Protein 1YK1 (pdb70)

Radius of gyration: 29.28 Å; Cα contacts (8 Å, |Δi|>4): 1686; chains: 3; bounding box: 55×86×88 Å

Structure (mmCIF, N/CA/C/O backbone):
data_1YK1
#
_entry.id   1YK1
#
_cell.length_a   56.174
_cell.length_b   136.380
_cell.length_c   138.693
_cell.angle_alpha   90.00
_cell.angle_beta   90.00
_cell.angle_gamma   90.00
#
_symmetry.space_group_name_H-M   'P 21 21 21'
#
loop_
_entity.id
_entity.type
_entity.pdbx_description
1 polymer 'Atrial natriuretic peptide clearance receptor'
2 polymer 'Natriuretic peptides B'
3 branched 2-acetamido-2-deoxy-beta-D-glucopyranose-(1-4)-2-acetamido-2-deoxy-beta-D-glucopyranose
4 non-polymer 2-acetamido-2-deoxy-beta-D-glucopyranose
5 non-polymer 'CHLORIDE ION'
6 water water
#
loop_
_atom_site.group_PDB
_atom_site.id
_atom_site.type_symbol
_atom_site.label_atom_id
_atom_site.label_alt_id
_atom_site.label_comp_id
_atom_site.label_asym_id
_atom_site.label_entity_id
_atom_site.label_seq_id
_atom_site.pdbx_PDB_ins_code
_atom_site.Cartn_x
_atom_site.Cartn_y
_atom_site.Cartn_z
_atom_site.occupancy
_atom_site.B_iso_or_equiv
_atom_site.auth_seq_id
_atom_site.auth_comp_id
_atom_site.auth_asym_id
_atom_site.auth_atom_id
_atom_site.pdbx_PDB_model_num
ATOM 1 N N . ALA A 1 46 ? 48.941 -20.924 27.154 1.00 124.06 2 ALA A N 1
ATOM 2 C CA . ALA A 1 46 ? 47.463 -21.029 27.291 1.00 124.06 2 ALA A CA 1
ATOM 3 C C . ALA A 1 46 ? 46.981 -20.313 28.543 1.00 124.06 2 ALA A C 1
ATOM 4 O O . ALA A 1 46 ? 47.776 -19.831 29.355 1.00 124.06 2 ALA A O 1
ATOM 6 N N . LEU A 1 47 ? 45.664 -20.247 28.684 1.00 124.06 3 LEU A N 1
ATOM 7 C CA . LEU A 1 47 ? 45.042 -19.602 29.826 1.00 124.06 3 LEU A CA 1
ATOM 8 C C . LEU A 1 47 ? 43.709 -20.275 30.100 1.00 124.06 3 LEU A C 1
ATOM 9 O O . LEU A 1 47 ? 43.169 -20.985 29.250 1.00 124.06 3 LEU A O 1
ATOM 14 N N . PRO A 1 48 ? 43.159 -20.071 31.300 1.00 87.15 4 PRO A N 1
ATOM 15 C CA . PRO A 1 48 ? 41.875 -20.702 31.602 1.00 80.76 4 PRO A CA 1
ATOM 16 C C . PRO A 1 48 ? 40.761 -20.296 30.645 1.00 77.80 4 PRO A C 1
ATOM 17 O O . PRO A 1 48 ? 40.796 -19.215 30.054 1.00 73.55 4 PRO A O 1
ATOM 21 N N . PRO A 1 49 ? 39.770 -21.184 30.458 1.00 74.48 5 PRO A N 1
ATOM 22 C CA . PRO A 1 49 ? 38.629 -20.928 29.577 1.00 69.85 5 PRO A CA 1
ATOM 23 C C . PRO A 1 49 ? 37.989 -19.594 29.945 1.00 69.26 5 PRO A C 1
ATOM 24 O O . PRO A 1 49 ? 37.738 -19.333 31.117 1.00 68.39 5 PRO A O 1
ATOM 28 N N . GLN A 1 50 ? 37.732 -18.754 28.949 1.00 75.93 6 GLN A N 1
ATOM 29 C CA . GLN A 1 50 ? 37.132 -17.449 29.195 1.00 74.27 6 GLN A CA 1
ATOM 30 C C . GLN A 1 50 ? 35.614 -17.494 29.238 1.00 74.62 6 GLN A C 1
ATOM 31 O O . GLN A 1 50 ? 34.995 -18.462 28.802 1.00 74.13 6 GLN A O 1
ATOM 37 N N . LYS A 1 51 ? 35.022 -16.432 29.770 1.00 68.72 7 LYS A N 1
ATOM 38 C CA . LYS A 1 51 ? 33.574 -16.328 29.857 1.00 69.10 7 LYS A CA 1
ATOM 39 C C . LYS A 1 51 ? 33.192 -14.890 29.506 1.00 66.96 7 LYS A C 1
ATOM 40 O O . LYS A 1 51 ? 32.999 -14.051 30.386 1.00 66.22 7 LYS A O 1
ATOM 46 N N . ILE A 1 52 ? 33.098 -14.623 28.202 1.00 71.63 8 ILE A N 1
ATOM 47 C CA . ILE A 1 52 ? 32.761 -13.302 27.681 1.00 69.00 8 ILE A CA 1
ATOM 48 C C . ILE A 1 52 ? 31.272 -13.034 27.665 1.00 68.12 8 ILE A C 1
ATOM 49 O O . ILE A 1 52 ? 30.502 -13.816 27.115 1.00 66.75 8 ILE A O 1
ATOM 54 N N . GLU A 1 53 ? 30.874 -11.916 28.257 1.00 54.44 9 GLU A N 1
ATOM 55 C CA . GLU A 1 53 ? 29.474 -11.528 28.289 1.00 56.68 9 GLU A CA 1
ATOM 56 C C . GLU A 1 53 ? 29.308 -10.342 27.379 1.00 53.14 9 GLU A C 1
ATOM 57 O O . GLU A 1 53 ? 29.999 -9.347 27.551 1.00 54.02 9 GLU A O 1
ATOM 63 N N . VAL A 1 54 ? 28.418 -10.452 26.399 1.00 73.77 10 VAL A N 1
ATOM 64 C CA . VAL A 1 54 ? 28.172 -9.353 25.475 1.00 71.96 10 VAL A CA 1
ATOM 65 C C . VAL A 1 54 ? 26.721 -8.920 25.544 1.00 69.30 10 VAL A C 1
ATOM 66 O O . VAL A 1 54 ? 25.818 -9.738 25.708 1.00 69.01 10 VAL A O 1
ATOM 70 N N . LEU A 1 55 ? 26.508 -7.619 25.432 1.00 45.14 11 LEU A N 1
ATOM 71 C CA . LEU A 1 55 ? 25.167 -7.075 25.471 1.00 44.19 11 LEU A CA 1
ATOM 72 C C . LEU A 1 55 ? 24.836 -6.562 24.083 1.00 43.14 11 LEU A C 1
ATOM 73 O O . LEU A 1 55 ? 25.411 -5.565 23.635 1.00 43.15 11 LEU A O 1
ATOM 78 N N . VAL A 1 56 ? 23.925 -7.242 23.396 1.00 48.45 12 VAL A N 1
ATOM 79 C CA . VAL A 1 56 ? 23.517 -6.815 22.072 1.00 46.78 12 VAL A CA 1
ATOM 80 C C . VAL A 1 56 ? 22.290 -5.932 22.205 1.00 48.37 12 VAL A C 1
ATOM 81 O O . VAL A 1 56 ? 21.331 -6.298 22.881 1.00 47.19 12 VAL A O 1
ATOM 85 N N . LEU A 1 57 ? 22.325 -4.769 21.566 1.00 71.41 13 LEU A N 1
ATOM 86 C CA . LEU A 1 57 ? 21.217 -3.827 21.623 1.00 71.94 13 LEU A CA 1
ATOM 87 C C . LEU A 1 57 ? 20.780 -3.374 20.240 1.00 72.63 13 LEU A C 1
ATOM 88 O O . LEU A 1 57 ? 21.407 -2.512 19.628 1.00 73.77 13 LEU A O 1
ATOM 93 N N . LEU A 1 58 ? 19.699 -3.971 19.753 1.00 49.10 14 LEU A N 1
ATOM 94 C CA . LEU A 1 58 ? 19.133 -3.652 18.440 1.00 50.47 14 LEU A CA 1
ATOM 95 C C . LEU A 1 58 ? 17.617 -3.626 18.614 1.00 52.85 14 LEU A C 1
ATOM 96 O O . LEU A 1 58 ? 17.107 -3.967 19.683 1.00 51.34 14 LEU A O 1
ATOM 101 N N . PRO A 1 59 ? 16.872 -3.228 17.574 1.00 47.43 15 PRO A N 1
ATOM 102 C CA . PRO A 1 59 ? 15.417 -3.185 17.703 1.00 50.59 15 PRO A CA 1
ATOM 103 C C . PRO A 1 59 ? 14.813 -4.551 17.436 1.00 53.82 15 PRO A C 1
ATOM 104 O O . PRO A 1 59 ? 15.157 -5.208 16.454 1.00 52.13 15 PRO A O 1
ATOM 108 N N . GLN A 1 60 ? 13.904 -4.983 18.295 1.00 75.51 16 GLN A N 1
ATOM 109 C CA . GLN A 1 60 ? 13.281 -6.272 18.078 1.00 82.04 16 GLN A CA 1
ATOM 110 C C . GLN A 1 60 ? 12.401 -6.149 16.855 1.00 81.58 16 GLN A C 1
ATOM 111 O O . GLN A 1 60 ? 12.222 -7.111 16.107 1.00 83.32 16 GLN A O 1
ATOM 117 N N . ASP A 1 61 ? 11.859 -4.952 16.649 1.00 75.62 17 ASP A N 1
ATOM 118 C CA . ASP A 1 61 ? 10.994 -4.704 15.505 1.00 74.94 17 ASP A CA 1
ATOM 119 C C . ASP A 1 61 ? 11.700 -5.073 14.219 1.00 73.05 17 ASP A C 1
ATOM 120 O O . ASP A 1 61 ? 12.666 -4.426 13.821 1.00 72.37 17 ASP A O 1
ATOM 125 N N . ASP A 1 62 ? 11.194 -6.107 13.559 1.00 58.46 18 ASP A N 1
ATOM 126 C CA . ASP A 1 62 ? 11.791 -6.595 12.327 1.00 57.29 18 ASP A CA 1
ATOM 127 C C . ASP A 1 62 ? 11.588 -5.702 11.107 1.00 55.35 18 ASP A C 1
ATOM 128 O O . ASP A 1 62 ? 11.999 -6.054 9.998 1.00 55.33 18 ASP A O 1
ATOM 133 N N . SER A 1 63 ? 10.964 -4.546 11.305 1.00 56.26 19 SER A N 1
ATOM 134 C CA . SER A 1 63 ? 10.759 -3.618 10.200 1.00 53.92 19 SER A CA 1
ATOM 135 C C . SER A 1 63 ? 12.059 -2.837 9.978 1.00 53.43 19 SER A C 1
ATOM 136 O O . SER A 1 63 ? 12.132 -1.956 9.123 1.00 53.25 19 SER A O 1
ATOM 139 N N . TYR A 1 64 ? 13.084 -3.163 10.766 1.00 51.67 20 TYR A N 1
ATOM 140 C CA . TYR A 1 64 ? 14.392 -2.514 10.646 1.00 49.39 20 TYR A CA 1
ATOM 141 C C . TYR A 1 64 ? 15.410 -3.461 10.004 1.00 47.58 20 TYR A C 1
ATOM 142 O O . TYR A 1 64 ? 15.494 -4.642 10.359 1.00 46.37 20 TYR A O 1
ATOM 151 N N . LEU A 1 65 ? 16.187 -2.931 9.064 1.00 51.55 21 LEU A N 1
ATOM 152 C CA . LEU A 1 65 ? 17.194 -3.721 8.367 1.00 51.69 21 LEU A CA 1
ATOM 153 C C . LEU A 1 65 ? 18.187 -4.396 9.306 1.00 50.06 21 LEU A C 1
ATOM 154 O O . LEU A 1 65 ? 18.787 -5.416 8.956 1.00 49.76 21 LEU A O 1
ATOM 159 N N . PHE A 1 66 ? 18.349 -3.828 10.500 1.00 44.59 22 PHE A N 1
ATOM 160 C CA . PHE A 1 66 ? 19.286 -4.357 11.498 1.00 46.00 22 PHE A CA 1
ATOM 161 C C . PHE A 1 66 ? 18.647 -4.869 12.793 1.00 44.85 22 PHE A C 1
ATOM 162 O O . PHE A 1 66 ? 19.278 -4.850 13.852 1.00 43.71 22 PHE A O 1
ATOM 170 N N . SER A 1 67 ? 17.400 -5.324 12.715 1.00 45.45 23 SER A N 1
ATOM 171 C CA . SER A 1 67 ? 16.713 -5.836 13.901 1.00 47.09 23 SER A CA 1
ATOM 172 C C . SER A 1 67 ? 17.484 -7.034 14.469 1.00 47.29 23 SER A C 1
ATOM 173 O O . SER A 1 67 ? 18.394 -7.579 13.827 1.00 46.70 23 SER A O 1
ATOM 176 N N . LEU A 1 68 ? 17.114 -7.445 15.675 1.00 50.37 24 LEU A N 1
ATOM 177 C CA . LEU A 1 68 ? 17.778 -8.559 16.329 1.00 51.55 24 LEU A CA 1
ATOM 178 C C . LEU A 1 68 ? 17.672 -9.826 15.476 1.00 54.09 24 LEU A C 1
ATOM 179 O O . LEU A 1 68 ? 18.694 -10.404 15.083 1.00 53.60 24 LEU A O 1
ATOM 184 N N . THR A 1 69 ? 16.439 -10.234 15.170 1.00 54.26 25 THR A N 1
ATOM 185 C CA . THR A 1 69 ? 16.186 -11.433 14.365 1.00 55.86 25 THR A CA 1
ATOM 186 C C . THR A 1 69 ? 17.113 -11.526 13.157 1.00 56.39 25 THR A C 1
ATOM 187 O O . THR A 1 69 ? 17.557 -12.619 12.794 1.00 56.09 25 THR A O 1
ATOM 191 N N . ARG A 1 70 ? 17.406 -10.381 12.542 1.00 70.99 26 ARG A N 1
ATOM 192 C CA . ARG A 1 70 ? 18.274 -10.329 11.367 1.00 70.92 26 ARG A CA 1
ATOM 193 C C . ARG A 1 70 ? 19.768 -10.352 11.657 1.00 69.05 26 ARG A C 1
ATOM 194 O O . ARG A 1 70 ? 20.553 -10.903 10.886 1.00 67.88 26 ARG A O 1
ATOM 202 N N . VAL A 1 71 ? 20.164 -9.735 12.759 1.00 67.71 27 VAL A N 1
ATOM 203 C CA . VAL A 1 71 ? 21.576 -9.674 13.103 1.00 65.03 27 VAL A CA 1
ATOM 204 C C . VAL A 1 71 ? 22.072 -10.888 13.882 1.00 65.54 27 VAL A C 1
ATOM 205 O O . VAL A 1 71 ? 23.222 -11.311 13.727 1.00 64.45 27 VAL A O 1
ATOM 209 N N . ARG A 1 72 ? 21.206 -11.448 14.719 1.00 64.34 28 ARG A N 1
ATOM 210 C CA . ARG A 1 72 ? 21.583 -12.603 15.523 1.00 63.98 28 ARG A CA 1
ATOM 211 C C . ARG A 1 72 ? 22.296 -13.690 14.710 1.00 64.37 28 ARG A C 1
ATOM 212 O O . ARG A 1 72 ? 23.394 -14.123 15.070 1.00 65.62 28 ARG A O 1
ATOM 220 N N . PRO A 1 73 ? 21.687 -14.139 13.601 1.00 63.19 29 PRO A N 1
ATOM 221 C CA . PRO A 1 73 ? 22.308 -15.174 12.771 1.00 62.64 29 PRO A CA 1
ATOM 222 C C . PRO A 1 73 ? 23.761 -14.851 12.440 1.00 62.97 29 PRO A C 1
ATOM 223 O O . PRO A 1 73 ? 24.627 -15.723 12.494 1.00 63.51 29 PRO A O 1
ATOM 227 N N . ALA A 1 74 ? 24.022 -13.591 12.107 1.00 56.71 30 ALA A N 1
ATOM 228 C CA . ALA A 1 74 ? 25.373 -13.159 11.766 1.00 56.89 30 ALA A CA 1
ATOM 229 C C . ALA A 1 74 ? 26.295 -13.345 12.959 1.00 56.77 30 ALA A C 1
ATOM 230 O O . ALA A 1 74 ? 27.373 -13.918 12.841 1.00 56.92 30 ALA A O 1
ATOM 232 N N . ILE A 1 75 ? 25.855 -12.854 14.112 1.00 51.59 31 ILE A N 1
ATOM 233 C CA . ILE A 1 75 ? 26.639 -12.966 15.329 1.00 52.23 31 ILE A CA 1
ATOM 234 C C . ILE A 1 75 ? 26.966 -14.422 15.615 1.00 52.13 31 ILE A C 1
ATOM 235 O O . ILE A 1 75 ? 28.134 -14.787 15.717 1.00 51.75 31 ILE A O 1
ATOM 240 N N . GLU A 1 76 ? 25.933 -15.251 15.744 1.00 64.80 32 GLU A N 1
ATOM 241 C CA . GLU A 1 76 ? 26.130 -16.669 16.023 1.00 65.95 32 GLU A CA 1
ATOM 242 C C . GLU A 1 76 ? 27.101 -17.329 15.040 1.00 66.60 32 GLU A C 1
ATOM 243 O O . GLU A 1 76 ? 28.029 -18.028 15.462 1.00 67.02 32 GLU A O 1
ATOM 249 N N . TYR A 1 77 ? 26.898 -17.106 13.743 1.00 64.90 33 TYR A N 1
ATOM 250 C CA . TYR A 1 77 ? 27.782 -17.672 12.725 1.00 65.79 33 TYR A CA 1
ATOM 251 C C . TYR A 1 77 ? 29.220 -17.282 13.081 1.00 65.71 33 TYR A C 1
ATOM 252 O O . TYR A 1 77 ? 30.053 -18.137 13.376 1.00 66.05 33 TYR A O 1
ATOM 261 N N . ALA A 1 78 ? 29.494 -15.979 13.062 1.00 59.85 34 ALA A N 1
ATOM 262 C CA . ALA A 1 78 ? 30.818 -15.456 13.377 1.00 59.16 34 ALA A CA 1
ATOM 263 C C . ALA A 1 78 ? 31.341 -15.993 14.693 1.00 59.10 34 ALA A C 1
ATOM 264 O O . ALA A 1 78 ? 32.547 -16.065 14.907 1.00 59.66 34 ALA A O 1
ATOM 266 N N . LEU A 1 79 ? 30.428 -16.366 15.579 1.00 65.45 35 LEU A N 1
ATOM 267 C CA . LEU A 1 79 ? 30.813 -16.880 16.885 1.00 65.05 35 LEU A CA 1
ATOM 268 C C . LEU A 1 79 ? 31.245 -18.348 16.788 1.00 66.87 35 LEU A C 1
ATOM 269 O O . LEU A 1 79 ? 32.129 -18.799 17.522 1.00 66.70 35 LEU A O 1
ATOM 274 N N . ARG A 1 80 ? 30.633 -19.085 15.863 1.00 50.22 36 ARG A N 1
ATOM 275 C CA . ARG A 1 80 ? 30.958 -20.498 15.661 1.00 55.12 36 ARG A CA 1
ATOM 276 C C . ARG A 1 80 ? 32.275 -20.654 14.905 1.00 57.18 36 ARG A C 1
ATOM 277 O O . ARG A 1 80 ? 32.915 -21.699 14.962 1.00 58.67 36 ARG A O 1
ATOM 285 N N . SER A 1 81 ? 32.675 -19.604 14.204 1.00 70.73 37 SER A N 1
ATOM 286 C CA . SER A 1 81 ? 33.906 -19.626 13.432 1.00 74.17 37 SER A CA 1
ATOM 287 C C . SER A 1 81 ? 35.119 -19.153 14.223 1.00 76.91 37 SER A C 1
ATOM 288 O O . SER A 1 81 ? 36.245 -19.572 13.958 1.00 76.54 37 SER A O 1
ATOM 291 N N . VAL A 1 82 ? 34.894 -18.276 15.191 1.00 71.27 38 VAL A N 1
ATOM 292 C CA . VAL A 1 82 ? 36.002 -17.770 15.990 1.00 74.72 38 VAL A CA 1
ATOM 293 C C . VAL A 1 82 ? 36.590 -18.872 16.866 1.00 80.01 38 VAL A C 1
ATOM 294 O O . VAL A 1 82 ? 37.786 -18.851 17.182 1.00 80.47 38 VAL A O 1
ATOM 298 N N . GLU A 1 83 ? 35.755 -19.839 17.241 1.00 118.61 39 GLU A N 1
ATOM 299 C CA . GLU A 1 83 ? 36.194 -20.951 18.085 1.00 123.19 39 GLU A CA 1
ATOM 300 C C . GLU A 1 83 ? 36.815 -22.104 17.308 1.00 124.06 39 GLU A C 1
ATOM 301 O O . GLU A 1 83 ? 36.166 -22.729 16.471 1.00 124.06 39 GLU A O 1
ATOM 307 N N . GLY A 1 84 ? 38.080 -22.383 17.604 1.00 121.55 40 GLY A N 1
ATOM 308 C CA . GLY A 1 84 ? 38.782 -23.455 16.928 1.00 123.29 40 GLY A CA 1
ATOM 309 C C . GLY A 1 84 ? 39.381 -22.984 15.619 1.00 123.80 40 GLY A C 1
ATOM 310 O O . GLY A 1 84 ? 38.686 -22.407 14.780 1.00 123.56 40 GLY A O 1
ATOM 311 N N . LEU A 1 91 ? 42.256 -18.345 18.349 1.00 101.49 47 LEU A N 1
ATOM 312 C CA . LEU A 1 91 ? 42.401 -16.967 18.799 1.00 99.84 47 LEU A CA 1
ATOM 313 C C . LEU A 1 91 ? 42.216 -16.829 20.308 1.00 100.74 47 LEU A C 1
ATOM 314 O O . LEU A 1 91 ? 42.796 -15.949 20.938 1.00 101.70 47 LEU A O 1
ATOM 319 N N . LEU A 1 92 ? 41.394 -17.697 20.882 1.00 80.17 48 LEU A N 1
ATOM 320 C CA . LEU A 1 92 ? 41.126 -17.660 22.313 1.00 80.07 48 LEU A CA 1
ATOM 321 C C . LEU A 1 92 ? 41.434 -18.978 23.001 1.00 84.44 48 LEU A C 1
ATOM 322 O O . LEU A 1 92 ? 41.408 -20.041 22.378 1.00 82.89 48 LEU A O 1
ATOM 327 N N . PRO A 1 93 ? 41.715 -18.925 24.314 1.00 79.97 49 PRO A N 1
ATOM 328 C CA . PRO A 1 93 ? 42.025 -20.131 25.086 1.00 75.47 49 PRO A CA 1
ATOM 329 C C . PRO A 1 93 ? 40.938 -21.188 24.901 1.00 72.17 49 PRO A C 1
ATOM 330 O O . PRO A 1 93 ? 39.745 -20.874 24.949 1.00 74.99 49 PRO A O 1
ATOM 334 N N . PRO A 1 94 ? 41.338 -22.450 24.678 1.00 86.33 50 PRO A N 1
ATOM 335 C CA . PRO A 1 94 ? 40.386 -23.548 24.488 1.00 77.70 50 PRO A CA 1
ATOM 336 C C . PRO A 1 94 ? 39.375 -23.665 25.625 1.00 73.15 50 PRO A C 1
ATOM 337 O O . PRO A 1 94 ? 39.744 -23.722 26.796 1.00 74.85 50 PRO A O 1
ATOM 341 N N . GLY A 1 95 ? 38.096 -23.697 25.269 1.00 84.08 51 GLY A N 1
ATOM 342 C CA . GLY A 1 95 ? 37.053 -23.802 26.271 1.00 78.25 51 GLY A CA 1
ATOM 343 C C . GLY A 1 95 ? 36.270 -22.515 26.462 1.00 75.30 51 GLY A C 1
ATOM 344 O O . GLY A 1 95 ? 35.144 -22.537 26.963 1.00 74.96 51 GLY A O 1
ATOM 345 N N . THR A 1 96 ? 36.867 -21.393 26.062 1.00 61.46 52 THR A N 1
ATOM 346 C CA . THR A 1 96 ? 36.240 -20.074 26.181 1.00 60.37 52 THR A CA 1
ATOM 347 C C . THR A 1 96 ? 34.776 -20.086 25.764 1.00 61.79 52 THR A C 1
ATOM 348 O O . THR A 1 96 ? 34.409 -20.791 24.828 1.00 61.00 52 THR A O 1
ATOM 352 N N . ARG A 1 97 ? 33.941 -19.302 26.443 1.00 85.51 53 ARG A N 1
ATOM 353 C CA . ARG A 1 97 ? 32.521 -19.272 26.112 1.00 87.92 53 ARG A CA 1
ATOM 354 C C . ARG A 1 97 ? 31.946 -17.870 25.935 1.00 84.71 53 ARG A C 1
ATOM 355 O O . ARG A 1 97 ? 32.491 -16.886 26.450 1.00 85.94 53 ARG A O 1
ATOM 363 N N . PHE A 1 98 ? 30.834 -17.795 25.207 1.00 72.51 54 PHE A N 1
ATOM 364 C CA . PHE A 1 98 ? 30.171 -16.526 24.935 1.00 71.25 54 PHE A CA 1
ATOM 365 C C . PHE A 1 98 ? 28.712 -16.526 25.380 1.00 70.00 54 PHE A C 1
ATOM 366 O O . PHE A 1 98 ? 27.908 -17.306 24.871 1.00 69.59 54 PHE A O 1
ATOM 374 N N . GLN A 1 99 ? 28.380 -15.645 26.321 1.00 55.93 55 GLN A N 1
ATOM 375 C CA . GLN A 1 99 ? 27.014 -15.509 26.825 1.00 61.22 55 GLN A CA 1
ATOM 376 C C . GLN A 1 99 ? 26.393 -14.261 26.219 1.00 57.17 55 GLN A C 1
ATOM 377 O O . GLN A 1 99 ? 26.583 -13.156 26.722 1.00 58.19 55 GLN A O 1
ATOM 383 N N . VAL A 1 100 ? 25.639 -14.448 25.144 1.00 56.75 56 VAL A N 1
ATOM 384 C CA . VAL A 1 100 ? 25.029 -13.337 24.432 1.00 57.24 56 VAL A CA 1
ATOM 385 C C . VAL A 1 100 ? 23.606 -12.974 24.852 1.00 54.18 56 VAL A C 1
ATOM 386 O O . VAL A 1 100 ? 22.667 -13.736 24.635 1.00 53.62 56 VAL A O 1
ATOM 390 N N . ALA A 1 101 ? 23.456 -11.789 25.435 1.00 57.88 57 ALA A N 1
ATOM 391 C CA . ALA A 1 101 ? 22.159 -11.291 25.880 1.00 57.95 57 ALA A CA 1
ATOM 392 C C . ALA A 1 101 ? 21.575 -10.383 24.804 1.00 57.71 57 ALA A C 1
ATOM 393 O O . ALA A 1 101 ? 22.129 -9.311 24.543 1.00 57.23 57 ALA A O 1
ATOM 395 N N . TYR A 1 102 ? 20.470 -10.794 24.179 1.00 59.92 58 TYR A N 1
ATOM 396 C CA . TYR A 1 102 ? 19.841 -9.973 23.130 1.00 60.91 58 TYR A CA 1
ATOM 397 C C . TYR A 1 102 ? 18.700 -9.105 23.664 1.00 61.39 58 TYR A C 1
ATOM 398 O O . TYR A 1 102 ? 17.577 -9.572 23.816 1.00 63.71 58 TYR A O 1
ATOM 407 N N . GLU A 1 103 ? 18.982 -7.839 23.939 1.00 51.73 59 GLU A N 1
ATOM 408 C CA . GLU A 1 103 ? 17.967 -6.945 24.465 1.00 52.75 59 GLU A CA 1
ATOM 409 C C . GLU A 1 103 ? 17.407 -6.068 23.344 1.00 49.92 59 GLU A C 1
ATOM 410 O O . GLU A 1 103 ? 18.030 -5.914 22.298 1.00 51.23 59 GLU A O 1
ATOM 416 N N . ASP A 1 104 ? 16.223 -5.501 23.563 1.00 62.22 60 ASP A N 1
ATOM 417 C CA . ASP A 1 104 ? 15.567 -4.644 22.571 1.00 60.33 60 ASP A CA 1
ATOM 418 C C . ASP A 1 104 ? 15.934 -3.191 22.781 1.00 58.86 60 ASP A C 1
ATOM 419 O O . ASP A 1 104 ? 15.851 -2.681 23.896 1.00 58.27 60 ASP A O 1
ATOM 424 N N . SER A 1 105 ? 16.312 -2.525 21.695 1.00 53.13 61 SER A N 1
ATOM 425 C CA . SER A 1 105 ? 16.711 -1.126 21.732 1.00 54.19 61 SER A CA 1
ATOM 426 C C . SER A 1 105 ? 15.534 -0.226 21.434 1.00 54.90 61 SER A C 1
ATOM 427 O O . SER A 1 105 ? 15.483 0.918 21.885 1.00 55.43 61 SER A O 1
ATOM 430 N N . ASP A 1 106 ? 14.591 -0.736 20.656 1.00 67.57 62 ASP A N 1
ATOM 431 C CA . ASP A 1 106 ? 13.434 0.059 20.296 1.00 68.32 62 ASP A CA 1
ATOM 432 C C . ASP A 1 106 ? 13.940 1.268 19.511 1.00 69.56 62 ASP A C 1
ATOM 433 O O . ASP A 1 106 ? 13.222 2.248 19.319 1.00 68.90 62 ASP A O 1
ATOM 438 N N . CYS A 1 107 ? 15.188 1.179 19.049 1.00 56.58 63 CYS A N 1
ATOM 439 C CA . CYS A 1 107 ? 15.804 2.248 18.261 1.00 56.03 63 CYS A CA 1
ATOM 440 C C . CYS A 1 107 ? 15.634 3.560 19.006 1.00 53.98 63 CYS A C 1
ATOM 441 O O . CYS A 1 107 ? 15.553 4.619 18.395 1.00 54.21 63 CYS A O 1
ATOM 444 N N . GLY A 1 108 ? 15.583 3.480 20.332 1.00 61.42 64 GLY A N 1
ATOM 445 C CA . GLY A 1 108 ? 15.403 4.675 21.131 1.00 60.71 64 GLY A CA 1
ATOM 446 C C . GLY A 1 108 ? 15.978 4.595 22.527 1.00 59.87 64 GLY A C 1
ATOM 447 O O . GLY A 1 108 ? 17.032 4.000 22.740 1.00 59.33 64 GLY A O 1
ATOM 448 N N . ASN A 1 109 ? 15.273 5.192 23.483 1.00 53.41 65 ASN A N 1
ATOM 449 C CA . ASN A 1 109 ? 15.722 5.225 24.870 1.00 54.65 65 ASN A CA 1
ATOM 450 C C . ASN A 1 109 ? 15.913 3.862 25.526 1.00 55.23 65 ASN A C 1
ATOM 451 O O . ASN A 1 109 ? 16.881 3.649 26.257 1.00 54.62 65 ASN A O 1
ATOM 456 N N . ARG A 1 110 ? 14.991 2.944 25.266 1.00 52.56 66 ARG A N 1
ATOM 457 C CA . ARG A 1 110 ? 15.039 1.614 25.861 1.00 54.83 66 ARG A CA 1
ATOM 458 C C . ARG A 1 110 ? 16.438 1.061 26.099 1.00 51.90 66 ARG A C 1
ATOM 459 O O . ARG A 1 110 ? 16.711 0.473 27.144 1.00 50.65 66 ARG A O 1
ATOM 467 N N . ALA A 1 111 ? 17.329 1.250 25.135 1.00 47.62 67 ALA A N 1
ATOM 468 C CA . ALA A 1 111 ? 18.689 0.746 25.264 1.00 45.70 67 ALA A CA 1
ATOM 469 C C . ALA A 1 111 ? 19.376 1.301 26.498 1.00 44.47 67 ALA A C 1
ATOM 470 O O . ALA A 1 111 ? 19.929 0.544 27.286 1.00 43.25 67 ALA A O 1
ATOM 472 N N . LEU A 1 112 ? 19.343 2.621 26.675 1.00 47.33 68 LEU A N 1
ATOM 473 C CA . LEU A 1 112 ? 19.972 3.233 27.843 1.00 46.61 68 LEU A CA 1
ATOM 474 C C . LEU A 1 112 ? 19.308 2.695 29.097 1.00 47.16 68 LEU A C 1
ATOM 475 O O . LEU A 1 112 ? 19.910 2.655 30.165 1.00 45.92 68 LEU A O 1
ATOM 480 N N . PHE A 1 113 ? 18.056 2.283 28.965 1.00 45.67 69 PHE A N 1
ATOM 481 C CA . PHE A 1 113 ? 17.325 1.751 30.102 1.00 45.34 69 PHE A CA 1
ATOM 482 C C . PHE A 1 113 ? 17.793 0.347 30.440 1.00 45.92 69 PHE A C 1
ATOM 483 O O . PHE A 1 113 ? 18.276 0.089 31.546 1.00 46.75 69 PHE A O 1
ATOM 491 N N . SER A 1 114 ? 17.650 -0.560 29.480 1.00 46.75 70 SER A N 1
ATOM 492 C CA . SER A 1 114 ? 18.037 -1.947 29.695 1.00 47.20 70 SER A CA 1
ATOM 493 C C . SER A 1 114 ? 19.486 -2.085 30.155 1.00 47.06 70 SER A C 1
ATOM 494 O O . SER A 1 114 ? 19.789 -2.854 31.072 1.00 48.41 70 SER A O 1
ATOM 497 N N . LEU A 1 115 ? 20.382 -1.336 29.524 1.00 49.55 71 LEU A N 1
ATOM 498 C CA . LEU A 1 115 ? 21.785 -1.384 29.895 1.00 49.01 71 LEU A CA 1
ATOM 499 C C . LEU A 1 115 ? 21.952 -1.004 31.362 1.00 48.57 71 LEU A C 1
ATOM 500 O O . LEU A 1 115 ? 22.597 -1.717 32.126 1.00 49.49 71 LEU A O 1
ATOM 505 N N . VAL A 1 116 ? 21.346 0.109 31.761 1.00 44.56 72 VAL A N 1
ATOM 506 C CA . VAL A 1 116 ? 21.462 0.584 33.136 1.00 43.91 72 VAL A CA 1
ATOM 507 C C . VAL A 1 116 ? 20.734 -0.283 34.165 1.00 44.23 72 VAL A C 1
ATOM 508 O O . VAL A 1 116 ? 21.191 -0.424 35.296 1.00 42.97 72 VAL A O 1
ATOM 512 N N . ASP A 1 117 ? 19.608 -0.869 33.798 1.00 49.07 73 ASP A N 1
ATOM 513 C CA . ASP A 1 117 ? 18.925 -1.697 34.773 1.00 50.71 73 ASP A CA 1
ATOM 514 C C . ASP A 1 117 ? 19.742 -2.947 35.057 1.00 52.04 73 ASP A C 1
ATOM 515 O O . ASP A 1 117 ? 19.915 -3.331 36.211 1.00 51.92 73 ASP A O 1
ATOM 520 N N . ARG A 1 118 ? 20.254 -3.574 34.002 1.00 53.23 74 ARG A N 1
ATOM 521 C CA . ARG A 1 118 ? 21.067 -4.775 34.146 1.00 53.45 74 ARG A CA 1
ATOM 522 C C . ARG A 1 118 ? 22.235 -4.457 35.070 1.00 54.84 74 ARG A C 1
ATOM 523 O O . ARG A 1 118 ? 22.405 -5.099 36.098 1.00 54.81 74 ARG A O 1
ATOM 531 N N . VAL A 1 119 ? 23.017 -3.439 34.720 1.00 42.29 75 VAL A N 1
ATOM 532 C CA . VAL A 1 119 ? 24.163 -3.036 35.528 1.00 40.85 75 VAL A CA 1
ATOM 533 C C . VAL A 1 119 ? 23.794 -2.804 36.992 1.00 46.95 75 VAL A C 1
ATOM 534 O O . VAL A 1 119 ? 24.620 -2.988 37.885 1.00 46.67 75 VAL A O 1
ATOM 538 N N . ALA A 1 120 ? 22.562 -2.385 37.247 1.00 69.93 76 ALA A N 1
ATOM 539 C CA . ALA A 1 120 ? 22.142 -2.147 38.619 1.00 70.46 76 ALA A CA 1
ATOM 540 C C . ALA A 1 120 ? 21.745 -3.461 39.287 1.00 71.53 76 ALA A C 1
ATOM 541 O O . ALA A 1 120 ? 22.255 -3.798 40.358 1.00 71.71 76 ALA A O 1
ATOM 543 N N . ALA A 1 121 ? 20.842 -4.206 38.652 1.00 83.48 77 ALA A N 1
ATOM 544 C CA . ALA A 1 121 ? 20.393 -5.488 39.192 1.00 84.96 77 ALA A CA 1
ATOM 545 C C . ALA A 1 121 ? 21.598 -6.381 39.465 1.00 86.23 77 ALA A C 1
ATOM 546 O O . ALA A 1 121 ? 21.711 -6.992 40.527 1.00 84.50 77 ALA A O 1
ATOM 548 N N . ALA A 1 122 ? 22.501 -6.440 38.493 1.00 76.39 78 ALA A N 1
ATOM 549 C CA . ALA A 1 122 ? 23.709 -7.246 38.603 1.00 78.22 78 ALA A CA 1
ATOM 550 C C . ALA A 1 122 ? 24.581 -6.737 39.738 1.00 79.16 78 ALA A C 1
ATOM 551 O O . ALA A 1 122 ? 25.695 -7.223 39.934 1.00 80.58 78 ALA A O 1
ATOM 553 N N . ARG A 1 123 ? 24.071 -5.752 40.474 1.00 70.75 79 ARG A N 1
ATOM 554 C CA . ARG A 1 123 ? 24.785 -5.177 41.610 1.00 73.74 79 ARG A CA 1
ATOM 555 C C . ARG A 1 123 ? 26.057 -4.387 41.253 1.00 72.02 79 ARG A C 1
ATOM 556 O O . ARG A 1 123 ? 26.907 -4.139 42.108 1.00 72.80 79 ARG A O 1
ATOM 564 N N . GLY A 1 124 ? 26.180 -3.976 39.995 1.00 82.66 80 GLY A N 1
ATOM 565 C CA . GLY A 1 124 ? 27.348 -3.215 39.590 1.00 80.43 80 GLY A CA 1
ATOM 566 C C . GLY A 1 124 ? 28.200 -3.864 38.516 1.00 78.48 80 GLY A C 1
ATOM 567 O O . GLY A 1 124 ? 29.114 -3.231 37.991 1.00 77.68 80 GLY A O 1
ATOM 568 N N . ALA A 1 125 ? 27.905 -5.121 38.184 1.00 74.85 81 ALA A N 1
ATOM 569 C CA . ALA A 1 125 ? 28.653 -5.856 37.160 1.00 72.09 81 ALA A CA 1
ATOM 570 C C . ALA A 1 125 ? 28.177 -5.496 35.760 1.00 70.68 81 ALA A C 1
ATOM 571 O O . ALA A 1 125 ? 26.984 -5.503 35.467 1.00 71.26 81 ALA A O 1
ATOM 573 N N . LYS A 1 126 ? 29.135 -5.192 34.895 1.00 65.50 82 LYS A N 1
ATOM 574 C CA . LYS A 1 126 ? 28.843 -4.794 33.531 1.00 60.70 82 LYS A CA 1
ATOM 575 C C . LYS A 1 126 ? 29.330 -5.809 32.509 1.00 58.38 82 LYS A C 1
ATOM 576 O O . LYS A 1 126 ? 30.220 -6.619 32.790 1.00 56.73 82 LYS A O 1
ATOM 582 N N . PRO A 1 127 ? 28.761 -5.766 31.293 1.00 47.84 83 PRO A N 1
ATOM 583 C CA . PRO A 1 127 ? 29.184 -6.714 30.263 1.00 41.90 83 PRO A CA 1
ATOM 584 C C . PRO A 1 127 ? 30.630 -6.441 29.835 1.00 42.86 83 PRO A C 1
ATOM 585 O O . PRO A 1 127 ? 31.216 -5.422 30.200 1.00 43.25 83 PRO A O 1
ATOM 589 N N . ASP A 1 128 ? 31.200 -7.359 29.067 1.00 53.86 84 ASP A N 1
ATOM 590 C CA . ASP A 1 128 ? 32.566 -7.203 28.602 1.00 54.11 84 ASP A CA 1
ATOM 591 C C . ASP A 1 128 ? 32.547 -6.583 27.217 1.00 54.15 84 ASP A C 1
ATOM 592 O O . ASP A 1 128 ? 33.518 -5.962 26.795 1.00 55.55 84 ASP A O 1
ATOM 597 N N . LEU A 1 129 ? 31.435 -6.756 26.512 1.00 45.47 85 LEU A N 1
ATOM 598 C CA . LEU A 1 129 ? 31.297 -6.230 25.162 1.00 45.77 85 LEU A CA 1
ATOM 599 C C . LEU A 1 129 ? 29.852 -5.812 24.884 1.00 45.75 85 LEU A C 1
ATOM 600 O O . LEU A 1 129 ? 28.911 -6.531 25.210 1.00 44.67 85 LEU A O 1
ATOM 605 N N . ILE A 1 130 ? 29.698 -4.638 24.276 1.00 43.36 86 ILE A N 1
ATOM 606 C CA . ILE A 1 130 ? 28.395 -4.097 23.909 1.00 43.04 86 ILE A CA 1
ATOM 607 C C . ILE A 1 130 ? 28.305 -3.872 22.397 1.00 42.21 86 ILE A C 1
ATOM 608 O O . ILE A 1 130 ? 29.082 -3.103 21.832 1.00 40.92 86 ILE A O 1
ATOM 613 N N . LEU A 1 131 ? 27.351 -4.530 21.746 1.00 56.23 87 LEU A N 1
ATOM 614 C CA . LEU A 1 131 ? 27.145 -4.374 20.306 1.00 56.16 87 LEU A CA 1
ATOM 615 C C . LEU A 1 131 ? 25.898 -3.533 20.088 1.00 55.06 87 LEU A C 1
ATOM 616 O O . LEU A 1 131 ? 24.844 -3.828 20.648 1.00 54.99 87 LEU A O 1
ATOM 621 N N . GLY A 1 132 ? 26.017 -2.480 19.291 1.00 47.07 88 GLY A N 1
ATOM 622 C CA . GLY A 1 132 ? 24.874 -1.614 19.054 1.00 44.20 88 GLY A CA 1
ATOM 623 C C . GLY A 1 132 ? 24.736 -0.563 20.146 1.00 45.12 88 GLY A C 1
ATOM 624 O O . GLY A 1 132 ? 25.591 -0.486 21.029 1.00 42.64 88 GLY A O 1
ATOM 625 N N . PRO A 1 133 ? 23.677 0.259 20.138 1.00 40.06 89 PRO A N 1
ATOM 626 C CA . PRO A 1 133 ? 22.558 0.318 19.191 1.00 40.06 89 PRO A CA 1
ATOM 627 C C . PRO A 1 133 ? 23.074 0.757 17.841 1.00 40.06 89 PRO A C 1
ATOM 628 O O . PRO A 1 133 ? 24.275 0.933 17.664 1.00 40.06 89 PRO A O 1
ATOM 632 N N . VAL A 1 134 ? 22.159 0.942 16.895 1.00 40.06 90 VAL A N 1
ATOM 633 C CA . VAL A 1 134 ? 22.499 1.387 15.540 1.00 40.06 90 VAL A CA 1
ATOM 634 C C . VAL A 1 134 ? 21.928 2.783 15.260 1.00 40.06 90 VAL A C 1
ATOM 635 O O . VAL A 1 134 ? 22.537 3.589 14.550 1.00 40.06 90 VAL A O 1
ATOM 639 N N . CYS A 1 135 ? 20.752 3.054 15.821 1.00 41.12 91 CYS A N 1
ATOM 640 C CA . CYS A 1 135 ? 20.082 4.334 15.675 1.00 41.16 91 CYS A CA 1
ATOM 641 C C . CYS A 1 135 ? 20.877 5.419 16.400 1.00 40.35 91 CYS A C 1
ATOM 642 O O . CYS A 1 135 ? 21.229 5.258 17.555 1.00 40.76 91 CYS A O 1
ATOM 645 N N . GLU A 1 136 ? 21.146 6.529 15.711 1.00 40.90 92 GLU A N 1
ATOM 646 C CA . GLU A 1 136 ? 21.923 7.662 16.247 1.00 40.06 92 GLU A CA 1
ATOM 647 C C . GLU A 1 136 ? 21.536 8.123 17.642 1.00 40.06 92 GLU A C 1
ATOM 648 O O . GLU A 1 136 ? 22.373 8.231 18.533 1.00 40.06 92 GLU A O 1
ATOM 654 N N . TYR A 1 137 ? 20.265 8.429 17.823 1.00 54.25 93 TYR A N 1
ATOM 655 C CA . TYR A 1 137 ? 19.807 8.899 19.107 1.00 55.16 93 TYR A CA 1
ATOM 656 C C . TYR A 1 137 ? 19.940 7.870 20.212 1.00 54.96 93 TYR A C 1
ATOM 657 O O . TYR A 1 137 ? 20.155 8.225 21.370 1.00 55.35 93 TYR A O 1
ATOM 666 N N . ALA A 1 138 ? 19.832 6.593 19.867 1.00 41.90 94 ALA A N 1
ATOM 667 C CA . ALA A 1 138 ? 19.933 5.543 20.865 1.00 41.55 94 ALA A CA 1
ATOM 668 C C . ALA A 1 138 ? 21.374 5.172 21.184 1.00 41.01 94 ALA A C 1
ATOM 669 O O . ALA A 1 138 ? 21.687 4.825 22.318 1.00 41.31 94 ALA A O 1
ATOM 671 N N . ALA A 1 139 ? 22.253 5.266 20.196 1.00 51.47 95 ALA A N 1
ATOM 672 C CA . ALA A 1 139 ? 23.659 4.928 20.387 1.00 50.73 95 ALA A CA 1
ATOM 673 C C . ALA A 1 139 ? 24.458 5.952 21.197 1.00 50.94 95 ALA A C 1
ATOM 674 O O . ALA A 1 139 ? 25.574 5.660 21.627 1.00 51.93 95 ALA A O 1
ATOM 676 N N . ALA A 1 140 ? 23.904 7.145 21.408 1.00 44.15 96 ALA A N 1
ATOM 677 C CA . ALA A 1 140 ? 24.617 8.183 22.143 1.00 43.57 96 ALA A CA 1
ATOM 678 C C . ALA A 1 140 ? 24.899 7.863 23.608 1.00 46.56 96 ALA A C 1
ATOM 679 O O . ALA A 1 140 ? 26.033 7.563 23.970 1.00 43.14 96 ALA A O 1
ATOM 681 N N . PRO A 1 141 ? 23.873 7.913 24.474 1.00 44.79 97 PRO A N 1
ATOM 682 C CA . PRO A 1 141 ? 24.165 7.612 25.879 1.00 43.16 97 PRO A CA 1
ATOM 683 C C . PRO A 1 141 ? 24.887 6.291 26.096 1.00 44.16 97 PRO A C 1
ATOM 684 O O . PRO A 1 141 ? 25.870 6.242 26.827 1.00 42.91 97 PRO A O 1
ATOM 688 N N . VAL A 1 142 ? 24.418 5.219 25.466 1.00 40.06 98 VAL A N 1
ATOM 689 C CA . VAL A 1 142 ? 25.081 3.936 25.656 1.00 40.06 98 VAL A CA 1
ATOM 690 C C . VAL A 1 142 ? 26.572 4.078 25.379 1.00 40.45 98 VAL A C 1
ATOM 691 O O . VAL A 1 142 ? 27.402 3.587 26.142 1.00 40.60 98 VAL A O 1
ATOM 695 N N . ALA A 1 143 ? 26.919 4.762 24.293 1.00 49.23 99 ALA A N 1
ATOM 696 C CA . ALA A 1 143 ? 28.325 4.959 23.952 1.00 49.65 99 ALA A CA 1
ATOM 697 C C . ALA A 1 143 ? 29.007 5.690 25.111 1.00 50.26 99 ALA A C 1
ATOM 698 O O . ALA A 1 143 ? 29.982 5.204 25.685 1.00 50.72 99 ALA A O 1
ATOM 700 N N . ARG A 1 144 ? 28.469 6.854 25.460 1.00 47.06 100 ARG A N 1
ATOM 701 C CA . ARG A 1 144 ? 29.010 7.651 26.556 1.00 47.31 100 ARG A CA 1
ATOM 702 C C . ARG A 1 144 ? 29.210 6.797 27.809 1.00 48.77 100 ARG A C 1
ATOM 703 O O . ARG A 1 144 ? 30.302 6.744 28.356 1.00 49.24 100 ARG A O 1
ATOM 711 N N . LEU A 1 145 ? 28.158 6.124 28.265 1.00 40.06 101 LEU A N 1
ATOM 712 C CA . LEU A 1 145 ? 28.268 5.287 29.455 1.00 40.06 101 LEU A CA 1
ATOM 713 C C . LEU A 1 145 ? 29.342 4.212 29.288 1.00 40.06 101 LEU A C 1
ATOM 714 O O . LEU A 1 145 ? 30.032 3.850 30.249 1.00 40.06 101 LEU A O 1
ATOM 719 N N . ALA A 1 146 ? 29.485 3.700 28.072 1.00 41.10 102 ALA A N 1
ATOM 720 C CA . ALA A 1 146 ? 30.486 2.676 27.819 1.00 43.16 102 ALA A CA 1
ATOM 721 C C . ALA A 1 146 ? 31.871 3.266 28.090 1.00 43.78 102 ALA A C 1
ATOM 722 O O . ALA A 1 146 ? 32.739 2.616 28.673 1.00 44.35 102 ALA A O 1
ATOM 724 N N . SER A 1 147 ? 32.057 4.514 27.673 1.00 41.32 103 SER A N 1
ATOM 725 C CA . SER A 1 147 ? 33.320 5.207 27.859 1.00 43.65 103 SER A CA 1
ATOM 726 C C . SER A 1 147 ? 33.537 5.414 29.343 1.00 43.14 103 SER A C 1
ATOM 727 O O . SER A 1 147 ? 34.641 5.249 29.849 1.00 44.37 103 SER A O 1
ATOM 730 N N . HIS A 1 148 ? 32.474 5.767 30.048 1.00 66.61 104 HIS A N 1
ATOM 731 C CA . HIS A 1 148 ? 32.555 6.000 31.483 1.00 64.69 104 HIS A CA 1
ATOM 732 C C . HIS A 1 148 ? 32.952 4.715 32.214 1.00 64.35 104 HIS A C 1
ATOM 733 O O . HIS A 1 148 ? 33.738 4.752 33.159 1.00 64.88 104 HIS A O 1
ATOM 740 N N . TRP A 1 149 ? 32.421 3.582 31.764 1.00 53.99 105 TRP A N 1
ATOM 741 C CA . TRP A 1 149 ? 32.705 2.302 32.405 1.00 54.56 105 TRP A CA 1
ATOM 742 C C . TRP A 1 149 ? 33.854 1.495 31.814 1.00 57.02 105 TRP A C 1
ATOM 743 O O . TRP A 1 149 ? 34.073 0.347 32.205 1.00 57.80 105 TRP A O 1
ATOM 754 N N . ASP A 1 150 ? 34.583 2.085 30.875 1.00 42.46 106 ASP A N 1
ATOM 755 C CA . ASP A 1 150 ? 35.701 1.405 30.246 1.00 44.13 106 ASP A CA 1
ATOM 756 C C . ASP A 1 150 ? 35.227 0.137 29.529 1.00 43.32 106 ASP A C 1
ATOM 757 O O . ASP A 1 150 ? 35.950 -0.857 29.478 1.00 44.40 106 ASP A O 1
ATOM 762 N N . LEU A 1 151 ? 34.009 0.170 28.986 1.00 50.04 107 LEU A N 1
ATOM 763 C CA . LEU A 1 151 ? 33.466 -0.976 28.255 1.00 48.11 107 LEU A CA 1
ATOM 764 C C . LEU A 1 151 ? 33.587 -0.699 26.779 1.00 47.02 107 LEU A C 1
ATOM 765 O O . LEU A 1 151 ? 33.220 0.384 26.322 1.00 44.87 107 LEU A O 1
ATOM 770 N N . PRO A 1 152 ? 34.105 -1.660 26.006 1.00 47.81 108 PRO A N 1
ATOM 771 C CA . PRO A 1 152 ? 34.219 -1.412 24.566 1.00 46.97 108 PRO A CA 1
ATOM 772 C C . PRO A 1 152 ? 32.842 -1.532 23.906 1.00 47.92 108 PRO A C 1
ATOM 773 O O . PRO A 1 152 ? 31.995 -2.330 24.326 1.00 44.54 108 PRO A O 1
ATOM 777 N N . MET A 1 153 ? 32.620 -0.708 22.890 1.00 42.81 109 MET A N 1
ATOM 778 C CA . MET A 1 153 ? 31.369 -0.718 22.152 1.00 42.17 109 MET A CA 1
ATOM 779 C C . MET A 1 153 ? 31.651 -0.708 20.655 1.00 42.33 109 MET A C 1
ATOM 780 O O . MET A 1 153 ? 32.281 0.213 20.136 1.00 43.59 109 MET A O 1
ATOM 785 N N . LEU A 1 154 ? 31.194 -1.750 19.972 1.00 40.06 110 LEU A N 1
ATOM 786 C CA . LEU A 1 154 ? 31.355 -1.873 18.527 1.00 40.06 110 LEU A CA 1
ATOM 787 C C . LEU A 1 154 ? 29.960 -1.771 17.920 1.00 40.06 110 LEU A C 1
ATOM 788 O O . LEU A 1 154 ? 28.997 -2.267 18.510 1.00 40.06 110 LEU A O 1
ATOM 793 N N . SER A 1 155 ? 29.837 -1.125 16.762 1.00 59.43 111 SER A N 1
ATOM 794 C CA . SER A 1 155 ? 28.532 -0.991 16.122 1.00 58.11 111 SER A CA 1
ATOM 795 C C . SER A 1 155 ? 28.573 -0.698 14.633 1.00 58.66 111 SER A C 1
ATOM 796 O O . SER A 1 155 ? 29.367 0.113 14.165 1.00 58.05 111 SER A O 1
ATOM 799 N N . ALA A 1 156 ? 27.702 -1.373 13.891 1.00 47.43 112 ALA A N 1
ATOM 800 C CA . ALA A 1 156 ? 27.606 -1.186 12.449 1.00 47.62 112 ALA A CA 1
ATOM 801 C C . ALA A 1 156 ? 26.617 -0.054 12.186 1.00 48.99 112 ALA A C 1
ATOM 802 O O . ALA A 1 156 ? 26.122 0.114 11.069 1.00 48.65 112 ALA A O 1
ATOM 804 N N . GLY A 1 157 ? 26.320 0.699 13.244 1.00 54.54 113 GLY A N 1
ATOM 805 C CA . GLY A 1 157 ? 25.418 1.831 13.151 1.00 54.12 113 GLY A CA 1
ATOM 806 C C . GLY A 1 157 ? 26.107 3.073 13.680 1.00 54.65 113 GLY A C 1
ATOM 807 O O . GLY A 1 157 ? 27.330 3.193 13.589 1.00 55.08 113 GLY A O 1
ATOM 808 N N . ALA A 1 158 ? 25.333 4.003 14.230 1.00 53.93 114 ALA A N 1
ATOM 809 C CA . ALA A 1 158 ? 25.908 5.227 14.770 1.00 53.94 114 ALA A CA 1
ATOM 810 C C . ALA A 1 158 ? 26.770 5.883 13.704 1.00 54.94 114 ALA A C 1
ATOM 811 O O . ALA A 1 158 ? 27.953 6.138 13.915 1.00 56.02 114 ALA A O 1
ATOM 813 N N . LEU A 1 159 ? 26.160 6.167 12.561 1.00 50.95 115 LEU A N 1
ATOM 814 C CA . LEU A 1 159 ? 26.863 6.759 11.429 1.00 48.92 115 LEU A CA 1
ATOM 815 C C . LEU A 1 159 ? 26.963 8.288 11.417 1.00 48.53 115 LEU A C 1
ATOM 816 O O . LEU A 1 159 ? 27.744 8.850 10.639 1.00 47.84 115 LEU A O 1
ATOM 821 N N . ALA A 1 160 ? 26.186 8.959 12.269 1.00 41.85 116 ALA A N 1
ATOM 822 C CA . ALA A 1 160 ? 26.190 10.427 12.324 1.00 40.93 116 ALA A CA 1
ATOM 823 C C . ALA A 1 160 ? 27.592 10.984 12.543 1.00 42.60 116 ALA A C 1
ATOM 824 O O . ALA A 1 160 ? 28.434 10.331 13.140 1.00 43.18 116 ALA A O 1
ATOM 826 N N . ALA A 1 161 ? 27.831 12.202 12.077 1.00 43.83 117 ALA A N 1
ATOM 827 C CA . ALA A 1 161 ? 29.146 12.828 12.189 1.00 44.75 117 ALA A CA 1
ATOM 828 C C . ALA A 1 161 ? 29.579 13.226 13.600 1.00 45.86 117 ALA A C 1
ATOM 829 O O . ALA A 1 161 ? 30.745 13.550 13.840 1.00 46.84 117 ALA A O 1
ATOM 831 N N . GLY A 1 162 ? 28.648 13.199 14.539 1.00 44.21 118 GLY A N 1
ATOM 832 C CA . GLY A 1 162 ? 28.986 13.573 15.898 1.00 44.44 118 GLY A CA 1
ATOM 833 C C . GLY A 1 162 ? 29.847 12.574 16.646 1.00 45.47 118 GLY A C 1
ATOM 834 O O . GLY A 1 162 ? 30.575 12.949 17.553 1.00 45.29 118 GLY A O 1
ATOM 835 N N . PHE A 1 163 ? 29.775 11.300 16.283 1.00 41.39 119 PHE A N 1
ATOM 836 C CA . PHE A 1 163 ? 30.567 10.304 16.979 1.00 42.77 119 PHE A CA 1
ATOM 837 C C . PHE A 1 163 ? 31.998 10.332 16.464 1.00 45.99 119 PHE A C 1
ATOM 838 O O . PHE A 1 163 ? 32.817 9.504 16.849 1.00 46.07 119 PHE A O 1
ATOM 846 N N . GLN A 1 164 ? 32.292 11.308 15.613 1.00 74.89 120 GLN A N 1
ATOM 847 C CA . GLN A 1 164 ? 33.615 11.460 15.021 1.00 82.08 120 GLN A CA 1
ATOM 848 C C . GLN A 1 164 ? 34.653 11.821 16.068 1.00 81.53 120 GLN A C 1
ATOM 849 O O . GLN A 1 164 ? 35.766 11.295 16.069 1.00 83.25 120 GLN A O 1
ATOM 855 N N . HIS A 1 165 ? 34.264 12.720 16.964 1.00 52.41 121 HIS A N 1
ATOM 856 C CA . HIS A 1 165 ? 35.138 13.215 18.021 1.00 54.08 121 HIS A CA 1
ATOM 857 C C . HIS A 1 165 ? 35.235 12.225 19.168 1.00 50.71 121 HIS A C 1
ATOM 858 O O . HIS A 1 165 ? 34.467 12.292 20.126 1.00 49.10 121 HIS A O 1
ATOM 865 N N . LYS A 1 166 ? 36.194 11.311 19.068 1.00 79.70 122 LYS A N 1
ATOM 866 C CA . LYS A 1 166 ? 36.370 10.288 20.085 1.00 77.68 122 LYS A CA 1
ATOM 867 C C . LYS A 1 166 ? 37.466 10.583 21.104 1.00 79.68 122 LYS A C 1
ATOM 868 O O . LYS A 1 166 ? 37.929 9.673 21.799 1.00 80.50 122 LYS A O 1
ATOM 874 N N . ASP A 1 167 ? 37.874 11.846 21.197 1.00 88.50 123 ASP A N 1
ATOM 875 C CA . ASP A 1 167 ? 38.911 12.250 22.148 1.00 92.66 123 ASP A CA 1
ATOM 876 C C . ASP A 1 167 ? 38.434 12.117 23.585 1.00 91.44 123 ASP A C 1
ATOM 877 O O . ASP A 1 167 ? 39.244 12.035 24.505 1.00 93.49 123 ASP A O 1
ATOM 882 N N . SER A 1 168 ? 37.118 12.096 23.768 1.00 69.62 124 SER A N 1
ATOM 883 C CA . SER A 1 168 ? 36.528 11.988 25.096 1.00 66.26 124 SER A CA 1
ATOM 884 C C . SER A 1 168 ? 35.213 11.195 25.142 1.00 63.48 124 SER A C 1
ATOM 885 O O . SER A 1 168 ? 35.197 9.971 25.274 1.00 62.64 124 SER A O 1
ATOM 888 N N . GLU A 1 169 ? 34.112 11.922 25.035 1.00 76.69 125 GLU A N 1
ATOM 889 C CA . GLU A 1 169 ? 32.768 11.367 25.071 1.00 72.95 125 GLU A CA 1
ATOM 890 C C . GLU A 1 169 ? 32.658 9.976 24.461 1.00 71.98 125 GLU A C 1
ATOM 891 O O . GLU A 1 169 ? 32.296 9.023 25.149 1.00 70.66 125 GLU A O 1
ATOM 897 N N . TYR A 1 170 ? 32.988 9.866 23.176 1.00 57.49 126 TYR A N 1
ATOM 898 C CA . TYR A 1 170 ? 32.892 8.603 22.439 1.00 55.82 126 TYR A CA 1
ATOM 899 C C . TYR A 1 170 ? 34.210 7.854 22.232 1.00 57.12 126 TYR A C 1
ATOM 900 O O . TYR A 1 170 ? 34.456 7.307 21.159 1.00 56.62 126 TYR A O 1
ATOM 909 N N . SER A 1 171 ? 35.038 7.807 23.269 1.00 49.91 127 SER A N 1
ATOM 910 C CA . SER A 1 171 ? 36.348 7.164 23.192 1.00 48.02 127 SER A CA 1
ATOM 911 C C . SER A 1 171 ? 36.380 5.646 23.062 1.00 47.99 127 SER A C 1
ATOM 912 O O . SER A 1 171 ? 37.381 5.087 22.612 1.00 47.78 127 SER A O 1
ATOM 915 N N . HIS A 1 172 ? 35.307 4.966 23.463 1.00 48.70 128 HIS A N 1
ATOM 916 C CA . HIS A 1 172 ? 35.276 3.501 23.386 1.00 45.30 128 HIS A CA 1
ATOM 917 C C . HIS A 1 172 ? 34.374 2.957 22.295 1.00 44.60 128 HIS A C 1
ATOM 918 O O . HIS A 1 172 ? 33.915 1.813 22.368 1.00 43.53 128 HIS A O 1
ATOM 925 N N . LEU A 1 173 ? 34.141 3.777 21.276 1.00 44.93 129 LEU A N 1
ATOM 926 C CA . LEU A 1 173 ? 33.287 3.398 20.172 1.00 42.69 129 LEU A CA 1
ATOM 927 C C . LEU A 1 173 ? 34.048 3.084 18.895 1.00 43.52 129 LEU A C 1
ATOM 928 O O . LEU A 1 173 ? 34.840 3.892 18.410 1.00 42.78 129 LEU A O 1
ATOM 933 N N . THR A 1 174 ? 33.797 1.900 18.348 1.00 46.83 130 THR A N 1
ATOM 934 C CA . THR A 1 174 ? 34.424 1.488 17.099 1.00 46.34 130 THR A CA 1
ATOM 935 C C . THR A 1 174 ? 33.289 1.206 16.134 1.00 49.28 130 THR A C 1
ATOM 936 O O . THR A 1 174 ? 32.400 0.413 16.427 1.00 48.57 130 THR A O 1
ATOM 940 N N . ARG A 1 175 ? 33.337 1.881 14.989 1.00 41.32 131 ARG A N 1
ATOM 941 C CA . ARG A 1 175 ? 32.332 1.760 13.943 1.00 41.87 131 ARG A CA 1
ATOM 942 C C . ARG A 1 175 ? 32.780 0.897 12.761 1.00 43.88 131 ARG A C 1
ATOM 943 O O . ARG A 1 175 ? 33.729 1.236 12.054 1.00 44.09 131 ARG A O 1
ATOM 951 N N . VAL A 1 176 ? 32.079 -0.212 12.533 1.00 51.36 132 VAL A N 1
ATOM 952 C CA . VAL A 1 176 ? 32.425 -1.119 11.439 1.00 52.70 132 VAL A CA 1
ATOM 953 C C . VAL A 1 176 ? 31.774 -0.818 10.089 1.00 54.39 132 VAL A C 1
ATOM 954 O O . VAL A 1 176 ? 32.250 -1.277 9.054 1.00 54.39 132 VAL A O 1
ATOM 958 N N . ALA A 1 177 ? 30.685 -0.062 10.083 1.00 41.55 133 ALA A N 1
ATOM 959 C CA . ALA A 1 177 ? 30.048 0.290 8.819 1.00 41.30 133 ALA A CA 1
ATOM 960 C C . ALA A 1 177 ? 30.593 1.662 8.434 1.00 41.88 133 ALA A C 1
ATOM 961 O O . ALA A 1 177 ? 30.983 2.453 9.299 1.00 41.16 133 ALA A O 1
ATOM 963 N N . PRO A 1 178 ? 30.621 1.972 7.133 1.00 49.31 134 PRO A N 1
ATOM 964 C CA . PRO A 1 178 ? 31.132 3.269 6.668 1.00 48.17 134 PRO A CA 1
ATOM 965 C C . PRO A 1 178 ? 30.292 4.437 7.171 1.00 48.02 134 PRO A C 1
ATOM 966 O O . PRO A 1 178 ? 29.111 4.517 6.859 1.00 48.51 134 PRO A O 1
ATOM 970 N N . ALA A 1 179 ? 30.896 5.347 7.929 1.00 40.06 135 ALA A N 1
ATOM 971 C CA . ALA A 1 179 ? 30.169 6.511 8.450 1.00 40.06 135 ALA A CA 1
ATOM 972 C C . ALA A 1 179 ? 29.648 7.391 7.304 1.00 40.06 135 ALA A C 1
ATOM 973 O O . ALA A 1 179 ? 29.983 7.171 6.139 1.00 40.06 135 ALA A O 1
ATOM 975 N N . TYR A 1 180 ? 28.827 8.388 7.607 1.00 47.91 136 TYR A N 1
ATOM 976 C CA . TYR A 1 180 ? 28.333 9.226 6.526 1.00 47.35 136 TYR A CA 1
ATOM 977 C C . TYR A 1 180 ? 29.475 10.048 5.970 1.00 47.65 136 TYR A C 1
ATOM 978 O O . TYR A 1 180 ? 29.712 10.063 4.762 1.00 48.21 136 TYR A O 1
ATOM 987 N N . ALA A 1 181 ? 30.201 10.710 6.861 1.00 55.14 137 ALA A N 1
ATOM 988 C CA . ALA A 1 181 ? 31.336 11.528 6.458 1.00 54.64 137 ALA A CA 1
ATOM 989 C C . ALA A 1 181 ? 32.144 10.824 5.372 1.00 56.04 137 ALA A C 1
ATOM 990 O O . ALA A 1 181 ? 32.664 11.461 4.461 1.00 57.26 137 ALA A O 1
ATOM 992 N N . LYS A 1 182 ? 32.253 9.505 5.466 1.00 50.84 138 LYS A N 1
ATOM 993 C CA . LYS A 1 182 ? 32.998 8.766 4.461 1.00 52.10 138 LYS A CA 1
ATOM 994 C C . LYS A 1 182 ? 32.349 8.984 3.100 1.00 53.43 138 LYS A C 1
ATOM 995 O O . LYS A 1 182 ? 33.017 9.379 2.141 1.00 55.45 138 LYS A O 1
ATOM 1001 N N . MET A 1 183 ? 31.041 8.736 3.033 1.00 49.36 139 MET A N 1
ATOM 1002 C CA . MET A 1 183 ? 30.265 8.895 1.804 1.00 47.73 139 MET A CA 1
ATOM 1003 C C . MET A 1 183 ? 30.375 10.306 1.267 1.00 47.55 139 MET A C 1
ATOM 1004 O O . MET A 1 183 ? 30.241 10.541 0.074 1.00 47.43 139 MET A O 1
ATOM 1009 N N . GLY A 1 184 ? 30.623 11.246 2.159 1.00 47.24 140 GLY A N 1
ATOM 1010 C CA . GLY A 1 184 ? 30.769 12.623 1.737 1.00 48.98 140 GLY A CA 1
ATOM 1011 C C . GLY A 1 184 ? 32.178 12.837 1.222 1.00 49.18 140 GLY A C 1
ATOM 1012 O O . GLY A 1 184 ? 32.442 13.750 0.435 1.00 48.34 140 GLY A O 1
ATOM 1013 N N . GLU A 1 185 ? 33.099 11.991 1.668 1.00 48.05 141 GLU A N 1
ATOM 1014 C CA . GLU A 1 185 ? 34.471 12.115 1.215 1.00 48.07 141 GLU A CA 1
ATOM 1015 C C . GLU A 1 185 ? 34.466 11.724 -0.242 1.00 49.01 141 GLU A C 1
ATOM 1016 O O . GLU A 1 185 ? 35.225 12.250 -1.051 1.00 49.37 141 GLU A O 1
ATOM 1022 N N . MET A 1 186 ? 33.559 10.815 -0.567 1.00 45.17 142 MET A N 1
ATOM 1023 C CA . MET A 1 186 ? 33.417 10.319 -1.920 1.00 46.12 142 MET A CA 1
ATOM 1024 C C . MET A 1 186 ? 32.773 11.383 -2.806 1.00 46.47 142 MET A C 1
ATOM 1025 O O . MET A 1 186 ? 33.315 11.725 -3.863 1.00 47.52 142 MET A O 1
ATOM 1030 N N . MET A 1 187 ? 31.628 11.916 -2.376 1.00 50.07 143 MET A N 1
ATOM 1031 C CA . MET A 1 187 ? 30.951 12.947 -3.153 1.00 49.64 143 MET A CA 1
ATOM 1032 C C . MET A 1 187 ? 31.909 14.090 -3.385 1.00 48.82 143 MET A C 1
ATOM 1033 O O . MET A 1 187 ? 31.953 14.653 -4.473 1.00 48.98 143 MET A O 1
ATOM 1038 N N . LEU A 1 188 ? 32.680 14.439 -2.362 1.00 53.78 144 LEU A N 1
ATOM 1039 C CA . LEU A 1 188 ? 33.647 15.518 -2.514 1.00 54.32 144 LEU A CA 1
ATOM 1040 C C . LEU A 1 188 ? 34.594 15.153 -3.661 1.00 55.57 144 LEU A C 1
ATOM 1041 O O . LEU A 1 188 ? 34.898 15.981 -4.529 1.00 56.83 144 LEU A O 1
ATOM 1046 N N . ALA A 1 189 ? 35.052 13.907 -3.664 1.00 55.56 145 ALA A N 1
ATOM 1047 C CA . ALA A 1 189 ? 35.941 13.445 -4.713 1.00 55.16 145 ALA A CA 1
ATOM 1048 C C . ALA A 1 189 ? 35.176 13.488 -6.028 1.00 55.12 145 ALA A C 1
ATOM 1049 O O . ALA A 1 189 ? 35.601 14.142 -6.983 1.00 55.89 145 ALA A O 1
ATOM 1051 N N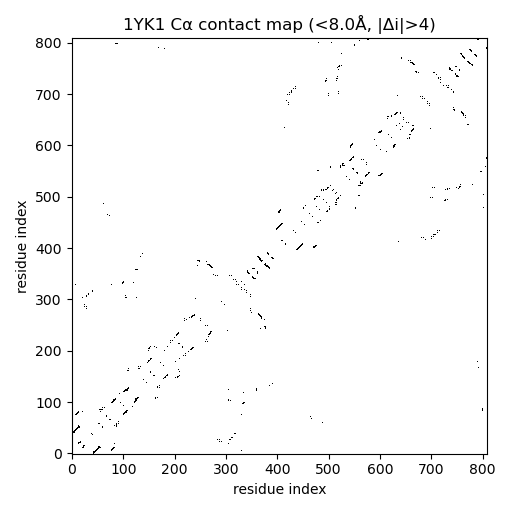 . LEU A 1 190 ? 34.039 12.798 -6.072 1.00 48.56 146 LEU A N 1
ATOM 1052 C CA . LEU A 1 190 ? 33.211 12.769 -7.278 1.00 47.55 146 LEU A CA 1
ATOM 1053 C C . LEU A 1 190 ? 33.042 14.188 -7.829 1.00 47.58 146 LEU A C 1
ATOM 1054 O O . LEU A 1 190 ? 33.132 14.411 -9.035 1.00 46.95 146 LEU A O 1
ATOM 1059 N N . PHE A 1 191 ? 32.811 15.144 -6.932 1.00 50.23 147 PHE A N 1
ATOM 1060 C CA . PHE A 1 191 ? 32.628 16.544 -7.303 1.00 51.12 147 PHE A CA 1
ATOM 1061 C C . PHE A 1 191 ? 33.895 17.170 -7.879 1.00 53.35 147 PHE A C 1
ATOM 1062 O O . PHE A 1 191 ? 33.848 17.924 -8.855 1.00 53.18 147 PHE A O 1
ATOM 1070 N N . ARG A 1 192 ? 35.036 16.864 -7.275 1.00 70.38 148 ARG A N 1
ATOM 1071 C CA . ARG A 1 192 ? 36.287 17.417 -7.767 1.00 75.21 148 ARG A CA 1
ATOM 1072 C C . ARG A 1 192 ? 36.607 16.839 -9.141 1.00 75.27 148 ARG A C 1
ATOM 1073 O O . ARG A 1 192 ? 37.485 17.324 -9.849 1.00 75.68 148 ARG A O 1
ATOM 1081 N N . HIS A 1 193 ? 35.849 15.818 -9.525 1.00 78.57 149 HIS A N 1
ATOM 1082 C CA . HIS A 1 193 ? 36.018 15.155 -10.813 1.00 80.48 149 HIS A CA 1
ATOM 1083 C C . HIS A 1 193 ? 35.299 15.908 -11.937 1.00 78.66 149 HIS A C 1
ATOM 1084 O O . HIS A 1 193 ? 35.911 16.258 -12.942 1.00 78.80 149 HIS A O 1
ATOM 1091 N N . HIS A 1 194 ? 34.003 16.153 -11.767 1.00 66.83 150 HIS A N 1
ATOM 1092 C CA . HIS A 1 194 ? 33.226 16.891 -12.760 1.00 65.90 150 HIS A CA 1
ATOM 1093 C C . HIS A 1 194 ? 33.597 18.363 -12.682 1.00 65.56 150 HIS A C 1
ATOM 1094 O O . HIS A 1 194 ? 33.114 19.183 -13.459 1.00 66.53 150 HIS A O 1
ATOM 1101 N N . HIS A 1 195 ? 34.444 18.691 -11.714 1.00 74.01 151 HIS A N 1
ATOM 1102 C CA . HIS A 1 195 ? 34.895 20.059 -11.509 1.00 71.11 151 HIS A CA 1
ATOM 1103 C C . HIS A 1 195 ? 33.832 20.981 -10.934 1.00 71.42 151 HIS A C 1
ATOM 1104 O O . HIS A 1 195 ? 34.035 22.188 -10.865 1.00 70.99 151 HIS A O 1
ATOM 1111 N N . TRP A 1 196 ? 32.700 20.420 -10.518 1.00 54.89 152 TRP A N 1
ATOM 1112 C CA . TRP A 1 196 ? 31.648 21.240 -9.927 1.00 54.38 152 TRP A CA 1
ATOM 1113 C C . TRP A 1 196 ? 32.187 21.827 -8.621 1.00 53.24 152 TRP A C 1
ATOM 1114 O O . TRP A 1 196 ? 33.189 21.348 -8.079 1.00 53.96 152 TRP A O 1
ATOM 1125 N N . SER A 1 197 ? 31.528 22.864 -8.116 1.00 62.24 153 SER A N 1
ATOM 1126 C CA . SER A 1 197 ? 31.963 23.486 -6.876 1.00 62.90 153 SER A CA 1
ATOM 1127 C C . SER A 1 197 ? 30.785 23.917 -6.005 1.00 61.58 153 SER A C 1
ATOM 1128 O O . SER A 1 197 ? 30.958 24.201 -4.820 1.00 62.75 153 SER A O 1
ATOM 1131 N N . ARG A 1 198 ? 29.590 23.965 -6.584 1.00 67.02 154 ARG A N 1
ATOM 1132 C CA . ARG A 1 198 ? 28.401 24.350 -5.831 1.00 68.25 154 ARG A CA 1
ATOM 1133 C C . ARG A 1 198 ? 27.461 23.169 -5.798 1.00 67.20 154 ARG A C 1
ATOM 1134 O O . ARG A 1 198 ? 27.491 22.350 -6.703 1.00 68.13 154 ARG A O 1
ATOM 1142 N N . ALA A 1 199 ? 26.621 23.090 -4.771 1.00 47.44 155 ALA A N 1
ATOM 1143 C CA . ALA A 1 199 ? 25.677 21.982 -4.638 1.00 46.26 155 ALA A CA 1
ATOM 1144 C C . ALA A 1 199 ? 24.509 22.331 -3.727 1.00 45.58 155 ALA A C 1
ATOM 1145 O O . ALA A 1 199 ? 24.633 23.143 -2.805 1.00 44.36 155 ALA A O 1
ATOM 1147 N N . ALA A 1 200 ? 23.374 21.698 -3.984 1.00 49.80 156 ALA A N 1
ATOM 1148 C CA . ALA A 1 200 ? 22.189 21.912 -3.168 1.00 49.21 156 ALA A CA 1
ATOM 1149 C C . ALA A 1 200 ? 21.842 20.593 -2.531 1.00 49.18 156 ALA A C 1
ATOM 1150 O O . ALA A 1 200 ? 21.707 19.587 -3.219 1.00 50.24 156 ALA A O 1
ATOM 1152 N N . LEU A 1 201 ? 21.709 20.598 -1.212 1.00 63.69 157 LEU A N 1
ATOM 1153 C CA . LEU A 1 201 ? 21.370 19.395 -0.463 1.00 62.58 157 LEU A CA 1
ATOM 1154 C C . LEU A 1 201 ? 19.877 19.408 -0.121 1.00 64.36 157 LEU A C 1
ATOM 1155 O O . LEU A 1 201 ? 19.430 20.195 0.709 1.00 64.51 157 LEU A O 1
ATOM 1160 N N . VAL A 1 202 ? 19.110 18.537 -0.767 1.00 56.89 158 VAL A N 1
ATOM 1161 C CA . VAL A 1 202 ? 17.670 18.452 -0.538 1.00 54.25 158 VAL A CA 1
ATOM 1162 C C . VAL A 1 202 ? 17.349 17.161 0.197 1.00 56.15 158 VAL A C 1
ATOM 1163 O O . VAL A 1 202 ? 17.486 16.069 -0.361 1.00 55.74 158 VAL A O 1
ATOM 1167 N N . TYR A 1 203 ? 16.902 17.289 1.441 1.00 45.42 159 TYR A N 1
ATOM 1168 C CA . TYR A 1 203 ? 16.612 16.112 2.244 1.00 44.93 159 TYR A CA 1
ATOM 1169 C C . TYR A 1 203 ? 15.308 16.165 3.039 1.00 46.03 159 TYR A C 1
ATOM 1170 O O . TYR A 1 203 ? 14.659 17.203 3.120 1.00 44.62 159 TYR A O 1
ATOM 1179 N N . SER A 1 204 ? 14.940 15.023 3.620 1.00 70.19 160 SER A N 1
ATOM 1180 C CA . SER A 1 204 ? 13.727 14.875 4.423 1.00 72.49 160 SER A CA 1
ATOM 1181 C C . SER A 1 204 ? 14.079 14.827 5.916 1.00 73.81 160 SER A C 1
ATOM 1182 O O . SER A 1 204 ? 15.156 14.368 6.287 1.00 73.23 160 SER A O 1
ATOM 1185 N N . ASP A 1 205 ? 13.158 15.273 6.767 1.00 65.93 161 ASP A N 1
ATOM 1186 C CA . ASP A 1 205 ? 13.411 15.330 8.205 1.00 68.82 161 ASP A CA 1
ATOM 1187 C C . ASP A 1 205 ? 12.165 15.043 9.065 1.00 70.80 161 ASP A C 1
ATOM 1188 O O . ASP A 1 205 ? 11.316 15.914 9.253 1.00 71.41 161 ASP A O 1
ATOM 1193 N N . ASP A 1 206 ? 12.075 13.823 9.591 1.00 67.10 162 ASP A N 1
ATOM 1194 C CA . ASP A 1 206 ? 10.953 13.402 10.433 1.00 68.68 162 ASP A CA 1
ATOM 1195 C C . ASP A 1 206 ? 11.061 13.835 11.889 1.00 68.72 162 ASP A C 1
ATOM 1196 O O . ASP A 1 206 ? 10.162 13.565 12.685 1.00 69.27 162 ASP A O 1
ATOM 1201 N N . LYS A 1 207 ? 12.166 14.489 12.233 1.00 84.69 163 LYS A N 1
ATOM 1202 C CA . LYS A 1 207 ? 12.418 14.951 13.594 1.00 83.54 163 LYS A CA 1
ATOM 1203 C C . LYS A 1 207 ? 12.250 13.820 14.615 1.00 83.15 163 LYS A C 1
ATOM 1204 O O . LYS A 1 207 ? 11.894 14.055 15.769 1.00 83.05 163 LYS A O 1
ATOM 1210 N N . LEU A 1 208 ? 12.506 12.592 14.173 1.00 66.12 164 LEU A N 1
ATOM 1211 C CA . LEU A 1 208 ? 12.414 11.409 15.023 1.00 65.85 164 LEU A CA 1
ATOM 1212 C C . LEU A 1 208 ? 13.708 10.606 14.891 1.00 64.08 164 LEU A C 1
ATOM 1213 O O . LEU A 1 208 ? 14.511 10.550 15.816 1.00 64.31 164 LEU A O 1
ATOM 1218 N N . GLU A 1 209 ? 13.899 9.984 13.730 1.00 79.82 165 GLU A N 1
ATOM 1219 C CA . GLU A 1 209 ? 15.097 9.193 13.450 1.00 78.65 165 GLU A CA 1
ATOM 1220 C C . GLU A 1 209 ? 16.074 10.003 12.608 1.00 77.77 165 GLU A C 1
ATOM 1221 O O . GLU A 1 209 ? 17.290 9.864 12.745 1.00 77.44 165 GLU A O 1
ATOM 1227 N N . ARG A 1 210 ? 15.531 10.836 11.726 1.00 73.91 166 ARG A N 1
ATOM 1228 C CA . ARG A 1 210 ? 16.329 11.720 10.880 1.00 72.43 166 ARG A CA 1
ATOM 1229 C C . ARG A 1 210 ? 17.470 11.068 10.116 1.00 72.03 166 ARG A C 1
ATOM 1230 O O . ARG A 1 210 ? 18.539 11.662 9.977 1.00 70.91 166 ARG A O 1
ATOM 1238 N N . ASN A 1 211 ? 17.254 9.864 9.603 1.00 59.65 167 ASN A N 1
ATOM 1239 C CA . ASN A 1 211 ? 18.316 9.183 8.871 1.00 59.99 167 ASN A CA 1
ATOM 1240 C C . ASN A 1 211 ? 18.898 10.052 7.760 1.00 58.97 167 ASN A C 1
ATOM 1241 O O . ASN A 1 211 ? 20.115 10.211 7.658 1.00 58.81 167 ASN A O 1
ATOM 1246 N N . CYS A 1 212 ? 18.037 10.630 6.933 1.00 55.60 168 CYS A N 1
ATOM 1247 C CA . CYS A 1 212 ? 18.522 11.475 5.861 1.00 54.24 168 CYS A CA 1
ATOM 1248 C C . CYS A 1 212 ? 19.166 12.754 6.392 1.00 51.55 168 CYS A C 1
ATOM 1249 O O . CYS A 1 212 ? 20.157 13.223 5.833 1.00 52.13 168 CYS A O 1
ATOM 1252 N N . TYR A 1 213 ? 18.618 13.332 7.458 1.00 45.56 169 TYR A N 1
ATOM 1253 C CA . TYR A 1 213 ? 19.219 14.546 7.994 1.00 43.45 169 TYR A CA 1
ATOM 1254 C C . TYR A 1 213 ? 20.680 14.243 8.289 1.00 43.67 169 TYR A C 1
ATOM 1255 O O . TYR A 1 213 ? 21.574 14.946 7.838 1.00 41.62 169 TYR A O 1
ATOM 1264 N N . PHE A 1 214 ? 20.925 13.173 9.033 1.00 40.06 170 PHE A N 1
ATOM 1265 C CA . PHE A 1 214 ? 22.294 12.807 9.356 1.00 40.06 170 PHE A CA 1
ATOM 1266 C C . PHE A 1 214 ? 23.063 12.430 8.106 1.00 40.06 170 PHE A C 1
ATOM 1267 O O . PHE A 1 214 ? 24.223 12.778 7.982 1.00 40.06 170 PHE A O 1
ATOM 1275 N N . THR A 1 215 ? 22.417 11.737 7.176 1.00 45.00 171 THR A N 1
ATOM 1276 C CA . THR A 1 215 ? 23.085 11.328 5.943 1.00 45.80 171 THR A CA 1
ATOM 1277 C C . THR A 1 215 ? 23.697 12.522 5.217 1.00 47.51 171 THR A C 1
ATOM 1278 O O . THR A 1 215 ? 24.897 12.570 4.963 1.00 47.31 171 THR A O 1
ATOM 1282 N N . LEU A 1 216 ? 22.868 13.491 4.868 1.00 51.77 172 LEU A N 1
ATOM 1283 C CA . LEU A 1 216 ? 23.371 14.659 4.169 1.00 51.92 172 LEU A CA 1
ATOM 1284 C C . LEU A 1 216 ? 24.301 15.500 5.053 1.00 53.66 172 LEU A C 1
ATOM 1285 O O . LEU A 1 216 ? 25.085 16.300 4.546 1.00 54.52 172 LEU A O 1
ATOM 1290 N N . GLU A 1 217 ? 24.226 15.309 6.372 1.00 40.67 173 GLU A N 1
ATOM 1291 C CA . GLU A 1 217 ? 25.098 16.043 7.297 1.00 41.38 173 GLU A CA 1
ATOM 1292 C C . GLU A 1 217 ? 26.550 15.684 6.955 1.00 41.68 173 GLU A C 1
ATOM 1293 O O . GLU A 1 217 ? 27.451 16.509 7.038 1.00 42.05 173 GLU A O 1
ATOM 1299 N N . GLY A 1 218 ? 26.759 14.438 6.553 1.00 50.12 174 GLY A N 1
ATOM 1300 C CA . GLY A 1 218 ? 28.085 13.994 6.184 1.00 50.42 174 GLY A CA 1
ATOM 1301 C C . GLY A 1 218 ? 28.551 14.756 4.960 1.00 50.04 174 GLY A C 1
ATOM 1302 O O . GLY A 1 218 ? 29.683 15.250 4.925 1.00 49.73 174 GLY A O 1
ATOM 1303 N N . VAL A 1 219 ? 27.687 14.861 3.951 1.00 40.06 175 VAL A N 1
ATOM 1304 C CA . VAL A 1 219 ? 28.061 15.573 2.731 1.00 40.06 175 VAL A CA 1
ATOM 1305 C C . VAL A 1 219 ? 28.456 16.999 3.104 1.00 40.06 175 VAL A C 1
ATOM 1306 O O . VAL A 1 219 ? 29.435 17.558 2.601 1.00 40.06 175 VAL A O 1
ATOM 1310 N N . HIS A 1 220 ? 27.686 17.569 4.020 1.00 45.81 176 HIS A N 1
ATOM 1311 C CA . HIS A 1 220 ? 27.905 18.932 4.478 1.00 48.29 176 HIS A CA 1
ATOM 1312 C C . HIS A 1 220 ? 29.217 19.072 5.247 1.00 50.71 176 HIS A C 1
ATOM 1313 O O . HIS A 1 220 ? 30.082 19.852 4.858 1.00 51.07 176 HIS A O 1
ATOM 1320 N N . GLU A 1 221 ? 29.371 18.322 6.335 1.00 67.96 177 GLU A N 1
ATOM 1321 C CA . GLU A 1 221 ? 30.596 18.403 7.109 1.00 70.97 177 GLU A CA 1
ATOM 1322 C C . GLU A 1 221 ? 31.791 18.406 6.170 1.00 69.72 177 GLU A C 1
ATOM 1323 O O . GLU A 1 221 ? 32.674 19.244 6.292 1.00 70.08 177 GLU A O 1
ATOM 1329 N N . VAL A 1 222 ? 31.818 17.483 5.220 1.00 49.58 178 VAL A N 1
ATOM 1330 C CA . VAL A 1 222 ? 32.938 17.416 4.293 1.00 45.60 178 VAL A CA 1
ATOM 1331 C C . VAL A 1 222 ? 32.978 18.568 3.271 1.00 47.61 178 VAL A C 1
ATOM 1332 O O . VAL A 1 222 ? 34.029 19.189 3.099 1.00 46.59 178 VAL A O 1
ATOM 1336 N N . PHE A 1 223 ? 31.865 18.872 2.595 1.00 47.38 179 PHE A N 1
ATOM 1337 C CA . PHE A 1 223 ? 31.855 19.987 1.630 1.00 46.11 179 PHE A CA 1
ATOM 1338 C C . PHE A 1 223 ? 32.168 21.323 2.309 1.00 48.64 179 PHE A C 1
ATOM 1339 O O . PHE A 1 223 ? 32.685 22.248 1.683 1.00 48.93 179 PHE A O 1
ATOM 1347 N N . GLN A 1 224 ? 31.831 21.425 3.589 1.00 55.16 180 GLN A N 1
ATOM 1348 C CA . GLN A 1 224 ? 32.075 22.638 4.354 1.00 58.85 180 GLN A CA 1
ATOM 1349 C C . GLN A 1 224 ? 33.564 22.902 4.497 1.00 60.52 180 GLN A C 1
ATOM 1350 O O . GLN A 1 224 ? 34.045 23.972 4.144 1.00 60.25 180 GLN A O 1
ATOM 1356 N N . GLU A 1 225 ? 34.287 21.914 5.011 1.00 69.59 181 GLU A N 1
ATOM 1357 C CA . GLU A 1 225 ? 35.725 22.023 5.209 1.00 76.19 181 GLU A CA 1
ATOM 1358 C C . GLU A 1 225 ? 36.404 22.489 3.939 1.00 74.43 181 GLU A C 1
ATOM 1359 O O . GLU A 1 225 ? 37.152 23.469 3.946 1.00 76.18 181 GLU A O 1
ATOM 1365 N N . GLU A 1 226 ? 36.129 21.785 2.845 1.00 65.82 182 GLU A N 1
ATOM 1366 C CA . GLU A 1 226 ? 36.730 22.098 1.555 1.00 65.24 182 GLU A CA 1
ATOM 1367 C C . GLU A 1 226 ? 36.277 23.404 0.909 1.00 62.44 182 GLU A C 1
ATOM 1368 O O . GLU A 1 226 ? 36.859 23.837 -0.079 1.00 62.91 182 GLU A O 1
ATOM 1374 N N . GLY A 1 227 ? 35.240 24.031 1.453 1.00 63.48 183 GLY A N 1
ATOM 1375 C CA . GLY A 1 227 ? 34.792 25.296 0.899 1.00 60.73 183 GLY A CA 1
ATOM 1376 C C . GLY A 1 227 ? 33.678 25.256 -0.128 1.00 59.15 183 GLY A C 1
ATOM 1377 O O . GLY A 1 227 ? 33.093 26.290 -0.443 1.00 59.80 183 GLY A O 1
ATOM 1378 N N . LEU A 1 228 ? 33.380 24.084 -0.673 1.00 63.75 184 LEU A N 1
ATOM 1379 C CA . LEU A 1 228 ? 32.305 23.998 -1.649 1.00 62.74 184 LEU A CA 1
ATOM 1380 C C . LEU A 1 228 ? 31.071 24.683 -1.068 1.00 64.02 184 LEU A C 1
ATOM 1381 O O . LEU A 1 228 ? 30.716 24.490 0.095 1.00 64.22 184 LEU A O 1
ATOM 1386 N N . HIS A 1 229 ? 30.427 25.494 -1.885 1.00 54.45 185 HIS A N 1
ATOM 1387 C CA . HIS A 1 229 ? 29.232 26.196 -1.472 1.00 56.22 185 HIS A CA 1
ATOM 1388 C C . HIS A 1 229 ? 28.077 25.183 -1.385 1.00 54.94 185 HIS A C 1
ATOM 1389 O O . HIS A 1 229 ? 28.042 24.214 -2.137 1.00 56.07 185 HIS A O 1
ATOM 1396 N N . THR A 1 230 ? 27.143 25.390 -0.463 1.00 58.47 186 THR A N 1
ATOM 1397 C CA . THR A 1 230 ? 26.020 24.472 -0.330 1.00 56.95 186 THR A CA 1
ATOM 1398 C C . THR A 1 230 ? 24.687 25.131 -0.001 1.00 56.33 186 THR A C 1
ATOM 1399 O O . THR A 1 230 ? 24.599 25.959 0.901 1.00 55.85 186 THR A O 1
ATOM 1403 N N . SER A 1 231 ? 23.658 24.770 -0.758 1.00 40.06 187 SER A N 1
ATOM 1404 C CA . SER A 1 231 ? 22.310 25.280 -0.528 1.00 40.06 187 SER A CA 1
ATOM 1405 C C . SER A 1 231 ? 21.544 24.155 0.183 1.00 40.06 187 SER A C 1
ATOM 1406 O O . SER A 1 231 ? 21.539 23.010 -0.276 1.00 40.06 187 SER A O 1
ATOM 1409 N N . ILE A 1 232 ? 20.919 24.477 1.313 1.00 56.97 188 ILE A N 1
ATOM 1410 C CA . ILE A 1 232 ? 20.191 23.487 2.101 1.00 58.87 188 ILE A CA 1
ATOM 1411 C C . ILE A 1 232 ? 18.679 23.633 2.087 1.00 56.87 188 ILE A C 1
ATOM 1412 O O . ILE A 1 232 ? 18.152 24.668 2.469 1.00 56.70 188 ILE A O 1
ATOM 1417 N N . TYR A 1 233 ? 17.980 22.588 1.667 1.00 61.30 189 TYR A N 1
ATOM 1418 C CA . TYR A 1 233 ? 16.526 22.624 1.656 1.00 60.73 189 TYR A CA 1
ATOM 1419 C C . TYR A 1 233 ? 15.945 21.362 2.308 1.00 57.80 189 TYR A C 1
ATOM 1420 O O . TYR A 1 233 ? 16.137 20.252 1.805 1.00 57.35 189 TYR A O 1
ATOM 1429 N N . SER A 1 234 ? 15.231 21.526 3.420 1.00 62.23 190 SER A N 1
ATOM 1430 C CA . SER A 1 234 ? 14.650 20.378 4.114 1.00 61.60 190 SER A CA 1
ATOM 1431 C C . SER A 1 234 ? 13.135 20.405 4.132 1.00 61.69 190 SER A C 1
ATOM 1432 O O . SER A 1 234 ? 12.533 21.463 4.096 1.00 59.63 190 SER A O 1
ATOM 1435 N N . PHE A 1 235 ? 12.527 19.228 4.207 1.00 46.29 191 PHE A N 1
ATOM 1436 C CA . PHE A 1 235 ? 11.078 19.096 4.222 1.00 50.12 191 PHE A CA 1
ATOM 1437 C C . PHE A 1 235 ? 10.678 17.776 4.881 1.00 52.80 191 PHE A C 1
ATOM 1438 O O . PHE A 1 235 ? 11.472 16.833 4.942 1.00 54.20 191 PHE A O 1
ATOM 1446 N N . ASP A 1 236 ? 9.437 17.700 5.350 1.00 67.14 192 ASP A N 1
ATOM 1447 C CA . ASP A 1 236 ? 8.953 16.481 5.990 1.00 71.40 192 ASP A CA 1
ATOM 1448 C C . ASP A 1 236 ? 8.082 15.697 5.028 1.00 72.18 192 ASP A C 1
ATOM 1449 O O . ASP A 1 236 ? 6.973 16.114 4.722 1.00 73.33 192 ASP A O 1
ATOM 1454 N N . GLU A 1 237 ? 8.584 14.563 4.555 1.00 87.71 193 GLU A N 1
ATOM 1455 C CA . GLU A 1 237 ? 7.831 13.741 3.618 1.00 88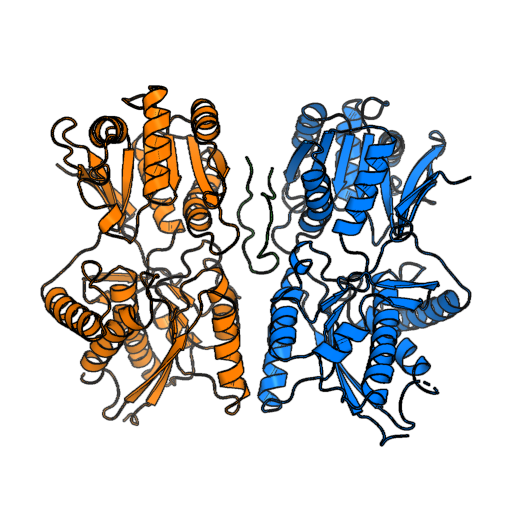.55 193 GLU A CA 1
ATOM 1456 C C . GLU A 1 237 ? 6.594 13.119 4.250 1.00 89.58 193 GLU A C 1
ATOM 1457 O O . GLU A 1 237 ? 5.507 13.173 3.667 1.00 90.28 193 GLU A O 1
ATOM 1463 N N . THR A 1 238 ? 6.748 12.533 5.437 1.00 94.99 194 THR A N 1
ATOM 1464 C CA . THR A 1 238 ? 5.611 11.913 6.116 1.00 99.00 194 THR A CA 1
ATOM 1465 C C . THR A 1 238 ? 4.413 12.856 6.070 1.00 100.98 194 THR A C 1
ATOM 1466 O O . THR A 1 238 ? 3.327 12.473 5.641 1.00 100.72 194 THR A O 1
ATOM 1470 N N . LYS A 1 239 ? 4.627 14.097 6.491 1.00 83.12 195 LYS A N 1
ATOM 1471 C CA . LYS A 1 239 ? 3.572 15.102 6.489 1.00 88.69 195 LYS A CA 1
ATOM 1472 C C . LYS A 1 239 ? 3.173 15.436 5.047 1.00 90.11 195 LYS A C 1
ATOM 1473 O O . LYS A 1 239 ? 3.644 14.798 4.101 1.00 91.95 195 LYS A O 1
ATOM 1479 N N . ASP A 1 240 ? 2.298 16.424 4.880 1.00 116.36 196 ASP A N 1
ATOM 1480 C CA . ASP A 1 240 ? 1.843 16.809 3.548 1.00 118.09 196 ASP A CA 1
ATOM 1481 C C . ASP A 1 240 ? 3.028 17.168 2.662 1.00 117.28 196 ASP A C 1
ATOM 1482 O O . ASP A 1 240 ? 3.926 17.902 3.072 1.00 118.38 196 ASP A O 1
ATOM 1487 N N . LEU A 1 241 ? 3.018 16.637 1.444 1.00 74.18 197 LEU A N 1
ATOM 1488 C CA . LEU A 1 241 ? 4.083 16.870 0.477 1.00 74.31 197 LEU A CA 1
ATOM 1489 C C . LEU A 1 241 ? 3.752 17.964 -0.531 1.00 73.17 197 LEU A C 1
ATOM 1490 O O . LEU A 1 241 ? 2.793 17.853 -1.291 1.00 71.76 197 LEU A O 1
ATOM 1495 N N . ASP A 1 242 ? 4.550 19.026 -0.526 1.00 74.04 198 ASP A N 1
ATOM 1496 C CA . ASP A 1 242 ? 4.365 20.113 -1.472 1.00 72.41 198 ASP A CA 1
ATOM 1497 C C . ASP A 1 242 ? 5.584 20.131 -2.397 1.00 70.16 198 ASP A C 1
ATOM 1498 O O . ASP A 1 242 ? 6.286 21.138 -2.534 1.00 71.26 198 ASP A O 1
ATOM 1503 N N . LEU A 1 243 ? 5.816 18.984 -3.024 1.00 104.71 199 LEU A N 1
ATOM 1504 C CA . LEU A 1 243 ? 6.930 18.775 -3.934 1.00 103.50 199 LEU A CA 1
ATOM 1505 C C . LEU A 1 243 ? 7.210 19.974 -4.831 1.00 102.99 199 LEU A C 1
ATOM 1506 O O . LEU A 1 243 ? 8.366 20.310 -5.082 1.00 101.24 199 LEU A O 1
ATOM 1511 N N . GLU A 1 244 ? 6.145 20.612 -5.306 1.00 87.62 200 GLU A N 1
ATOM 1512 C CA . GLU A 1 244 ? 6.250 21.769 -6.192 1.00 88.89 200 GLU A CA 1
ATOM 1513 C C . GLU A 1 244 ? 7.274 22.802 -5.718 1.00 85.75 200 GLU A C 1
ATOM 1514 O O . GLU A 1 244 ? 8.030 23.371 -6.515 1.00 86.74 200 GLU A O 1
ATOM 1520 N N . ASP A 1 245 ? 7.277 23.041 -4.411 1.00 104.65 201 ASP A N 1
ATOM 1521 C CA . ASP A 1 245 ? 8.181 24.001 -3.795 1.00 102.38 201 ASP A CA 1
ATOM 1522 C C . ASP A 1 245 ? 9.614 23.512 -3.974 1.00 98.19 201 ASP A C 1
ATOM 1523 O O . ASP A 1 245 ? 10.478 24.245 -4.463 1.00 97.22 201 ASP A O 1
ATOM 1528 N N . ILE A 1 246 ? 9.845 22.262 -3.576 1.00 75.73 202 ILE A N 1
ATOM 1529 C CA . ILE A 1 246 ? 11.156 21.631 -3.677 1.00 73.57 202 ILE A CA 1
ATOM 1530 C C . ILE A 1 246 ? 11.773 22.040 -5.008 1.00 72.40 202 ILE A C 1
ATOM 1531 O O . ILE A 1 246 ? 12.759 22.779 -5.062 1.00 72.01 202 ILE A O 1
ATOM 1536 N N . VAL A 1 247 ? 11.145 21.546 -6.076 1.00 64.92 203 VAL A N 1
ATOM 1537 C CA . VAL A 1 247 ? 11.544 21.786 -7.459 1.00 63.31 203 VAL A CA 1
ATOM 1538 C C . VAL A 1 247 ? 11.817 23.248 -7.762 1.00 67.63 203 VAL A C 1
ATOM 1539 O O . VAL A 1 247 ? 12.796 23.582 -8.442 1.00 65.42 203 VAL A O 1
ATOM 1543 N N . ARG A 1 248 ? 10.932 24.115 -7.272 1.00 96.34 204 ARG A N 1
ATOM 1544 C CA . ARG A 1 248 ? 11.071 25.547 -7.479 1.00 102.07 204 ARG A CA 1
ATOM 1545 C C . ARG A 1 248 ? 12.402 26.039 -6.946 1.00 102.90 204 ARG A C 1
ATOM 1546 O O . ARG A 1 248 ? 13.163 26.689 -7.661 1.00 103.68 204 ARG A O 1
ATOM 1554 N N . ASN A 1 249 ? 12.683 25.726 -5.688 1.00 98.96 205 ASN A N 1
ATOM 1555 C CA . ASN A 1 249 ? 13.936 26.137 -5.077 1.00 99.32 205 ASN A CA 1
ATOM 1556 C C . ASN A 1 249 ? 15.123 25.522 -5.823 1.00 97.74 205 ASN A C 1
ATOM 1557 O O . ASN A 1 249 ? 16.145 26.181 -6.023 1.00 97.03 205 ASN A O 1
ATOM 1562 N N . ILE A 1 250 ? 14.984 24.260 -6.229 1.00 68.46 206 ILE A N 1
ATOM 1563 C CA . ILE A 1 250 ? 16.046 23.570 -6.960 1.00 65.24 206 ILE A CA 1
ATOM 1564 C C . ILE A 1 250 ? 16.446 24.397 -8.170 1.00 67.99 206 ILE A C 1
ATOM 1565 O O . ILE A 1 250 ? 17.603 24.810 -8.310 1.00 66.74 206 ILE A O 1
ATOM 1570 N N . GLN A 1 251 ? 15.469 24.622 -9.044 1.00 90.73 207 GLN A N 1
ATOM 1571 C CA . GLN A 1 251 ? 15.673 25.393 -10.261 1.00 93.00 207 GLN A CA 1
ATOM 1572 C C . GLN A 1 251 ? 16.050 26.831 -9.909 1.00 93.30 207 GLN A C 1
ATOM 1573 O O . GLN A 1 251 ? 16.291 27.660 -10.790 1.00 93.70 207 GLN A O 1
ATOM 1579 N N . ALA A 1 252 ? 16.096 27.122 -8.613 1.00 93.17 208 ALA A N 1
ATOM 1580 C CA . ALA A 1 252 ? 16.453 28.453 -8.145 1.00 90.75 208 ALA A CA 1
ATOM 1581 C C . ALA A 1 252 ? 17.913 28.483 -7.709 1.00 88.98 208 ALA A C 1
ATOM 1582 O O . ALA A 1 252 ? 18.670 29.368 -8.106 1.00 89.99 208 ALA A O 1
ATOM 1584 N N . SER A 1 253 ? 18.304 27.502 -6.903 1.00 99.23 209 SER A N 1
ATOM 1585 C CA . SER A 1 253 ? 19.671 27.422 -6.398 1.00 95.96 209 SER A CA 1
ATOM 1586 C C . SER A 1 253 ? 20.690 26.979 -7.446 1.00 93.38 209 SER A C 1
ATOM 1587 O O . SER A 1 253 ? 20.997 27.724 -8.377 1.00 92.61 209 SER A O 1
ATOM 1590 N N . GLU A 1 254 ? 21.202 25.760 -7.286 1.00 76.70 210 GLU A N 1
ATOM 1591 C CA . GLU A 1 254 ? 22.210 25.209 -8.187 1.00 76.38 210 GLU A CA 1
ATOM 1592 C C . GLU A 1 254 ? 21.684 24.277 -9.277 1.00 74.71 210 GLU A C 1
ATOM 1593 O O . GLU A 1 254 ? 20.481 23.991 -9.356 1.00 74.78 210 GLU A O 1
ATOM 1599 N N . ARG A 1 255 ? 22.612 23.813 -10.116 1.00 58.92 211 ARG A N 1
ATOM 1600 C CA . ARG A 1 255 ? 22.301 22.908 -11.221 1.00 59.29 211 ARG A CA 1
ATOM 1601 C C . ARG A 1 255 ? 22.621 21.448 -10.865 1.00 54.42 211 ARG A C 1
ATOM 1602 O O . ARG A 1 255 ? 22.238 20.524 -11.582 1.00 53.99 211 ARG A O 1
ATOM 1610 N N . VAL A 1 256 ? 23.337 21.246 -9.762 1.00 68.23 212 VAL A N 1
ATOM 1611 C CA . VAL A 1 256 ? 23.657 19.899 -9.302 1.00 63.04 212 VAL A CA 1
ATOM 1612 C C . VAL A 1 256 ? 22.961 19.728 -7.964 1.00 61.52 212 VAL A C 1
ATOM 1613 O O . VAL A 1 256 ? 23.102 20.562 -7.078 1.00 60.00 212 VAL A O 1
ATOM 1617 N N . VAL A 1 257 ? 22.227 18.636 -7.815 1.00 49.33 213 VAL A N 1
ATOM 1618 C CA . VAL A 1 257 ? 21.471 18.392 -6.596 1.00 45.64 213 VAL A CA 1
ATOM 1619 C C . VAL A 1 257 ? 21.797 17.068 -5.923 1.00 46.47 213 VAL A C 1
ATOM 1620 O O . VAL A 1 257 ? 21.842 16.038 -6.587 1.00 44.02 213 VAL A O 1
ATOM 1624 N N . ILE A 1 258 ? 22.020 17.085 -4.611 1.00 45.70 214 ILE A N 1
ATOM 1625 C CA . ILE A 1 258 ? 22.271 15.835 -3.903 1.00 44.91 214 ILE A CA 1
ATOM 1626 C C . ILE A 1 258 ? 21.113 15.601 -2.939 1.00 45.77 214 ILE A C 1
ATOM 1627 O O . ILE A 1 258 ? 20.991 16.276 -1.912 1.00 44.25 214 ILE A O 1
ATOM 1632 N N . MET A 1 259 ? 20.272 14.626 -3.280 1.00 45.31 215 MET A N 1
ATOM 1633 C CA . MET A 1 259 ? 19.073 14.296 -2.506 1.00 45.96 215 MET A CA 1
ATOM 1634 C C . MET A 1 259 ? 19.148 13.061 -1.607 1.00 46.97 215 MET A C 1
ATOM 1635 O O . MET A 1 259 ? 20.051 12.235 -1.740 1.00 46.24 215 MET A O 1
ATOM 1640 N N . CYS A 1 260 ? 18.168 12.954 -0.706 1.00 52.28 216 CYS A N 1
ATOM 1641 C CA . CYS A 1 260 ? 18.028 11.835 0.224 1.00 54.70 216 CYS A CA 1
ATOM 1642 C C . CYS A 1 260 ? 16.604 11.826 0.784 1.00 55.24 216 CYS A C 1
ATOM 1643 O O . CYS A 1 260 ? 16.155 12.796 1.380 1.00 54.50 216 CYS A O 1
ATOM 1646 N N . ALA A 1 261 ? 15.902 10.721 0.578 1.00 63.15 217 ALA A N 1
ATOM 1647 C CA . ALA A 1 261 ? 14.538 10.538 1.069 1.00 63.67 217 ALA A CA 1
ATOM 1648 C C . ALA A 1 261 ? 14.061 9.170 0.597 1.00 64.60 217 ALA A C 1
ATOM 1649 O O . ALA A 1 261 ? 14.733 8.518 -0.204 1.00 63.97 217 ALA A O 1
ATOM 1651 N N . SER A 1 262 ? 12.910 8.731 1.092 1.00 43.59 218 SER A N 1
ATOM 1652 C CA . SER A 1 262 ? 12.380 7.430 0.702 1.00 45.22 218 SER A CA 1
ATOM 1653 C C . SER A 1 262 ? 12.415 7.304 -0.814 1.00 47.28 218 SER A C 1
ATOM 1654 O O . SER A 1 262 ? 12.200 8.288 -1.528 1.00 47.54 218 SER A O 1
ATOM 1657 N N . SER A 1 263 ? 12.698 6.099 -1.305 1.00 58.66 219 SER A N 1
ATOM 1658 C CA . SER A 1 263 ? 12.765 5.846 -2.749 1.00 60.77 219 SER A CA 1
ATOM 1659 C C . SER A 1 263 ? 11.554 6.452 -3.457 1.00 61.95 219 SER A C 1
ATOM 1660 O O . SER A 1 263 ? 11.677 7.059 -4.531 1.00 62.83 219 SER A O 1
ATOM 1663 N N . ASP A 1 264 ? 10.385 6.284 -2.842 1.00 61.44 220 ASP A N 1
ATOM 1664 C CA . ASP A 1 264 ? 9.151 6.817 -3.388 1.00 62.61 220 ASP A CA 1
ATOM 1665 C C . ASP A 1 264 ? 9.184 8.334 -3.403 1.00 60.81 220 ASP A C 1
ATOM 1666 O O . ASP A 1 264 ? 8.769 8.943 -4.379 1.00 62.07 220 ASP A O 1
ATOM 1671 N N . THR A 1 265 ? 9.679 8.959 -2.341 1.00 54.79 221 THR A N 1
ATOM 1672 C CA . THR A 1 265 ? 9.750 10.415 -2.343 1.00 53.39 221 THR A CA 1
ATOM 1673 C C . THR A 1 265 ? 10.682 10.893 -3.454 1.00 51.33 221 THR A C 1
ATOM 1674 O O . THR A 1 265 ? 10.390 11.876 -4.129 1.00 50.70 221 THR A O 1
ATOM 1678 N N . ILE A 1 266 ? 11.799 10.206 -3.663 1.00 58.71 222 ILE A N 1
ATOM 1679 C CA . ILE A 1 266 ? 12.704 10.640 -4.717 1.00 58.97 222 ILE A CA 1
ATOM 1680 C C . ILE A 1 266 ? 12.007 10.573 -6.072 1.00 59.93 222 ILE A C 1
ATOM 1681 O O . ILE A 1 266 ? 12.210 11.441 -6.924 1.00 59.86 222 ILE A O 1
ATOM 1686 N N . ARG A 1 267 ? 11.170 9.558 -6.261 1.00 76.23 223 ARG A N 1
ATOM 1687 C CA . ARG A 1 267 ? 10.436 9.399 -7.513 1.00 78.63 223 ARG A CA 1
ATOM 1688 C C . ARG A 1 267 ? 9.587 10.658 -7.749 1.00 78.23 223 ARG A C 1
ATOM 1689 O O . ARG A 1 267 ? 9.710 11.328 -8.774 1.00 78.10 223 ARG A O 1
ATOM 1697 N N . SER A 1 268 ? 8.736 10.974 -6.780 1.00 60.26 224 SER A N 1
ATOM 1698 C CA . SER A 1 268 ? 7.861 12.138 -6.854 1.00 59.26 224 SER A CA 1
ATOM 1699 C C . SER A 1 268 ? 8.623 13.397 -7.232 1.00 59.94 224 SER A C 1
ATOM 1700 O O . SER A 1 268 ? 8.200 14.135 -8.113 1.00 59.99 224 SER A O 1
ATOM 1703 N N . ILE A 1 269 ? 9.747 13.645 -6.573 1.00 73.01 225 ILE A N 1
ATOM 1704 C CA . ILE A 1 269 ? 10.547 14.824 -6.873 1.00 70.98 225 ILE A CA 1
ATOM 1705 C C . ILE A 1 269 ? 11.091 14.767 -8.296 1.00 72.35 225 ILE A C 1
ATOM 1706 O O . ILE A 1 269 ? 11.196 15.793 -8.974 1.00 70.47 225 ILE A O 1
ATOM 1711 N N . MET A 1 270 ? 11.441 13.564 -8.742 1.00 70.16 226 MET A N 1
ATOM 1712 C CA . MET A 1 270 ? 11.973 13.376 -10.088 1.00 70.38 226 MET A CA 1
ATOM 1713 C C . MET A 1 270 ? 10.922 13.644 -11.154 1.00 71.98 226 MET A C 1
ATOM 1714 O O . MET A 1 270 ? 11.232 14.149 -12.229 1.00 72.45 226 MET A O 1
ATOM 1719 N N . LEU A 1 271 ? 9.674 13.299 -10.855 1.00 53.04 227 LEU A N 1
ATOM 1720 C CA . LEU A 1 271 ? 8.588 13.540 -11.789 1.00 53.32 227 LEU A CA 1
ATOM 1721 C C . LEU A 1 271 ? 8.308 15.037 -11.811 1.00 54.69 227 LEU A C 1
ATOM 1722 O O . LEU A 1 271 ? 8.455 15.693 -12.844 1.00 54.59 227 LEU A O 1
ATOM 1727 N N . VAL A 1 272 ? 7.913 15.578 -10.662 1.00 59.52 228 VAL A N 1
ATOM 1728 C CA . VAL A 1 272 ? 7.612 16.997 -10.562 1.00 59.88 228 VAL A CA 1
ATOM 1729 C C . VAL A 1 272 ? 8.623 17.854 -11.324 1.00 60.65 228 VAL A C 1
ATOM 1730 O O . VAL A 1 272 ? 8.250 18.825 -11.982 1.00 61.40 228 VAL A O 1
ATOM 1734 N N . ALA A 1 273 ? 9.899 17.492 -11.245 1.00 57.02 229 ALA A N 1
ATOM 1735 C CA . ALA A 1 273 ? 10.943 18.251 -11.932 1.00 55.69 229 ALA A CA 1
ATOM 1736 C C . ALA A 1 273 ? 11.004 17.945 -13.422 1.00 54.41 229 ALA A C 1
ATOM 1737 O O . ALA A 1 273 ? 11.417 18.784 -14.218 1.00 53.91 229 ALA A O 1
ATOM 1739 N N . HIS A 1 274 ? 10.610 16.726 -13.773 1.00 71.35 230 HIS A N 1
ATOM 1740 C CA . HIS A 1 274 ? 10.586 16.239 -15.155 1.00 71.70 230 HIS A CA 1
ATOM 1741 C C . HIS A 1 274 ? 9.532 17.043 -15.911 1.00 72.97 230 HIS A C 1
ATOM 1742 O O . HIS A 1 274 ? 9.795 17.614 -16.976 1.00 73.12 230 HIS A O 1
ATOM 1749 N N . ARG A 1 275 ? 8.335 17.084 -15.333 1.00 67.72 231 ARG A N 1
ATOM 1750 C CA . ARG A 1 275 ? 7.229 17.834 -15.903 1.00 69.37 231 ARG A CA 1
ATOM 1751 C C . ARG A 1 275 ? 7.643 19.296 -16.100 1.00 69.01 231 ARG A C 1
ATOM 1752 O O . ARG A 1 275 ? 7.027 20.032 -16.864 1.00 69.27 231 ARG A O 1
ATOM 1760 N N . HIS A 1 276 ? 8.694 19.711 -15.401 1.00 61.79 232 HIS A N 1
ATOM 1761 C CA . HIS A 1 276 ? 9.215 21.070 -15.519 1.00 60.53 232 HIS A CA 1
ATOM 1762 C C . HIS A 1 276 ? 10.359 21.090 -16.531 1.00 59.86 232 HIS A C 1
ATOM 1763 O O . HIS A 1 276 ? 11.058 22.090 -16.683 1.00 60.06 232 HIS A O 1
ATOM 1770 N N . GLY A 1 277 ? 10.540 19.973 -17.226 1.00 72.93 233 GLY A N 1
ATOM 1771 C CA . GLY A 1 277 ? 11.604 19.887 -18.209 1.00 72.83 233 GLY A CA 1
ATOM 1772 C C . GLY A 1 277 ? 12.991 20.165 -17.654 1.00 73.36 233 GLY A C 1
ATOM 1773 O O . GLY A 1 277 ? 13.821 20.779 -18.317 1.00 72.41 233 GLY A O 1
ATOM 1774 N N . MET A 1 278 ? 13.244 19.710 -16.434 1.00 77.16 234 MET A N 1
ATOM 1775 C CA . MET A 1 278 ? 14.539 19.904 -15.797 1.00 77.34 234 MET A CA 1
ATOM 1776 C C . MET A 1 278 ? 15.379 18.643 -15.976 1.00 78.14 234 MET A C 1
ATOM 1777 O O . MET A 1 278 ? 16.571 18.620 -15.655 1.00 77.29 234 MET A O 1
ATOM 1782 N N . THR A 1 279 ? 14.737 17.601 -16.495 1.00 60.23 235 THR A N 1
ATOM 1783 C CA . THR A 1 279 ? 15.365 16.305 -16.713 1.00 58.99 235 THR A CA 1
ATOM 1784 C C . THR A 1 279 ? 16.008 16.146 -18.092 1.00 63.29 235 THR A C 1
ATOM 1785 O O . THR A 1 279 ? 16.229 15.023 -18.541 1.00 62.66 235 THR A O 1
ATOM 1789 N N . SER A 1 280 ? 16.330 17.250 -18.755 1.00 70.96 236 SER A N 1
ATOM 1790 C CA . SER A 1 280 ? 16.902 17.168 -20.096 1.00 73.94 236 SER A CA 1
ATOM 1791 C C . SER A 1 280 ? 18.425 17.205 -20.199 1.00 76.56 236 SER A C 1
ATOM 1792 O O . SER A 1 280 ? 18.982 16.812 -21.222 1.00 76.95 236 SER A O 1
ATOM 1795 N N . GLY A 1 281 ? 19.099 17.676 -19.160 1.00 80.48 237 GLY A N 1
ATOM 1796 C CA . GLY A 1 281 ? 20.545 17.746 -19.222 1.00 80.72 237 GLY A CA 1
ATOM 1797 C C . GLY A 1 281 ? 21.046 19.069 -18.687 1.00 79.64 237 GLY A C 1
ATOM 1798 O O . GLY A 1 281 ? 22.218 19.412 -18.850 1.00 78.98 237 GLY A O 1
ATOM 1799 N N . ASP A 1 282 ? 20.144 19.822 -18.063 1.00 90.32 238 ASP A N 1
ATOM 1800 C CA . ASP A 1 282 ? 20.481 21.113 -17.467 1.00 88.57 238 ASP A CA 1
ATOM 1801 C C . ASP A 1 282 ? 20.813 20.885 -16.002 1.00 86.06 238 ASP A C 1
ATOM 1802 O O . ASP A 1 282 ? 21.531 21.668 -15.373 1.00 85.16 238 ASP A O 1
ATOM 1807 N N . TYR A 1 283 ? 20.276 19.797 -15.463 1.00 80.70 239 TYR A N 1
ATOM 1808 C CA . TYR A 1 283 ? 20.500 19.462 -14.072 1.00 77.71 239 TYR A CA 1
ATOM 1809 C C . TYR A 1 283 ? 21.108 18.087 -13.895 1.00 74.67 239 TYR A C 1
ATOM 1810 O O . TYR A 1 283 ? 21.004 17.214 -14.757 1.00 73.91 239 TYR A O 1
ATOM 1819 N N . ALA A 1 284 ? 21.759 17.921 -12.754 1.00 57.44 240 ALA A N 1
ATOM 1820 C CA . ALA A 1 284 ? 22.386 16.672 -12.377 1.00 54.11 240 ALA A CA 1
ATOM 1821 C C . ALA A 1 284 ? 21.770 16.300 -11.039 1.00 51.91 240 ALA A C 1
ATOM 1822 O O . ALA A 1 284 ? 21.928 17.024 -10.054 1.00 52.24 240 ALA A O 1
ATOM 1824 N N . PHE A 1 285 ? 21.050 15.184 -11.010 1.00 55.86 241 PHE A N 1
ATOM 1825 C CA . PHE A 1 285 ? 20.415 14.724 -9.784 1.00 54.58 241 PHE A CA 1
ATOM 1826 C C . PHE A 1 285 ? 21.102 13.507 -9.185 1.00 53.48 241 PHE A C 1
ATOM 1827 O O . PHE A 1 285 ? 21.518 12.598 -9.900 1.00 53.70 241 PHE A O 1
ATOM 1835 N N . PHE A 1 286 ? 21.227 13.515 -7.861 1.00 67.46 242 PHE A N 1
ATOM 1836 C CA . PHE A 1 286 ? 21.836 12.419 -7.119 1.00 67.67 242 PHE A CA 1
ATOM 1837 C C . PHE A 1 286 ? 20.991 12.132 -5.895 1.00 68.72 242 PHE A C 1
ATOM 1838 O O . PHE A 1 286 ? 20.295 13.013 -5.389 1.00 69.85 242 PHE A O 1
ATOM 1846 N N . ASN A 1 287 ? 21.049 10.892 -5.431 1.00 56.79 243 ASN A N 1
ATOM 1847 C CA . ASN A 1 287 ? 20.342 10.504 -4.230 1.00 56.66 243 ASN A CA 1
ATOM 1848 C C . ASN A 1 287 ? 21.153 9.399 -3.566 1.00 57.69 243 ASN A C 1
ATOM 1849 O O . ASN A 1 287 ? 21.632 8.476 -4.224 1.00 55.06 243 ASN A O 1
ATOM 1854 N N . ILE A 1 288 ? 21.343 9.525 -2.259 1.00 53.08 244 ILE A N 1
ATOM 1855 C CA . ILE A 1 288 ? 22.115 8.551 -1.513 1.00 53.22 244 ILE A CA 1
ATOM 1856 C C . ILE A 1 288 ? 21.193 7.420 -1.080 1.00 55.45 244 ILE A C 1
ATOM 1857 O O . ILE A 1 288 ? 20.138 7.659 -0.497 1.00 54.29 244 ILE A O 1
ATOM 1862 N N . GLU A 1 289 ? 21.589 6.192 -1.396 1.00 57.87 245 GLU A N 1
ATOM 1863 C CA . GLU A 1 289 ? 20.815 5.006 -1.045 1.00 58.55 245 GLU A CA 1
ATOM 1864 C C . GLU A 1 289 ? 21.838 3.914 -0.752 1.00 56.98 245 GLU A C 1
ATOM 1865 O O . GLU A 1 289 ? 22.111 3.055 -1.586 1.00 57.34 245 GLU A O 1
ATOM 1871 N N . LEU A 1 290 ? 22.401 3.969 0.451 1.00 58.07 246 LEU A N 1
ATOM 1872 C CA . LEU A 1 290 ? 23.447 3.047 0.886 1.00 56.54 246 LEU A CA 1
ATOM 1873 C C . LEU A 1 290 ? 23.052 1.654 1.347 1.00 57.88 246 LEU A C 1
ATOM 1874 O O . LEU A 1 290 ? 23.880 0.746 1.307 1.00 57.97 246 LEU A O 1
ATOM 1879 N N . PHE A 1 291 ? 21.809 1.458 1.770 1.00 69.44 247 PHE A N 1
ATOM 1880 C CA . PHE A 1 291 ? 21.453 0.148 2.285 1.00 72.67 247 PHE A CA 1
ATOM 1881 C C . PHE A 1 291 ? 20.491 -0.760 1.541 1.00 77.60 247 PHE A C 1
ATOM 1882 O O . PHE A 1 291 ? 20.572 -1.978 1.691 1.00 77.93 247 PHE A O 1
ATOM 1890 N N . ASN A 1 292 ? 19.587 -0.206 0.745 1.00 87.87 248 ASN A N 1
ATOM 1891 C CA . ASN A 1 292 ? 18.671 -1.056 -0.005 1.00 94.57 248 ASN A CA 1
ATOM 1892 C C . ASN A 1 292 ? 18.801 -0.745 -1.490 1.00 96.58 248 ASN A C 1
ATOM 1893 O O . ASN A 1 292 ? 17.805 -0.666 -2.209 1.00 97.77 248 ASN A O 1
ATOM 1898 N N . SER A 1 293 ? 20.040 -0.560 -1.937 1.00 108.94 249 SER A N 1
ATOM 1899 C CA . SER A 1 293 ? 20.332 -0.255 -3.333 1.00 111.51 249 SER A CA 1
ATOM 1900 C C . SER A 1 293 ? 20.493 -1.528 -4.147 1.00 113.40 249 SER A C 1
ATOM 1901 O O . SER A 1 293 ? 21.573 -2.124 -4.184 1.00 113.72 249 SER A O 1
ATOM 1904 N N . SER A 1 294 ? 19.416 -1.930 -4.809 1.00 78.13 250 SER A N 1
ATOM 1905 C CA . SER A 1 294 ? 19.419 -3.140 -5.616 1.00 79.14 250 SER A CA 1
ATOM 1906 C C . SER A 1 294 ? 18.280 -3.113 -6.623 1.00 79.10 250 SER A C 1
ATOM 1907 O O . SER A 1 294 ? 18.075 -4.068 -7.367 1.00 79.93 250 SER A O 1
ATOM 1910 N N . SER A 1 295 ? 17.542 -2.009 -6.649 1.00 85.28 251 SER A N 1
ATOM 1911 C CA . SER A 1 295 ? 16.421 -1.871 -7.571 1.00 84.80 251 SER A CA 1
ATOM 1912 C C . SER A 1 295 ? 16.891 -1.783 -9.020 1.00 85.18 251 SER A C 1
ATOM 1913 O O . SER A 1 295 ? 16.173 -2.180 -9.939 1.00 83.94 251 SER A O 1
ATOM 1916 N N . TYR A 1 296 ? 18.097 -1.262 -9.223 1.00 93.85 252 TYR A N 1
ATOM 1917 C CA . TYR A 1 296 ? 18.641 -1.163 -10.567 1.00 95.01 252 TYR A CA 1
ATOM 1918 C C . TYR A 1 296 ? 18.822 -2.596 -11.049 1.00 97.95 252 TYR A C 1
ATOM 1919 O O . TYR A 1 296 ? 18.818 -3.525 -10.241 1.00 98.16 252 TYR A O 1
ATOM 1928 N N . GLY A 1 297 ? 18.973 -2.789 -12.353 1.00 106.01 253 GLY A N 1
ATOM 1929 C CA . GLY A 1 297 ? 19.115 -4.142 -12.862 1.00 106.57 253 GLY A CA 1
ATOM 1930 C C . GLY A 1 297 ? 17.711 -4.648 -13.116 1.00 106.65 253 GLY A C 1
ATOM 1931 O O . GLY A 1 297 ? 17.493 -5.700 -13.719 1.00 109.87 253 GLY A O 1
ATOM 1932 N N . ASP A 1 298 ? 16.754 -3.870 -12.629 1.00 112.30 254 ASP A N 1
ATOM 1933 C CA . ASP A 1 298 ? 15.340 -4.153 -12.797 1.00 109.63 254 ASP A CA 1
ATOM 1934 C C . ASP A 1 298 ? 14.690 -2.834 -13.167 1.00 109.66 254 ASP A C 1
ATOM 1935 O O . ASP A 1 298 ? 13.719 -2.789 -13.926 1.00 109.12 254 ASP A O 1
ATOM 1940 N N . GLY A 1 299 ? 15.249 -1.759 -12.619 1.00 90.75 255 GLY A N 1
ATOM 1941 C CA . GLY A 1 299 ? 14.725 -0.431 -12.869 1.00 88.37 255 GLY A CA 1
ATOM 1942 C C . GLY A 1 299 ? 14.216 0.180 -11.579 1.00 85.41 255 GLY A C 1
ATOM 1943 O O . GLY A 1 299 ? 13.205 -0.270 -11.032 1.00 84.11 255 GLY A O 1
ATOM 1944 N N . SER A 1 300 ? 14.920 1.201 -11.093 1.00 71.40 256 SER A N 1
ATOM 1945 C CA . SER A 1 300 ? 14.562 1.894 -9.855 1.00 68.10 256 SER A CA 1
ATOM 1946 C C . SER A 1 300 ? 13.382 2.853 -10.036 1.00 65.23 256 SER A C 1
ATOM 1947 O O . SER A 1 300 ? 12.801 3.339 -9.059 1.00 65.66 256 SER A O 1
ATOM 1950 N N . TRP A 1 301 ? 13.044 3.128 -11.292 1.00 66.17 257 TRP A N 1
ATOM 1951 C CA . TRP A 1 301 ? 11.933 4.012 -11.619 1.00 65.84 257 TRP A CA 1
ATOM 1952 C C . TRP A 1 301 ? 10.673 3.170 -11.749 1.00 65.71 257 TRP A C 1
ATOM 1953 O O . TRP A 1 301 ? 9.584 3.576 -11.340 1.00 64.45 257 TRP A O 1
ATOM 1964 N N . LYS A 1 302 ? 10.843 1.984 -12.323 1.00 55.81 258 LYS A N 1
ATOM 1965 C CA . LYS A 1 302 ? 9.748 1.043 -12.527 1.00 59.81 258 LYS A CA 1
ATOM 1966 C C . LYS A 1 302 ? 9.026 0.778 -11.212 1.00 61.13 258 LYS A C 1
ATOM 1967 O O . LYS A 1 302 ? 9.657 0.659 -10.164 1.00 62.25 258 LYS A O 1
ATOM 1973 N N . ARG A 1 303 ? 7.703 0.687 -11.276 1.00 105.50 259 ARG A N 1
ATOM 1974 C CA . ARG A 1 303 ? 6.897 0.442 -10.087 1.00 107.89 259 ARG A CA 1
ATOM 1975 C C . ARG A 1 303 ? 5.613 -0.316 -10.392 1.00 110.64 259 ARG A C 1
ATOM 1976 O O . ARG A 1 303 ? 4.805 -0.559 -9.497 1.00 112.09 259 ARG A O 1
ATOM 1984 N N . GLY A 1 304 ? 5.426 -0.702 -11.649 1.00 124.06 260 GLY A N 1
ATOM 1985 C CA . GLY A 1 304 ? 4.201 -1.391 -12.014 1.00 124.06 260 GLY A CA 1
ATOM 1986 C C . GLY A 1 304 ? 3.100 -0.352 -11.934 1.00 124.06 260 GLY A C 1
ATOM 1987 O O . GLY A 1 304 ? 1.910 -0.647 -12.035 1.00 124.06 260 GLY A O 1
ATOM 1988 N N . ASP A 1 305 ? 3.529 0.889 -11.743 1.00 120.93 261 ASP A N 1
ATOM 1989 C CA . ASP A 1 305 ? 2.634 2.027 -11.638 1.00 122.15 261 ASP A CA 1
ATOM 1990 C C . ASP A 1 305 ? 2.352 2.516 -13.050 1.00 120.68 261 ASP A C 1
ATOM 1991 O O . ASP A 1 305 ? 2.987 2.080 -14.012 1.00 122.26 261 ASP A O 1
ATOM 1996 N N . LYS A 1 306 ? 1.385 3.412 -13.171 1.00 106.24 262 LYS A N 1
ATOM 1997 C CA . LYS A 1 306 ? 1.037 3.973 -14.459 1.00 104.76 262 LYS A CA 1
ATOM 1998 C C . LYS A 1 306 ? 2.094 4.993 -14.879 1.00 104.17 262 LYS A C 1
ATOM 1999 O O . LYS A 1 306 ? 2.409 5.123 -16.062 1.00 102.54 262 LYS A O 1
ATOM 2005 N N . HIS A 1 307 ? 2.642 5.711 -13.902 1.00 111.38 263 HIS A N 1
ATOM 2006 C CA . HIS A 1 307 ? 3.668 6.716 -14.165 1.00 111.68 263 HIS A CA 1
ATOM 2007 C C . HIS A 1 307 ? 4.985 6.063 -14.553 1.00 111.19 263 HIS A C 1
ATOM 2008 O O . HIS A 1 307 ? 5.982 6.747 -14.777 1.00 112.07 263 HIS A O 1
ATOM 2015 N N . ASP A 1 308 ? 4.978 4.738 -14.640 1.00 109.38 264 ASP A N 1
ATOM 2016 C CA . ASP A 1 308 ? 6.171 3.978 -14.994 1.00 108.99 264 ASP A CA 1
ATOM 2017 C C . ASP A 1 308 ? 6.929 4.512 -16.209 1.00 108.76 264 ASP A C 1
ATOM 2018 O O . ASP A 1 308 ? 8.125 4.258 -16.351 1.00 108.20 264 ASP A O 1
ATOM 2023 N N . PHE A 1 309 ? 6.256 5.256 -17.082 1.00 118.04 265 PHE A N 1
ATOM 2024 C CA . PHE A 1 309 ? 6.945 5.786 -18.251 1.00 119.68 265 PHE A CA 1
ATOM 2025 C C . PHE A 1 309 ? 7.623 7.110 -17.942 1.00 117.16 265 PHE A C 1
ATOM 2026 O O . PHE A 1 309 ? 8.808 7.284 -18.233 1.00 118.07 265 PHE A O 1
ATOM 2034 N N . GLU A 1 310 ? 6.877 8.045 -17.362 1.00 95.54 266 GLU A N 1
ATOM 2035 C CA . GLU A 1 310 ? 7.449 9.341 -17.015 1.00 93.70 266 GLU A CA 1
ATOM 2036 C C . GLU A 1 310 ? 8.656 9.087 -16.131 1.00 89.02 266 GLU A C 1
ATOM 2037 O O . GLU A 1 310 ? 9.731 9.651 -16.340 1.00 87.22 266 GLU A O 1
ATOM 2043 N N . ALA A 1 311 ? 8.463 8.219 -15.142 1.00 70.89 267 ALA A N 1
ATOM 2044 C CA . ALA A 1 311 ? 9.521 7.865 -14.211 1.00 69.27 267 ALA A CA 1
ATOM 2045 C C . ALA A 1 311 ? 10.785 7.471 -14.963 1.00 68.43 267 ALA A C 1
ATOM 2046 O O . ALA A 1 311 ? 11.856 8.047 -14.739 1.00 67.40 267 ALA A O 1
ATOM 2048 N N . LYS A 1 312 ? 10.650 6.494 -15.858 1.00 91.49 268 LYS A N 1
ATOM 2049 C CA . LYS A 1 312 ? 11.774 6.004 -16.649 1.00 93.43 268 LYS A CA 1
ATOM 2050 C C . LYS A 1 312 ? 12.493 7.158 -17.334 1.00 92.39 268 LYS A C 1
ATOM 2051 O O . LYS A 1 312 ? 13.724 7.202 -17.377 1.00 93.65 268 LYS A O 1
ATOM 2057 N N . GLN A 1 313 ? 11.710 8.093 -17.861 1.00 87.91 269 GLN A N 1
ATOM 2058 C CA . GLN A 1 313 ? 12.244 9.266 -18.543 1.00 87.52 269 GLN A CA 1
ATOM 2059 C C . GLN A 1 313 ? 13.131 10.101 -17.615 1.00 83.80 269 GLN A C 1
ATOM 2060 O O . GLN A 1 313 ? 14.337 10.241 -17.845 1.00 83.68 269 GLN A O 1
ATOM 2066 N N . ALA A 1 314 ? 12.504 10.649 -16.570 1.00 78.88 270 ALA A N 1
ATOM 2067 C CA . ALA A 1 314 ? 13.149 11.511 -15.573 1.00 74.88 270 ALA A CA 1
ATOM 2068 C C . ALA A 1 314 ? 14.396 10.927 -14.924 1.00 71.89 270 ALA A C 1
ATOM 2069 O O . ALA A 1 314 ? 15.417 11.612 -14.806 1.00 70.58 270 ALA A O 1
ATOM 2071 N N . TYR A 1 315 ? 14.314 9.670 -14.498 1.00 70.74 271 TYR A N 1
ATOM 2072 C CA . TYR A 1 315 ? 15.447 9.016 -13.856 1.00 69.09 271 TYR A CA 1
ATOM 2073 C C . TYR A 1 315 ? 16.704 9.012 -14.718 1.00 68.01 271 TYR A C 1
ATOM 2074 O O . TYR A 1 315 ? 17.805 8.769 -14.223 1.00 68.32 271 TYR A O 1
ATOM 2083 N N . SER A 1 316 ? 16.543 9.289 -16.006 1.00 62.65 272 SER A N 1
ATOM 2084 C CA . SER A 1 316 ? 17.683 9.309 -16.915 1.00 62.79 272 SER A CA 1
ATOM 2085 C C . SER A 1 316 ? 18.747 10.298 -16.440 1.00 63.70 272 SER A C 1
ATOM 2086 O O . SER A 1 316 ? 19.933 10.127 -16.712 1.00 63.48 272 SER A O 1
ATOM 2089 N N . SER A 1 317 ? 18.321 11.334 -15.729 1.00 78.26 273 SER A N 1
ATOM 2090 C CA . SER A 1 317 ? 19.250 12.342 -15.228 1.00 78.35 273 SER A CA 1
ATOM 2091 C C . SER A 1 317 ? 19.526 12.139 -13.748 1.00 78.59 273 SER A C 1
ATOM 2092 O O . SER A 1 317 ? 20.097 13.007 -13.092 1.00 78.96 273 SER A O 1
ATOM 2095 N N . LEU A 1 318 ? 19.131 10.982 -13.229 1.00 65.01 274 LEU A N 1
ATOM 2096 C CA . LEU A 1 318 ? 19.337 10.675 -11.821 1.00 61.84 274 LEU A CA 1
ATOM 2097 C C . LEU A 1 318 ? 20.376 9.581 -11.540 1.00 60.81 274 LEU A C 1
ATOM 2098 O O . LEU A 1 318 ? 20.205 8.434 -11.934 1.00 59.63 274 LEU A O 1
ATOM 2103 N N . GLN A 1 319 ? 21.447 9.962 -10.847 1.00 56.01 275 GLN A N 1
ATOM 2104 C CA . GLN A 1 319 ? 22.513 9.049 -10.458 1.00 54.55 275 GLN A CA 1
ATOM 2105 C C . GLN A 1 319 ? 22.319 8.682 -8.978 1.00 53.65 275 GLN A C 1
ATOM 2106 O O . GLN A 1 319 ? 21.977 9.541 -8.168 1.00 54.25 275 GLN A O 1
ATOM 2112 N N . THR A 1 320 ? 22.526 7.406 -8.640 1.00 40.97 276 THR A N 1
ATOM 2113 C CA . THR A 1 320 ? 22.375 6.898 -7.268 1.00 40.36 276 THR A CA 1
ATOM 2114 C C . THR A 1 320 ? 23.683 6.425 -6.635 1.00 40.71 276 THR A C 1
ATOM 2115 O O . THR A 1 320 ? 24.411 5.634 -7.220 1.00 40.06 276 THR A O 1
ATOM 2119 N N . VAL A 1 321 ? 23.983 6.885 -5.430 1.00 46.59 277 VAL A N 1
ATOM 2120 C CA . VAL A 1 321 ? 25.207 6.448 -4.778 1.00 44.68 277 VAL A CA 1
ATOM 2121 C C . VAL A 1 321 ? 24.845 5.393 -3.736 1.00 47.54 277 VAL A C 1
ATOM 2122 O O . VAL A 1 321 ? 23.953 5.605 -2.913 1.00 45.30 277 VAL A O 1
ATOM 2126 N N . THR A 1 322 ? 25.523 4.249 -3.801 1.00 61.74 278 THR A N 1
ATOM 2127 C CA . THR A 1 322 ? 25.292 3.139 -2.883 1.00 59.73 278 THR A CA 1
ATOM 2128 C C . THR A 1 322 ? 26.621 2.605 -2.378 1.00 62.16 278 THR A C 1
ATOM 2129 O O . THR A 1 322 ? 27.668 3.211 -2.598 1.00 63.06 278 THR A O 1
ATOM 2133 N N . LEU A 1 323 ? 26.578 1.456 -1.708 1.00 49.82 279 LEU A N 1
ATOM 2134 C CA . LEU A 1 323 ? 27.782 0.834 -1.156 1.00 49.87 279 LEU A CA 1
ATOM 2135 C C . LEU A 1 323 ? 28.350 -0.234 -2.082 1.00 50.11 279 LEU A C 1
ATOM 2136 O O . LEU A 1 323 ? 27.602 -1.021 -2.655 1.00 50.59 279 LEU A O 1
ATOM 2141 N N . LEU A 1 324 ? 29.674 -0.257 -2.221 1.00 47.59 280 LEU A N 1
ATOM 2142 C CA . LEU A 1 324 ? 30.342 -1.257 -3.055 1.00 50.01 280 LEU A CA 1
ATOM 2143 C C . LEU A 1 324 ? 30.428 -2.564 -2.293 1.00 51.65 280 LEU A C 1
ATOM 2144 O O . LEU A 1 324 ? 31.301 -2.746 -1.449 1.00 52.39 280 LEU A O 1
ATOM 2149 N N . ARG A 1 325 ? 29.536 -3.488 -2.611 1.00 72.75 281 ARG A N 1
ATOM 2150 C CA . ARG A 1 325 ? 29.528 -4.751 -1.909 1.00 79.35 281 ARG A CA 1
ATOM 2151 C C . ARG A 1 325 ? 30.149 -5.903 -2.665 1.00 80.60 281 ARG A C 1
ATOM 2152 O O . ARG A 1 325 ? 29.531 -6.501 -3.541 1.00 80.51 281 ARG A O 1
ATOM 2160 N N . THR A 1 326 ? 31.389 -6.202 -2.298 1.00 76.06 282 THR A N 1
ATOM 2161 C CA . THR A 1 326 ? 32.173 -7.268 -2.900 1.00 82.34 282 THR A CA 1
ATOM 2162 C C . THR A 1 326 ? 31.770 -8.625 -2.349 1.00 81.85 282 THR A C 1
ATOM 2163 O O . THR A 1 326 ? 31.350 -8.736 -1.201 1.00 83.93 282 THR A O 1
ATOM 2167 N N . VAL A 1 327 ? 31.916 -9.657 -3.171 1.00 97.56 283 VAL A N 1
ATOM 2168 C CA . VAL A 1 327 ? 31.567 -11.009 -2.765 1.00 99.18 283 VAL A CA 1
ATOM 2169 C C . VAL A 1 327 ? 32.756 -11.959 -2.672 1.00 102.18 283 VAL A C 1
ATOM 2170 O O . VAL A 1 327 ? 33.899 -11.594 -2.955 1.00 101.13 283 VAL A O 1
ATOM 2174 N N . LYS A 1 328 ? 32.459 -13.191 -2.280 1.00 93.25 284 LYS A N 1
ATOM 2175 C CA . LYS A 1 328 ? 33.462 -14.229 -2.095 1.00 95.43 284 LYS A CA 1
ATOM 2176 C C . LYS A 1 328 ? 32.705 -15.521 -1.775 1.00 95.97 284 LYS A C 1
ATOM 2177 O O . LYS A 1 328 ? 31.614 -15.483 -1.200 1.00 96.64 284 LYS A O 1
ATOM 2183 N N . PRO A 1 329 ? 33.262 -16.679 -2.149 1.00 114.82 285 PRO A N 1
ATOM 2184 C CA . PRO A 1 329 ? 32.543 -17.916 -1.846 1.00 112.35 285 PRO A CA 1
ATOM 2185 C C . PRO A 1 329 ? 32.028 -17.910 -0.407 1.00 110.50 285 PRO A C 1
ATOM 2186 O O . PRO A 1 329 ? 30.839 -18.114 -0.174 1.00 108.40 285 PRO A O 1
ATOM 2190 N N . GLU A 1 330 ? 32.919 -17.662 0.552 1.00 78.67 286 GLU A N 1
ATOM 2191 C CA . GLU A 1 330 ? 32.520 -17.620 1.958 1.00 78.37 286 GLU A CA 1
ATOM 2192 C C . GLU A 1 330 ? 31.211 -16.864 2.105 1.00 75.91 286 GLU A C 1
ATOM 2193 O O . GLU A 1 330 ? 30.196 -17.410 2.536 1.00 75.93 286 GLU A O 1
ATOM 2199 N N . PHE A 1 331 ? 31.261 -15.588 1.737 1.00 69.31 287 PHE A N 1
ATOM 2200 C CA . PHE A 1 331 ? 30.115 -14.696 1.826 1.00 67.83 287 PHE A CA 1
ATOM 2201 C C . PHE A 1 331 ? 28.834 -15.348 1.333 1.00 67.05 287 PHE A C 1
ATOM 2202 O O . PHE A 1 331 ? 27.759 -15.101 1.881 1.00 66.90 287 PHE A O 1
ATOM 2210 N N . GLU A 1 332 ? 28.954 -16.186 0.307 1.00 89.02 288 GLU A N 1
ATOM 2211 C CA . GLU A 1 332 ? 27.804 -16.885 -0.255 1.00 90.88 288 GLU A CA 1
ATOM 2212 C C . GLU A 1 332 ? 27.183 -17.808 0.795 1.00 89.83 288 GLU A C 1
ATOM 2213 O O . GLU A 1 332 ? 26.000 -17.694 1.122 1.00 90.12 288 GLU A O 1
ATOM 2219 N N . LYS A 1 333 ? 27.995 -18.719 1.319 1.00 91.60 289 LYS A N 1
ATOM 2220 C CA . LYS A 1 333 ? 27.549 -19.664 2.336 1.00 90.51 289 LYS A CA 1
ATOM 2221 C C . LYS A 1 333 ? 26.922 -18.891 3.504 1.00 87.79 289 LYS A C 1
ATOM 2222 O O . LYS A 1 333 ? 25.854 -19.260 4.003 1.00 86.81 289 LYS A O 1
ATOM 2228 N N . PHE A 1 334 ? 27.586 -17.813 3.923 1.00 78.89 290 PHE A N 1
ATOM 2229 C CA . PHE A 1 334 ? 27.103 -16.977 5.025 1.00 78.23 290 PHE A CA 1
ATOM 2230 C C . PHE A 1 334 ? 25.704 -16.486 4.697 1.00 78.19 290 PHE A C 1
ATOM 2231 O O . PHE A 1 334 ? 24.758 -16.676 5.469 1.00 77.14 290 PHE A O 1
ATOM 2239 N N . SER A 1 335 ? 25.590 -15.854 3.534 1.00 55.29 291 SER A N 1
ATOM 2240 C CA . SER A 1 335 ? 24.326 -15.313 3.077 1.00 58.28 291 SER A CA 1
ATOM 2241 C C . SER A 1 335 ? 23.246 -16.383 3.069 1.00 60.16 291 SER A C 1
ATOM 2242 O O . SER A 1 335 ? 22.135 -16.157 3.560 1.00 60.70 291 SER A O 1
ATOM 2245 N N . MET A 1 336 ? 23.566 -17.550 2.520 1.00 89.10 292 MET A N 1
ATOM 2246 C CA . MET A 1 336 ? 22.596 -18.639 2.460 1.00 93.40 292 MET A CA 1
ATOM 2247 C C . MET A 1 336 ? 22.059 -19.014 3.839 1.00 93.09 292 MET A C 1
ATOM 2248 O O . MET A 1 336 ? 20.845 -19.059 4.060 1.00 93.42 292 MET A O 1
ATOM 2253 N N . GLU A 1 337 ? 22.967 -19.283 4.766 1.00 80.15 293 GLU A N 1
ATOM 2254 C CA . GLU A 1 337 ? 22.567 -19.672 6.105 1.00 80.08 293 GLU A CA 1
ATOM 2255 C C . GLU A 1 337 ? 21.815 -18.585 6.864 1.00 77.81 293 GLU A C 1
ATOM 2256 O O . GLU A 1 337 ? 20.826 -18.869 7.550 1.00 77.56 293 GLU A O 1
ATOM 2262 N N . VAL A 1 338 ? 22.271 -17.342 6.743 1.00 87.06 294 VAL A N 1
ATOM 2263 C CA . VAL A 1 338 ? 21.608 -16.244 7.430 1.00 85.37 294 VAL A CA 1
ATOM 2264 C C . VAL A 1 338 ? 20.197 -16.088 6.886 1.00 86.05 294 VAL A C 1
ATOM 2265 O O . VAL A 1 338 ? 19.260 -15.780 7.629 1.00 84.86 294 VAL A O 1
ATOM 2269 N N . LYS A 1 339 ? 20.060 -16.311 5.580 1.00 73.54 295 LYS A N 1
ATOM 2270 C CA . LYS A 1 339 ? 18.771 -16.197 4.904 1.00 76.95 295 LYS A CA 1
ATOM 2271 C C . LYS A 1 339 ? 17.818 -17.279 5.381 1.00 75.79 295 LYS A C 1
ATOM 2272 O O . LYS A 1 339 ? 16.709 -16.993 5.834 1.00 76.80 295 LYS A O 1
ATOM 2278 N N . SER A 1 340 ? 18.257 -18.525 5.280 1.00 84.91 296 SER A N 1
ATOM 2279 C CA . SER A 1 340 ? 17.436 -19.646 5.705 1.00 85.04 296 SER A CA 1
ATOM 2280 C C . SER A 1 340 ? 16.909 -19.507 7.146 1.00 82.76 296 SER A C 1
ATOM 2281 O O . SER A 1 340 ? 15.853 -20.045 7.480 1.00 82.37 296 SER A O 1
ATOM 2284 N N . SER A 1 341 ? 17.629 -18.784 8.000 1.00 75.62 297 SER A N 1
ATOM 2285 C CA . SER A 1 341 ? 17.178 -18.607 9.379 1.00 76.33 297 SER A CA 1
ATOM 2286 C C . SER A 1 341 ? 16.096 -17.544 9.473 1.00 76.76 297 SER A C 1
ATOM 2287 O O . SER A 1 341 ? 14.987 -17.818 9.933 1.00 76.45 297 SER A O 1
ATOM 2290 N N . VAL A 1 342 ? 16.419 -16.334 9.037 1.00 92.74 298 VAL A N 1
ATOM 2291 C CA . VAL A 1 342 ? 15.456 -15.242 9.070 1.00 95.48 298 VAL A CA 1
ATOM 2292 C C . VAL A 1 342 ? 14.131 -15.730 8.494 1.00 96.61 298 VAL A C 1
ATOM 2293 O O . VAL A 1 342 ? 13.056 -15.405 8.996 1.00 97.06 298 VAL A O 1
ATOM 2297 N N . GLU A 1 343 ? 14.227 -16.522 7.434 1.00 104.82 299 GLU A N 1
ATOM 2298 C CA . GLU A 1 343 ? 13.053 -17.052 6.767 1.00 107.53 299 GLU A CA 1
ATOM 2299 C C . GLU A 1 343 ? 12.218 -17.959 7.652 1.00 108.59 299 GLU A C 1
ATOM 2300 O O . GLU A 1 343 ? 11.026 -17.715 7.832 1.00 108.70 299 GLU A O 1
ATOM 2306 N N . LYS A 1 344 ? 12.828 -19.002 8.208 1.00 85.95 300 LYS A N 1
ATOM 2307 C CA . LYS A 1 344 ? 12.079 -19.901 9.076 1.00 87.29 300 LYS A CA 1
ATOM 2308 C C . LYS A 1 344 ? 11.751 -19.170 10.363 1.00 86.33 300 LYS A C 1
ATOM 2309 O O . LYS A 1 344 ? 11.606 -19.784 11.419 1.00 86.93 300 LYS A O 1
ATOM 2315 N N . GLN A 1 345 ? 11.634 -17.849 10.249 1.00 77.76 301 GLN A N 1
ATOM 2316 C CA . GLN A 1 345 ? 11.323 -16.976 11.373 1.00 77.26 301 GLN A CA 1
ATOM 2317 C C . GLN A 1 345 ? 10.120 -16.115 10.988 1.00 75.91 301 GLN A C 1
ATOM 2318 O O . GLN A 1 345 ? 9.480 -15.507 11.837 1.00 75.28 301 GLN A O 1
ATOM 2324 N N . GLY A 1 346 ? 9.818 -16.072 9.696 1.00 88.20 302 GLY A N 1
ATOM 2325 C CA . GLY A 1 346 ? 8.682 -15.298 9.234 1.00 88.40 302 GLY A CA 1
ATOM 2326 C C . GLY A 1 346 ? 9.057 -14.067 8.433 1.00 89.27 302 GLY A C 1
ATOM 2327 O O . GLY A 1 346 ? 8.223 -13.189 8.214 1.00 88.73 302 GLY A O 1
ATOM 2328 N N . LEU A 1 347 ? 10.308 -13.999 7.985 1.00 105.12 303 LEU A N 1
ATOM 2329 C CA . LEU A 1 347 ? 10.784 -12.853 7.209 1.00 106.25 303 LEU A CA 1
ATOM 2330 C C . LEU A 1 347 ? 11.592 -13.275 5.989 1.00 107.51 303 LEU A C 1
ATOM 2331 O O . LEU A 1 347 ? 12.360 -14.235 6.042 1.00 108.76 303 LEU A O 1
ATOM 2336 N N . ASN A 1 348 ? 11.417 -12.546 4.894 1.00 106.14 304 ASN A N 1
ATOM 2337 C CA . ASN A 1 348 ? 12.151 -12.815 3.665 1.00 108.31 304 ASN A CA 1
ATOM 2338 C C . ASN A 1 348 ? 13.324 -11.840 3.658 1.00 108.68 304 ASN A C 1
ATOM 2339 O O . ASN A 1 348 ? 13.276 -10.810 4.331 1.00 107.77 304 ASN A O 1
ATOM 2344 N N . MET A 1 349 ? 14.379 -12.157 2.913 1.00 103.85 305 MET A N 1
ATOM 2345 C CA . MET A 1 349 ? 15.535 -11.271 2.877 1.00 104.94 305 MET A CA 1
ATOM 2346 C C . MET A 1 349 ? 15.862 -10.736 1.490 1.00 105.12 305 MET A C 1
ATOM 2347 O O . MET A 1 349 ? 15.545 -11.354 0.469 1.00 105.71 305 MET A O 1
ATOM 2352 N N . GLU A 1 350 ? 16.503 -9.570 1.481 1.00 124.06 306 GLU A N 1
ATOM 2353 C CA . GLU A 1 350 ? 16.886 -8.876 0.256 1.00 124.06 306 GLU A CA 1
ATOM 2354 C C . GLU A 1 350 ? 17.982 -9.548 -0.569 1.00 124.06 306 GLU A C 1
ATOM 2355 O O . GLU A 1 350 ? 18.923 -8.882 -1.017 1.00 124.06 306 GLU A O 1
ATOM 2361 N N . ASP A 1 351 ? 17.865 -10.858 -0.772 1.00 109.90 307 ASP A N 1
ATOM 2362 C CA . ASP A 1 351 ? 18.838 -11.582 -1.583 1.00 109.48 307 ASP A CA 1
ATOM 2363 C C . ASP A 1 351 ? 20.194 -11.674 -0.878 1.00 107.93 307 ASP A C 1
ATOM 2364 O O . ASP A 1 351 ? 20.496 -12.685 -0.243 1.00 108.51 307 ASP A O 1
ATOM 2369 N N . TYR A 1 352 ? 21.017 -10.637 -0.997 1.00 86.06 308 TYR A N 1
ATOM 2370 C CA . TYR A 1 352 ? 22.307 -10.625 -0.314 1.00 81.61 308 TYR A CA 1
ATOM 2371 C C . TYR A 1 352 ? 22.106 -9.954 1.044 1.00 76.17 308 TYR A C 1
ATOM 2372 O O . TYR A 1 352 ? 21.426 -8.937 1.130 1.00 76.06 308 TYR A O 1
ATOM 2381 N N . VAL A 1 353 ? 22.679 -10.520 2.103 1.00 77.46 309 VAL A N 1
ATOM 2382 C CA . VAL A 1 353 ? 22.549 -9.941 3.438 1.00 69.29 309 VAL A CA 1
ATOM 2383 C C . VAL A 1 353 ? 22.932 -8.459 3.386 1.00 65.70 309 VAL A C 1
ATOM 2384 O O . VAL A 1 353 ? 23.840 -8.076 2.654 1.00 63.61 309 VAL A O 1
ATOM 2388 N N . ASN A 1 354 ? 22.242 -7.616 4.144 1.00 59.67 310 ASN A N 1
ATOM 2389 C CA . ASN A 1 354 ? 22.564 -6.198 4.096 1.00 57.72 310 ASN A CA 1
ATOM 2390 C C . ASN A 1 354 ? 23.877 -5.884 4.801 1.00 55.26 310 ASN A C 1
ATOM 2391 O O . ASN A 1 354 ? 24.419 -6.710 5.533 1.00 55.56 310 ASN A O 1
ATOM 2396 N N . MET A 1 355 ? 24.384 -4.681 4.554 1.00 66.48 311 MET A N 1
ATOM 2397 C CA . MET A 1 355 ? 25.642 -4.222 5.124 1.00 64.72 311 MET A CA 1
ATOM 2398 C C . MET A 1 355 ? 25.683 -4.313 6.634 1.00 61.96 311 MET A C 1
ATOM 2399 O O . MET A 1 355 ? 26.748 -4.469 7.213 1.00 61.76 311 MET A O 1
ATOM 2404 N N . PHE A 1 356 ? 24.527 -4.205 7.274 1.00 53.54 312 PHE A N 1
ATOM 2405 C CA . PHE A 1 356 ? 24.460 -4.273 8.732 1.00 50.41 312 PHE A CA 1
ATOM 2406 C C . PHE A 1 356 ? 24.824 -5.651 9.260 1.00 50.23 312 PHE A C 1
ATOM 2407 O O . PHE A 1 356 ? 25.676 -5.789 10.141 1.00 49.25 312 PHE A O 1
ATOM 2415 N N . VAL A 1 357 ? 24.158 -6.666 8.720 1.00 42.80 313 VAL A N 1
ATOM 2416 C CA . VAL A 1 357 ? 24.394 -8.044 9.098 1.00 41.92 313 VAL A CA 1
ATOM 2417 C C . VAL A 1 357 ? 25.865 -8.386 8.865 1.00 42.72 313 VAL A C 1
ATOM 2418 O O . VAL A 1 357 ? 26.530 -8.942 9.740 1.00 42.37 313 VAL A O 1
ATOM 2422 N N . GLU A 1 358 ? 26.376 -8.038 7.689 1.00 49.08 314 GLU A N 1
ATOM 2423 C CA . GLU A 1 358 ? 27.778 -8.302 7.354 1.00 50.65 314 GLU A CA 1
ATOM 2424 C C . GLU A 1 358 ? 28.701 -7.619 8.360 1.00 50.46 314 GLU A C 1
ATOM 2425 O O . GLU A 1 358 ? 29.668 -8.202 8.845 1.00 51.28 314 GLU A O 1
ATOM 2431 N N . GLY A 1 359 ? 28.391 -6.368 8.660 1.00 58.00 315 GLY A N 1
ATOM 2432 C CA . GLY A 1 359 ? 29.199 -5.611 9.589 1.00 56.84 315 GLY A CA 1
ATOM 2433 C C . GLY A 1 359 ? 29.281 -6.228 10.966 1.00 57.27 315 GLY A C 1
ATOM 2434 O O . GLY A 1 359 ? 30.367 -6.357 11.527 1.00 57.61 315 GLY A O 1
ATOM 2435 N N . PHE A 1 360 ? 28.144 -6.609 11.531 1.00 54.75 316 PHE A N 1
ATOM 2436 C CA . PHE A 1 360 ? 28.200 -7.194 12.857 1.00 54.65 316 PHE A CA 1
ATOM 2437 C C . PHE A 1 360 ? 29.012 -8.462 12.850 1.00 55.17 316 PHE A C 1
ATOM 2438 O O . PHE A 1 360 ? 29.761 -8.723 13.793 1.00 55.42 316 PHE A O 1
ATOM 2446 N N . HIS A 1 361 ? 28.892 -9.252 11.787 1.00 54.03 317 HIS A N 1
ATOM 2447 C CA . HIS A 1 361 ? 29.680 -10.481 11.719 1.00 54.51 317 HIS A CA 1
ATOM 2448 C C . HIS A 1 361 ? 31.133 -10.061 11.917 1.00 53.97 317 HIS A C 1
ATOM 2449 O O . HIS A 1 361 ? 31.793 -10.503 12.860 1.00 53.91 317 HIS A O 1
ATOM 2456 N N . ASP A 1 362 ? 31.610 -9.172 11.045 1.00 44.41 318 ASP A N 1
ATOM 2457 C CA . ASP A 1 362 ? 32.981 -8.697 11.123 1.00 45.14 318 ASP A CA 1
ATOM 2458 C C . ASP A 1 362 ? 33.256 -8.036 12.458 1.00 44.12 318 ASP A C 1
ATOM 2459 O O . ASP A 1 362 ? 34.374 -8.088 12.955 1.00 43.21 318 ASP A O 1
ATOM 2464 N N . ALA A 1 363 ? 32.244 -7.421 13.057 1.00 59.16 319 ALA A N 1
ATOM 2465 C CA . ALA A 1 363 ? 32.449 -6.790 14.354 1.00 58.32 319 ALA A CA 1
ATOM 2466 C C . ALA A 1 363 ? 32.937 -7.862 15.326 1.00 58.56 319 ALA A C 1
ATOM 2467 O O . ALA A 1 363 ? 33.989 -7.715 15.949 1.00 58.12 319 ALA A O 1
ATOM 2469 N N . ILE A 1 364 ? 32.160 -8.941 15.438 1.00 60.04 320 ILE A N 1
ATOM 2470 C CA . ILE A 1 364 ? 32.484 -10.064 16.317 1.00 60.94 320 ILE A CA 1
ATOM 2471 C C . ILE A 1 364 ? 33.958 -10.447 16.207 1.00 61.59 320 ILE A C 1
ATOM 2472 O O . ILE A 1 364 ? 34.670 -10.505 17.211 1.00 61.42 320 ILE A O 1
ATOM 2477 N N . LEU A 1 365 ? 34.407 -10.721 14.987 1.00 56.97 321 LEU A N 1
ATOM 2478 C CA . LEU A 1 365 ? 35.794 -11.095 14.765 1.00 56.54 321 LEU A CA 1
ATOM 2479 C C . LEU A 1 365 ? 36.697 -10.015 15.318 1.00 56.52 321 LEU A C 1
ATOM 2480 O O . LEU A 1 365 ? 37.502 -10.251 16.212 1.00 56.25 321 LEU A O 1
ATOM 2485 N N . LEU A 1 366 ? 36.543 -8.817 14.773 1.00 59.75 322 LEU A N 1
ATOM 2486 C CA . LEU A 1 366 ? 37.353 -7.683 15.178 1.00 60.68 322 LEU A CA 1
ATOM 2487 C C . LEU A 1 366 ? 37.525 -7.630 16.683 1.00 62.52 322 LEU A C 1
ATOM 2488 O O . LEU A 1 366 ? 38.572 -7.209 17.167 1.00 62.48 322 LEU A O 1
ATOM 2493 N N . TYR A 1 367 ? 36.513 -8.057 17.434 1.00 57.75 323 TYR A N 1
ATOM 2494 C CA . TYR A 1 367 ? 36.635 -8.034 18.887 1.00 57.82 323 TYR A CA 1
ATOM 2495 C C . TYR A 1 367 ? 37.517 -9.184 19.345 1.00 59.34 323 TYR A C 1
ATOM 2496 O O . TYR A 1 367 ? 38.510 -8.967 20.041 1.00 59.05 323 TYR A O 1
ATOM 2505 N N . VAL A 1 368 ? 37.150 -10.402 18.941 1.00 60.37 324 VAL A N 1
ATOM 2506 C CA . VAL A 1 368 ? 37.896 -11.612 19.291 1.00 60.10 324 VAL A CA 1
ATOM 2507 C C . VAL A 1 368 ? 39.324 -11.511 18.774 1.00 62.74 324 VAL A C 1
ATOM 2508 O O . VAL A 1 368 ? 40.210 -12.257 19.178 1.00 62.23 324 VAL A O 1
ATOM 2512 N N . LEU A 1 369 ? 39.537 -10.578 17.862 1.00 45.34 325 LEU A N 1
ATOM 2513 C CA . LEU A 1 369 ? 40.856 -10.370 17.295 1.00 46.04 325 LEU A CA 1
ATOM 2514 C C . LEU A 1 369 ? 41.673 -9.489 18.227 1.00 46.64 325 LEU A C 1
ATOM 2515 O O . LEU A 1 369 ? 42.883 -9.661 18.372 1.00 48.22 325 LEU A O 1
ATOM 2520 N N . ALA A 1 370 ? 40.988 -8.550 18.867 1.00 55.36 326 ALA A N 1
ATOM 2521 C CA . ALA A 1 370 ? 41.634 -7.622 19.780 1.00 54.88 326 ALA A CA 1
ATOM 2522 C C . ALA A 1 370 ? 41.771 -8.176 21.206 1.00 55.35 326 ALA A C 1
ATOM 2523 O O . ALA A 1 370 ? 42.722 -7.837 21.930 1.00 52.53 326 ALA A O 1
ATOM 2525 N N . LEU A 1 371 ? 40.831 -9.030 21.609 1.00 67.10 327 LEU A N 1
ATOM 2526 C CA . LEU A 1 371 ? 40.881 -9.626 22.943 1.00 68.79 327 LEU A CA 1
ATOM 2527 C C . LEU A 1 371 ? 42.069 -10.567 22.971 1.00 71.57 327 LEU A C 1
ATOM 2528 O O . LEU A 1 371 ? 42.725 -10.743 23.997 1.00 71.48 327 LEU A O 1
ATOM 2533 N N . HIS A 1 372 ? 42.340 -11.163 21.816 1.00 92.07 328 HIS A N 1
ATOM 2534 C CA . HIS A 1 372 ? 43.444 -12.091 21.666 1.00 95.85 328 HIS A CA 1
ATOM 2535 C C . HIS A 1 372 ? 44.784 -11.390 21.870 1.00 97.20 328 HIS A C 1
ATOM 2536 O O . HIS A 1 372 ? 45.669 -11.905 22.553 1.00 97.51 328 HIS A O 1
ATOM 2543 N N . GLU A 1 373 ? 44.927 -10.209 21.279 1.00 61.69 329 GLU A N 1
ATOM 2544 C CA . GLU A 1 373 ? 46.162 -9.450 21.399 1.00 63.73 329 GLU A CA 1
ATOM 2545 C C . GLU A 1 373 ? 46.328 -8.845 22.783 1.00 60.61 329 GLU A C 1
ATOM 2546 O O . GLU A 1 373 ? 47.437 -8.787 23.317 1.00 61.57 329 GLU A O 1
ATOM 2552 N N . VAL A 1 374 ? 45.221 -8.395 23.361 1.00 63.26 330 VAL A N 1
ATOM 2553 C CA . VAL A 1 374 ? 45.248 -7.804 24.693 1.00 59.37 330 VAL A CA 1
ATOM 2554 C C . VAL A 1 374 ? 45.650 -8.885 25.699 1.00 58.83 330 VAL A C 1
ATOM 2555 O O . VAL A 1 374 ? 46.511 -8.674 26.558 1.00 56.46 330 VAL A O 1
ATOM 2559 N N . LEU A 1 375 ? 45.016 -10.047 25.587 1.00 66.90 331 LEU A N 1
ATOM 2560 C CA . LEU A 1 375 ? 45.314 -11.154 26.476 1.00 68.62 331 LEU A CA 1
ATOM 2561 C C . LEU A 1 375 ? 46.806 -11.448 26.436 1.00 70.71 331 LEU A C 1
ATOM 2562 O O . LEU A 1 375 ? 47.485 -11.387 27.455 1.00 72.03 331 LEU A O 1
ATOM 2567 N N . ARG A 1 376 ? 47.316 -11.749 25.251 1.00 70.13 332 ARG A N 1
ATOM 2568 C CA . ARG A 1 376 ? 48.730 -12.051 25.079 1.00 72.22 332 ARG A CA 1
ATOM 2569 C C . ARG A 1 376 ? 49.687 -11.083 25.763 1.00 71.22 332 ARG A C 1
ATOM 2570 O O . ARG A 1 376 ? 50.738 -11.487 26.254 1.00 70.73 332 ARG A O 1
ATOM 2578 N N . ALA A 1 377 ? 49.335 -9.806 25.782 1.00 69.63 333 ALA A N 1
ATOM 2579 C CA . ALA A 1 377 ? 50.197 -8.805 26.393 1.00 67.82 333 ALA A CA 1
ATOM 2580 C C . ALA A 1 377 ? 50.105 -8.801 27.911 1.00 66.67 333 ALA A C 1
ATOM 2581 O O . ALA A 1 377 ? 50.911 -8.160 28.580 1.00 69.00 333 ALA A O 1
ATOM 2583 N N . GLY A 1 378 ? 49.121 -9.507 28.455 1.00 62.91 334 GLY A N 1
ATOM 2584 C CA . GLY A 1 378 ? 48.987 -9.565 29.900 1.00 62.66 334 GLY A CA 1
ATOM 2585 C C . GLY A 1 378 ? 47.675 -9.079 30.481 1.00 64.40 334 GLY A C 1
ATOM 2586 O O . GLY A 1 378 ? 47.204 -9.616 31.486 1.00 64.17 334 GLY A O 1
ATOM 2587 N N . TYR A 1 379 ? 47.081 -8.067 29.858 1.00 85.86 335 TYR A N 1
ATOM 2588 C CA . TYR A 1 379 ? 45.822 -7.496 30.332 1.00 88.94 335 TYR A CA 1
ATOM 2589 C C . TYR A 1 379 ? 44.644 -8.463 30.235 1.00 86.57 335 TYR A C 1
ATOM 2590 O O . TYR A 1 379 ? 44.774 -9.584 29.733 1.00 86.52 335 TYR A O 1
ATOM 2599 N N . SER A 1 380 ? 43.489 -8.011 30.714 1.00 93.04 336 SER A N 1
ATOM 2600 C CA . SER A 1 380 ? 42.279 -8.823 30.699 1.00 90.70 336 SER A CA 1
ATOM 2601 C C . SER A 1 380 ? 41.169 -8.180 29.878 1.00 88.95 336 SER A C 1
ATOM 2602 O O . SER A 1 380 ? 41.315 -7.069 29.367 1.00 88.00 336 SER A O 1
ATOM 2605 N N . LYS A 1 381 ? 40.055 -8.893 29.758 1.00 63.26 337 LYS A N 1
ATOM 2606 C CA . LYS A 1 381 ? 38.916 -8.400 29.005 1.00 61.51 337 LYS A CA 1
ATOM 2607 C C . LYS A 1 381 ? 38.394 -7.126 29.641 1.00 63.86 337 LYS A C 1
ATOM 2608 O O . LYS A 1 381 ? 37.864 -6.257 28.953 1.00 64.47 337 LYS A O 1
ATOM 2614 N N . LYS A 1 382 ? 38.548 -7.007 30.953 1.00 69.67 338 LYS A N 1
ATOM 2615 C CA . LYS A 1 382 ? 38.064 -5.825 31.636 1.00 70.96 338 LYS A CA 1
ATOM 2616 C C . LYS A 1 382 ? 38.842 -4.548 31.312 1.00 72.10 338 LYS A C 1
ATOM 2617 O O . LYS A 1 382 ? 38.525 -3.481 31.828 1.00 71.73 338 LYS A O 1
ATOM 2623 N N . ASP A 1 383 ? 39.864 -4.637 30.470 1.00 83.06 339 ASP A N 1
ATOM 2624 C CA . ASP A 1 383 ? 40.608 -3.435 30.101 1.00 84.91 339 ASP A CA 1
ATOM 2625 C C . ASP A 1 383 ? 39.979 -2.911 28.812 1.00 80.15 339 ASP A C 1
ATOM 2626 O O . ASP A 1 383 ? 40.568 -2.995 27.730 1.00 81.45 339 ASP A O 1
ATOM 2631 N N . GLY A 1 384 ? 38.766 -2.379 28.953 1.00 58.84 340 GLY A N 1
ATOM 2632 C CA . GLY A 1 384 ? 38.014 -1.853 27.827 1.00 53.00 340 GLY A CA 1
ATOM 2633 C C . GLY A 1 384 ? 38.791 -1.036 26.816 1.00 48.92 340 GLY A C 1
ATOM 2634 O O . GLY A 1 384 ? 38.940 -1.450 25.669 1.00 46.19 340 GLY A O 1
ATOM 2635 N N . GLY A 1 385 ? 39.276 0.130 27.230 1.00 54.99 341 GLY A N 1
ATOM 2636 C CA . GLY A 1 385 ? 40.027 0.983 26.325 1.00 55.19 341 GLY A CA 1
ATOM 2637 C C . GLY A 1 385 ? 41.164 0.268 25.617 1.00 55.88 341 GLY A C 1
ATOM 2638 O O . GLY A 1 385 ? 41.431 0.513 24.441 1.00 56.12 341 GLY A O 1
ATOM 2639 N N . LYS A 1 386 ? 41.849 -0.617 26.330 1.00 75.36 342 LYS A N 1
ATOM 2640 C CA . LYS A 1 386 ? 42.942 -1.337 25.707 1.00 77.54 342 LYS A CA 1
ATOM 2641 C C . LYS A 1 386 ? 42.366 -2.054 24.500 1.00 77.17 342 LYS A C 1
ATOM 2642 O O . LYS A 1 386 ? 42.788 -1.821 23.370 1.00 77.49 342 LYS A O 1
ATOM 2648 N N . ILE A 1 387 ? 41.379 -2.910 24.734 1.00 61.29 343 ILE A N 1
ATOM 2649 C CA . ILE A 1 387 ? 40.752 -3.640 23.640 1.00 59.92 343 ILE A CA 1
ATOM 2650 C C . ILE A 1 387 ? 40.415 -2.704 22.492 1.00 60.37 343 ILE A C 1
ATOM 2651 O O . ILE A 1 387 ? 40.862 -2.903 21.359 1.00 59.91 343 ILE A O 1
ATOM 2656 N N . ILE A 1 388 ? 39.620 -1.683 22.789 1.00 72.41 344 ILE A N 1
ATOM 2657 C CA . ILE A 1 388 ? 39.221 -0.719 21.779 1.00 71.88 344 ILE A CA 1
ATOM 2658 C C . ILE A 1 388 ? 40.410 -0.249 20.960 1.00 71.59 344 ILE A C 1
ATOM 2659 O O . ILE A 1 388 ? 40.371 -0.299 19.737 1.00 70.22 344 ILE A O 1
ATOM 2664 N N . GLN A 1 389 ? 41.475 0.183 21.624 1.00 46.22 345 GLN A N 1
ATOM 2665 C CA . GLN A 1 389 ? 42.649 0.649 20.894 1.00 46.97 345 GLN A CA 1
ATOM 2666 C C . GLN A 1 389 ? 43.203 -0.417 19.953 1.00 45.64 345 GLN A C 1
ATOM 2667 O O . GLN A 1 389 ? 43.802 -0.087 18.923 1.00 45.64 345 GLN A O 1
ATOM 2673 N N . GLN A 1 390 ? 42.993 -1.689 20.290 1.00 75.01 346 GLN A N 1
ATOM 2674 C CA . GLN A 1 390 ? 43.467 -2.776 19.440 1.00 73.00 346 GLN A CA 1
ATOM 2675 C C . GLN A 1 390 ? 42.654 -2.846 18.166 1.00 74.01 346 GLN A C 1
ATOM 2676 O O . GLN A 1 390 ? 43.195 -3.118 17.096 1.00 73.64 346 GLN A O 1
ATOM 2682 N N . THR A 1 391 ? 41.355 -2.591 18.289 1.00 70.92 347 THR A N 1
ATOM 2683 C CA . THR A 1 391 ? 40.441 -2.628 17.150 1.00 67.50 347 THR A CA 1
ATOM 2684 C C . THR A 1 391 ? 40.629 -1.498 16.140 1.00 71.80 347 THR A C 1
ATOM 2685 O O . THR A 1 391 ? 40.161 -1.594 15.005 1.00 70.93 347 THR A O 1
ATOM 2689 N N . TRP A 1 392 ? 41.312 -0.434 16.552 1.00 62.73 348 TRP A N 1
ATOM 2690 C CA . TRP A 1 392 ? 41.553 0.711 15.681 1.00 65.11 348 TRP A CA 1
ATOM 2691 C C . TRP A 1 392 ? 42.776 0.540 14.805 1.00 69.43 348 TRP A C 1
ATOM 2692 O O . TRP A 1 392 ? 43.574 -0.378 15.005 1.00 69.97 348 TRP A O 1
ATOM 2703 N N . ASN A 1 393 ? 42.903 1.447 13.838 1.00 73.62 349 ASN A N 1
ATOM 2704 C CA . ASN A 1 393 ? 43.998 1.475 12.874 1.00 77.79 349 ASN A CA 1
ATOM 2705 C C . ASN A 1 393 ? 44.511 0.100 12.445 1.00 77.63 349 ASN A C 1
ATOM 2706 O O . ASN A 1 393 ? 45.682 -0.217 12.650 1.00 77.02 349 ASN A O 1
ATOM 2711 N N . ARG A 1 394 ? 43.649 -0.709 11.834 1.00 83.67 350 ARG A N 1
ATOM 2712 C CA . ARG A 1 394 ? 44.056 -2.046 11.405 1.00 83.14 350 ARG A CA 1
ATOM 2713 C C . ARG A 1 394 ? 43.266 -2.585 10.212 1.00 83.12 350 ARG A C 1
ATOM 2714 O O . ARG A 1 394 ? 42.272 -1.986 9.797 1.00 83.20 350 ARG A O 1
ATOM 2722 N N . THR A 1 395 ? 43.707 -3.726 9.674 1.00 75.69 351 THR A N 1
ATOM 2723 C CA . THR A 1 395 ? 43.035 -4.355 8.541 1.00 72.15 351 THR A CA 1
ATOM 2724 C C . THR A 1 395 ? 42.911 -5.862 8.698 1.00 73.45 351 THR A C 1
ATOM 2725 O O . THR A 1 395 ? 43.860 -6.523 9.110 1.00 72.12 351 THR A O 1
ATOM 2729 N N . PHE A 1 396 ? 41.743 -6.403 8.359 1.00 57.40 352 PHE A N 1
ATOM 2730 C CA . PHE A 1 396 ? 41.517 -7.841 8.456 1.00 57.43 352 PHE A CA 1
ATOM 2731 C C . PHE A 1 396 ? 40.554 -8.401 7.421 1.00 58.46 352 PHE A C 1
ATOM 2732 O O . PHE A 1 396 ? 39.980 -7.668 6.615 1.00 59.22 352 PHE A O 1
ATOM 2740 N N . GLU A 1 397 ? 40.386 -9.717 7.457 1.00 52.62 353 GLU A N 1
ATOM 2741 C CA . GLU A 1 397 ? 39.506 -10.402 6.528 1.00 54.05 353 GLU A CA 1
ATOM 2742 C C . GLU A 1 397 ? 38.103 -10.593 7.092 1.00 51.81 353 GLU A C 1
ATOM 2743 O O . GLU A 1 397 ? 37.892 -11.350 8.036 1.00 51.19 353 GLU A O 1
ATOM 2749 N N . GLY A 1 398 ? 37.142 -9.896 6.501 1.00 56.36 354 GLY A N 1
ATOM 2750 C CA . GLY A 1 398 ? 35.771 -10.010 6.954 1.00 53.47 354 GLY A CA 1
ATOM 2751 C C . GLY A 1 398 ? 35.087 -11.075 6.135 1.00 51.25 354 GLY A C 1
ATOM 2752 O O . GLY A 1 398 ? 35.691 -11.630 5.216 1.00 49.55 354 GLY A O 1
ATOM 2753 N N . ILE A 1 399 ? 33.828 -11.353 6.467 1.00 57.92 355 ILE A N 1
ATOM 2754 C CA . ILE A 1 399 ? 33.043 -12.362 5.767 1.00 56.70 355 ILE A CA 1
ATOM 2755 C C . ILE A 1 399 ? 32.955 -12.093 4.270 1.00 58.65 355 ILE A C 1
ATOM 2756 O O . ILE A 1 399 ? 32.731 -13.015 3.491 1.00 59.59 355 ILE A O 1
ATOM 2761 N N . ALA A 1 400 ? 33.141 -10.843 3.854 1.00 72.42 356 ALA A N 1
ATOM 2762 C CA . ALA A 1 400 ? 33.062 -10.522 2.431 1.00 73.58 356 ALA A CA 1
ATOM 2763 C C . ALA A 1 400 ? 34.385 -10.098 1.795 1.00 74.14 356 ALA A C 1
ATOM 2764 O O . ALA A 1 400 ? 34.468 -9.964 0.579 1.00 74.52 356 ALA A O 1
ATOM 2766 N N . GLY A 1 401 ? 35.418 -9.894 2.600 1.00 66.36 357 GLY A N 1
ATOM 2767 C CA . GLY A 1 401 ? 36.694 -9.484 2.043 1.00 67.45 357 GLY A CA 1
ATOM 2768 C C . GLY A 1 401 ? 37.486 -8.624 3.008 1.00 67.19 357 GLY A C 1
ATOM 2769 O O . GLY A 1 401 ? 37.292 -8.708 4.221 1.00 66.88 357 GLY A O 1
ATOM 2770 N N . GLN A 1 402 ? 38.382 -7.796 2.483 1.00 63.82 358 GLN A N 1
ATOM 2771 C CA . GLN A 1 402 ? 39.187 -6.925 3.331 1.00 63.88 358 GLN A CA 1
ATOM 2772 C C . GLN A 1 402 ? 38.289 -5.958 4.079 1.00 61.54 358 GLN A C 1
ATOM 2773 O O . GLN A 1 402 ? 37.237 -5.566 3.581 1.00 62.53 358 GLN A O 1
ATOM 2779 N N . VAL A 1 403 ? 38.707 -5.591 5.284 1.00 53.96 359 VAL A N 1
ATOM 2780 C CA . VAL A 1 403 ? 37.975 -4.643 6.117 1.00 50.12 359 VAL A CA 1
ATOM 2781 C C . VAL A 1 403 ? 39.024 -3.760 6.774 1.00 51.30 359 VAL A C 1
ATOM 2782 O O . VAL A 1 403 ? 40.041 -4.257 7.246 1.00 50.89 359 VAL A O 1
ATOM 2786 N N . SER A 1 404 ? 38.794 -2.454 6.806 1.00 70.44 360 SER A N 1
ATOM 2787 C CA . SER A 1 404 ? 39.780 -1.560 7.386 1.00 71.33 360 SER A CA 1
ATOM 2788 C C . SER A 1 404 ? 39.182 -0.481 8.258 1.00 70.38 360 SER A C 1
ATOM 2789 O O . SER A 1 404 ? 38.240 0.198 7.865 1.00 70.87 360 SER A O 1
ATOM 2792 N N . ILE A 1 405 ? 39.744 -0.334 9.449 1.00 43.09 361 ILE A N 1
ATOM 2793 C CA . ILE A 1 405 ? 39.302 0.667 10.404 1.00 44.10 361 ILE A CA 1
ATOM 2794 C C . ILE A 1 405 ? 40.411 1.711 10.492 1.00 41.48 361 ILE A C 1
ATOM 2795 O O . ILE A 1 405 ? 41.545 1.385 10.838 1.00 42.29 361 ILE A O 1
ATOM 2800 N N . ASP A 1 406 ? 40.086 2.963 10.168 1.00 42.78 362 ASP A N 1
ATOM 2801 C CA . ASP A 1 406 ? 41.074 4.043 10.201 1.00 41.35 362 ASP A CA 1
ATOM 2802 C C . ASP A 1 406 ? 41.585 4.294 11.613 1.00 40.79 362 ASP A C 1
ATOM 2803 O O . ASP A 1 406 ? 41.167 3.630 12.562 1.00 41.77 362 ASP A O 1
ATOM 2808 N N . ALA A 1 407 ? 42.490 5.255 11.749 1.00 65.65 363 ALA A N 1
ATOM 2809 C CA . ALA A 1 407 ? 43.062 5.561 13.049 1.00 66.73 363 ALA A CA 1
ATOM 2810 C C . ALA A 1 407 ? 42.093 6.258 13.994 1.00 66.73 363 ALA A C 1
ATOM 2811 O O . ALA A 1 407 ? 42.493 6.735 15.058 1.00 66.35 363 ALA A O 1
ATOM 2813 N N . ASN A 1 408 ? 40.820 6.323 13.620 1.00 57.76 364 ASN A N 1
ATOM 2814 C CA . ASN A 1 408 ? 39.841 6.979 14.481 1.00 57.64 364 ASN A CA 1
ATOM 2815 C C . ASN A 1 408 ? 38.745 6.023 14.903 1.00 56.30 364 ASN A C 1
ATOM 2816 O O . ASN A 1 408 ? 37.806 6.417 15.581 1.00 57.03 364 ASN A O 1
ATOM 2821 N N . GLY A 1 409 ? 38.864 4.763 14.509 1.00 57.47 365 GLY A N 1
ATOM 2822 C CA . GLY A 1 409 ? 37.856 3.794 14.889 1.00 57.26 365 GLY A CA 1
ATOM 2823 C C . GLY A 1 409 ? 36.670 3.735 13.948 1.00 57.32 365 GLY A C 1
ATOM 2824 O O . GLY A 1 409 ? 35.614 3.207 14.295 1.00 56.31 365 GLY A O 1
ATOM 2825 N N . ASP A 1 410 ? 36.849 4.275 12.748 1.00 55.17 366 ASP A N 1
ATOM 2826 C CA . ASP A 1 410 ? 35.799 4.283 11.742 1.00 55.75 366 ASP A CA 1
ATOM 2827 C C . ASP A 1 410 ? 36.259 3.531 10.502 1.00 56.73 366 ASP A C 1
ATOM 2828 O O . ASP A 1 410 ? 37.321 3.823 9.952 1.00 56.47 366 ASP A O 1
ATOM 2833 N N . ARG A 1 411 ? 35.446 2.567 10.071 1.00 56.76 367 ARG A N 1
ATOM 2834 C CA . ARG A 1 411 ? 35.745 1.735 8.903 1.00 57.15 367 ARG A CA 1
ATOM 2835 C C . ARG A 1 411 ? 35.761 2.555 7.618 1.00 58.44 367 ARG A C 1
ATOM 2836 O O . ARG A 1 411 ? 34.942 3.460 7.444 1.00 59.15 367 ARG A O 1
ATOM 2844 N N . TYR A 1 412 ? 36.701 2.234 6.729 1.00 55.69 368 TYR A N 1
ATOM 2845 C CA . TYR A 1 412 ? 36.817 2.917 5.448 1.00 53.95 368 TYR A CA 1
ATOM 2846 C C . TYR A 1 412 ? 35.676 2.398 4.604 1.00 55.75 368 TYR A C 1
ATOM 2847 O O . TYR A 1 412 ? 35.285 1.245 4.743 1.00 54.80 368 TYR A O 1
ATOM 2856 N N . GLY A 1 413 ? 35.139 3.234 3.725 1.00 58.45 369 GLY A N 1
ATOM 2857 C CA . GLY A 1 413 ? 34.037 2.778 2.903 1.00 59.68 369 GLY A CA 1
ATOM 2858 C C . GLY A 1 413 ? 34.295 2.762 1.417 1.00 59.23 369 GLY A C 1
ATOM 2859 O O . GLY A 1 413 ? 35.129 3.503 0.916 1.00 58.11 369 GLY A O 1
ATOM 2860 N N . ASP A 1 414 ? 33.587 1.888 0.714 1.00 44.43 370 ASP A N 1
ATOM 2861 C CA . ASP A 1 414 ? 33.704 1.798 -0.734 1.00 44.28 370 ASP A CA 1
ATOM 2862 C C . ASP A 1 414 ? 32.295 1.971 -1.304 1.00 42.68 370 ASP A C 1
ATOM 2863 O O . ASP A 1 414 ? 31.367 1.246 -0.924 1.00 42.50 370 ASP A O 1
ATOM 2868 N N . PHE A 1 415 ? 32.136 2.935 -2.207 1.00 62.65 371 PHE A N 1
ATOM 2869 C CA . PHE A 1 415 ? 30.833 3.231 -2.793 1.00 61.84 371 PHE A CA 1
ATOM 2870 C C . PHE A 1 415 ? 30.757 3.095 -4.306 1.00 61.70 371 PHE A C 1
ATOM 2871 O O . PHE A 1 415 ? 31.760 3.180 -5.007 1.00 61.42 371 PHE A O 1
ATOM 2879 N N . SER A 1 416 ? 29.536 2.915 -4.800 1.00 57.16 372 SER A N 1
ATOM 2880 C CA . SER A 1 416 ? 29.286 2.782 -6.230 1.00 57.65 372 SER A CA 1
ATOM 2881 C C . SER A 1 416 ? 28.258 3.805 -6.688 1.00 58.08 372 SER A C 1
ATOM 2882 O O . SER A 1 416 ? 27.439 4.275 -5.903 1.00 59.76 372 SER A O 1
ATOM 2885 N N . VAL A 1 417 ? 28.312 4.142 -7.970 1.00 71.62 373 VAL A N 1
ATOM 2886 C CA . VAL A 1 417 ? 27.378 5.083 -8.554 1.00 70.67 373 VAL A CA 1
ATOM 2887 C C . VAL A 1 417 ? 26.609 4.383 -9.670 1.00 71.94 373 VAL A C 1
ATOM 2888 O O . VAL A 1 417 ? 27.190 3.714 -10.522 1.00 72.12 373 VAL A O 1
ATOM 2892 N N . ILE A 1 418 ? 25.294 4.533 -9.660 1.00 51.35 374 ILE A N 1
ATOM 2893 C CA . ILE A 1 418 ? 24.467 3.907 -10.666 1.00 52.88 374 ILE A CA 1
ATOM 2894 C C . ILE A 1 418 ? 23.782 4.974 -11.501 1.00 53.95 374 ILE A C 1
ATOM 2895 O O . ILE A 1 418 ? 23.241 5.946 -10.975 1.00 53.30 374 ILE A O 1
ATOM 2900 N N . ALA A 1 419 ? 23.830 4.782 -12.817 1.00 62.13 375 ALA A N 1
ATOM 2901 C CA . ALA A 1 419 ? 23.245 5.710 -13.774 1.00 63.21 375 ALA A CA 1
ATOM 2902 C C . ALA A 1 419 ? 22.416 4.949 -14.793 1.00 63.77 375 ALA A C 1
ATOM 2903 O O . ALA A 1 419 ? 22.282 3.728 -14.719 1.00 63.22 375 ALA A O 1
ATOM 2905 N N . MET A 1 420 ? 21.860 5.689 -15.743 1.00 52.94 376 MET A N 1
ATOM 2906 C CA . MET A 1 420 ? 21.040 5.108 -16.801 1.00 54.09 376 MET A CA 1
ATOM 2907 C C . MET A 1 420 ? 21.856 5.059 -18.086 1.00 57.45 376 MET A C 1
ATOM 2908 O O . MET A 1 420 ? 22.057 6.079 -18.737 1.00 57.51 376 MET A O 1
ATOM 2913 N N . THR A 1 421 ? 22.319 3.861 -18.434 1.00 83.75 377 THR A N 1
ATOM 2914 C CA . THR A 1 421 ? 23.136 3.634 -19.627 1.00 86.42 377 THR A CA 1
ATOM 2915 C C . THR A 1 421 ? 22.361 3.704 -20.947 1.00 88.80 377 THR A C 1
ATOM 2916 O O . THR A 1 421 ? 22.830 4.321 -21.907 1.00 89.07 377 THR A O 1
ATOM 2920 N N . ASP A 1 422 ? 21.194 3.065 -21.010 1.00 72.15 378 ASP A N 1
ATOM 2921 C CA . ASP A 1 422 ? 20.380 3.109 -22.224 1.00 73.98 378 ASP A CA 1
ATOM 2922 C C . ASP A 1 422 ? 18.999 3.630 -21.873 1.00 70.82 378 ASP A C 1
ATOM 2923 O O . ASP A 1 422 ? 18.184 2.924 -21.271 1.00 69.66 378 ASP A O 1
ATOM 2928 N N . VAL A 1 423 ? 18.745 4.870 -22.273 1.00 107.41 379 VAL A N 1
ATOM 2929 C CA . VAL A 1 423 ? 17.489 5.546 -21.988 1.00 105.60 379 VAL A CA 1
ATOM 2930 C C . VAL A 1 423 ? 16.244 4.858 -22.552 1.00 107.21 379 VAL A C 1
ATOM 2931 O O . VAL A 1 423 ? 15.224 4.755 -21.869 1.00 107.09 379 VAL A O 1
ATOM 2935 N N . GLU A 1 424 ? 16.326 4.386 -23.791 1.00 100.65 380 GLU A N 1
ATOM 2936 C CA . GLU A 1 424 ? 15.189 3.727 -24.428 1.00 104.77 380 GLU A CA 1
ATOM 2937 C C . GLU A 1 424 ? 14.607 2.635 -23.543 1.00 104.40 380 GLU A C 1
ATOM 2938 O O . GLU A 1 424 ? 13.404 2.590 -23.291 1.00 104.78 380 GLU A O 1
ATOM 2944 N N . ALA A 1 425 ? 15.489 1.759 -23.076 1.00 82.05 381 ALA A N 1
ATOM 2945 C CA . ALA A 1 425 ? 15.112 0.634 -22.233 1.00 81.11 381 ALA A CA 1
ATOM 2946 C C . ALA A 1 425 ? 14.941 1.033 -20.777 1.00 80.05 381 ALA A C 1
ATOM 2947 O O . ALA A 1 425 ? 13.975 0.635 -20.120 1.00 81.84 381 ALA A O 1
ATOM 2949 N N . GLY A 1 426 ? 15.886 1.824 -20.282 1.00 74.97 382 GLY A N 1
ATOM 2950 C CA . GLY A 1 426 ? 15.840 2.243 -18.897 1.00 72.75 382 GLY A CA 1
ATOM 2951 C C . GLY A 1 426 ? 16.861 1.419 -18.143 1.00 72.64 382 GLY A C 1
ATOM 2952 O O . GLY A 1 426 ? 16.753 1.213 -16.936 1.00 74.22 382 GLY A O 1
ATOM 2953 N N . THR A 1 427 ? 17.857 0.941 -18.882 1.00 96.74 383 THR A N 1
ATOM 2954 C CA . THR A 1 427 ? 18.929 0.124 -18.330 1.00 94.48 383 THR A CA 1
ATOM 2955 C C . THR A 1 427 ? 19.776 0.929 -17.357 1.00 93.09 383 THR A C 1
ATOM 2956 O O . THR A 1 427 ? 20.282 1.994 -17.702 1.00 92.85 383 THR A O 1
ATOM 2960 N N . GLN A 1 428 ? 19.931 0.414 -16.140 1.00 88.29 384 GLN A N 1
ATOM 2961 C CA . GLN A 1 428 ? 20.725 1.088 -15.117 1.00 88.29 384 GLN A CA 1
ATOM 2962 C C . GLN A 1 428 ? 21.930 0.237 -14.737 1.00 87.23 384 GLN A C 1
ATOM 2963 O O . GLN A 1 428 ? 21.787 -0.943 -14.420 1.00 87.00 384 GLN A O 1
ATOM 2969 N N . GLU A 1 429 ? 23.114 0.842 -14.772 1.00 62.43 385 GLU A N 1
ATOM 2970 C CA . GLU A 1 429 ? 24.349 0.137 -14.449 1.00 64.19 385 GLU A CA 1
ATOM 2971 C C . GLU A 1 429 ? 25.383 0.997 -13.745 1.00 60.78 385 GLU A C 1
ATOM 2972 O O . GLU A 1 429 ? 25.489 2.194 -14.002 1.00 61.76 385 GLU A O 1
ATOM 2978 N N . VAL A 1 430 ? 26.165 0.370 -12.871 1.00 59.89 386 VAL A N 1
ATOM 2979 C CA . VAL A 1 430 ? 27.212 1.070 -12.134 1.00 55.21 386 VAL A CA 1
ATOM 2980 C C . VAL A 1 430 ? 28.207 1.644 -13.127 1.00 55.77 386 VAL A C 1
ATOM 2981 O O . VAL A 1 430 ? 28.801 0.918 -13.917 1.00 53.81 386 VAL A O 1
ATOM 2985 N N . ILE A 1 431 ? 28.393 2.951 -13.088 1.00 76.27 387 ILE A N 1
ATOM 2986 C CA . ILE A 1 431 ? 29.317 3.565 -14.016 1.00 74.35 387 ILE A CA 1
ATOM 2987 C C . ILE A 1 431 ? 30.664 3.843 -13.359 1.00 75.32 387 ILE A C 1
ATOM 2988 O O . ILE A 1 431 ? 31.622 4.211 -14.039 1.00 75.52 387 ILE A O 1
ATOM 2993 N N . GLY A 1 432 ? 30.745 3.667 -12.041 1.00 78.08 388 GLY A N 1
ATOM 2994 C CA . GLY A 1 432 ? 32.005 3.921 -11.364 1.00 78.46 388 GLY A CA 1
ATOM 2995 C C . GLY A 1 432 ? 32.095 3.585 -9.887 1.00 79.11 388 GLY A C 1
ATOM 2996 O O . GLY A 1 432 ? 31.104 3.630 -9.161 1.00 77.92 388 GLY A O 1
ATOM 2997 N N . ASP A 1 433 ? 33.305 3.261 -9.444 1.00 47.37 389 ASP A N 1
ATOM 2998 C CA . ASP A 1 433 ? 33.554 2.935 -8.053 1.00 49.93 389 ASP A CA 1
ATOM 2999 C C . ASP A 1 433 ? 34.543 3.924 -7.451 1.00 48.79 389 ASP A C 1
ATOM 3000 O O . ASP A 1 433 ? 35.334 4.551 -8.154 1.00 49.69 389 ASP A O 1
ATOM 3005 N N . TYR A 1 434 ? 34.493 4.045 -6.135 1.00 52.46 390 TYR A N 1
ATOM 3006 C CA . TYR A 1 434 ? 35.376 4.927 -5.396 1.00 51.52 390 TYR A CA 1
ATOM 3007 C C . TYR A 1 434 ? 35.879 4.119 -4.221 1.00 51.42 390 TYR A C 1
ATOM 3008 O O . TYR A 1 434 ? 35.101 3.432 -3.560 1.00 50.46 390 TYR A O 1
ATOM 3017 N N . PHE A 1 435 ? 37.178 4.190 -3.959 1.00 47.52 391 PHE A N 1
ATOM 3018 C CA . PHE A 1 435 ? 37.741 3.431 -2.865 1.00 49.71 391 PHE A CA 1
ATOM 3019 C C . PHE A 1 435 ? 38.269 4.308 -1.746 1.00 51.31 391 PHE A C 1
ATOM 3020 O O . PHE A 1 435 ? 39.220 5.055 -1.917 1.00 51.39 391 PHE A O 1
ATOM 3028 N N . GLY A 1 436 ? 37.615 4.192 -0.595 1.00 69.63 392 GLY A N 1
ATOM 3029 C CA . GLY A 1 436 ? 37.956 4.970 0.580 1.00 70.72 392 GLY A CA 1
ATOM 3030 C C . GLY A 1 436 ? 39.414 5.041 0.968 1.00 71.87 392 GLY A C 1
ATOM 3031 O O . GLY A 1 436 ? 40.055 6.067 0.767 1.00 70.37 392 GLY A O 1
ATOM 3032 N N . LYS A 1 437 ? 39.937 3.964 1.541 1.00 67.49 393 LYS A N 1
ATOM 3033 C CA . LYS A 1 437 ? 41.325 3.953 1.972 1.00 70.63 393 LYS A CA 1
ATOM 3034 C C . LYS A 1 437 ? 42.197 4.496 0.853 1.00 73.83 393 LYS 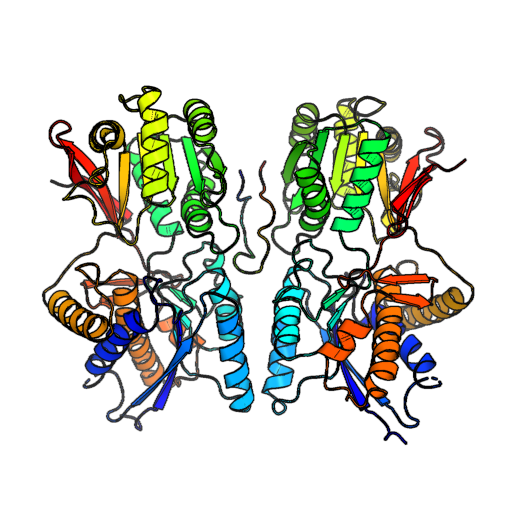A C 1
ATOM 3035 O O . LYS A 1 437 ? 42.879 5.508 1.023 1.00 75.32 393 LYS A O 1
ATOM 3041 N N . GLU A 1 438 ? 42.151 3.817 -0.291 1.00 92.51 394 GLU A N 1
ATOM 3042 C CA . GLU A 1 438 ? 42.911 4.190 -1.479 1.00 95.05 394 GLU A CA 1
ATOM 3043 C C . GLU A 1 438 ? 42.786 5.689 -1.693 1.00 95.66 394 GLU A C 1
ATOM 3044 O O . GLU A 1 438 ? 43.772 6.386 -1.924 1.00 96.02 394 GLU A O 1
ATOM 3050 N N . GLY A 1 439 ? 41.555 6.177 -1.614 1.00 83.77 395 GLY A N 1
ATOM 3051 C CA . GLY A 1 439 ? 41.307 7.592 -1.804 1.00 84.58 395 GLY A CA 1
ATOM 3052 C C . GLY A 1 439 ? 41.218 7.926 -3.274 1.00 84.12 395 GLY A C 1
ATOM 3053 O O . GLY A 1 439 ? 41.484 9.060 -3.678 1.00 81.57 395 GLY A O 1
ATOM 3054 N N . ARG A 1 440 ? 40.842 6.937 -4.080 1.00 64.12 396 ARG A N 1
ATOM 3055 C CA . ARG A 1 440 ? 40.736 7.144 -5.518 1.00 66.03 396 ARG A CA 1
ATOM 3056 C C . ARG A 1 440 ? 39.419 6.658 -6.113 1.00 62.48 396 ARG A C 1
ATOM 3057 O O . ARG A 1 440 ? 38.907 5.595 -5.761 1.00 63.09 396 ARG A O 1
ATOM 3065 N N . PHE A 1 441 ? 38.887 7.460 -7.024 1.00 102.98 397 PHE A N 1
ATOM 3066 C CA . PHE A 1 441 ? 37.642 7.168 -7.713 1.00 101.34 397 PHE A CA 1
ATOM 3067 C C . PHE A 1 441 ? 38.006 6.617 -9.086 1.00 101.76 397 PHE A C 1
ATOM 3068 O O . PHE A 1 441 ? 39.127 6.810 -9.552 1.00 101.98 397 PHE A O 1
ATOM 3076 N N . GLU A 1 442 ? 37.084 5.912 -9.728 1.00 96.58 398 GLU A N 1
ATOM 3077 C CA . GLU A 1 442 ? 37.373 5.390 -11.056 1.00 99.89 398 GLU A CA 1
ATOM 3078 C C . GLU A 1 442 ? 36.152 4.868 -11.813 1.00 102.04 398 GLU A C 1
ATOM 3079 O O . GLU A 1 442 ? 35.310 4.163 -11.255 1.00 101.09 398 GLU A O 1
ATOM 3085 N N . MET A 1 443 ? 36.078 5.237 -13.094 1.00 98.34 399 MET A N 1
ATOM 3086 C CA . MET A 1 443 ? 34.992 4.846 -13.996 1.00 100.68 399 MET A CA 1
ATOM 3087 C C . MET A 1 443 ? 35.125 3.386 -14.423 1.00 101.58 399 MET A C 1
ATOM 3088 O O . MET A 1 443 ? 36.180 2.964 -14.890 1.00 102.36 399 MET A O 1
ATOM 3093 N N . ARG A 1 444 ? 34.051 2.619 -14.273 1.00 116.91 400 ARG A N 1
ATOM 3094 C CA . ARG A 1 444 ? 34.079 1.212 -14.649 1.00 118.15 400 ARG A CA 1
ATOM 3095 C C . ARG A 1 444 ? 34.341 1.014 -16.141 1.00 123.70 400 ARG A C 1
ATOM 3096 O O . ARG A 1 444 ? 33.967 1.852 -16.963 1.00 122.33 400 ARG A O 1
ATOM 3104 N N . PRO A 1 445 ? 35.004 -0.101 -16.502 1.00 124.06 401 PRO A N 1
ATOM 3105 C CA . PRO A 1 445 ? 35.362 -0.500 -17.869 1.00 124.06 401 PRO A CA 1
ATOM 3106 C C . PRO A 1 445 ? 34.256 -0.295 -18.911 1.00 124.06 401 PRO A C 1
ATOM 3107 O O . PRO A 1 445 ? 33.607 -1.296 -19.296 1.00 124.06 401 PRO A O 1
ATOM 3112 N N . ALA B 1 46 ? -0.030 8.610 63.551 1.00 110.08 2 ALA B N 1
ATOM 3113 C CA . ALA B 1 46 ? -0.529 7.593 62.588 1.00 111.83 2 ALA B CA 1
ATOM 3114 C C . ALA B 1 46 ? 0.545 7.221 61.579 1.00 111.47 2 ALA B C 1
ATOM 3115 O O . ALA B 1 46 ? 0.589 6.087 61.100 1.00 112.61 2 ALA B O 1
ATOM 3117 N N . LEU B 1 47 ? 1.402 8.181 61.248 1.00 98.34 3 LEU B N 1
ATOM 3118 C CA . LEU B 1 47 ? 2.473 7.955 60.279 1.00 97.25 3 LEU B CA 1
ATOM 3119 C C . LEU B 1 47 ? 3.846 7.848 60.923 1.00 94.08 3 LEU B C 1
ATOM 3120 O O . LEU B 1 47 ? 4.126 8.492 61.931 1.00 93.68 3 LEU B O 1
ATOM 3125 N N . PRO B 1 48 ? 4.727 7.026 60.342 1.00 66.98 4 PRO B N 1
ATOM 3126 C CA . PRO B 1 48 ? 6.075 6.861 60.890 1.00 63.72 4 PRO B CA 1
ATOM 3127 C C . PRO B 1 48 ? 7.002 7.956 60.375 1.00 62.66 4 PRO B C 1
ATOM 3128 O O . PRO B 1 48 ? 6.807 8.473 59.277 1.00 60.95 4 PRO B O 1
ATOM 3132 N N . PRO B 1 49 ? 8.028 8.323 61.160 1.00 83.35 5 PRO B N 1
ATOM 3133 C CA . PRO B 1 49 ? 8.961 9.366 60.720 1.00 82.68 5 PRO B CA 1
ATOM 3134 C C . PRO B 1 49 ? 9.473 8.995 59.338 1.00 81.95 5 PRO B C 1
ATOM 3135 O O . PRO B 1 49 ? 9.866 7.852 59.110 1.00 79.79 5 PRO B O 1
ATOM 3139 N N . GLN B 1 50 ? 9.466 9.954 58.420 1.00 92.78 6 GLN B N 1
ATOM 3140 C CA . GLN B 1 50 ? 9.933 9.702 57.065 1.00 91.36 6 GLN B CA 1
ATOM 3141 C C . GLN B 1 50 ? 11.366 10.158 56.907 1.00 89.87 6 GLN B C 1
ATOM 3142 O O . GLN B 1 50 ? 11.834 11.006 57.646 1.00 90.43 6 GLN B O 1
ATOM 3148 N N . LYS B 1 51 ? 12.064 9.582 55.940 1.00 80.20 7 LYS B N 1
ATOM 3149 C CA . LYS B 1 51 ? 13.443 9.960 55.672 1.00 79.48 7 LYS B CA 1
ATOM 3150 C C . LYS B 1 51 ? 13.598 10.098 54.167 1.00 74.63 7 LYS B C 1
ATOM 3151 O O . LYS B 1 51 ? 13.950 9.147 53.481 1.00 73.93 7 LYS B O 1
ATOM 3157 N N . ILE B 1 52 ? 13.324 11.286 53.648 1.00 52.31 8 ILE B N 1
ATOM 3158 C CA . ILE B 1 52 ? 13.431 11.506 52.216 1.00 50.09 8 ILE B CA 1
ATOM 3159 C C . ILE B 1 52 ? 14.885 11.620 51.761 1.00 45.72 8 ILE B C 1
ATOM 3160 O O . ILE B 1 52 ? 15.672 12.400 52.309 1.00 45.17 8 ILE B O 1
ATOM 3165 N N . GLU B 1 53 ? 15.232 10.818 50.756 1.00 56.01 9 GLU B N 1
ATOM 3166 C CA . GLU B 1 53 ? 16.578 10.802 50.184 1.00 54.26 9 GLU B CA 1
ATOM 3167 C C . GLU B 1 53 ? 16.581 11.688 48.939 1.00 51.35 9 GLU B C 1
ATOM 3168 O O . GLU B 1 53 ? 16.072 11.296 47.893 1.00 49.88 9 GLU B O 1
ATOM 3174 N N . VAL B 1 54 ? 17.147 12.885 49.061 1.00 57.80 10 VAL B N 1
ATOM 3175 C CA . VAL B 1 54 ? 17.189 13.833 47.954 1.00 55.20 10 VAL B CA 1
ATOM 3176 C C . VAL B 1 54 ? 18.533 13.903 47.232 1.00 55.24 10 VAL B C 1
ATOM 3177 O O . VAL B 1 54 ? 19.595 13.984 47.852 1.00 54.16 10 VAL B O 1
ATOM 3181 N N . LEU B 1 55 ? 18.454 13.896 45.904 1.00 45.65 11 LEU B N 1
ATOM 3182 C CA . LEU B 1 55 ? 19.626 13.972 45.050 1.00 43.87 11 LEU B CA 1
ATOM 3183 C C . LEU B 1 55 ? 19.630 15.292 44.294 1.00 43.35 11 LEU B C 1
ATOM 3184 O O . LEU B 1 55 ? 18.914 15.440 43.306 1.00 42.57 11 LEU B O 1
ATOM 3189 N N . VAL B 1 56 ? 20.434 16.245 44.759 1.00 48.97 12 VAL B N 1
ATOM 3190 C CA . VAL B 1 56 ? 20.557 17.549 44.100 1.00 44.56 12 VAL B CA 1
ATOM 3191 C C . VAL B 1 56 ? 21.657 17.522 43.042 1.00 46.72 12 VAL B C 1
ATOM 3192 O O . VAL B 1 56 ? 22.814 17.258 43.354 1.00 45.37 12 VAL B O 1
ATOM 3196 N N . LEU B 1 57 ? 21.293 17.797 41.795 1.00 41.76 13 LEU B N 1
ATOM 3197 C CA . LEU B 1 57 ? 22.256 17.800 40.700 1.00 40.06 13 LEU B CA 1
ATOM 3198 C C . LEU B 1 57 ? 22.420 19.182 40.071 1.00 40.21 13 LEU B C 1
ATOM 3199 O O . LEU B 1 57 ? 21.618 19.587 39.231 1.00 41.37 13 LEU B O 1
ATOM 3204 N N . LEU B 1 58 ? 23.463 19.901 40.476 1.00 48.05 14 LEU B N 1
ATOM 3205 C CA . LEU B 1 58 ? 23.753 21.232 39.952 1.00 49.81 14 LEU B CA 1
ATOM 3206 C C . LEU B 1 58 ? 25.250 21.336 39.717 1.00 52.58 14 LEU B C 1
ATOM 3207 O O . LEU B 1 58 ? 25.998 20.422 40.062 1.00 52.90 14 LEU B O 1
ATOM 3212 N N . PRO B 1 59 ? 25.712 22.440 39.112 1.00 42.76 15 PRO B N 1
ATOM 3213 C CA . PRO B 1 59 ? 27.142 22.626 38.834 1.00 48.27 15 PRO B CA 1
ATOM 3214 C C . PRO B 1 59 ? 27.969 22.997 40.057 1.00 50.94 15 PRO B C 1
ATOM 3215 O O . PRO B 1 59 ? 27.514 23.735 40.935 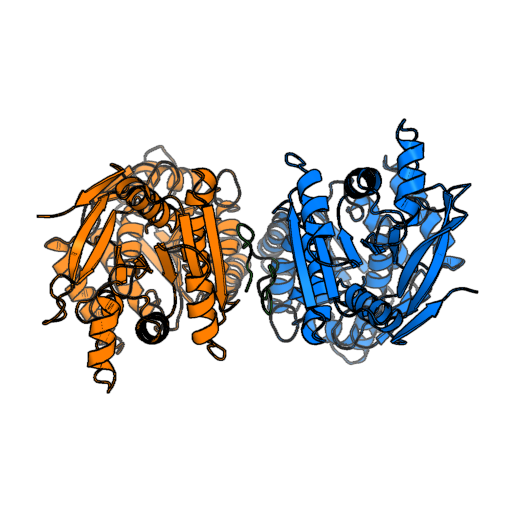1.00 50.13 15 PRO B O 1
ATOM 3219 N N . GLN B 1 60 ? 29.194 22.481 40.098 1.00 79.79 16 GLN B N 1
ATOM 3220 C CA . GLN B 1 60 ? 30.125 22.758 41.184 1.00 86.41 16 GLN B CA 1
ATOM 3221 C C . GLN B 1 60 ? 30.668 24.162 40.961 1.00 87.04 16 GLN B C 1
ATOM 3222 O O . GLN B 1 60 ? 30.932 24.905 41.906 1.00 87.92 16 GLN B O 1
ATOM 3228 N N . ASP B 1 61 ? 30.827 24.506 39.686 1.00 70.73 17 ASP B N 1
ATOM 3229 C CA . ASP B 1 61 ? 31.331 25.809 39.275 1.00 72.63 17 ASP B CA 1
ATOM 3230 C C . ASP B 1 61 ? 30.284 26.876 39.531 1.00 72.33 17 ASP B C 1
ATOM 3231 O O . ASP B 1 61 ? 29.158 26.798 39.033 1.00 71.58 17 ASP B O 1
ATOM 3236 N N . ASP B 1 62 ? 30.674 27.889 40.295 1.00 85.97 18 ASP B N 1
ATOM 3237 C CA . ASP B 1 62 ? 29.762 28.966 40.642 1.00 87.64 18 ASP B CA 1
ATOM 3238 C C . ASP B 1 62 ? 29.609 30.017 39.551 1.00 83.79 18 ASP B C 1
ATOM 3239 O O . ASP B 1 62 ? 29.007 31.060 39.774 1.00 83.59 18 ASP B O 1
ATOM 3244 N N . SER B 1 63 ? 30.144 29.744 38.368 1.00 92.63 19 SER B N 1
ATOM 3245 C CA . SER B 1 63 ? 30.015 30.692 37.271 1.00 90.13 19 SER B CA 1
ATOM 3246 C C . SER B 1 63 ? 28.557 30.702 36.844 1.00 87.00 19 SER B C 1
ATOM 3247 O O . SER B 1 63 ? 28.108 31.631 36.179 1.00 87.25 19 SER B O 1
ATOM 3250 N N . TYR B 1 64 ? 27.830 29.655 37.229 1.00 46.11 20 TYR B N 1
ATOM 3251 C CA . TYR B 1 64 ? 26.413 29.506 36.898 1.00 43.76 20 TYR B CA 1
ATOM 3252 C C . TYR B 1 64 ? 25.504 30.142 37.934 1.00 43.39 20 TYR B C 1
ATOM 3253 O O . TYR B 1 64 ? 25.723 30.005 39.130 1.00 43.10 20 TYR B O 1
ATOM 3262 N N . LEU B 1 65 ? 24.472 30.831 37.476 1.00 55.61 21 LEU B N 1
ATOM 3263 C CA . LEU B 1 65 ? 23.561 31.462 38.410 1.00 56.38 21 LEU B CA 1
ATOM 3264 C C . LEU B 1 65 ? 22.869 30.421 39.279 1.00 55.22 21 LEU B C 1
ATOM 3265 O O . LEU B 1 65 ? 22.159 30.761 40.230 1.00 55.36 21 LEU B O 1
ATOM 3270 N N . PHE B 1 66 ? 23.088 29.148 38.964 1.00 54.83 22 PHE B N 1
ATOM 3271 C CA . PHE B 1 66 ? 22.457 28.080 39.729 1.00 52.04 22 PHE B CA 1
ATOM 3272 C C . PHE B 1 66 ? 23.391 27.032 40.347 1.00 52.77 22 PHE B C 1
ATOM 3273 O O . PHE B 1 66 ? 23.003 25.884 40.549 1.00 52.04 22 PHE B O 1
ATOM 3281 N N . SER B 1 67 ? 24.615 27.444 40.665 1.00 47.39 23 SER B N 1
ATOM 3282 C CA . SER B 1 67 ? 25.604 26.562 41.286 1.00 47.34 23 SER B CA 1
ATOM 3283 C C . SER B 1 67 ? 25.107 25.978 42.617 1.00 46.91 23 SER B C 1
ATOM 3284 O O . SER B 1 67 ? 24.232 26.550 43.276 1.00 47.60 23 SER B O 1
ATOM 3287 N N . LEU B 1 68 ? 25.673 24.836 43.005 1.00 40.06 24 LEU B N 1
ATOM 3288 C CA . LEU B 1 68 ? 25.307 24.161 44.253 1.00 40.06 24 LEU B CA 1
ATOM 3289 C C . LEU B 1 68 ? 25.449 25.126 45.427 1.00 40.06 24 LEU B C 1
ATOM 3290 O O . LEU B 1 68 ? 24.526 25.303 46.235 1.00 40.99 24 LEU B O 1
ATOM 3295 N N . THR B 1 69 ? 26.616 25.761 45.492 1.00 59.85 25 THR B N 1
ATOM 3296 C CA . THR B 1 69 ? 26.936 26.701 46.553 1.00 61.05 25 THR B CA 1
ATOM 3297 C C . THR B 1 69 ? 25.958 27.862 46.632 1.00 62.07 25 THR B C 1
ATOM 3298 O O . THR B 1 69 ? 25.668 28.356 47.720 1.00 62.46 25 THR B O 1
ATOM 3302 N N . ARG B 1 70 ? 25.434 28.287 45.487 1.00 49.74 26 ARG B N 1
ATOM 3303 C CA . ARG B 1 70 ? 24.484 29.400 45.457 1.00 50.52 26 ARG B CA 1
ATOM 3304 C C . ARG B 1 70 ? 23.047 28.929 45.713 1.00 51.19 26 ARG B C 1
ATOM 3305 O O . ARG B 1 70 ? 22.179 29.727 46.074 1.00 50.31 26 ARG B O 1
ATOM 3313 N N . VAL B 1 71 ? 22.805 27.633 45.544 1.00 46.43 27 VAL B N 1
ATOM 3314 C CA . VAL B 1 71 ? 21.464 27.102 45.712 1.00 44.58 27 VAL B CA 1
ATOM 3315 C C . VAL B 1 71 ? 21.245 26.333 47.005 1.00 46.08 27 VAL B C 1
ATOM 3316 O O . VAL B 1 71 ? 20.126 26.315 47.534 1.00 45.94 27 VAL B O 1
ATOM 3320 N N . ARG B 1 72 ? 22.298 25.700 47.517 1.00 71.07 28 ARG B N 1
ATOM 3321 C CA . ARG B 1 72 ? 22.182 24.916 48.746 1.00 70.90 28 ARG B CA 1
ATOM 3322 C C . ARG B 1 72 ? 21.441 25.659 49.864 1.00 69.53 28 ARG B C 1
ATOM 3323 O O . ARG B 1 72 ? 20.488 25.136 50.443 1.00 69.67 28 ARG B O 1
ATOM 3331 N N . PRO B 1 73 ? 21.863 26.896 50.173 1.00 61.17 29 PRO B N 1
ATOM 3332 C CA . PRO B 1 73 ? 21.207 27.672 51.229 1.00 61.64 29 PRO B CA 1
ATOM 3333 C C . PRO B 1 73 ? 19.699 27.743 51.048 1.00 62.24 29 PRO B C 1
ATOM 3334 O O . PRO B 1 73 ? 18.944 27.494 51.976 1.00 62.13 29 PRO B O 1
ATOM 3338 N N . ALA B 1 74 ? 19.270 28.093 49.845 1.00 63.95 30 ALA B N 1
ATOM 3339 C CA . ALA B 1 74 ? 17.852 28.196 49.544 1.00 64.79 30 ALA B CA 1
ATOM 3340 C C . ALA B 1 74 ? 17.142 26.910 49.948 1.00 66.62 30 ALA B C 1
ATOM 3341 O O . ALA B 1 74 ? 16.097 26.941 50.606 1.00 65.64 30 ALA B O 1
ATOM 3343 N N . ILE B 1 75 ? 17.722 25.784 49.537 1.00 63.72 31 ILE B N 1
ATOM 3344 C CA . ILE B 1 75 ? 17.170 24.466 49.823 1.00 63.86 31 ILE B CA 1
ATOM 3345 C C . ILE B 1 75 ? 17.051 24.200 51.314 1.00 64.92 31 ILE B C 1
ATOM 3346 O O . ILE B 1 75 ? 15.982 23.839 51.809 1.00 63.50 31 ILE B O 1
ATOM 3351 N N . GLU B 1 76 ? 18.155 24.384 52.026 1.00 72.22 32 GLU B N 1
ATOM 3352 C CA . GLU B 1 76 ? 18.177 24.160 53.460 1.00 73.35 32 GLU B CA 1
ATOM 3353 C C . GLU B 1 76 ? 17.146 25.026 54.182 1.00 74.44 32 GLU B C 1
ATOM 3354 O O . GLU B 1 76 ? 16.385 24.526 55.013 1.00 74.87 32 GLU B O 1
ATOM 3360 N N . TYR B 1 77 ? 17.106 26.314 53.854 1.00 77.23 33 TYR B N 1
ATOM 3361 C CA . TYR B 1 77 ? 16.137 27.221 54.461 1.00 78.54 33 TYR B CA 1
ATOM 3362 C C . TYR B 1 77 ? 14.738 26.603 54.366 1.00 79.60 33 TYR B C 1
ATOM 3363 O O . TYR B 1 77 ? 14.082 26.373 55.379 1.00 80.23 33 TYR B O 1
ATOM 3372 N N . ALA B 1 78 ? 14.282 26.342 53.144 1.00 58.00 34 ALA B N 1
ATOM 3373 C CA . ALA B 1 78 ? 12.964 25.745 52.924 1.00 58.22 34 ALA B CA 1
ATOM 3374 C C . ALA B 1 78 ? 12.812 24.443 53.709 1.00 59.61 34 ALA B C 1
ATOM 3375 O O . ALA B 1 78 ? 11.705 24.061 54.100 1.00 60.36 34 ALA B O 1
ATOM 3377 N N . LEU B 1 79 ? 13.928 23.760 53.936 1.00 90.43 35 LEU B N 1
ATOM 3378 C CA . LEU B 1 79 ? 13.894 22.508 54.675 1.00 89.24 35 LEU B CA 1
ATOM 3379 C C . LEU B 1 79 ? 13.533 22.753 56.134 1.00 92.17 35 LEU B C 1
ATOM 3380 O O . LEU B 1 79 ? 12.692 22.054 56.690 1.00 90.64 35 LEU B O 1
ATOM 3385 N N . ARG B 1 80 ? 14.159 23.750 56.755 1.00 48.84 36 ARG B N 1
ATOM 3386 C CA . ARG B 1 80 ? 13.851 24.067 58.147 1.00 51.72 36 ARG B CA 1
ATOM 3387 C C . ARG B 1 80 ? 12.347 24.297 58.198 1.00 55.41 36 ARG B C 1
ATOM 3388 O O . ARG B 1 80 ? 11.605 23.492 58.764 1.00 56.42 36 ARG B O 1
ATOM 3396 N N . SER B 1 81 ? 11.896 25.383 57.578 1.00 62.12 37 SER B N 1
ATOM 3397 C CA . SER B 1 81 ? 10.481 25.712 57.554 1.00 65.88 37 SER B CA 1
ATOM 3398 C C . SER B 1 81 ? 9.592 24.493 57.294 1.00 68.56 37 SER B C 1
ATOM 3399 O O . SER B 1 81 ? 8.470 24.420 57.785 1.00 69.50 37 SER B O 1
ATOM 3402 N N . VAL B 1 82 ? 10.083 23.522 56.536 1.00 106.44 38 VAL B N 1
ATOM 3403 C CA . VAL B 1 82 ? 9.260 22.354 56.270 1.00 108.66 38 VAL B CA 1
ATOM 3404 C C . VAL B 1 82 ? 9.380 21.304 57.376 1.00 110.83 38 VAL B C 1
ATOM 3405 O O . VAL B 1 82 ? 8.439 20.548 57.613 1.00 112.02 38 VAL B O 1
ATOM 3409 N N . GLU B 1 83 ? 10.523 21.270 58.060 1.00 108.47 39 GLU B N 1
ATOM 3410 C CA . GLU B 1 83 ? 10.745 20.323 59.160 1.00 108.32 39 GLU B CA 1
ATOM 3411 C C . GLU B 1 83 ? 10.223 20.898 60.479 1.00 109.71 39 GLU B C 1
ATOM 3412 O O . GLU B 1 83 ? 10.848 20.733 61.532 1.00 108.59 39 GLU B O 1
ATOM 3418 N N . GLY B 1 84 ? 9.081 21.575 60.414 1.00 114.30 40 GLY B N 1
ATOM 3419 C CA . GLY B 1 84 ? 8.497 22.160 61.607 1.00 114.81 40 GLY B CA 1
ATOM 3420 C C . GLY B 1 84 ? 7.175 22.849 61.330 1.00 114.21 40 GLY B C 1
ATOM 3421 O O . GLY B 1 84 ? 6.963 23.990 61.742 1.00 111.97 40 GLY B O 1
ATOM 3422 N N . LEU B 1 91 ? 3.084 19.484 58.689 1.00 73.61 47 LEU B N 1
ATOM 3423 C CA . LEU B 1 91 ? 2.936 19.035 57.311 1.00 72.76 47 LEU B CA 1
ATOM 3424 C C . LEU B 1 91 ? 3.356 17.592 57.129 1.00 73.51 47 LEU B C 1
ATOM 3425 O O . LEU B 1 91 ? 2.609 16.794 56.569 1.00 74.35 47 LEU B O 1
ATOM 3430 N N . LEU B 1 92 ? 4.566 17.268 57.584 1.00 104.89 48 LEU B N 1
ATOM 3431 C CA . LEU B 1 92 ? 5.099 15.907 57.497 1.00 105.73 48 LEU B CA 1
ATOM 3432 C C . LEU B 1 92 ? 5.160 15.293 58.894 1.00 105.54 48 LEU B C 1
ATOM 3433 O O . LEU B 1 92 ? 5.167 16.010 59.893 1.00 105.77 48 LEU B O 1
ATOM 3438 N N . PRO B 1 93 ? 5.197 13.955 58.981 1.00 90.43 49 PRO B N 1
ATOM 3439 C CA . PRO B 1 93 ? 5.255 13.234 60.261 1.00 91.52 49 PRO B CA 1
ATOM 3440 C C . PRO B 1 93 ? 6.421 13.639 61.163 1.00 93.40 49 PRO B C 1
ATOM 3441 O O . PRO B 1 93 ? 7.549 13.780 60.702 1.00 93.47 49 PRO B O 1
ATOM 3445 N N . PRO B 1 94 ? 6.160 13.815 62.470 1.00 60.12 50 PRO B N 1
ATOM 3446 C CA . PRO B 1 94 ? 7.204 14.204 63.427 1.00 61.77 50 PRO B CA 1
ATOM 3447 C C . PRO B 1 94 ? 8.346 13.200 63.436 1.00 61.15 50 PRO B C 1
ATOM 3448 O O . PRO B 1 94 ? 8.128 12.000 63.593 1.00 59.46 50 PRO B O 1
ATOM 3452 N N . GLY B 1 95 ? 9.564 13.698 63.266 1.00 101.22 51 GLY B N 1
ATOM 3453 C CA . GLY B 1 95 ? 10.714 12.819 63.230 1.00 98.32 51 GLY B CA 1
ATOM 3454 C C . GLY B 1 95 ? 11.199 12.655 61.802 1.00 96.49 51 GLY B C 1
ATOM 3455 O O . GLY B 1 95 ? 12.279 12.114 61.566 1.00 96.62 51 GLY B O 1
ATOM 3456 N N . THR B 1 96 ? 10.395 13.113 60.844 1.00 92.42 52 THR B N 1
ATOM 3457 C CA . THR B 1 96 ? 10.765 13.028 59.437 1.00 85.98 52 THR B CA 1
ATOM 3458 C C . THR B 1 96 ? 12.069 13.782 59.229 1.00 88.29 52 THR B C 1
ATOM 3459 O O . THR B 1 96 ? 12.276 14.854 59.791 1.00 86.89 52 THR B O 1
ATOM 3463 N N . ARG B 1 97 ? 12.944 13.214 58.412 1.00 83.75 53 ARG B N 1
ATOM 3464 C CA . ARG B 1 97 ? 14.232 13.826 58.133 1.00 82.69 53 ARG B CA 1
ATOM 3465 C C . ARG B 1 97 ? 14.628 13.766 56.657 1.00 80.88 53 ARG B C 1
ATOM 3466 O O . ARG B 1 97 ? 14.448 12.746 55.980 1.00 81.53 53 ARG B O 1
ATOM 3474 N N . PHE B 1 98 ? 15.161 14.880 56.165 1.00 50.71 54 PHE B N 1
ATOM 3475 C CA . PHE B 1 98 ? 15.615 14.972 54.791 1.00 48.05 54 PHE B CA 1
ATOM 3476 C C . PHE B 1 98 ? 17.132 14.733 54.722 1.00 47.50 54 PHE B C 1
ATOM 3477 O O . PHE B 1 98 ? 17.915 15.288 55.505 1.00 46.75 54 PHE B O 1
ATOM 3485 N N . GLN B 1 99 ? 17.537 13.872 53.797 1.00 54.83 55 GLN B N 1
ATOM 3486 C CA . GLN B 1 99 ? 18.948 13.581 53.581 1.00 55.82 55 GLN B CA 1
ATOM 3487 C C . GLN B 1 99 ? 19.243 14.105 52.182 1.00 51.43 55 GLN B C 1
ATOM 3488 O O . GLN B 1 99 ? 18.840 13.514 51.183 1.00 52.63 55 GLN B O 1
ATOM 3494 N N . VAL B 1 100 ? 19.926 15.238 52.118 1.00 53.48 56 VAL B N 1
ATOM 3495 C CA . VAL B 1 100 ? 20.245 15.843 50.839 1.00 49.38 56 VAL B CA 1
ATOM 3496 C C . VAL B 1 100 ? 21.650 15.515 50.349 1.00 47.67 56 VAL B C 1
ATOM 3497 O O . VAL B 1 100 ? 22.629 15.625 51.090 1.00 45.94 56 VAL B O 1
ATOM 3501 N N . ALA B 1 101 ? 21.716 15.096 49.087 1.00 54.12 57 ALA B N 1
ATOM 3502 C CA . ALA B 1 101 ? 22.966 14.749 48.427 1.00 53.65 57 ALA B CA 1
ATOM 3503 C C . ALA B 1 101 ? 23.254 15.756 47.313 1.00 53.58 57 ALA B C 1
ATOM 3504 O O . ALA B 1 101 ? 22.584 15.769 46.275 1.00 53.17 57 ALA B O 1
ATOM 3506 N N . TYR B 1 102 ? 24.249 16.605 47.542 1.00 54.00 58 TYR B N 1
ATOM 3507 C CA . TYR B 1 102 ? 24.634 17.614 46.567 1.00 54.07 58 TYR B CA 1
ATOM 3508 C C . TYR B 1 102 ? 25.723 17.039 45.667 1.00 54.71 58 TYR B C 1
ATOM 3509 O O . TYR B 1 102 ? 26.815 16.729 46.130 1.00 54.53 58 TYR B O 1
ATOM 3518 N N . GLU B 1 103 ? 25.415 16.889 44.382 1.00 55.32 59 GLU B N 1
ATOM 3519 C CA . GLU B 1 103 ? 26.358 16.321 43.424 1.00 57.50 59 GLU B CA 1
ATOM 3520 C C . GLU B 1 103 ? 26.531 17.220 42.198 1.00 57.04 59 GLU B C 1
ATOM 3521 O O . GLU B 1 103 ? 25.553 17.736 41.651 1.00 58.05 59 GLU B O 1
ATOM 3527 N N . ASP B 1 104 ? 27.781 17.390 41.772 1.00 54.34 60 ASP B N 1
ATOM 3528 C CA . ASP B 1 104 ? 28.119 18.219 40.621 1.00 51.98 60 ASP B CA 1
ATOM 3529 C C . ASP B 1 104 ? 27.576 17.655 39.320 1.00 50.48 60 ASP B C 1
ATOM 3530 O O . ASP B 1 104 ? 28.002 16.583 38.886 1.00 49.78 60 ASP B O 1
ATOM 3535 N N . SER B 1 105 ? 26.658 18.395 38.696 1.00 51.06 61 SER B N 1
ATOM 3536 C CA . SER B 1 105 ? 26.045 17.998 37.426 1.00 49.61 61 SER B CA 1
ATOM 3537 C C . SER B 1 105 ? 27.029 18.238 36.288 1.00 48.83 61 SER B C 1
ATOM 3538 O O . SER B 1 105 ? 27.020 17.522 35.280 1.00 48.08 61 SER B O 1
ATOM 3541 N N . ASP B 1 106 ? 27.866 19.258 36.463 1.00 58.37 62 ASP B N 1
ATOM 3542 C CA . ASP B 1 106 ? 28.874 19.647 35.479 1.00 58.44 62 ASP B CA 1
ATOM 3543 C C . ASP B 1 106 ? 28.217 20.148 34.202 1.00 58.66 62 ASP B C 1
ATOM 3544 O O . ASP B 1 106 ? 28.867 20.305 33.170 1.00 57.54 62 ASP B O 1
ATOM 3549 N N . CYS B 1 107 ? 26.916 20.407 34.289 1.00 58.40 63 CYS B N 1
ATOM 3550 C CA . CYS B 1 107 ? 26.158 20.921 33.159 1.00 58.24 63 CYS B CA 1
ATOM 3551 C C . CYS B 1 107 ? 26.321 20.029 31.923 1.00 56.67 63 CYS B C 1
ATOM 3552 O O . CYS B 1 107 ? 26.104 20.465 30.789 1.00 57.46 63 CYS B O 1
ATOM 3555 N N . GLY B 1 108 ? 26.697 18.773 32.152 1.00 51.96 64 GLY B N 1
ATOM 3556 C CA . GLY B 1 108 ? 26.889 17.844 31.055 1.00 50.17 64 GLY B CA 1
ATOM 3557 C C . GLY B 1 108 ? 26.594 16.421 31.477 1.00 49.53 64 GLY B C 1
ATOM 3558 O O . GLY B 1 108 ? 25.777 16.207 32.382 1.00 48.55 64 GLY B O 1
ATOM 3559 N N . ASN B 1 109 ? 27.267 15.457 30.836 1.00 40.06 65 ASN B N 1
ATOM 3560 C CA . ASN B 1 109 ? 27.088 14.030 31.116 1.00 41.45 65 ASN B CA 1
ATOM 3561 C C . ASN B 1 109 ? 27.316 13.647 32.570 1.00 43.46 65 ASN B C 1
ATOM 3562 O O . ASN B 1 109 ? 26.803 12.628 33.038 1.00 43.23 65 ASN B O 1
ATOM 3567 N N . ARG B 1 110 ? 28.109 14.437 33.280 1.00 44.63 66 ARG B N 1
ATOM 3568 C CA . ARG B 1 110 ? 28.409 14.125 34.667 1.00 47.88 66 ARG B CA 1
ATOM 3569 C C . ARG B 1 110 ? 27.154 13.780 35.452 1.00 44.53 66 ARG B C 1
ATOM 3570 O O . ARG B 1 110 ? 27.139 12.803 36.203 1.00 45.00 66 ARG B O 1
ATOM 3578 N N . ALA B 1 111 ? 26.106 14.578 35.259 1.00 58.05 67 ALA B N 1
ATOM 3579 C CA . ALA B 1 111 ? 24.835 14.392 35.949 1.00 55.81 67 ALA B CA 1
ATOM 3580 C C . ALA B 1 111 ? 24.242 13.016 35.727 1.00 53.49 67 ALA B C 1
ATOM 3581 O O . ALA B 1 111 ? 23.602 12.458 36.606 1.00 53.09 67 ALA B O 1
ATOM 3583 N N . LEU B 1 112 ? 24.432 12.484 34.532 1.00 46.13 68 LEU B N 1
ATOM 3584 C CA . LEU B 1 112 ? 23.927 11.161 34.200 1.00 46.62 68 LEU B CA 1
ATOM 3585 C C . LEU B 1 112 ? 24.758 10.114 34.924 1.00 47.25 68 LEU B C 1
ATOM 3586 O O . LEU B 1 112 ? 24.226 9.219 35.574 1.00 47.32 68 LEU B O 1
ATOM 3591 N N . PHE B 1 113 ? 26.075 10.250 34.802 1.00 45.15 69 PHE B N 1
ATOM 3592 C CA . PHE B 1 113 ? 27.034 9.345 35.426 1.00 45.16 69 PHE B CA 1
ATOM 3593 C C . PHE B 1 113 ? 26.840 9.251 36.931 1.00 45.74 69 PHE B C 1
ATOM 3594 O O . PHE B 1 113 ? 26.747 8.159 37.483 1.00 46.06 69 PHE B O 1
ATOM 3602 N N . SER B 1 114 ? 26.789 10.395 37.601 1.00 51.05 70 SER B N 1
ATOM 3603 C CA . SER B 1 114 ? 26.590 10.404 39.044 1.00 53.00 70 SER B CA 1
ATOM 3604 C C . SER B 1 114 ? 25.353 9.600 39.409 1.00 51.65 70 SER B C 1
ATOM 3605 O O . SER B 1 114 ? 25.435 8.634 40.164 1.00 50.77 70 SER B O 1
ATOM 3608 N N . LEU B 1 115 ? 24.210 9.999 38.865 1.00 54.46 71 LEU B N 1
ATOM 3609 C CA . LEU B 1 115 ? 22.968 9.310 39.147 1.00 53.30 71 LEU B CA 1
ATOM 3610 C C . LEU B 1 115 ? 23.167 7.813 38.976 1.00 54.49 71 LEU B C 1
ATOM 3611 O O . LEU B 1 115 ? 23.003 7.056 39.923 1.00 54.38 71 LEU B O 1
ATOM 3616 N N . VAL B 1 116 ? 23.529 7.387 37.772 1.00 49.22 72 VAL B N 1
ATOM 3617 C CA . VAL B 1 116 ? 23.750 5.966 37.498 1.00 48.52 72 VAL B CA 1
ATOM 3618 C C . VAL B 1 116 ? 24.690 5.288 38.504 1.00 51.44 72 VAL B C 1
ATOM 3619 O O . VAL B 1 116 ? 24.324 4.300 39.129 1.00 49.28 72 VAL B O 1
ATOM 3623 N N . ASP B 1 117 ? 25.901 5.818 38.651 1.00 47.95 73 ASP B N 1
ATOM 3624 C CA . ASP B 1 117 ? 26.876 5.245 39.572 1.00 51.56 73 ASP B CA 1
ATOM 3625 C C . ASP B 1 117 ? 26.347 5.149 40.998 1.00 53.63 73 ASP B C 1
ATOM 3626 O O . ASP B 1 117 ? 26.674 4.219 41.737 1.00 53.53 73 ASP B O 1
ATOM 3631 N N . ARG B 1 118 ? 25.540 6.121 41.393 1.00 56.58 74 ARG B N 1
ATOM 3632 C CA . ARG B 1 118 ? 24.976 6.123 42.729 1.00 57.01 74 ARG B CA 1
ATOM 3633 C C . ARG B 1 118 ? 24.041 4.931 42.878 1.00 56.33 74 ARG B C 1
ATOM 3634 O O . ARG B 1 118 ? 24.217 4.112 43.763 1.00 56.73 74 ARG B O 1
ATOM 3642 N N . VAL B 1 119 ? 23.067 4.822 41.984 1.00 70.49 75 VAL B N 1
ATOM 3643 C CA . VAL B 1 119 ? 22.096 3.735 42.034 1.00 68.68 75 VAL B CA 1
ATOM 3644 C C . VAL B 1 119 ? 22.684 2.339 41.867 1.00 72.72 75 VAL B C 1
ATOM 3645 O O . VAL B 1 119 ? 22.419 1.455 42.675 1.00 71.71 75 VAL B O 1
ATOM 3649 N N . ALA B 1 120 ? 23.466 2.132 40.814 1.00 63.02 76 ALA B N 1
ATOM 3650 C CA . ALA B 1 120 ? 24.069 0.828 40.566 1.00 65.91 76 ALA B CA 1
ATOM 3651 C C . ALA B 1 120 ? 24.960 0.405 41.729 1.00 69.24 76 ALA B C 1
ATOM 3652 O O . ALA B 1 120 ? 24.814 -0.693 42.262 1.00 69.93 76 ALA B O 1
ATOM 3654 N N . ALA B 1 121 ? 25.882 1.274 42.122 1.00 110.43 77 ALA B N 1
ATOM 3655 C CA . ALA B 1 121 ? 26.783 0.970 43.225 1.00 114.04 77 ALA B CA 1
ATOM 3656 C C . ALA B 1 121 ? 26.031 0.458 44.459 1.00 117.33 77 ALA B C 1
ATOM 3657 O O . ALA B 1 121 ? 26.044 -0.738 44.767 1.00 117.17 77 ALA B O 1
ATOM 3659 N N . ALA B 1 122 ? 25.376 1.380 45.159 1.00 91.65 78 ALA B N 1
ATOM 3660 C CA . ALA B 1 122 ? 24.632 1.054 46.368 1.00 94.78 78 ALA B CA 1
ATOM 3661 C C . ALA B 1 122 ? 23.276 0.413 46.098 1.00 97.18 78 ALA B C 1
ATOM 3662 O O . ALA B 1 122 ? 22.256 1.102 46.026 1.00 98.69 78 ALA B O 1
ATOM 3664 N N . ARG B 1 123 ? 23.283 -0.912 45.954 1.00 97.78 79 ARG B N 1
ATOM 3665 C CA . ARG B 1 123 ? 22.068 -1.693 45.720 1.00 100.26 79 ARG B CA 1
ATOM 3666 C C . ARG B 1 123 ? 21.395 -1.293 44.408 1.00 100.17 79 ARG B C 1
ATOM 3667 O O . ARG B 1 123 ? 22.047 -1.098 43.381 1.00 100.52 79 ARG B O 1
ATOM 3675 N N . GLY B 1 124 ? 20.074 -1.188 44.459 1.00 103.05 80 GLY B N 1
ATOM 3676 C CA . GLY B 1 124 ? 19.300 -0.775 43.307 1.00 100.14 80 GLY B CA 1
ATOM 3677 C C . GLY B 1 124 ? 18.357 0.280 43.847 1.00 96.91 80 GLY B C 1
ATOM 3678 O O . GLY B 1 124 ? 17.305 0.556 43.277 1.00 97.04 80 GLY B O 1
ATOM 3679 N N . ALA B 1 125 ? 18.756 0.869 44.971 1.00 89.64 81 ALA B N 1
ATOM 3680 C CA . ALA B 1 125 ? 17.968 1.890 45.643 1.00 84.14 81 ALA B CA 1
ATOM 3681 C C . ALA B 1 125 ? 18.211 3.283 45.082 1.00 80.13 81 ALA B C 1
ATOM 3682 O O . ALA B 1 125 ? 19.292 3.862 45.224 1.00 80.15 81 ALA B O 1
ATOM 3684 N N . LYS B 1 126 ? 17.176 3.815 44.452 1.00 77.94 82 LYS B N 1
ATOM 3685 C CA . LYS B 1 126 ? 17.226 5.136 43.860 1.00 71.85 82 LYS B CA 1
ATOM 3686 C C . LYS B 1 126 ? 16.863 6.131 44.943 1.00 67.62 82 LYS B C 1
ATOM 3687 O O . LYS B 1 126 ? 16.390 5.748 46.006 1.00 67.93 82 LYS B O 1
ATOM 3693 N N . PRO B 1 127 ? 17.092 7.424 44.692 1.00 76.84 83 PRO B N 1
ATOM 3694 C CA . PRO B 1 127 ? 16.752 8.435 45.692 1.00 73.32 83 PRO B CA 1
ATOM 3695 C C . PRO B 1 127 ? 15.238 8.652 45.690 1.00 71.45 83 PRO B C 1
ATOM 3696 O O . PRO B 1 127 ? 14.532 8.110 44.834 1.00 71.01 83 PRO B O 1
ATOM 3700 N N . ASP B 1 128 ? 14.742 9.434 46.643 1.00 49.65 84 ASP B N 1
ATOM 3701 C CA . ASP B 1 128 ? 13.310 9.705 46.731 1.00 50.77 84 ASP B CA 1
ATOM 3702 C C . ASP B 1 128 ? 12.929 10.923 45.896 1.00 50.49 84 ASP B C 1
ATOM 3703 O O . ASP B 1 128 ? 11.796 11.022 45.412 1.00 50.51 84 ASP B O 1
ATOM 3708 N N . LEU B 1 129 ? 13.877 11.847 45.731 1.00 55.78 85 LEU B N 1
ATOM 3709 C CA . LEU B 1 129 ? 13.644 13.064 44.956 1.00 53.98 85 LEU B CA 1
ATOM 3710 C C . LEU B 1 129 ? 14.936 13.584 44.330 1.00 53.69 85 LEU B C 1
ATOM 3711 O O . LEU B 1 129 ? 15.972 13.675 44.986 1.00 51.49 85 LEU B O 1
ATOM 3716 N N . ILE B 1 130 ? 14.849 13.926 43.047 1.00 44.82 86 ILE B N 1
ATOM 3717 C CA . ILE B 1 130 ? 15.969 14.471 42.294 1.00 42.48 86 ILE B CA 1
ATOM 3718 C C . ILE B 1 130 ? 15.703 15.953 42.017 1.00 42.11 86 ILE B C 1
ATOM 3719 O O . ILE B 1 130 ? 14.621 16.331 41.585 1.00 40.06 86 ILE B O 1
ATOM 3724 N N . LEU B 1 131 ? 16.696 16.786 42.300 1.00 48.39 87 LEU B N 1
ATOM 3725 C CA . LEU B 1 131 ? 16.601 18.222 42.069 1.00 48.29 87 LEU B CA 1
ATOM 3726 C C . LEU B 1 131 ? 17.627 18.580 41.002 1.00 48.02 87 LEU B C 1
ATOM 3727 O O . LEU B 1 131 ? 18.822 18.338 41.176 1.00 48.84 87 LEU B O 1
ATOM 3732 N N . GLY B 1 132 ? 17.152 19.156 39.901 1.00 58.75 88 GLY B N 1
ATOM 3733 C CA . GLY B 1 132 ? 18.040 19.506 38.811 1.00 56.23 88 GLY B CA 1
ATOM 3734 C C . GLY B 1 132 ? 18.051 18.343 37.841 1.00 56.02 88 GLY B C 1
ATOM 3735 O O . GLY B 1 132 ? 17.258 17.416 38.004 1.00 54.42 88 GLY B O 1
ATOM 3736 N N . PRO B 1 133 ? 18.913 18.356 36.813 1.00 44.95 89 PRO B N 1
ATOM 3737 C CA . PRO B 1 133 ? 19.878 19.416 36.503 1.00 43.33 89 PRO B CA 1
ATOM 3738 C C . PRO B 1 133 ? 19.110 20.595 35.941 1.00 45.20 89 PRO B C 1
ATOM 3739 O O . PRO B 1 133 ? 17.883 20.557 35.861 1.00 43.10 89 PRO B O 1
ATOM 3743 N N . VAL B 1 134 ? 19.827 21.644 35.562 1.00 40.06 90 VAL B N 1
ATOM 3744 C CA . VAL B 1 134 ? 19.192 22.815 34.981 1.00 40.06 90 VAL B CA 1
ATOM 3745 C C . VAL B 1 134 ? 19.536 22.827 33.504 1.00 41.04 90 VAL B C 1
ATOM 3746 O O . VAL B 1 134 ? 18.673 23.005 32.651 1.00 40.06 90 VAL B O 1
ATOM 3750 N N . CYS B 1 135 ? 20.812 22.624 33.211 1.00 40.06 91 CYS B N 1
ATOM 3751 C CA . CYS B 1 135 ? 21.291 22.592 31.839 1.00 40.06 91 CYS B CA 1
ATOM 3752 C C . CYS B 1 135 ? 20.422 21.667 30.980 1.00 40.06 91 CYS B C 1
ATOM 3753 O O . CYS B 1 135 ? 20.054 20.573 31.398 1.00 40.06 91 CYS B O 1
ATOM 3756 N N . GLU B 1 136 ? 20.082 22.136 29.782 1.00 46.75 92 GLU B N 1
ATOM 3757 C CA . GLU B 1 136 ? 19.220 21.409 28.848 1.00 44.76 92 GLU B CA 1
ATOM 3758 C C . GLU B 1 136 ? 19.699 20.022 28.460 1.00 44.76 92 GLU B C 1
ATOM 3759 O O . GLU B 1 136 ? 18.970 19.039 28.572 1.00 43.32 92 GLU B O 1
ATOM 3765 N N . TYR B 1 137 ? 20.924 19.949 27.973 1.00 55.14 93 TYR B N 1
ATOM 3766 C CA . TYR B 1 137 ? 21.465 18.678 27.547 1.00 54.58 93 TYR B CA 1
ATOM 3767 C C . TYR B 1 137 ? 21.677 17.707 28.705 1.00 54.99 93 TYR B C 1
ATOM 3768 O O . TYR B 1 137 ? 21.520 16.500 28.539 1.00 55.28 93 TYR B O 1
ATOM 3777 N N . ALA B 1 138 ? 21.991 18.231 29.887 1.00 41.19 94 ALA B N 1
ATOM 3778 C CA . ALA B 1 138 ? 22.238 17.382 31.051 1.00 40.78 94 ALA B CA 1
ATOM 3779 C C . ALA B 1 138 ? 20.983 16.983 31.816 1.00 40.06 94 ALA B C 1
ATOM 3780 O O . ALA B 1 138 ? 21.054 16.147 32.709 1.00 40.06 94 ALA B O 1
ATOM 3782 N N . ALA B 1 139 ? 19.838 17.564 31.477 1.00 53.67 95 ALA B N 1
ATOM 3783 C CA . ALA B 1 139 ? 18.601 17.227 32.166 1.00 53.02 95 ALA B CA 1
ATOM 3784 C C . ALA B 1 139 ? 17.835 16.140 31.426 1.00 52.42 95 ALA B C 1
ATOM 3785 O O . ALA B 1 139 ? 17.067 15.393 32.026 1.00 52.79 95 ALA B O 1
ATOM 3787 N N . ALA B 1 140 ? 18.056 16.043 30.120 1.00 40.06 96 ALA B N 1
ATOM 3788 C CA . ALA B 1 140 ? 17.356 15.057 29.309 1.00 40.06 96 ALA B CA 1
ATOM 3789 C C . ALA B 1 140 ? 17.491 13.626 29.837 1.00 42.98 96 ALA B C 1
ATOM 3790 O O . ALA B 1 140 ? 16.497 12.999 30.188 1.00 40.06 96 ALA B O 1
ATOM 3792 N N . PRO B 1 141 ? 18.719 13.093 29.923 1.00 42.66 97 PRO B N 1
ATOM 3793 C CA . PRO B 1 141 ? 18.849 11.720 30.424 1.00 44.69 97 PRO B CA 1
ATOM 3794 C C . PRO B 1 141 ? 18.285 11.572 31.832 1.00 45.94 97 PRO B C 1
ATOM 3795 O O . PRO B 1 141 ? 17.406 10.749 32.078 1.00 43.90 97 PRO B O 1
ATOM 3799 N N . VAL B 1 142 ? 18.805 12.375 32.758 1.00 52.05 98 VAL B N 1
ATOM 3800 C CA . VAL B 1 142 ? 18.359 12.323 34.148 1.00 52.56 98 VAL B CA 1
ATOM 3801 C C . VAL B 1 142 ? 16.844 12.365 34.271 1.00 54.43 98 VAL B C 1
ATOM 3802 O O . VAL B 1 142 ? 16.272 11.755 35.165 1.00 54.52 98 VAL B O 1
ATOM 3806 N N . ALA B 1 143 ? 16.193 13.097 33.378 1.00 51.94 99 ALA B N 1
ATOM 3807 C CA . ALA B 1 143 ? 14.748 13.209 33.420 1.00 51.00 99 ALA B CA 1
ATOM 3808 C C . ALA B 1 143 ? 14.135 11.944 32.859 1.00 50.47 99 ALA B C 1
ATOM 3809 O O . ALA B 1 143 ? 13.134 11.443 33.351 1.00 50.38 99 ALA B O 1
ATOM 3811 N N . ARG B 1 144 ? 14.753 11.423 31.817 1.00 42.24 100 ARG B N 1
ATOM 3812 C CA . ARG B 1 144 ? 14.263 10.205 31.197 1.00 42.82 100 ARG B CA 1
ATOM 3813 C C . ARG B 1 144 ? 14.389 9.047 32.177 1.00 44.92 100 ARG B C 1
ATOM 3814 O O . ARG B 1 144 ? 13.429 8.323 32.424 1.00 46.03 100 ARG B O 1
ATOM 3822 N N . LEU B 1 145 ? 15.583 8.871 32.730 1.00 50.39 101 LEU B N 1
ATOM 3823 C CA . LEU B 1 145 ? 15.811 7.806 33.686 1.00 51.07 101 LEU B CA 1
ATOM 3824 C C . LEU B 1 145 ? 14.867 7.943 34.871 1.00 51.59 101 LEU B C 1
ATOM 3825 O O . LEU B 1 145 ? 14.450 6.951 35.452 1.00 53.10 101 LEU B O 1
ATOM 3830 N N . ALA B 1 146 ? 14.517 9.169 35.230 1.00 41.52 102 ALA B N 1
ATOM 3831 C CA . ALA B 1 146 ? 13.622 9.371 36.363 1.00 42.96 102 ALA B CA 1
ATOM 3832 C C . ALA B 1 146 ? 12.199 8.959 36.017 1.00 43.65 102 ALA B C 1
ATOM 3833 O O . ALA B 1 146 ? 11.513 8.338 36.824 1.00 44.17 102 ALA B O 1
ATOM 3835 N N . SER B 1 147 ? 11.744 9.307 34.823 1.00 49.61 103 SER B N 1
ATOM 3836 C CA . SER B 1 147 ? 10.396 8.942 34.427 1.00 51.81 103 SER B CA 1
ATOM 3837 C C . SER B 1 147 ? 10.288 7.440 34.230 1.00 51.16 103 SER B C 1
ATOM 3838 O O . SER B 1 147 ? 9.190 6.887 34.201 1.00 51.93 103 SER B O 1
ATOM 3841 N N . HIS B 1 148 ? 11.433 6.783 34.089 1.00 57.16 104 HIS B N 1
ATOM 3842 C CA . HIS B 1 148 ? 11.474 5.337 33.884 1.00 54.84 104 HIS B CA 1
ATOM 3843 C C . HIS B 1 148 ? 11.407 4.619 35.220 1.00 55.91 104 HIS B C 1
ATOM 3844 O O . HIS B 1 148 ? 10.831 3.543 35.335 1.00 54.77 104 HIS B O 1
ATOM 3851 N N . TRP B 1 149 ? 12.013 5.225 36.228 1.00 48.95 105 TRP B N 1
ATOM 3852 C CA . TRP B 1 149 ? 12.038 4.653 37.552 1.00 48.13 105 TRP B CA 1
ATOM 3853 C C . TRP B 1 149 ? 10.924 5.191 38.425 1.00 50.85 105 TRP B C 1
ATOM 3854 O O . TRP B 1 149 ? 10.963 5.031 39.643 1.00 51.01 105 TRP B O 1
ATOM 3865 N N . ASP B 1 150 ? 9.939 5.844 37.824 1.00 51.93 106 ASP B N 1
ATOM 3866 C CA . ASP B 1 150 ? 8.841 6.390 38.609 1.00 54.05 106 ASP B CA 1
ATOM 3867 C C . ASP B 1 150 ? 9.395 7.224 39.778 1.00 53.60 106 ASP B C 1
ATOM 3868 O O . ASP B 1 150 ? 9.005 7.032 40.929 1.00 54.26 106 ASP B O 1
ATOM 3873 N N . LEU B 1 151 ? 10.324 8.132 39.481 1.00 57.77 107 LEU B N 1
ATOM 3874 C CA . LEU B 1 151 ? 10.910 9.006 40.505 1.00 56.49 107 LEU B CA 1
ATOM 3875 C C . LEU B 1 151 ? 10.489 10.441 40.204 1.00 56.15 107 LEU B C 1
ATOM 3876 O O . LEU B 1 151 ? 10.501 10.871 39.048 1.00 55.14 107 LEU B O 1
ATOM 3881 N N . PRO B 1 152 ? 10.109 11.209 41.230 1.00 51.14 108 PRO B N 1
ATOM 3882 C CA . PRO B 1 152 ? 9.713 12.578 40.901 1.00 50.50 108 PRO B CA 1
ATOM 3883 C C . PRO B 1 152 ? 10.928 13.496 40.709 1.00 50.10 108 PRO B C 1
ATOM 3884 O O . PRO B 1 152 ? 11.857 13.508 41.526 1.00 48.75 108 PRO B O 1
ATOM 3888 N N . MET B 1 153 ? 10.915 14.260 39.618 1.00 49.16 109 MET B N 1
ATOM 3889 C CA . MET B 1 153 ? 12.004 15.176 39.297 1.00 48.53 109 MET B CA 1
ATOM 3890 C C . MET B 1 153 ? 11.535 16.621 39.143 1.00 48.82 109 MET B C 1
ATOM 3891 O O . MET B 1 153 ? 10.709 16.921 38.293 1.00 47.79 109 MET B O 1
ATOM 3896 N N . LEU B 1 154 ? 12.080 17.506 39.972 1.00 51.21 110 LEU B N 1
ATOM 3897 C CA . LEU B 1 154 ? 11.763 18.931 39.932 1.00 52.56 110 LEU B CA 1
ATOM 3898 C C . LEU B 1 154 ? 13.026 19.743 39.621 1.00 52.10 110 LEU B C 1
ATOM 3899 O O . LEU B 1 154 ? 14.118 19.418 40.106 1.00 51.97 110 LEU B O 1
ATOM 3904 N N . SER B 1 155 ? 12.878 20.792 38.812 1.00 43.66 111 SER B N 1
ATOM 3905 C CA . SER B 1 155 ? 14.012 21.644 38.439 1.00 42.78 111 SER B CA 1
ATOM 3906 C C . SER B 1 155 ? 13.606 23.078 38.075 1.00 42.69 111 SER B C 1
ATOM 3907 O O . SER B 1 155 ? 12.523 23.322 37.547 1.00 42.07 111 SER B O 1
ATOM 3910 N N . ALA B 1 156 ? 14.488 24.028 38.350 1.00 48.84 112 ALA B N 1
ATOM 3911 C CA . ALA B 1 156 ? 14.220 25.421 38.024 1.00 48.41 112 ALA B CA 1
ATOM 3912 C C . ALA B 1 156 ? 14.791 25.725 36.641 1.00 47.45 112 ALA B C 1
ATOM 3913 O O . ALA B 1 156 ? 14.874 26.880 36.220 1.00 46.91 112 ALA B O 1
ATOM 3915 N N . GLY B 1 157 ? 15.203 24.667 35.950 1.00 43.24 113 GLY B N 1
ATOM 3916 C CA . GLY B 1 157 ? 15.766 24.810 34.620 1.00 41.94 113 GLY B CA 1
ATOM 3917 C C . GLY B 1 157 ? 15.045 23.967 33.585 1.00 41.77 113 GLY B C 1
ATOM 3918 O O . GLY B 1 157 ? 13.824 23.813 33.642 1.00 41.67 113 GLY B O 1
ATOM 3919 N N . ALA B 1 158 ? 15.799 23.415 32.635 1.00 44.28 114 ALA B N 1
ATOM 3920 C CA . ALA B 1 158 ? 15.224 22.590 31.577 1.00 44.76 114 ALA B CA 1
ATOM 3921 C C . ALA B 1 158 ? 14.104 23.395 30.925 1.00 45.57 114 ALA B C 1
ATOM 3922 O O . ALA B 1 158 ? 12.983 22.902 30.772 1.00 46.22 114 ALA B O 1
ATOM 3924 N N . LEU B 1 159 ? 14.408 24.636 30.553 1.00 57.35 115 LEU B N 1
ATOM 3925 C CA . LEU B 1 159 ? 13.410 25.516 29.957 1.00 55.43 115 LEU B CA 1
ATOM 3926 C C . LEU B 1 159 ? 13.156 25.316 28.463 1.00 55.69 115 LEU B C 1
ATOM 3927 O O . LEU B 1 159 ? 12.193 25.885 27.930 1.00 55.21 115 LEU B O 1
ATOM 3932 N N . ALA B 1 160 ? 14.005 24.531 27.791 1.00 58.30 116 ALA B N 1
ATOM 3933 C CA . ALA B 1 160 ? 13.851 24.269 26.350 1.00 58.51 116 ALA B CA 1
ATOM 3934 C C . ALA B 1 160 ? 12.445 23.796 26.010 1.00 60.01 116 ALA B C 1
ATOM 3935 O O . ALA B 1 160 ? 11.699 23.378 26.893 1.00 62.13 116 ALA B O 1
ATOM 3937 N N . ALA B 1 161 ? 12.082 23.843 24.733 1.00 68.75 117 ALA B N 1
ATOM 3938 C CA . ALA B 1 161 ? 10.739 23.441 24.326 1.00 70.71 117 ALA B CA 1
ATOM 3939 C C . ALA B 1 161 ? 10.498 21.929 24.207 1.00 72.31 117 ALA B C 1
ATOM 3940 O O . ALA B 1 161 ? 9.352 21.489 24.077 1.00 73.20 117 ALA B O 1
ATOM 3942 N N . GLY B 1 162 ? 11.567 21.139 24.263 1.00 40.14 118 GLY B N 1
ATOM 3943 C CA . GLY B 1 162 ? 11.427 19.699 24.148 1.00 41.93 118 GLY B CA 1
ATOM 3944 C C . GLY B 1 162 ? 10.788 19.024 25.346 1.00 43.03 118 GLY B C 1
ATOM 3945 O O . GLY B 1 162 ? 9.965 18.126 25.173 1.00 42.62 118 GLY B O 1
ATOM 3946 N N . PHE B 1 163 ? 11.146 19.451 26.559 1.00 50.71 119 PHE B N 1
ATOM 3947 C CA . PHE B 1 163 ? 10.611 18.850 27.786 1.00 53.44 119 PHE B CA 1
ATOM 3948 C C . PHE B 1 163 ? 9.124 19.156 27.974 1.00 55.86 119 PHE B C 1
ATOM 3949 O O . PHE B 1 163 ? 8.551 18.918 29.039 1.00 56.57 119 PHE B O 1
ATOM 3957 N N . GLN B 1 164 ? 8.505 19.668 26.921 1.00 72.78 120 GLN B N 1
ATOM 3958 C CA . GLN B 1 164 ? 7.104 20.044 26.940 1.00 77.79 120 GLN B CA 1
ATOM 3959 C C . GLN B 1 164 ? 6.206 18.861 26.649 1.00 76.48 120 GLN B C 1
ATOM 3960 O O . GLN B 1 164 ? 5.034 18.864 27.010 1.00 77.43 120 GLN B O 1
ATOM 3966 N N . HIS B 1 165 ? 6.775 17.850 26.001 1.00 57.04 121 HIS B N 1
ATOM 3967 C CA . HIS B 1 165 ? 6.049 16.636 25.616 1.00 57.54 121 HIS B CA 1
ATOM 3968 C C . HIS B 1 165 ? 6.224 15.561 26.677 1.00 54.02 121 HIS B C 1
ATOM 3969 O O . HIS B 1 165 ? 7.207 14.826 26.668 1.00 53.19 121 HIS B O 1
ATOM 3976 N N . LYS B 1 166 ? 5.256 15.457 27.581 1.00 52.87 122 LYS B N 1
ATOM 3977 C CA . LYS B 1 166 ? 5.341 14.499 28.682 1.00 50.44 122 LYS B CA 1
ATOM 3978 C C . LYS B 1 166 ? 4.364 13.328 28.630 1.00 51.88 122 LYS B C 1
ATOM 3979 O O . LYS B 1 166 ? 4.116 12.665 29.641 1.00 50.88 122 LYS B O 1
ATOM 3985 N N . ASP B 1 167 ? 3.803 13.064 27.461 1.00 86.58 123 ASP B N 1
ATOM 3986 C CA . ASP B 1 167 ? 2.890 11.948 27.349 1.00 90.60 123 ASP B CA 1
ATOM 3987 C C . ASP B 1 167 ? 3.671 10.678 27.589 1.00 91.72 123 ASP B C 1
ATOM 3988 O O . ASP B 1 167 ? 3.084 9.615 27.792 1.00 93.71 123 ASP B O 1
ATOM 3993 N N . SER B 1 168 ? 4.998 10.783 27.568 1.00 96.76 124 SER B N 1
ATOM 3994 C CA . SER B 1 168 ? 5.821 9.604 27.771 1.00 95.38 124 SER B CA 1
ATOM 3995 C C . SER B 1 168 ? 7.190 9.800 28.413 1.00 92.85 124 SER B C 1
ATOM 3996 O O . SER B 1 168 ? 7.340 9.559 29.604 1.00 93.41 124 SER B O 1
ATOM 3999 N N . GLU B 1 169 ? 8.189 10.245 27.656 1.00 75.34 125 GLU B N 1
ATOM 4000 C CA . GLU B 1 169 ? 9.519 10.352 28.244 1.00 72.09 125 GLU B CA 1
ATOM 4001 C C . GLU B 1 169 ? 9.801 11.349 29.355 1.00 69.58 125 GLU B C 1
ATOM 4002 O O . GLU B 1 169 ? 10.747 11.143 30.115 1.00 69.43 125 GLU B O 1
ATOM 4008 N N . TYR B 1 170 ? 9.016 12.415 29.479 1.00 54.15 126 TYR B N 1
ATOM 4009 C CA . TYR B 1 170 ? 9.271 13.375 30.559 1.00 53.37 126 TYR B CA 1
ATOM 4010 C C . TYR B 1 170 ? 8.115 13.424 31.558 1.00 53.04 126 TYR B C 1
ATOM 4011 O O . TYR B 1 170 ? 7.963 14.383 32.318 1.00 53.88 126 TYR B O 1
ATOM 4020 N N . SER B 1 171 ? 7.321 12.358 31.560 1.00 52.54 127 SER B N 1
ATOM 4021 C CA . SER B 1 171 ? 6.153 12.222 32.424 1.00 52.21 127 SER B CA 1
ATOM 4022 C C . SER B 1 171 ? 6.383 12.622 33.868 1.00 51.57 127 SER B C 1
ATOM 4023 O O . SER B 1 171 ? 5.462 13.065 34.549 1.00 51.90 127 SER B O 1
ATOM 4026 N N . HIS B 1 172 ? 7.603 12.458 34.352 1.00 40.06 128 HIS B N 1
ATOM 4027 C CA . HIS B 1 172 ? 7.870 12.802 35.743 1.00 40.06 128 HIS B CA 1
ATOM 4028 C C . HIS B 1 172 ? 8.650 14.100 35.958 1.00 40.06 128 HIS B C 1
ATOM 4029 O O . HIS B 1 172 ? 9.383 14.229 36.938 1.00 40.06 128 HIS B O 1
ATOM 4036 N N . LEU B 1 173 ? 8.486 15.067 35.060 1.00 43.96 129 LEU B N 1
ATOM 4037 C CA . LEU B 1 173 ? 9.198 16.333 35.188 1.00 43.55 129 LEU B CA 1
ATOM 4038 C C . LEU B 1 173 ? 8.325 17.553 35.432 1.00 44.45 129 LEU B C 1
ATOM 4039 O O . LEU B 1 173 ? 7.406 17.808 34.673 1.00 44.40 129 LEU B O 1
ATOM 4044 N N . THR B 1 174 ? 8.614 18.305 36.488 1.00 52.35 130 THR B N 1
ATOM 4045 C CA . THR B 1 174 ? 7.874 19.532 36.774 1.00 56.28 130 THR B CA 1
ATOM 4046 C C . THR B 1 174 ? 8.885 20.679 36.793 1.00 55.43 130 THR B C 1
ATOM 4047 O O . THR B 1 174 ? 9.935 20.615 37.438 1.00 54.51 130 THR B O 1
ATOM 4051 N N . ARG B 1 175 ? 8.548 21.733 36.065 1.00 50.86 131 ARG B N 1
ATOM 4052 C CA . ARG B 1 175 ? 9.415 22.885 35.929 1.00 49.56 131 ARG B CA 1
ATOM 4053 C C . ARG B 1 175 ? 8.894 24.065 36.709 1.00 51.33 131 ARG B C 1
ATOM 4054 O O . ARG B 1 175 ? 7.873 24.654 36.356 1.00 50.22 131 ARG B O 1
ATOM 4062 N N . VAL B 1 176 ? 9.612 24.400 37.775 1.00 40.06 132 VAL B N 1
ATOM 4063 C CA . VAL B 1 176 ? 9.234 25.497 38.652 1.00 40.06 132 VAL B CA 1
ATOM 4064 C C . VAL B 1 176 ? 9.601 26.886 38.143 1.00 40.06 132 VAL B C 1
ATOM 4065 O O . VAL B 1 176 ? 9.246 27.886 38.770 1.00 40.06 132 VAL B O 1
ATOM 4069 N N . ALA B 1 177 ? 10.321 26.962 37.028 1.00 77.87 133 ALA B N 1
ATOM 4070 C CA . ALA B 1 177 ? 10.690 28.259 36.464 1.00 76.24 133 ALA B CA 1
ATOM 4071 C C . ALA B 1 177 ? 9.994 28.408 35.113 1.00 74.75 133 ALA B C 1
ATOM 4072 O O . ALA B 1 177 ? 9.707 27.417 34.441 1.00 75.39 133 ALA B O 1
ATOM 4074 N N . PRO B 1 178 ? 9.713 29.650 34.692 1.00 63.44 134 PRO B N 1
ATOM 4075 C CA . PRO B 1 178 ? 9.040 29.867 33.408 1.00 60.29 134 PRO B CA 1
ATOM 4076 C C . PRO B 1 178 ? 9.807 29.319 32.204 1.00 60.04 134 PRO B C 1
ATOM 4077 O O . PRO B 1 178 ? 10.932 29.736 31.944 1.00 60.16 134 PRO B O 1
ATOM 4081 N N . ALA B 1 179 ? 9.190 28.399 31.467 1.00 55.52 135 ALA B N 1
ATOM 4082 C CA . ALA B 1 179 ? 9.825 27.821 30.290 1.00 55.60 135 ALA B CA 1
ATOM 4083 C C . ALA B 1 179 ? 9.938 28.862 29.193 1.00 56.14 135 ALA B C 1
ATOM 4084 O O . ALA B 1 179 ? 9.245 29.878 29.220 1.00 56.92 135 ALA B O 1
ATOM 4086 N N . TYR B 1 180 ? 10.800 28.598 28.216 1.00 49.78 136 TYR B N 1
ATOM 4087 C CA . TYR B 1 180 ? 10.997 29.531 27.116 1.00 49.41 136 TYR B CA 1
ATOM 4088 C C . TYR B 1 180 ? 9.749 29.702 26.277 1.00 50.95 136 TYR B C 1
ATOM 4089 O O . TYR B 1 180 ? 9.460 30.799 25.826 1.00 50.83 136 TYR B O 1
ATOM 4098 N N . ALA B 1 181 ? 9.001 28.626 26.083 1.00 57.76 137 ALA B N 1
ATOM 4099 C CA . ALA B 1 181 ? 7.773 28.686 25.296 1.00 57.48 137 ALA B CA 1
ATOM 4100 C C . ALA B 1 181 ? 6.737 29.662 25.873 1.00 57.69 137 ALA B C 1
ATOM 4101 O O . ALA B 1 181 ? 5.855 30.135 25.159 1.00 57.27 137 ALA B O 1
ATOM 4103 N N . LYS B 1 182 ? 6.835 29.947 27.168 1.00 51.60 138 LYS B N 1
ATOM 4104 C CA . LYS B 1 182 ? 5.925 30.885 27.813 1.00 52.80 138 LYS B CA 1
ATOM 4105 C C . LYS B 1 182 ? 6.439 32.263 27.450 1.00 53.04 138 LYS B C 1
ATOM 4106 O O . LYS B 1 182 ? 5.673 33.163 27.110 1.00 54.09 138 LYS B O 1
ATOM 4112 N N . MET B 1 183 ? 7.757 32.408 27.530 1.00 53.18 139 MET B N 1
ATOM 4113 C CA . MET B 1 183 ? 8.424 33.652 27.202 1.00 54.06 139 MET B CA 1
ATOM 4114 C C . MET B 1 183 ? 8.088 34.003 25.758 1.00 53.94 139 MET B C 1
ATOM 4115 O O . MET B 1 183 ? 8.071 35.175 25.381 1.00 53.99 139 MET B O 1
ATOM 4120 N N . GLY B 1 184 ? 7.818 32.971 24.962 1.00 45.10 140 GLY B N 1
ATOM 4121 C CA . GLY B 1 184 ? 7.467 33.158 23.565 1.00 45.77 140 GLY B CA 1
ATOM 4122 C C . GLY B 1 184 ? 6.005 33.559 23.454 1.00 46.41 140 GLY B C 1
ATOM 4123 O O . GLY B 1 184 ? 5.640 34.402 22.634 1.00 46.88 140 GLY B O 1
ATOM 4124 N N . GLU B 1 185 ? 5.162 32.950 24.285 1.00 53.93 141 GLU B N 1
ATOM 4125 C CA . GLU B 1 185 ? 3.733 33.259 24.295 1.00 55.44 141 GLU B CA 1
ATOM 4126 C C . GLU B 1 185 ? 3.597 34.730 24.648 1.00 55.45 141 GLU B C 1
ATOM 4127 O O . GLU B 1 185 ? 2.620 35.392 24.309 1.00 55.83 141 GLU B O 1
ATOM 4133 N N . MET B 1 186 ? 4.610 35.226 25.345 1.00 58.27 142 MET B N 1
ATOM 4134 C CA . MET B 1 186 ? 4.662 36.608 25.777 1.00 57.35 142 MET B CA 1
ATOM 4135 C C . MET B 1 186 ? 4.861 37.475 24.551 1.00 57.25 142 MET B C 1
ATOM 4136 O O . MET B 1 186 ? 4.078 38.389 24.289 1.00 56.81 142 MET B O 1
ATOM 4141 N N . MET B 1 187 ? 5.903 37.162 23.789 1.00 52.21 143 MET B N 1
ATOM 4142 C CA . MET B 1 187 ? 6.220 37.901 22.569 1.00 51.55 143 MET B CA 1
ATOM 4143 C C . MET B 1 187 ? 5.039 37.900 21.593 1.00 52.44 143 MET B C 1
ATOM 4144 O O . MET B 1 187 ? 4.677 38.933 21.017 1.00 53.04 143 MET B O 1
ATOM 4149 N N . LEU B 1 188 ? 4.451 36.720 21.425 1.00 58.74 144 LEU B N 1
ATOM 4150 C CA . LEU B 1 188 ? 3.317 36.511 20.533 1.00 57.23 144 LEU B CA 1
ATOM 4151 C C . LEU B 1 188 ? 2.151 37.442 20.841 1.00 58.10 144 LEU B C 1
ATOM 4152 O O . LEU B 1 188 ? 1.316 37.711 19.980 1.00 58.54 144 LEU B O 1
ATOM 4157 N N . ALA B 1 189 ? 2.087 37.925 22.075 1.00 52.09 145 ALA B N 1
ATOM 4158 C CA . ALA B 1 189 ? 1.017 38.824 22.474 1.00 51.89 145 ALA B CA 1
ATOM 4159 C C . ALA B 1 189 ? 1.460 40.233 22.160 1.00 52.38 145 ALA B C 1
ATOM 4160 O O . ALA B 1 189 ? 0.678 41.063 21.700 1.00 52.40 145 ALA B O 1
ATOM 4162 N N . LEU B 1 190 ? 2.731 40.500 22.418 1.00 51.91 146 LEU B N 1
ATOM 4163 C CA . LEU B 1 190 ? 3.293 41.812 22.163 1.00 51.79 146 LEU B CA 1
ATOM 4164 C C . LEU B 1 190 ? 3.184 42.082 20.667 1.00 51.90 146 LEU B C 1
ATOM 4165 O O . LEU B 1 190 ? 2.898 43.204 20.244 1.00 51.23 146 LEU B O 1
ATOM 4170 N N . PHE B 1 191 ? 3.408 41.040 19.872 1.00 56.04 147 PHE B N 1
ATOM 4171 C CA . PHE B 1 191 ? 3.336 41.165 18.423 1.00 57.00 147 PHE B CA 1
ATOM 4172 C C . PHE B 1 191 ? 1.920 41.427 17.929 1.00 58.38 147 PHE B C 1
ATOM 4173 O O . PHE B 1 191 ? 1.728 42.135 16.942 1.00 57.88 147 PHE B O 1
ATOM 4181 N N . ARG B 1 192 ? 0.929 40.850 18.603 1.00 63.03 148 ARG B N 1
ATOM 4182 C CA . ARG B 1 192 ? -0.461 41.053 18.210 1.00 68.51 148 ARG B CA 1
ATOM 4183 C C . ARG B 1 192 ? -0.843 42.457 18.633 1.00 68.09 148 ARG B C 1
ATOM 4184 O O . ARG B 1 192 ? -1.647 43.130 17.986 1.00 69.23 148 ARG B O 1
ATOM 4192 N N . HIS B 1 193 ? -0.248 42.901 19.730 1.00 56.79 149 HIS B N 1
ATOM 4193 C CA . HIS B 1 193 ? -0.541 44.221 20.248 1.00 58.68 149 HIS B CA 1
ATOM 4194 C C . HIS B 1 193 ? -0.166 45.312 19.251 1.00 56.47 149 HIS B C 1
ATOM 4195 O O . HIS B 1 193 ? -0.981 46.174 18.936 1.00 56.63 149 HIS B O 1
ATOM 4202 N N . HIS B 1 194 ? 1.058 45.251 18.733 1.00 54.81 150 HIS B N 1
ATOM 4203 C CA . HIS B 1 194 ? 1.552 46.259 17.792 1.00 54.73 150 HIS B CA 1
ATOM 4204 C C . HIS B 1 194 ? 1.216 46.045 16.311 1.00 53.76 150 HIS B C 1
ATOM 4205 O O . HIS B 1 194 ? 1.623 46.840 15.460 1.00 53.57 150 HIS B O 1
ATOM 4212 N N . HIS B 1 195 ? 0.482 44.983 16.003 1.00 69.88 151 HIS B N 1
ATOM 4213 C CA . HIS B 1 195 ? 0.119 44.680 14.626 1.00 69.47 151 HIS B CA 1
ATOM 4214 C C . HIS B 1 195 ? 1.332 44.232 13.811 1.00 69.28 151 HIS B C 1
ATOM 4215 O O . HIS B 1 195 ? 1.346 44.381 12.591 1.00 68.73 151 HIS B O 1
ATOM 4222 N N . TRP B 1 196 ? 2.357 43.709 14.480 1.00 58.75 152 TRP B N 1
ATOM 4223 C CA . TRP B 1 196 ? 3.537 43.219 13.779 1.00 56.60 152 TRP B CA 1
ATOM 4224 C C . TRP B 1 196 ? 3.240 41.784 13.389 1.00 55.59 152 TRP B C 1
ATOM 4225 O O . TRP B 1 196 ? 2.580 41.060 14.135 1.00 55.75 152 TRP B O 1
ATOM 4236 N N . SER B 1 197 ? 3.735 41.359 12.234 1.00 54.95 153 SER B N 1
ATOM 4237 C CA . SER B 1 197 ? 3.470 39.999 11.792 1.00 53.31 153 SER B CA 1
ATOM 4238 C C . SER B 1 197 ? 4.710 39.283 11.301 1.00 52.57 153 SER B C 1
ATOM 4239 O O . SER B 1 197 ? 4.639 38.121 10.910 1.00 53.43 153 SER B O 1
ATOM 4242 N N . ARG B 1 198 ? 5.839 39.976 11.299 1.00 62.49 154 ARG B N 1
ATOM 4243 C CA . ARG B 1 198 ? 7.087 39.369 10.864 1.00 63.65 154 ARG B CA 1
ATOM 4244 C C . ARG B 1 198 ? 8.175 39.738 11.859 1.00 62.26 154 ARG B C 1
ATOM 4245 O O . ARG B 1 198 ? 8.051 40.725 12.581 1.00 63.60 154 ARG B O 1
ATOM 4253 N N . ALA B 1 199 ? 9.232 38.937 11.915 1.00 46.34 155 ALA B N 1
ATOM 4254 C CA . ALA B 1 199 ? 10.323 39.196 12.855 1.00 44.92 155 ALA B CA 1
ATOM 4255 C C . ALA B 1 199 ? 11.587 38.433 12.495 1.00 43.99 155 ALA B C 1
ATOM 4256 O O . ALA B 1 199 ? 11.547 37.455 11.748 1.00 43.99 155 ALA B O 1
ATOM 4258 N N . ALA B 1 200 ? 12.714 38.882 13.024 1.00 46.98 156 ALA B N 1
ATOM 4259 C CA . ALA B 1 200 ? 13.971 38.216 12.758 1.00 46.12 156 ALA B CA 1
ATOM 4260 C C . ALA B 1 200 ? 14.467 37.667 14.072 1.00 45.19 156 ALA B C 1
ATOM 4261 O O . ALA B 1 200 ? 14.294 38.294 15.110 1.00 44.13 156 ALA B O 1
ATOM 4263 N N . LEU B 1 201 ? 15.086 36.495 14.026 1.00 44.06 157 LEU B N 1
ATOM 4264 C CA . LEU B 1 201 ? 15.613 35.858 15.226 1.00 42.88 157 LEU B CA 1
ATOM 4265 C C . LEU B 1 201 ? 17.127 35.735 15.102 1.00 43.45 157 LEU B C 1
ATOM 4266 O O . LEU B 1 201 ? 17.634 34.866 14.394 1.00 42.92 157 LEU B O 1
ATOM 4271 N N . VAL B 1 202 ? 17.838 36.628 15.788 1.00 40.06 158 VAL B N 1
ATOM 4272 C CA . VAL B 1 202 ? 19.302 36.663 15.772 1.00 40.06 158 VAL B CA 1
ATOM 4273 C C . VAL B 1 202 ? 19.840 36.171 17.112 1.00 40.06 158 VAL B C 1
ATOM 4274 O O . VAL B 1 202 ? 19.565 36.770 18.150 1.00 40.06 158 VAL B O 1
ATOM 4278 N N . TYR B 1 203 ? 20.612 35.089 17.091 1.00 52.57 159 TYR B N 1
ATOM 4279 C CA . TYR B 1 203 ? 21.153 34.515 18.328 1.00 53.85 159 TYR B CA 1
ATOM 4280 C C . TYR B 1 203 ? 22.519 33.839 18.181 1.00 53.72 159 TYR B C 1
ATOM 4281 O O . TYR B 1 203 ? 22.931 33.462 17.081 1.00 53.08 159 TYR B O 1
ATOM 4290 N N . SER B 1 204 ? 23.212 33.702 19.309 1.00 81.33 160 SER B N 1
ATOM 4291 C CA . SER B 1 204 ? 24.519 33.057 19.358 1.00 84.64 160 SER B CA 1
ATOM 4292 C C . SER B 1 204 ? 24.326 31.560 19.612 1.00 84.74 160 SER B C 1
ATOM 4293 O O . SER B 1 204 ? 23.495 31.173 20.436 1.00 84.43 160 SER B O 1
ATOM 4296 N N . ASP B 1 205 ? 25.109 30.727 18.926 1.00 66.67 161 ASP B N 1
ATOM 4297 C CA . ASP B 1 205 ? 24.990 29.275 19.042 1.00 68.14 161 ASP B CA 1
ATOM 4298 C C . ASP B 1 205 ? 26.350 28.601 19.230 1.00 68.81 161 ASP B C 1
ATOM 4299 O O . ASP B 1 205 ? 26.973 28.167 18.265 1.00 69.03 161 ASP B O 1
ATOM 4304 N N . ASP B 1 206 ? 26.794 28.501 20.479 1.00 67.44 162 ASP B N 1
ATOM 4305 C CA . ASP B 1 206 ? 28.089 27.904 20.802 1.00 68.36 162 ASP B CA 1
ATOM 4306 C C . ASP B 1 206 ? 28.232 26.406 20.517 1.00 68.98 162 ASP B C 1
ATOM 4307 O O . ASP B 1 206 ? 29.327 25.858 20.648 1.00 68.88 162 ASP B O 1
ATOM 4312 N N . LYS B 1 207 ? 27.141 25.747 20.133 1.00 64.67 163 LYS B N 1
ATOM 4313 C CA . LYS B 1 207 ? 27.146 24.303 19.843 1.00 63.92 163 LYS B CA 1
ATOM 4314 C C . LYS B 1 207 ? 27.602 23.486 21.050 1.00 63.64 163 LYS B C 1
ATOM 4315 O O . LYS B 1 207 ? 28.214 22.429 20.897 1.00 64.06 163 LYS B O 1
ATOM 4321 N N . LEU B 1 208 ? 27.306 23.981 22.246 1.00 68.27 164 LEU B N 1
ATOM 4322 C CA . LEU B 1 208 ? 27.683 23.294 23.475 1.00 68.31 164 LEU B CA 1
ATOM 4323 C C . LEU B 1 208 ? 26.543 23.398 24.477 1.00 66.79 164 LEU B C 1
ATOM 4324 O O . LEU B 1 208 ? 25.741 22.475 24.598 1.00 66.51 164 LEU B O 1
ATOM 4329 N N . GLU B 1 209 ? 26.477 24.506 25.209 1.00 65.90 165 GLU B N 1
ATOM 4330 C CA . GLU B 1 209 ? 25.392 24.691 26.158 1.00 65.26 165 GLU B CA 1
ATOM 4331 C C . GLU B 1 209 ? 24.179 25.197 25.385 1.00 63.71 165 GLU B C 1
ATOM 4332 O O . GLU B 1 209 ? 23.057 24.758 25.614 1.00 63.78 165 GLU B O 1
ATOM 4338 N N . ARG B 1 210 ? 24.428 26.106 24.448 1.00 60.07 166 ARG B N 1
ATOM 4339 C CA . ARG B 1 210 ? 23.397 26.640 23.554 1.00 57.82 166 ARG B CA 1
ATOM 4340 C C . ARG B 1 210 ? 22.184 27.324 24.185 1.00 57.91 166 ARG B C 1
ATOM 4341 O O . ARG B 1 210 ? 21.084 27.262 23.631 1.00 57.59 166 ARG B O 1
ATOM 4349 N N . ASN B 1 211 ? 22.363 27.988 25.316 1.00 44.77 167 ASN B N 1
ATOM 4350 C CA . ASN B 1 211 ? 21.234 28.629 25.967 1.00 46.78 167 ASN B CA 1
ATOM 4351 C C . ASN B 1 211 ? 20.455 29.573 25.053 1.00 46.33 167 ASN B C 1
ATOM 4352 O O . ASN B 1 211 ? 19.233 29.467 24.941 1.00 47.29 167 ASN B O 1
ATOM 4357 N N . CYS B 1 212 ? 21.151 30.489 24.390 1.00 52.41 168 CYS B N 1
ATOM 4358 C CA . CYS B 1 212 ? 20.476 31.432 23.513 1.00 51.75 168 CYS B CA 1
ATOM 4359 C C . CYS B 1 212 ? 19.689 30.800 22.374 1.00 50.43 168 CYS B C 1
ATOM 4360 O O . CYS B 1 212 ? 18.695 31.365 21.919 1.00 50.16 168 CYS B O 1
ATOM 4363 N N . TYR B 1 213 ? 20.124 29.635 21.905 1.00 42.51 169 TYR B N 1
ATOM 4364 C CA . TYR B 1 213 ? 19.420 28.955 20.825 1.00 41.32 169 TYR B CA 1
ATOM 4365 C C . TYR B 1 213 ? 18.094 28.442 21.365 1.00 42.80 169 TYR B C 1
ATOM 4366 O O . TYR B 1 213 ? 17.039 28.679 20.777 1.00 41.12 169 TYR B O 1
ATOM 4375 N N . PHE B 1 214 ? 18.150 27.753 22.498 1.00 49.92 170 PHE B N 1
ATOM 4376 C CA . PHE B 1 214 ? 16.942 27.229 23.101 1.00 49.12 170 PHE B CA 1
ATOM 4377 C C . PHE B 1 214 ? 16.006 28.376 23.418 1.00 49.96 170 PHE B C 1
ATOM 4378 O O . PHE B 1 214 ? 14.796 28.274 23.243 1.00 50.66 170 PHE B O 1
ATOM 4386 N N . THR B 1 215 ? 16.577 29.478 23.875 1.00 47.24 171 THR B N 1
ATOM 4387 C CA . THR B 1 215 ? 15.776 30.640 24.203 1.00 48.39 171 THR B CA 1
ATOM 4388 C C . THR B 1 215 ? 14.934 31.004 22.992 1.00 48.14 171 THR B C 1
ATOM 4389 O O . THR B 1 215 ? 13.714 30.882 23.019 1.00 49.15 171 THR B O 1
ATOM 4393 N N . LEU B 1 216 ? 15.583 31.416 21.913 1.00 52.49 172 LEU B N 1
ATOM 4394 C CA . LEU B 1 216 ? 14.841 31.804 20.730 1.00 52.43 172 LEU B CA 1
ATOM 4395 C C . LEU B 1 216 ? 14.042 30.689 20.105 1.00 52.56 172 LEU B C 1
ATOM 4396 O O . LEU B 1 216 ? 13.163 30.949 19.283 1.00 52.49 172 LEU B O 1
ATOM 4401 N N . GLU B 1 217 ? 14.325 29.449 20.483 1.00 40.06 173 GLU B N 1
ATOM 4402 C CA . GLU B 1 217 ? 13.560 28.342 19.922 1.00 40.06 173 GLU B CA 1
ATOM 4403 C C . GLU B 1 217 ? 12.131 28.409 20.450 1.00 40.06 173 GLU B C 1
ATOM 4404 O O . GLU B 1 217 ? 11.181 28.034 19.767 1.00 40.06 173 GLU B O 1
ATOM 4410 N N . GLY B 1 218 ? 11.997 28.887 21.682 1.00 50.20 174 GLY B N 1
ATOM 4411 C CA . GLY B 1 218 ? 10.689 29.024 22.288 1.00 51.48 174 GLY B CA 1
ATOM 4412 C C . GLY B 1 218 ? 9.861 30.028 21.509 1.00 52.39 174 GLY B C 1
ATOM 4413 O O . GLY B 1 218 ? 8.700 29.766 21.183 1.00 52.76 174 GLY B O 1
ATOM 4414 N N . VAL B 1 219 ? 10.461 31.181 21.204 1.00 54.69 175 VAL B N 1
ATOM 4415 C CA . VAL B 1 219 ? 9.782 32.235 20.447 1.00 56.21 175 VAL B CA 1
ATOM 4416 C C . VAL B 1 219 ? 9.340 31.650 19.113 1.00 57.19 175 VAL B C 1
ATOM 4417 O O . VAL B 1 219 ? 8.207 31.845 18.666 1.00 56.59 175 VAL B O 1
ATOM 4421 N N . HIS B 1 220 ? 10.251 30.911 18.492 1.00 45.60 176 HIS B N 1
ATOM 4422 C CA . HIS B 1 220 ? 9.992 30.299 17.206 1.00 48.89 176 HIS B CA 1
ATOM 4423 C C . HIS B 1 220 ? 8.854 29.285 17.235 1.00 51.73 176 HIS B C 1
ATOM 4424 O O . HIS B 1 220 ? 7.995 29.292 16.354 1.00 52.05 176 HIS B O 1
ATOM 4431 N N . GLU B 1 221 ? 8.855 28.405 18.236 1.00 63.20 177 GLU B N 1
ATOM 4432 C CA . GLU B 1 221 ? 7.811 27.388 18.367 1.00 66.10 177 GLU B CA 1
ATOM 4433 C C . GLU B 1 221 ? 6.439 28.020 18.418 1.00 64.59 177 GLU B C 1
ATOM 4434 O O . GLU B 1 221 ? 5.496 27.528 17.807 1.00 64.98 177 GLU B O 1
ATOM 4440 N N . VAL B 1 222 ? 6.328 29.113 19.157 1.00 73.79 178 VAL B N 1
ATOM 4441 C CA . VAL B 1 222 ? 5.057 29.785 19.289 1.00 68.48 178 VAL B CA 1
ATOM 4442 C C . VAL B 1 222 ? 4.679 30.534 18.017 1.00 71.60 178 VAL B C 1
ATOM 4443 O O . VAL B 1 222 ? 3.539 30.461 17.562 1.00 69.48 178 VAL B O 1
ATOM 4447 N N . PHE B 1 223 ? 5.629 31.247 17.429 1.00 64.97 179 PHE B N 1
ATOM 4448 C CA . PHE B 1 223 ? 5.309 31.986 16.222 1.00 65.93 179 PHE B CA 1
ATOM 4449 C C . PHE B 1 223 ? 4.948 31.067 15.066 1.00 69.15 179 PHE B C 1
ATOM 4450 O O . PHE B 1 223 ? 3.916 31.273 14.431 1.00 70.88 179 PHE B O 1
ATOM 4458 N N . GLN B 1 224 ? 5.776 30.058 14.794 1.00 78.82 180 GLN B N 1
ATOM 4459 C CA . GLN B 1 224 ? 5.513 29.138 13.684 1.00 83.88 180 GLN B CA 1
ATOM 4460 C C . GLN B 1 224 ? 4.132 28.522 13.677 1.00 83.01 180 GLN B C 1
ATOM 4461 O O . GLN B 1 224 ? 3.611 28.188 12.619 1.00 82.72 180 GLN B O 1
ATOM 4467 N N . GLU B 1 225 ? 3.539 28.368 14.852 1.00 71.27 181 GLU B N 1
ATOM 4468 C CA . GLU B 1 225 ? 2.215 27.782 14.939 1.00 74.32 181 GLU B CA 1
ATOM 4469 C C . GLU B 1 225 ? 1.144 28.816 14.653 1.00 71.35 181 GLU B C 1
ATOM 4470 O O . GLU B 1 225 ? 0.235 28.580 13.861 1.00 72.54 181 GLU B O 1
ATOM 4476 N N . GLU B 1 226 ? 1.259 29.971 15.293 1.00 72.06 182 GLU B N 1
ATOM 4477 C CA . GLU B 1 226 ? 0.277 31.023 15.104 1.00 69.87 182 GLU B CA 1
ATOM 4478 C C . GLU B 1 226 ? 0.323 31.647 13.715 1.00 67.01 182 G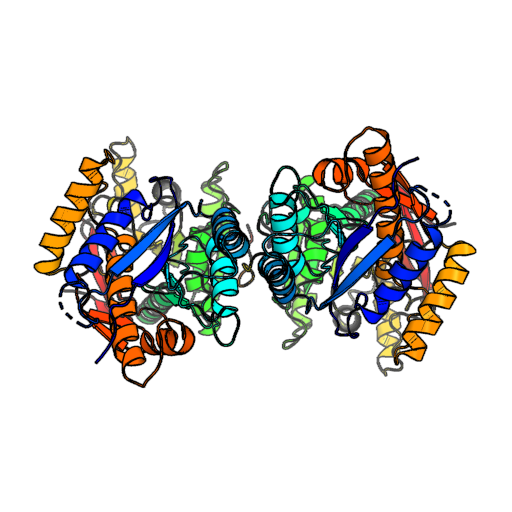LU B C 1
ATOM 4479 O O . GLU B 1 226 ? -0.575 32.398 13.339 1.00 66.05 182 GLU B O 1
ATOM 4485 N N . GLY B 1 227 ? 1.374 31.356 12.956 1.00 61.54 183 GLY B N 1
ATOM 4486 C CA . GLY B 1 227 ? 1.457 31.889 11.610 1.00 60.85 183 GLY B CA 1
ATOM 4487 C C . GLY B 1 227 ? 2.415 33.025 11.315 1.00 59.98 183 GLY B C 1
ATOM 4488 O O . GLY B 1 227 ? 2.634 33.347 10.150 1.00 59.71 183 GLY B O 1
ATOM 4489 N N . LEU B 1 228 ? 2.985 33.650 12.337 1.00 54.82 184 LEU B N 1
ATOM 4490 C CA . LEU B 1 228 ? 3.914 34.751 12.097 1.00 55.98 184 LEU B CA 1
ATOM 4491 C C . LEU B 1 228 ? 5.133 34.223 11.360 1.00 55.31 184 LEU B C 1
ATOM 4492 O O . LEU B 1 228 ? 5.619 33.128 11.653 1.00 55.69 184 LEU B O 1
ATOM 4497 N N . HIS B 1 229 ? 5.626 34.990 10.398 1.00 57.10 185 HIS B N 1
ATOM 4498 C CA . HIS B 1 229 ? 6.803 34.566 9.665 1.00 59.30 185 HIS B CA 1
ATOM 4499 C C . HIS B 1 229 ? 8.048 35.063 10.382 1.00 57.18 185 HIS B C 1
ATOM 4500 O O . HIS B 1 229 ? 8.063 36.154 10.946 1.00 57.96 185 HIS B O 1
ATOM 4507 N N . THR B 1 230 ? 9.095 34.251 10.359 1.00 63.19 186 THR B N 1
ATOM 4508 C CA . THR B 1 230 ? 10.344 34.602 11.012 1.00 62.12 186 THR B CA 1
ATOM 4509 C C . THR B 1 230 ? 11.504 34.388 10.070 1.00 61.69 186 THR B C 1
ATOM 4510 O O . THR B 1 230 ? 11.366 33.701 9.064 1.00 60.23 186 THR B O 1
ATOM 4514 N N . SER B 1 231 ? 12.640 34.986 10.415 1.00 68.42 187 SER B N 1
ATOM 4515 C CA . SER B 1 231 ? 13.880 34.867 9.658 1.00 69.51 187 SER B CA 1
ATOM 4516 C C . SER B 1 231 ? 14.957 34.570 10.689 1.00 69.06 187 SER B C 1
ATOM 4517 O O . SER B 1 231 ? 15.138 35.321 11.640 1.00 70.77 187 SER B O 1
ATOM 4520 N N . ILE B 1 232 ? 15.674 33.473 10.499 1.00 55.52 188 ILE B N 1
ATOM 4521 C CA . ILE B 1 232 ? 16.721 33.074 11.433 1.00 55.40 188 ILE B CA 1
ATOM 4522 C C . ILE B 1 232 ? 18.098 33.620 11.056 1.00 55.75 188 ILE B C 1
ATOM 4523 O O . ILE B 1 232 ? 18.320 34.092 9.946 1.00 54.80 188 ILE B O 1
ATOM 4528 N N . TYR B 1 233 ? 19.014 33.578 12.012 1.00 46.80 189 TYR B N 1
ATOM 4529 C CA . TYR B 1 233 ? 20.384 34.005 11.791 1.00 48.49 189 TYR B CA 1
ATOM 4530 C C . TYR B 1 233 ? 21.227 33.685 13.003 1.00 45.68 189 TYR B C 1
ATOM 4531 O O . TYR B 1 233 ? 21.053 34.273 14.075 1.00 45.43 189 TYR B O 1
ATOM 4540 N N . SER B 1 234 ? 22.147 32.748 12.819 1.00 70.13 190 SER B N 1
ATOM 4541 C CA . SER B 1 234 ? 23.026 32.314 13.887 1.00 68.43 190 SER B CA 1
ATOM 4542 C C . SER B 1 234 ? 24.487 32.621 13.608 1.00 67.54 190 SER B C 1
ATOM 4543 O O . SER B 1 234 ? 24.917 32.695 12.457 1.00 67.06 190 SER B O 1
ATOM 4546 N N . PHE B 1 235 ? 25.238 32.788 14.689 1.00 68.50 191 PHE B N 1
ATOM 4547 C CA . PHE B 1 235 ? 26.665 33.063 14.633 1.00 68.94 191 PHE B CA 1
ATOM 4548 C C . PHE B 1 235 ? 27.282 32.582 15.944 1.00 69.63 191 PHE B C 1
ATOM 4549 O O . PHE B 1 235 ? 26.632 32.606 16.991 1.00 68.61 191 PHE B O 1
ATOM 4557 N N . ASP B 1 236 ? 28.529 32.130 15.887 1.00 55.10 192 ASP B N 1
ATOM 4558 C CA . ASP B 1 236 ? 29.209 31.674 17.092 1.00 57.16 192 ASP B CA 1
ATOM 4559 C C . ASP B 1 236 ? 29.884 32.914 17.674 1.00 58.05 192 ASP B C 1
ATOM 4560 O O . ASP B 1 236 ? 30.674 33.562 16.990 1.00 59.69 192 ASP B O 1
ATOM 4565 N N . GLU B 1 237 ? 29.566 33.273 18.912 1.00 78.22 193 GLU B N 1
ATOM 4566 C CA . GLU B 1 237 ? 30.175 34.465 19.493 1.00 79.29 193 GLU B CA 1
ATOM 4567 C C . GLU B 1 237 ? 31.473 34.089 20.189 1.00 81.24 193 GLU B C 1
ATOM 4568 O O . GLU B 1 237 ? 32.208 34.944 20.697 1.00 80.21 193 GLU B O 1
ATOM 4574 N N . THR B 1 238 ? 31.743 32.790 20.201 1.00 83.26 194 THR B N 1
ATOM 4575 C CA . THR B 1 238 ? 32.952 32.276 20.805 1.00 86.95 194 THR B CA 1
ATOM 4576 C C . THR B 1 238 ? 34.055 32.513 19.798 1.00 91.20 194 THR B C 1
ATOM 4577 O O . THR B 1 238 ? 35.226 32.628 20.159 1.00 91.82 194 THR B O 1
ATOM 4581 N N . LYS B 1 239 ? 33.667 32.597 18.529 1.00 89.02 195 LYS B N 1
ATOM 4582 C CA . LYS B 1 239 ? 34.620 32.833 17.451 1.00 93.99 195 LYS B CA 1
ATOM 4583 C C . LYS B 1 239 ? 34.722 34.331 17.173 1.00 97.50 195 LYS B C 1
ATOM 4584 O O . LYS B 1 239 ? 34.434 35.162 18.040 1.00 97.92 195 LYS B O 1
ATOM 4590 N N . ASP B 1 240 ? 35.140 34.667 15.956 1.00 90.43 196 ASP B N 1
ATOM 4591 C CA . ASP B 1 240 ? 35.269 36.063 15.541 1.00 94.66 196 ASP B CA 1
ATOM 4592 C C . ASP B 1 240 ? 33.917 36.592 15.082 1.00 95.42 196 ASP B C 1
ATOM 4593 O O . ASP B 1 240 ? 33.223 35.955 14.290 1.00 95.77 196 ASP B O 1
ATOM 4598 N N . LEU B 1 241 ? 33.550 37.768 15.573 1.00 89.31 197 LEU B N 1
ATOM 4599 C CA . LEU B 1 241 ? 32.267 38.351 15.224 1.00 89.52 197 LEU B CA 1
ATOM 4600 C C . LEU B 1 241 ? 32.254 39.265 14.019 1.00 89.21 197 LEU B C 1
ATOM 4601 O O . LEU B 1 241 ? 32.842 40.349 14.029 1.00 89.86 197 LEU B O 1
ATOM 4606 N N . ASP B 1 242 ? 31.567 38.811 12.979 1.00 111.77 198 ASP B N 1
ATOM 4607 C CA . ASP B 1 242 ? 31.427 39.590 11.768 1.00 110.64 198 ASP B CA 1
ATOM 4608 C C . ASP B 1 242 ? 30.164 40.393 11.999 1.00 108.46 198 ASP B C 1
ATOM 4609 O O . ASP B 1 242 ? 29.142 40.184 11.348 1.00 108.36 198 ASP B O 1
ATOM 4614 N N . LEU B 1 243 ? 30.250 41.300 12.962 1.00 100.51 199 LEU B N 1
ATOM 4615 C CA . LEU B 1 243 ? 29.134 42.148 13.341 1.00 98.32 199 LEU B CA 1
ATOM 4616 C C . LEU B 1 243 ? 28.538 42.951 12.190 1.00 97.07 199 LEU B C 1
ATOM 4617 O O . LEU B 1 243 ? 27.386 43.385 12.263 1.00 95.68 199 LEU B O 1
ATOM 4622 N N . GLU B 1 244 ? 29.311 43.141 11.125 1.00 92.16 200 GLU B N 1
ATOM 4623 C CA . GLU B 1 244 ? 28.829 43.901 9.978 1.00 91.58 200 GLU B CA 1
ATOM 4624 C C . GLU B 1 244 ? 27.860 43.092 9.125 1.00 90.87 200 GLU B C 1
ATOM 4625 O O . GLU B 1 244 ? 26.863 43.624 8.634 1.00 92.31 200 GLU B O 1
ATOM 4631 N N . ASP B 1 245 ? 28.163 41.810 8.938 1.00 96.07 201 ASP B N 1
ATOM 4632 C CA . ASP B 1 245 ? 27.302 40.939 8.150 1.00 97.19 201 ASP B CA 1
ATOM 4633 C C . ASP B 1 245 ? 25.970 40.828 8.877 1.00 94.91 201 ASP B C 1
ATOM 4634 O O . ASP B 1 245 ? 24.906 41.030 8.290 1.00 93.71 201 ASP B O 1
ATOM 4639 N N . ILE B 1 246 ? 26.048 40.506 10.165 1.00 78.33 202 ILE B N 1
ATOM 4640 C CA . ILE B 1 246 ? 24.867 40.369 11.006 1.00 77.57 202 ILE B CA 1
ATOM 4641 C C . ILE B 1 246 ? 23.959 41.567 10.776 1.00 77.02 202 ILE B C 1
ATOM 4642 O O . ILE B 1 246 ? 22.828 41.432 10.311 1.00 78.30 202 ILE B O 1
ATOM 4647 N N . VAL B 1 247 ? 24.474 42.745 11.101 1.00 70.13 203 VAL B N 1
ATOM 4648 C CA . VAL B 1 247 ? 23.724 43.977 10.942 1.00 71.76 203 VAL B CA 1
ATOM 4649 C C . VAL B 1 247 ? 23.142 44.132 9.537 1.00 70.06 203 VAL B C 1
ATOM 4650 O O . VAL B 1 247 ? 22.013 44.592 9.376 1.00 69.66 203 VAL B O 1
ATOM 4654 N N . ARG B 1 248 ? 23.903 43.731 8.523 1.00 99.20 204 ARG B N 1
ATOM 4655 C CA . ARG B 1 248 ? 23.440 43.854 7.145 1.00 99.59 204 ARG B CA 1
ATOM 4656 C C . ARG B 1 248 ? 22.318 42.893 6.793 1.00 95.63 204 ARG B C 1
ATOM 4657 O O . ARG B 1 248 ? 21.395 43.258 6.069 1.00 96.12 204 ARG B O 1
ATOM 4665 N N . ASN B 1 249 ? 22.389 41.667 7.296 1.00 81.60 205 ASN B N 1
ATOM 4666 C CA . ASN B 1 249 ? 21.328 40.709 7.032 1.00 78.43 205 ASN B CA 1
ATOM 4667 C C . ASN B 1 249 ? 20.083 41.260 7.721 1.00 74.81 205 ASN B C 1
ATOM 4668 O O . ASN B 1 249 ? 18.984 41.187 7.184 1.00 72.85 205 ASN B O 1
ATOM 4673 N N . ILE B 1 250 ? 20.271 41.819 8.914 1.00 62.74 206 ILE B N 1
ATOM 4674 C CA . ILE B 1 250 ? 19.179 42.411 9.673 1.00 62.89 206 ILE B CA 1
ATOM 4675 C C . ILE B 1 250 ? 18.498 43.452 8.787 1.00 64.30 206 ILE B C 1
ATOM 4676 O O . ILE B 1 250 ? 17.269 43.548 8.734 1.00 64.61 206 ILE B O 1
ATOM 4681 N N . GLN B 1 251 ? 19.317 44.239 8.100 1.00 63.94 207 GLN B N 1
ATOM 4682 C CA . GLN B 1 251 ? 18.823 45.286 7.212 1.00 68.29 207 GLN B CA 1
ATOM 4683 C C . GLN B 1 251 ? 18.002 44.665 6.080 1.00 70.22 207 GLN B C 1
ATOM 4684 O O . GLN B 1 251 ? 17.169 45.321 5.452 1.00 70.28 207 GLN B O 1
ATOM 4690 N N . ALA B 1 252 ? 18.241 43.386 5.826 1.00 74.61 208 ALA B N 1
ATOM 4691 C CA . ALA B 1 252 ? 17.525 42.683 4.774 1.00 75.28 208 ALA B CA 1
ATOM 4692 C C . ALA B 1 252 ? 16.187 42.169 5.294 1.00 75.59 208 ALA B C 1
ATOM 4693 O O . ALA B 1 252 ? 15.139 42.436 4.709 1.00 76.30 208 ALA B O 1
ATOM 4695 N N . SER B 1 253 ? 16.237 41.453 6.412 1.00 90.68 209 SER B N 1
ATOM 4696 C CA . SER B 1 253 ? 15.059 40.860 7.030 1.00 90.60 209 SER B CA 1
ATOM 4697 C C . SER B 1 253 ? 13.935 41.801 7.470 1.00 89.57 209 SER B C 1
ATOM 4698 O O . SER B 1 253 ? 13.547 42.725 6.749 1.00 87.60 209 SER B O 1
ATOM 4701 N N . GLU B 1 254 ? 13.426 41.549 8.674 1.00 51.03 210 GLU B N 1
ATOM 4702 C CA . GLU B 1 254 ? 12.310 42.307 9.234 1.00 50.87 210 GLU B CA 1
ATOM 4703 C C . GLU B 1 254 ? 12.679 43.474 10.127 1.00 47.58 210 GLU B C 1
ATOM 4704 O O . GLU B 1 254 ? 13.778 43.530 10.669 1.00 49.15 210 GLU B O 1
ATOM 4710 N N . ARG B 1 255 ? 11.722 44.382 10.285 1.00 77.43 211 ARG B N 1
ATOM 4711 C CA . ARG B 1 255 ? 11.886 45.579 11.098 1.00 73.36 211 ARG B CA 1
ATOM 4712 C C . ARG B 1 255 ? 11.835 45.318 12.606 1.00 69.93 211 ARG B C 1
ATOM 4713 O O . ARG B 1 255 ? 12.219 46.177 13.401 1.00 68.69 211 ARG B O 1
ATOM 4721 N N . VAL B 1 256 ? 11.342 44.155 13.007 1.00 61.36 212 VAL B N 1
ATOM 4722 C CA . VAL B 1 256 ? 11.302 43.832 14.427 1.00 55.85 212 VAL B CA 1
ATOM 4723 C C . VAL B 1 256 ? 12.319 42.705 14.620 1.00 55.87 212 VAL B C 1
ATOM 4724 O O . VAL B 1 256 ? 12.213 41.651 13.998 1.00 55.19 212 VAL B O 1
ATOM 4728 N N . VAL B 1 257 ? 13.312 42.936 15.472 1.00 56.90 213 VAL B N 1
ATOM 4729 C CA . VAL B 1 257 ? 14.369 41.959 15.685 1.00 50.24 213 VAL B CA 1
ATOM 4730 C C . VAL B 1 257 ? 14.447 41.397 17.102 1.00 52.07 213 VAL B C 1
ATOM 4731 O O . VAL B 1 257 ? 14.601 42.151 18.060 1.00 49.72 213 VAL B O 1
ATOM 4735 N N . ILE B 1 258 ? 14.329 40.074 17.235 1.00 48.67 214 ILE B N 1
ATOM 4736 C CA . ILE B 1 258 ? 14.428 39.434 18.544 1.00 46.57 214 ILE B CA 1
ATOM 4737 C C . ILE B 1 258 ? 15.869 38.951 18.651 1.00 47.52 214 ILE B C 1
ATOM 4738 O O . ILE B 1 258 ? 16.356 38.237 17.772 1.00 45.82 214 ILE B O 1
ATOM 4743 N N . MET B 1 259 ? 16.552 39.340 19.724 1.00 49.19 215 MET B N 1
ATOM 4744 C CA . MET B 1 259 ? 17.953 38.971 19.912 1.00 49.76 215 MET B CA 1
ATOM 4745 C C . MET B 1 259 ? 18.238 38.226 21.208 1.00 49.19 215 MET B C 1
ATOM 4746 O O . MET B 1 259 ? 17.474 38.305 22.174 1.00 48.27 215 MET B O 1
ATOM 4751 N N . CYS B 1 260 ? 19.365 37.521 21.212 1.00 41.32 216 CYS B N 1
ATOM 4752 C CA . CYS B 1 260 ? 19.813 36.757 22.362 1.00 41.64 216 CYS B CA 1
ATOM 4753 C C . CYS B 1 260 ? 21.299 36.450 22.207 1.00 41.79 216 CYS B C 1
ATOM 4754 O O . CYS B 1 260 ? 21.718 35.802 21.250 1.00 40.06 216 CYS B O 1
ATOM 4757 N N . ALA B 1 261 ? 22.092 36.916 23.162 1.00 49.02 217 ALA B N 1
ATOM 4758 C CA . ALA B 1 261 ? 23.526 36.673 23.151 1.00 51.56 217 ALA B CA 1
ATOM 4759 C C . ALA B 1 261 ? 24.131 37.284 24.395 1.00 53.67 217 ALA B C 1
ATOM 4760 O O . ALA B 1 261 ? 23.420 37.850 25.219 1.00 54.03 217 ALA B O 1
ATOM 4762 N N . SER B 1 262 ? 25.445 37.161 24.534 1.00 63.12 218 SER B N 1
ATOM 4763 C CA . SER B 1 262 ? 26.129 37.723 25.683 1.00 66.76 218 SER B CA 1
ATOM 4764 C C . SER B 1 262 ? 25.894 39.227 25.731 1.00 67.98 218 SER B C 1
ATOM 4765 O O . SER B 1 262 ? 25.994 39.912 24.719 1.00 68.20 218 SER B O 1
ATOM 4768 N N . SER B 1 263 ? 25.570 39.722 26.922 1.00 53.46 219 SER B N 1
ATOM 4769 C CA . SER B 1 263 ? 25.310 41.142 27.178 1.00 55.58 219 SER B CA 1
ATOM 4770 C C . SER B 1 263 ? 26.183 42.056 26.311 1.00 55.58 219 SER B C 1
ATOM 4771 O O . SER B 1 263 ? 25.708 43.047 25.754 1.00 56.70 219 SER B O 1
ATOM 4774 N N . ASP B 1 264 ? 27.458 41.699 26.189 1.00 52.57 220 ASP B N 1
ATOM 4775 C CA . ASP B 1 264 ? 28.409 42.469 25.397 1.00 53.37 220 ASP B CA 1
ATOM 4776 C C . ASP B 1 264 ? 28.135 42.396 23.899 1.00 51.09 220 ASP B C 1
ATOM 4777 O O . ASP B 1 264 ? 28.282 43.387 23.186 1.00 51.02 220 ASP B O 1
ATOM 4782 N N . THR B 1 265 ? 27.732 41.222 23.423 1.00 67.04 221 THR B N 1
ATOM 4783 C CA . THR B 1 265 ? 27.446 41.028 22.006 1.00 65.84 221 THR B CA 1
ATOM 4784 C C . THR B 1 265 ? 26.235 41.819 21.553 1.00 65.55 221 THR B C 1
ATOM 4785 O O . THR B 1 265 ? 26.231 42.355 20.451 1.00 63.92 221 THR B O 1
ATOM 4789 N N . ILE B 1 266 ? 25.198 41.884 22.381 1.00 58.66 222 ILE B N 1
ATOM 4790 C CA . ILE B 1 266 ? 24.020 42.658 22.007 1.00 59.35 222 ILE B CA 1
ATOM 4791 C C . ILE B 1 266 ? 24.452 44.111 21.855 1.00 62.03 222 ILE B C 1
ATOM 4792 O O . ILE B 1 266 ? 24.004 44.809 20.937 1.00 63.32 222 ILE B O 1
ATOM 4797 N N . ARG B 1 267 ? 25.336 44.557 22.749 1.00 53.35 223 ARG B N 1
ATOM 4798 C CA . ARG B 1 267 ? 25.856 45.927 22.704 1.00 55.30 223 ARG B CA 1
ATOM 4799 C C . ARG B 1 267 ? 26.622 46.131 21.396 1.00 56.23 223 ARG B C 1
ATOM 4800 O O . ARG B 1 267 ? 26.400 47.110 20.690 1.00 54.80 223 ARG B O 1
ATOM 4808 N N . SER B 1 268 ? 27.524 45.209 21.074 1.00 61.13 224 SER B N 1
ATOM 4809 C CA . SER B 1 268 ? 28.289 45.304 19.833 1.00 60.20 224 SER B CA 1
ATOM 4810 C C . SER B 1 268 ? 27.349 45.607 18.675 1.00 60.77 224 SER B C 1
ATOM 4811 O O . SER B 1 268 ? 27.369 46.703 18.105 1.00 61.83 224 SER B O 1
ATOM 4814 N N . ILE B 1 269 ? 26.518 44.628 18.335 1.00 68.27 225 ILE B N 1
ATOM 4815 C CA . ILE B 1 269 ? 25.562 44.787 17.251 1.00 63.59 225 ILE B CA 1
ATOM 4816 C C . ILE B 1 269 ? 24.875 46.141 17.330 1.00 64.49 225 ILE B C 1
ATOM 4817 O O . ILE B 1 269 ? 24.732 46.831 16.320 1.00 62.40 225 ILE B O 1
ATOM 4822 N N . MET B 1 270 ? 24.470 46.527 18.535 1.00 49.56 226 MET B N 1
ATOM 4823 C CA . MET B 1 270 ? 23.808 47.807 18.737 1.00 48.86 226 MET B CA 1
ATOM 4824 C C . MET B 1 270 ? 24.654 48.974 18.249 1.00 51.16 226 MET B C 1
ATOM 4825 O O . MET B 1 270 ? 24.131 49.922 17.669 1.00 51.18 226 MET B O 1
ATOM 4830 N N . LEU B 1 271 ? 25.957 48.923 18.484 1.00 69.83 227 LEU B N 1
ATOM 4831 C CA . LEU B 1 271 ? 26.801 50.006 18.020 1.00 69.63 227 LEU B CA 1
ATOM 4832 C C . LEU B 1 271 ? 26.834 50.020 16.495 1.00 71.51 227 LEU B C 1
ATOM 4833 O O . LEU B 1 271 ? 26.599 51.055 15.867 1.00 71.68 227 LEU B O 1
ATOM 4838 N N . VAL B 1 272 ? 27.115 48.863 15.903 1.00 46.77 228 VAL B N 1
ATOM 4839 C CA . VAL B 1 272 ? 27.187 48.741 14.450 1.00 47.32 228 VAL B CA 1
ATOM 4840 C C . VAL B 1 272 ? 25.886 49.178 13.776 1.00 48.26 228 VAL B C 1
ATOM 4841 O O . VAL B 1 272 ? 25.904 49.993 12.849 1.00 48.90 228 VAL B O 1
ATOM 4845 N N . ALA B 1 273 ? 24.761 48.646 14.247 1.00 60.99 229 ALA B N 1
ATOM 4846 C CA . ALA B 1 273 ? 23.461 49.007 13.687 1.00 61.78 229 ALA B CA 1
ATOM 4847 C C . ALA B 1 273 ? 23.373 50.510 13.742 1.00 62.26 229 ALA B C 1
ATOM 4848 O O . ALA B 1 273 ? 23.059 51.164 12.755 1.00 60.77 229 ALA B O 1
ATOM 4850 N N . HIS B 1 274 ? 23.667 51.044 14.921 1.00 74.66 230 HIS B N 1
ATOM 4851 C CA . HIS B 1 274 ? 23.654 52.477 15.148 1.00 76.68 230 HIS B CA 1
ATOM 4852 C C . HIS B 1 274 ? 24.440 53.133 14.031 1.00 76.90 230 HIS B C 1
ATOM 4853 O O . HIS B 1 274 ? 23.938 54.027 13.347 1.00 77.65 230 HIS B O 1
ATOM 4860 N N . ARG B 1 275 ? 25.674 52.677 13.851 1.00 64.87 231 ARG B N 1
ATOM 4861 C CA . ARG B 1 275 ? 26.533 53.216 12.810 1.00 67.19 231 ARG B CA 1
ATOM 4862 C C . ARG B 1 275 ? 25.827 53.211 11.458 1.00 64.66 231 ARG B C 1
ATOM 4863 O O . ARG B 1 275 ? 26.039 54.102 10.641 1.00 64.81 231 ARG B O 1
ATOM 4871 N N . HIS B 1 276 ? 24.993 52.202 11.215 1.00 65.41 232 HIS B N 1
ATOM 4872 C CA . HIS B 1 276 ? 24.252 52.117 9.956 1.00 62.68 232 HIS B CA 1
ATOM 4873 C C . HIS B 1 276 ? 22.978 52.953 10.004 1.00 61.46 232 HIS B C 1
ATOM 4874 O O . HIS B 1 276 ? 22.253 53.050 9.021 1.00 60.57 232 HIS B O 1
ATOM 4881 N N . GLY B 1 277 ? 22.719 53.565 11.154 1.00 78.61 233 GLY B N 1
ATOM 4882 C CA . GLY B 1 277 ? 21.538 54.395 11.304 1.00 79.76 233 GLY B CA 1
ATOM 4883 C C . GLY B 1 277 ? 20.253 53.600 11.364 1.00 82.30 233 GLY B C 1
ATOM 4884 O O . GLY B 1 277 ? 19.172 54.134 11.124 1.00 81.52 233 GLY B O 1
ATOM 4885 N N . MET B 1 278 ? 20.366 52.320 11.689 1.00 93.45 234 MET B N 1
ATOM 4886 C CA . MET B 1 278 ? 19.196 51.465 11.773 1.00 94.44 234 MET B CA 1
ATOM 4887 C C . MET B 1 278 ? 18.461 51.703 13.080 1.00 98.11 234 MET B C 1
ATOM 4888 O O . MET B 1 278 ? 17.310 51.293 13.241 1.00 98.27 234 MET B O 1
ATOM 4893 N N . THR B 1 279 ? 19.120 52.366 14.020 1.00 93.20 235 THR B N 1
ATOM 4894 C CA . THR B 1 279 ? 18.471 52.656 15.286 1.00 90.24 235 THR B CA 1
ATOM 4895 C C . THR B 1 279 ? 17.480 53.792 15.010 1.00 95.93 235 THR B C 1
ATOM 4896 O O . THR B 1 279 ? 17.246 54.140 13.853 1.00 96.43 235 THR B O 1
ATOM 4900 N N . SER B 1 280 ? 16.881 54.347 16.057 1.00 91.08 236 SER B N 1
ATOM 4901 C CA . SER B 1 280 ? 15.923 55.447 15.915 1.00 91.34 236 SER B CA 1
ATOM 4902 C C . SER B 1 280 ? 14.692 55.198 15.031 1.00 92.59 236 SER B C 1
ATOM 4903 O O . SER B 1 280 ? 14.684 55.550 13.850 1.00 90.07 236 SER B O 1
ATOM 4906 N N . GLY B 1 281 ? 13.659 54.592 15.609 1.00 109.53 237 GLY B N 1
ATOM 4907 C CA . GLY B 1 281 ? 12.425 54.352 14.879 1.00 108.81 237 GLY B CA 1
ATOM 4908 C C . GLY B 1 281 ? 12.318 53.300 13.784 1.00 105.46 237 GLY B C 1
ATOM 4909 O O . GLY B 1 281 ? 11.288 52.629 13.696 1.00 104.48 237 GLY B O 1
ATOM 4910 N N . ASP B 1 282 ? 13.346 53.152 12.947 1.00 77.94 238 ASP B N 1
ATOM 4911 C CA . ASP B 1 282 ? 13.298 52.182 11.846 1.00 76.22 238 ASP B CA 1
ATOM 4912 C C . ASP B 1 282 ? 13.084 50.725 12.225 1.00 73.23 238 ASP B C 1
ATOM 4913 O O . ASP B 1 282 ? 12.118 50.098 11.791 1.00 73.72 238 ASP B O 1
ATOM 4918 N N . TYR B 1 283 ? 13.999 50.172 13.007 1.00 85.22 239 TYR B N 1
ATOM 4919 C CA . TYR B 1 283 ? 13.862 48.786 13.411 1.00 80.00 239 TYR B CA 1
ATOM 4920 C C . TYR B 1 283 ? 13.565 48.705 14.896 1.00 77.97 239 TYR B C 1
ATOM 4921 O O . TYR B 1 283 ? 13.948 49.587 15.659 1.00 76.95 239 TYR B O 1
ATOM 4930 N N . ALA B 1 284 ? 12.882 47.644 15.309 1.00 76.20 240 ALA B N 1
ATOM 4931 C CA . ALA B 1 284 ? 12.565 47.464 16.714 1.00 73.24 240 ALA B CA 1
ATOM 4932 C C . ALA B 1 284 ? 13.391 46.304 17.260 1.00 71.57 240 ALA B C 1
ATOM 4933 O O . ALA B 1 284 ? 13.051 45.136 17.070 1.00 70.10 240 ALA B O 1
ATOM 4935 N N . PHE B 1 285 ? 14.495 46.636 17.921 1.00 43.71 241 PHE B N 1
ATOM 4936 C CA . PHE B 1 285 ? 15.363 45.628 18.491 1.00 42.05 241 PHE B CA 1
ATOM 4937 C C . PHE B 1 285 ? 14.821 45.222 19.838 1.00 40.94 241 PHE B C 1
ATOM 4938 O O . PHE B 1 285 ? 14.200 46.030 20.532 1.00 40.09 241 PHE B O 1
ATOM 4946 N N . PHE B 1 286 ? 15.052 43.955 20.173 1.00 50.59 242 PHE B N 1
ATOM 4947 C CA . PHE B 1 286 ? 14.649 43.336 21.428 1.00 50.38 242 PHE B CA 1
ATOM 4948 C C . PHE B 1 286 ? 15.781 42.405 21.839 1.00 50.12 242 PHE B C 1
ATOM 4949 O O . PHE B 1 286 ? 16.618 42.033 21.024 1.00 49.90 242 PHE B O 1
ATOM 4957 N N . ASN B 1 287 ? 15.802 42.026 23.107 1.00 42.54 243 ASN B N 1
ATOM 4958 C CA . ASN B 1 287 ? 16.798 41.092 23.609 1.00 42.70 243 ASN B CA 1
ATOM 4959 C C . ASN B 1 287 ? 16.310 40.545 24.950 1.00 43.78 243 ASN B C 1
ATOM 4960 O O . ASN B 1 287 ? 15.798 41.286 25.792 1.00 44.18 243 ASN B O 1
ATOM 4965 N N . ILE B 1 288 ? 16.443 39.234 25.123 1.00 48.34 244 ILE B N 1
ATOM 4966 C CA . ILE B 1 288 ? 15.988 38.566 26.334 1.00 45.23 244 ILE B CA 1
ATOM 4967 C C . ILE B 1 288 ? 17.080 38.401 27.382 1.00 45.80 244 ILE B C 1
ATOM 4968 O O . ILE B 1 288 ? 18.166 37.907 27.098 1.00 43.00 244 ILE B O 1
ATOM 4973 N N . GLU B 1 289 ? 16.759 38.833 28.598 1.00 47.38 245 GLU B N 1
ATOM 4974 C CA . GLU B 1 289 ? 17.636 38.773 29.768 1.00 46.96 245 GLU B CA 1
ATOM 4975 C C . GLU B 1 289 ? 16.721 38.404 30.925 1.00 47.03 245 GLU B C 1
ATOM 4976 O O . GLU B 1 289 ? 16.291 39.263 31.690 1.00 46.75 245 GLU B O 1
ATOM 4982 N N . LEU B 1 290 ? 16.415 37.118 31.038 1.00 56.87 246 LEU B N 1
ATOM 4983 C CA . LEU B 1 290 ? 15.501 36.621 32.063 1.00 56.56 246 LEU B CA 1
ATOM 4984 C C . LEU B 1 290 ? 16.033 36.425 33.479 1.00 57.44 246 LEU B C 1
ATOM 4985 O O . LEU B 1 290 ? 15.242 36.361 34.417 1.00 56.55 246 LEU B O 1
ATOM 4990 N N . PHE B 1 291 ? 17.351 36.359 33.649 1.00 62.49 247 PHE B N 1
ATOM 4991 C CA . PHE B 1 291 ? 17.911 36.063 34.964 1.00 63.03 247 PHE B CA 1
ATOM 4992 C C . PHE B 1 291 ? 18.901 37.009 35.646 1.00 66.66 247 PHE B C 1
ATOM 4993 O O . PHE B 1 291 ? 18.669 37.459 36.772 1.00 65.99 247 PHE B O 1
ATOM 5001 N N . ASN B 1 292 ? 20.016 37.271 34.975 1.00 67.73 248 ASN B N 1
ATOM 5002 C CA . ASN B 1 292 ? 21.076 38.126 35.492 1.00 69.27 248 ASN B CA 1
ATOM 5003 C C . ASN B 1 292 ? 20.624 39.578 35.660 1.00 71.82 248 ASN B C 1
ATOM 5004 O O . ASN B 1 292 ? 20.336 40.265 34.681 1.00 72.19 248 ASN B O 1
ATOM 5009 N N . SER B 1 293 ? 20.573 40.050 36.903 1.00 60.19 249 SER B N 1
ATOM 5010 C CA . SER B 1 293 ? 20.136 41.418 37.187 1.00 61.91 249 SER B CA 1
ATOM 5011 C C . SER B 1 293 ? 21.116 42.449 36.660 1.00 63.44 249 SER B C 1
ATOM 5012 O O . SER B 1 293 ? 20.725 43.553 36.301 1.00 63.14 249 SER B O 1
ATOM 5015 N N . SER B 1 294 ? 22.393 42.086 36.629 1.00 69.01 250 SER B N 1
ATOM 5016 C CA . SER B 1 294 ? 23.440 42.971 36.143 1.00 69.48 250 SER B CA 1
ATOM 5017 C C . SER B 1 294 ? 23.236 43.278 34.670 1.00 68.01 250 SER B C 1
ATOM 5018 O O . SER B 1 294 ? 23.864 44.181 34.129 1.00 67.95 250 SER B O 1
ATOM 5021 N N . SER B 1 295 ? 22.362 42.518 34.017 1.00 66.77 251 SER B N 1
ATOM 5022 C CA . SER B 1 295 ? 22.099 42.719 32.596 1.00 63.67 251 SER B CA 1
ATOM 5023 C C . SER B 1 295 ? 20.818 43.457 32.260 1.00 62.74 251 SER B C 1
ATOM 5024 O O . SER B 1 295 ? 20.783 44.205 31.290 1.00 62.12 251 SER B O 1
ATOM 5027 N N . TYR B 1 296 ? 19.758 43.247 33.032 1.00 56.44 252 TYR B N 1
ATOM 5028 C CA . TYR B 1 296 ? 18.509 43.947 32.748 1.00 56.75 252 TYR B CA 1
ATOM 5029 C C . TYR B 1 296 ? 18.347 45.174 33.627 1.00 58.70 252 TYR B C 1
ATOM 5030 O O . TYR B 1 296 ? 17.341 45.876 33.554 1.00 59.77 252 TYR B O 1
ATOM 5039 N N . GLY B 1 297 ? 19.362 45.440 34.438 1.00 89.32 253 GLY B N 1
ATOM 5040 C CA . GLY B 1 297 ? 19.319 46.585 35.324 1.00 91.53 253 GLY B CA 1
ATOM 5041 C C . GLY B 1 297 ? 19.615 47.879 34.601 1.00 93.19 253 GLY B C 1
ATOM 5042 O O . GLY B 1 297 ? 20.445 47.912 33.691 1.00 92.69 253 GLY B O 1
ATOM 5043 N N . ASP B 1 298 ? 18.932 48.942 35.016 1.00 79.89 254 ASP B N 1
ATOM 5044 C CA . ASP B 1 298 ? 19.096 50.263 34.423 1.00 81.21 254 ASP B CA 1
ATOM 5045 C C . ASP B 1 298 ? 20.560 50.584 34.131 1.00 77.49 2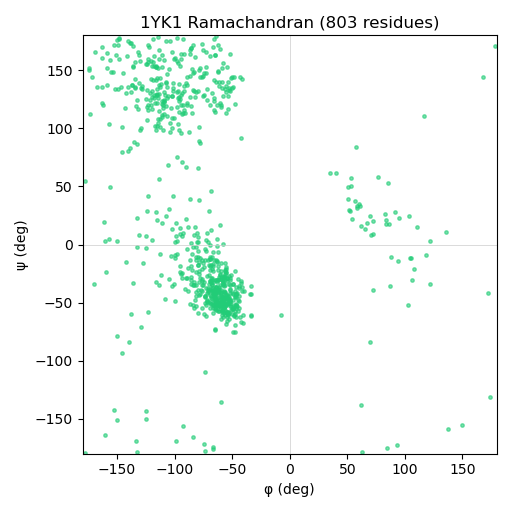54 ASP B C 1
ATOM 5046 O O . ASP B 1 298 ? 21.454 50.215 34.892 1.00 77.66 254 ASP B O 1
ATOM 5051 N N . GLY B 1 299 ? 20.791 51.264 33.013 1.00 77.70 255 GLY B N 1
ATOM 5052 C CA . GLY B 1 299 ? 22.140 51.627 32.621 1.00 74.52 255 GLY B CA 1
ATOM 5053 C C . GLY B 1 299 ? 22.845 50.494 31.899 1.00 72.27 255 GLY B C 1
ATOM 5054 O O . GLY B 1 299 ? 24.077 50.456 31.836 1.00 70.23 255 GLY B O 1
ATOM 5055 N N . SER B 1 300 ? 22.060 49.573 31.353 1.00 57.24 256 SER B N 1
ATOM 5056 C CA . SER B 1 300 ? 22.599 48.413 30.649 1.00 58.73 256 SER B CA 1
ATOM 5057 C C . SER B 1 300 ? 23.650 48.747 29.613 1.00 59.82 256 SER B C 1
ATOM 5058 O O . SER B 1 300 ? 24.588 47.975 29.404 1.00 60.33 256 SER B O 1
ATOM 5061 N N . TRP B 1 301 ? 23.484 49.905 28.976 1.00 50.09 257 TRP B N 1
ATOM 5062 C CA . TRP B 1 301 ? 24.386 50.371 27.921 1.00 52.48 257 TRP B CA 1
ATOM 5063 C C . TRP B 1 301 ? 25.733 50.888 28.384 1.00 55.21 257 TRP B C 1
ATOM 5064 O O . TRP B 1 301 ? 26.674 50.963 27.588 1.00 56.33 257 TRP B O 1
ATOM 5075 N N . LYS B 1 302 ? 25.820 51.242 29.662 1.00 69.93 258 LYS B N 1
ATOM 5076 C CA . LYS B 1 302 ? 27.049 51.772 30.233 1.00 73.91 258 LYS B CA 1
ATOM 5077 C C . LYS B 1 302 ? 28.112 50.688 30.412 1.00 74.99 258 LYS B C 1
ATOM 5078 O O . LYS B 1 302 ? 27.796 49.513 30.575 1.00 73.85 258 LYS B O 1
ATOM 5084 N N . ARG B 1 303 ? 29.375 51.099 30.369 1.00 68.03 259 ARG B N 1
ATOM 5085 C CA . ARG B 1 303 ? 30.497 50.185 30.534 1.00 70.06 259 ARG B CA 1
ATOM 5086 C C . ARG B 1 303 ? 31.736 50.937 30.998 1.00 72.84 259 ARG B C 1
ATOM 5087 O O . ARG B 1 303 ? 32.812 50.347 31.121 1.00 74.57 259 ARG B O 1
ATOM 5095 N N . GLY B 1 304 ? 31.580 52.232 31.270 1.00 88.11 260 GLY B N 1
ATOM 5096 C CA . GLY B 1 304 ? 32.715 53.040 31.679 1.00 91.26 260 GLY B CA 1
ATOM 5097 C C . GLY B 1 304 ? 33.710 52.972 30.534 1.00 94.82 260 GLY B C 1
ATOM 5098 O O . GLY B 1 304 ? 34.926 52.973 30.728 1.00 96.81 260 GLY B O 1
ATOM 5099 N N . ASP B 1 305 ? 33.173 52.911 29.321 1.00 105.68 261 ASP B N 1
ATOM 5100 C CA . ASP B 1 305 ? 33.986 52.806 28.122 1.00 107.03 261 ASP B CA 1
ATOM 5101 C C . ASP B 1 305 ? 33.847 54.062 27.282 1.00 105.44 261 ASP B C 1
ATOM 5102 O O . ASP B 1 305 ? 32.956 54.878 27.513 1.00 106.31 261 ASP B O 1
ATOM 5107 N N . LYS B 1 306 ? 34.735 54.202 26.304 1.00 115.09 262 LYS B N 1
ATOM 5108 C CA . LYS B 1 306 ? 34.746 55.346 25.400 1.00 110.90 262 LYS B CA 1
ATOM 5109 C C . LYS B 1 306 ? 33.464 55.455 24.579 1.00 109.29 262 LYS B C 1
ATOM 5110 O O . LYS B 1 306 ? 33.045 56.550 24.217 1.00 107.27 262 LYS B O 1
ATOM 5116 N N . HIS B 1 307 ? 32.844 54.313 24.300 1.00 87.84 263 HIS B N 1
ATOM 5117 C CA . HIS B 1 307 ? 31.622 54.254 23.500 1.00 87.30 263 HIS B CA 1
ATOM 5118 C C . HIS B 1 307 ? 30.345 54.600 24.266 1.00 88.05 263 HIS B C 1
ATOM 5119 O O . HIS B 1 307 ? 29.317 54.903 23.664 1.00 88.82 263 HIS B O 1
ATOM 5126 N N . ASP B 1 308 ? 30.421 54.562 25.591 1.00 72.44 264 ASP B N 1
ATOM 5127 C CA . ASP B 1 308 ? 29.270 54.847 26.448 1.00 73.23 264 ASP B CA 1
ATOM 5128 C C . ASP B 1 308 ? 28.283 55.881 25.928 1.00 71.51 264 ASP B C 1
ATOM 5129 O O . ASP B 1 308 ? 27.081 55.758 26.159 1.00 72.28 264 ASP B O 1
ATOM 5134 N N . PHE B 1 309 ? 28.769 56.907 25.240 1.00 83.89 265 PHE B N 1
ATOM 5135 C CA . PHE B 1 309 ? 27.843 57.911 24.734 1.00 82.35 265 PHE B CA 1
ATOM 5136 C C . PHE B 1 309 ? 27.070 57.336 23.561 1.00 81.04 265 PHE B C 1
ATOM 5137 O O . PHE B 1 309 ? 25.840 57.403 23.519 1.00 79.22 265 PHE B O 1
ATOM 5145 N N . GLU B 1 310 ? 27.813 56.762 22.620 1.00 83.81 266 GLU B N 1
ATOM 5146 C CA . GLU B 1 310 ? 27.241 56.159 21.425 1.00 84.35 266 GLU B CA 1
ATOM 5147 C C . GLU B 1 310 ? 26.257 55.046 21.807 1.00 80.37 266 GLU B C 1
ATOM 5148 O O . GLU B 1 310 ? 25.138 55.002 21.301 1.00 80.68 266 GLU B O 1
ATOM 5154 N N . ALA B 1 311 ? 26.668 54.168 22.721 1.00 67.18 267 ALA B N 1
ATOM 5155 C CA . ALA B 1 311 ? 25.822 53.064 23.177 1.00 63.92 267 ALA B CA 1
ATOM 5156 C C . ALA B 1 311 ? 24.464 53.557 23.666 1.00 62.15 267 ALA B C 1
ATOM 5157 O O . ALA B 1 311 ? 23.425 53.048 23.252 1.00 60.37 267 ALA B O 1
ATOM 5159 N N . LYS B 1 312 ? 24.473 54.547 24.549 1.00 62.37 268 LYS B N 1
ATOM 5160 C CA . LYS B 1 312 ? 23.228 55.102 25.067 1.00 63.68 268 LYS B CA 1
ATOM 5161 C C . LYS B 1 312 ? 22.352 55.544 23.901 1.00 65.21 268 LYS B C 1
ATOM 5162 O O . LYS B 1 312 ? 21.120 55.516 23.977 1.00 66.00 268 LYS B O 1
ATOM 5168 N N . GLN B 1 313 ? 23.008 55.961 22.823 1.00 88.34 269 GLN B N 1
ATOM 5169 C CA . GLN B 1 313 ? 22.314 56.437 21.638 1.00 89.77 269 GLN B CA 1
ATOM 5170 C C . GLN B 1 313 ? 21.613 55.302 20.905 1.00 88.26 269 GLN B C 1
ATOM 5171 O O . GLN B 1 313 ? 20.498 55.466 20.418 1.00 88.29 269 GLN B O 1
ATOM 5177 N N . ALA B 1 314 ? 22.267 54.149 20.829 1.00 78.97 270 ALA B N 1
ATOM 5178 C CA . ALA B 1 314 ? 21.689 52.999 20.146 1.00 76.03 270 ALA B CA 1
ATOM 5179 C C . ALA B 1 314 ? 20.532 52.387 20.933 1.00 73.91 270 ALA B C 1
ATOM 5180 O O . ALA B 1 314 ? 19.458 52.135 20.382 1.00 72.34 270 ALA B O 1
ATOM 5182 N N . TYR B 1 315 ? 20.749 52.164 22.227 1.00 71.86 271 TYR B N 1
ATOM 5183 C CA . TYR B 1 315 ? 19.732 51.562 23.086 1.00 68.41 271 TYR B CA 1
ATOM 5184 C C . TYR B 1 315 ? 18.406 52.316 23.153 1.00 68.40 271 TYR B C 1
ATOM 5185 O O . TYR B 1 315 ? 17.477 51.892 23.842 1.00 68.65 271 TYR B O 1
ATOM 5194 N N . SER B 1 316 ? 18.308 53.425 22.433 1.00 68.54 272 SER B N 1
ATOM 5195 C CA . SER B 1 316 ? 17.074 54.193 22.443 1.00 68.60 272 SER B CA 1
ATOM 5196 C C . SER B 1 316 ? 16.014 53.451 21.653 1.00 70.39 272 SER B C 1
ATOM 5197 O O . SER B 1 316 ? 14.852 53.860 21.618 1.00 69.80 272 SER B O 1
ATOM 5200 N N . SER B 1 317 ? 16.428 52.348 21.037 1.00 69.57 273 SER B N 1
ATOM 5201 C CA . SER B 1 317 ? 15.544 51.534 20.205 1.00 69.98 273 SER B CA 1
ATOM 5202 C C . SER B 1 317 ? 15.519 50.080 20.651 1.00 70.71 273 SER B C 1
ATOM 5203 O O . SER B 1 317 ? 14.790 49.255 20.086 1.00 71.36 273 SER B O 1
ATOM 5206 N N . LEU B 1 318 ? 16.334 49.773 21.654 1.00 73.86 274 LEU B N 1
ATOM 5207 C CA . LEU B 1 318 ? 16.447 48.420 22.176 1.00 70.67 274 LEU B CA 1
ATOM 5208 C C . LEU B 1 318 ? 15.541 48.227 23.383 1.00 71.66 274 LEU B C 1
ATOM 5209 O O . LEU B 1 318 ? 15.623 48.991 24.336 1.00 70.34 274 LEU B O 1
ATOM 5214 N N . GLN B 1 319 ? 14.672 47.220 23.330 1.00 57.12 275 GLN B N 1
ATOM 5215 C CA . GLN B 1 319 ? 13.770 46.914 24.441 1.00 57.27 275 GLN B CA 1
ATOM 5216 C C . GLN B 1 319 ? 14.206 45.574 25.023 1.00 55.39 275 GLN B C 1
ATOM 5217 O O . GLN B 1 319 ? 14.516 44.644 24.289 1.00 55.30 275 GLN B O 1
ATOM 5223 N N . THR B 1 320 ? 14.220 45.458 26.339 1.00 53.62 276 THR B N 1
ATOM 5224 C CA . THR B 1 320 ? 14.645 44.215 26.961 1.00 48.74 276 THR B CA 1
ATOM 5225 C C . THR B 1 320 ? 13.504 43.410 27.584 1.00 48.15 276 THR B C 1
ATOM 5226 O O . THR B 1 320 ? 12.586 43.974 28.190 1.00 46.96 276 THR B O 1
ATOM 5230 N N . VAL B 1 321 ? 13.559 42.090 27.423 1.00 46.83 277 VAL B N 1
ATOM 5231 C CA . VAL B 1 321 ? 12.552 41.217 28.008 1.00 44.64 277 VAL B CA 1
ATOM 5232 C C . VAL B 1 321 ? 13.179 40.455 29.172 1.00 46.94 277 VAL B C 1
ATOM 5233 O O . VAL B 1 321 ? 14.237 39.842 29.031 1.00 44.03 277 VAL B O 1
ATOM 5237 N N . THR B 1 322 ? 12.510 40.506 30.320 1.00 40.06 278 THR B N 1
ATOM 5238 C CA . THR B 1 322 ? 12.945 39.821 31.530 1.00 40.06 278 THR B CA 1
ATOM 5239 C C . THR B 1 322 ? 11.734 39.398 32.363 1.00 40.06 278 THR B C 1
ATOM 5240 O O . THR B 1 322 ? 10.593 39.706 32.028 1.00 40.06 278 THR B O 1
ATOM 5244 N N . LEU B 1 323 ? 12.010 38.719 33.472 1.00 60.39 279 LEU B N 1
ATOM 5245 C CA . LEU B 1 323 ? 10.977 38.221 34.380 1.00 59.52 279 LEU B CA 1
ATOM 5246 C C . LEU B 1 323 ? 10.377 39.268 35.307 1.00 60.72 279 LEU B C 1
ATOM 5247 O O . LEU B 1 323 ? 11.030 40.236 35.674 1.00 60.15 279 LEU B O 1
ATOM 5252 N N . LEU B 1 324 ? 9.124 39.053 35.694 1.00 45.74 280 LEU B N 1
ATOM 5253 C CA . LEU B 1 324 ? 8.429 39.963 36.595 1.00 47.38 280 LEU B CA 1
ATOM 5254 C C . LEU B 1 324 ? 8.493 39.433 38.022 1.00 48.38 280 LEU B C 1
ATOM 5255 O O . LEU B 1 324 ? 7.506 38.912 38.553 1.00 49.87 280 LEU B O 1
ATOM 5260 N N . ARG B 1 325 ? 9.660 39.568 38.643 1.00 52.26 281 ARG B N 1
ATOM 5261 C CA . ARG B 1 325 ? 9.845 39.087 40.002 1.00 54.58 281 ARG B CA 1
ATOM 5262 C C . ARG B 1 325 ? 9.110 39.948 41.017 1.00 55.60 281 ARG B C 1
ATOM 5263 O O . ARG B 1 325 ? 9.145 41.175 40.969 1.00 56.21 281 ARG B O 1
ATOM 5271 N N . THR B 1 326 ? 8.418 39.282 41.927 1.00 68.70 282 THR B N 1
ATOM 5272 C CA . THR B 1 326 ? 7.682 39.964 42.974 1.00 70.40 282 THR B CA 1
ATOM 5273 C C . THR B 1 326 ? 8.461 39.730 44.257 1.00 74.73 282 THR B C 1
ATOM 5274 O O . THR B 1 326 ? 9.465 39.023 44.245 1.00 76.58 282 THR B O 1
ATOM 5278 N N . VAL B 1 327 ? 8.025 40.346 45.349 1.00 77.66 283 VAL B N 1
ATOM 5279 C CA . VAL B 1 327 ? 8.687 40.171 46.636 1.00 80.23 283 VAL B CA 1
ATOM 5280 C C . VAL B 1 327 ? 7.672 40.320 47.764 1.00 82.61 283 VAL B C 1
ATOM 5281 O O . VAL B 1 327 ? 6.504 40.612 47.524 1.00 81.92 283 VAL B O 1
ATOM 5285 N N . LYS B 1 328 ? 8.124 40.093 48.992 1.00 122.23 284 LYS B N 1
ATOM 5286 C CA . LYS B 1 328 ? 7.276 40.214 50.171 1.00 121.68 284 LYS B CA 1
ATOM 5287 C C . LYS B 1 328 ? 8.196 40.148 51.382 1.00 124.06 284 LYS B C 1
ATOM 5288 O O . LYS B 1 328 ? 9.355 39.761 51.256 1.00 122.73 284 LYS B O 1
ATOM 5294 N N . PRO B 1 329 ? 7.698 40.529 52.569 1.00 90.62 285 PRO B N 1
ATOM 5295 C CA . PRO B 1 329 ? 8.495 40.515 53.801 1.00 91.12 285 PRO B CA 1
ATOM 5296 C C . PRO B 1 329 ? 9.335 39.255 54.012 1.00 91.53 285 PRO B C 1
ATOM 5297 O O . PRO B 1 329 ? 10.556 39.321 54.172 1.00 90.29 285 PRO B O 1
ATOM 5301 N N . GLU B 1 330 ? 8.662 38.109 54.020 1.00 89.47 286 GLU B N 1
ATOM 5302 C CA . GLU B 1 330 ? 9.314 36.821 54.217 1.00 90.62 286 GLU B CA 1
ATOM 5303 C C . GLU B 1 330 ? 10.515 36.653 53.288 1.00 89.40 286 GLU B C 1
ATOM 5304 O O . GLU B 1 330 ? 11.562 36.165 53.704 1.00 89.05 286 GLU B O 1
ATOM 5310 N N . PHE B 1 331 ? 10.358 37.069 52.033 1.00 87.24 287 PHE B N 1
ATOM 5311 C CA . PHE B 1 331 ? 11.433 36.975 51.044 1.00 85.96 287 PHE B CA 1
ATOM 5312 C C . PHE B 1 331 ? 12.681 37.721 51.503 1.00 86.38 287 PHE B C 1
ATOM 5313 O O . PHE B 1 331 ? 13.806 37.349 51.159 1.00 86.20 287 PHE B O 1
ATOM 5321 N N . GLU B 1 332 ? 12.466 38.785 52.269 1.00 78.83 288 GLU B N 1
ATOM 5322 C CA . GLU B 1 332 ? 13.561 39.592 52.782 1.00 81.23 288 GLU B CA 1
ATOM 5323 C C . GLU B 1 332 ? 14.393 38.746 53.746 1.00 81.58 288 GLU B C 1
ATOM 5324 O O . GLU B 1 332 ? 15.627 38.757 53.695 1.00 81.82 288 GLU B O 1
ATOM 5330 N N . LYS B 1 333 ? 13.716 38.009 54.623 1.00 85.45 289 LYS B N 1
ATOM 5331 C CA . LYS B 1 333 ? 14.415 37.143 55.569 1.00 86.85 289 LYS B CA 1
ATOM 5332 C C . LYS B 1 333 ? 15.266 36.192 54.748 1.00 83.85 289 LYS B C 1
ATOM 5333 O O . LYS B 1 333 ? 16.470 36.063 54.963 1.00 82.89 289 LYS B O 1
ATOM 5339 N N . PHE B 1 334 ? 14.612 35.529 53.800 1.00 66.47 290 PHE B N 1
ATOM 5340 C CA . PHE B 1 334 ? 15.263 34.569 52.926 1.00 63.45 290 PHE B CA 1
ATOM 5341 C C . PHE B 1 334 ? 16.537 35.138 52.308 1.00 59.41 290 PHE B C 1
ATOM 5342 O O . PHE B 1 334 ? 17.622 34.561 52.450 1.00 58.37 290 PHE B O 1
ATOM 5350 N N . SER B 1 335 ? 16.402 36.277 51.636 1.00 73.94 291 SER B N 1
ATOM 5351 C CA . SER B 1 335 ? 17.540 36.901 50.978 1.00 73.21 291 SER B CA 1
ATOM 5352 C C . SER B 1 335 ? 18.680 37.224 51.929 1.00 75.31 291 SER B C 1
ATOM 5353 O O . SER B 1 335 ? 19.854 37.144 51.554 1.00 73.73 291 SER B O 1
ATOM 5356 N N . MET B 1 336 ? 18.335 37.581 53.162 1.00 82.37 292 MET B N 1
ATOM 5357 C CA . MET B 1 336 ? 19.344 37.899 54.165 1.00 86.60 292 MET B CA 1
ATOM 5358 C C . MET B 1 336 ? 20.224 36.675 54.407 1.00 86.94 292 MET B C 1
ATOM 5359 O O . MET B 1 336 ? 21.453 36.742 54.316 1.00 88.74 292 MET B O 1
ATOM 5364 N N . GLU B 1 337 ? 19.572 35.555 54.707 1.00 80.83 293 GLU B N 1
ATOM 5365 C CA . GLU B 1 337 ? 20.257 34.299 54.986 1.00 78.57 293 GLU B CA 1
ATOM 5366 C C . GLU B 1 337 ? 20.999 33.748 53.772 1.00 76.84 293 GLU B C 1
ATOM 5367 O O . GLU B 1 337 ? 22.164 33.354 53.875 1.00 76.06 293 GLU B O 1
ATOM 5373 N N . VAL B 1 338 ? 20.324 33.715 52.625 1.00 67.38 294 VAL B N 1
ATOM 5374 C CA . VAL B 1 338 ? 20.948 33.216 51.409 1.00 67.28 294 VAL B CA 1
ATOM 5375 C C . VAL B 1 338 ? 22.190 34.059 51.134 1.00 69.25 294 VAL B C 1
ATOM 5376 O O . VAL B 1 338 ? 23.273 33.520 50.892 1.00 67.44 294 VAL B O 1
ATOM 5380 N N . LYS B 1 339 ? 22.031 35.382 51.193 1.00 65.63 295 LYS B N 1
ATOM 5381 C CA . LYS B 1 339 ? 23.148 36.293 50.968 1.00 70.87 295 LYS B CA 1
ATOM 5382 C C . LYS B 1 339 ? 24.253 35.937 51.960 1.00 71.25 295 LYS B C 1
ATOM 5383 O O . LYS B 1 339 ? 25.404 35.712 51.573 1.00 72.68 295 LYS B O 1
ATOM 5389 N N . SER B 1 340 ? 23.888 35.876 53.239 1.00 83.06 296 SER B N 1
ATOM 5390 C CA . SER B 1 340 ? 24.829 35.554 54.308 1.00 85.55 296 SER B CA 1
ATOM 5391 C C . SER B 1 340 ? 25.624 34.270 54.056 1.00 86.04 296 SER B C 1
ATOM 5392 O O . SER B 1 340 ? 26.856 34.268 54.114 1.00 85.72 296 SER B O 1
ATOM 5395 N N . SER B 1 341 ? 24.914 33.181 53.776 1.00 90.49 297 SER B N 1
ATOM 5396 C CA . SER B 1 341 ? 25.558 31.897 53.528 1.00 92.39 297 SER B CA 1
ATOM 5397 C C . SER B 1 341 ? 26.522 31.935 52.350 1.00 93.73 297 SER B C 1
ATOM 5398 O O . SER B 1 341 ? 27.658 31.485 52.457 1.00 93.85 297 SER B O 1
ATOM 5401 N N . VAL B 1 342 ? 26.062 32.468 51.225 1.00 117.20 298 VAL B N 1
ATOM 5402 C CA . VAL B 1 342 ? 26.896 32.547 50.033 1.00 119.57 298 VAL B CA 1
ATOM 5403 C C . VAL B 1 342 ? 28.208 33.281 50.303 1.00 119.97 298 VAL B C 1
ATOM 5404 O O . VAL B 1 342 ? 29.277 32.833 49.880 1.00 119.83 298 VAL B O 1
ATOM 5408 N N . GLU B 1 343 ? 28.119 34.412 51.001 1.00 112.03 299 GLU B N 1
ATOM 5409 C CA . GLU B 1 343 ? 29.299 35.211 51.327 1.00 113.11 299 GLU B CA 1
ATOM 5410 C C . GLU B 1 343 ? 30.193 34.465 52.300 1.00 112.90 299 GLU B C 1
ATOM 5411 O O . GLU B 1 343 ? 31.418 34.513 52.190 1.00 113.30 299 GLU B O 1
ATOM 5417 N N . LYS B 1 344 ? 29.572 33.779 53.255 1.00 119.18 300 LYS B N 1
ATOM 5418 C CA . LYS B 1 344 ? 30.314 33.006 54.242 1.00 119.07 300 LYS B CA 1
ATOM 5419 C C . LYS B 1 344 ? 31.075 31.887 53.533 1.00 118.82 300 LYS B C 1
ATOM 5420 O O . LYS B 1 344 ? 31.976 31.270 54.101 1.00 118.14 300 LYS B O 1
ATOM 5426 N N . GLN B 1 345 ? 30.706 31.637 52.282 1.00 114.98 301 GLN B N 1
ATOM 5427 C CA . GLN B 1 345 ? 31.349 30.604 51.484 1.00 115.55 301 GLN B CA 1
ATOM 5428 C C . GLN B 1 345 ? 32.381 31.257 50.575 1.00 115.38 301 GLN B C 1
ATOM 5429 O O . GLN B 1 345 ? 32.962 30.613 49.705 1.00 115.38 301 GLN B O 1
ATOM 5435 N N . GLY B 1 346 ? 32.603 32.549 50.788 1.00 114.28 302 GLY B N 1
ATOM 5436 C CA . GLY B 1 346 ? 33.577 33.269 49.992 1.00 114.47 302 GLY B CA 1
ATOM 5437 C C . GLY B 1 346 ? 33.019 33.843 48.709 1.00 115.12 302 GLY B C 1
ATOM 5438 O O . GLY B 1 346 ? 33.415 34.926 48.277 1.00 115.22 302 GLY B O 1
ATOM 5439 N N . LEU B 1 347 ? 32.096 33.116 48.093 1.00 124.06 303 LEU B N 1
ATOM 5440 C CA . LEU B 1 347 ? 31.494 33.560 46.845 1.00 124.06 303 LEU B CA 1
ATOM 5441 C C . LEU B 1 347 ? 31.055 35.023 46.921 1.00 124.06 303 LEU B C 1
ATOM 5442 O O . LEU B 1 347 ? 30.245 35.403 47.772 1.00 124.06 303 LEU B O 1
ATOM 5447 N N . ASN B 1 348 ? 31.615 35.840 46.033 1.00 124.06 304 ASN B N 1
ATOM 5448 C CA . ASN B 1 348 ? 31.270 37.253 45.977 1.00 124.06 304 ASN B CA 1
ATOM 5449 C C . ASN B 1 348 ? 29.773 37.355 45.691 1.00 124.06 304 ASN B C 1
ATOM 5450 O O . ASN B 1 348 ? 29.296 36.890 44.653 1.00 124.06 304 ASN B O 1
ATOM 5455 N N . MET B 1 349 ? 29.029 37.953 46.615 1.00 124.06 305 MET B N 1
ATOM 5456 C CA . MET B 1 349 ? 27.589 38.086 46.433 1.00 124.06 305 MET B CA 1
ATOM 5457 C C . MET B 1 349 ? 27.292 38.744 45.088 1.00 124.06 305 MET B C 1
ATOM 5458 O O . MET B 1 349 ? 27.678 39.892 44.852 1.00 124.06 305 MET B O 1
ATOM 5463 N N . GLU B 1 350 ? 26.623 38.001 44.207 1.00 124.06 306 GLU B N 1
ATOM 5464 C CA . GLU B 1 350 ? 26.264 38.502 42.882 1.00 124.06 306 GLU B CA 1
ATOM 5465 C C . GLU B 1 350 ? 25.495 39.817 43.028 1.00 124.06 306 GLU B C 1
ATOM 5466 O O . GLU B 1 350 ? 25.938 40.869 42.559 1.00 124.06 306 GLU B O 1
ATOM 5472 N N . ASP B 1 351 ? 24.340 39.737 43.683 1.00 121.52 307 ASP B N 1
ATOM 5473 C CA . ASP B 1 351 ? 23.478 40.889 43.928 1.00 121.27 307 ASP B CA 1
ATOM 5474 C C . ASP B 1 351 ? 22.395 40.465 44.915 1.00 120.56 307 ASP B C 1
ATOM 5475 O O . ASP B 1 351 ? 21.952 41.257 45.747 1.00 121.34 307 ASP B O 1
ATOM 5480 N N . TYR B 1 352 ? 21.983 39.204 44.814 1.00 124.06 308 TYR B N 1
ATOM 5481 C CA . TYR B 1 352 ? 20.963 38.637 45.692 1.00 124.06 308 TYR B CA 1
ATOM 5482 C C . TYR B 1 352 ? 20.570 37.224 45.262 1.00 121.35 308 TYR B C 1
ATOM 5483 O O . TYR B 1 352 ? 21.430 36.371 45.030 1.00 121.52 308 TYR B O 1
ATOM 5492 N N . VAL B 1 353 ? 19.267 36.978 45.167 1.00 86.37 309 VAL B N 1
ATOM 5493 C CA . VAL B 1 353 ? 18.768 35.673 44.760 1.00 75.55 309 VAL B CA 1
ATOM 5494 C C . VAL B 1 353 ? 18.106 35.700 43.381 1.00 73.02 309 VAL B C 1
ATOM 5495 O O . VAL B 1 353 ? 17.173 36.471 43.132 1.00 70.02 309 VAL B O 1
ATOM 5499 N N . ASN B 1 354 ? 18.610 34.851 42.488 1.00 74.87 310 ASN B N 1
ATOM 5500 C CA . ASN B 1 354 ? 18.078 34.756 41.135 1.00 69.01 310 ASN B CA 1
ATOM 5501 C C . ASN B 1 354 ? 16.874 33.830 41.064 1.00 65.99 310 ASN B C 1
ATOM 5502 O O . ASN B 1 354 ? 16.543 33.138 42.024 1.00 65.20 310 ASN B O 1
ATOM 5507 N N . MET B 1 355 ? 16.225 33.826 39.910 1.00 52.10 311 MET B N 1
ATOM 5508 C CA . MET B 1 355 ? 15.059 32.994 39.697 1.00 49.11 311 MET B CA 1
ATOM 5509 C C . MET B 1 355 ? 15.336 31.545 40.043 1.00 46.99 311 MET B C 1
ATOM 5510 O O . MET B 1 355 ? 14.452 30.839 40.517 1.00 46.63 311 MET B O 1
ATOM 5515 N N . PHE B 1 356 ? 16.562 31.094 39.810 1.00 42.95 312 PHE B N 1
ATOM 5516 C CA . PHE B 1 356 ? 16.899 29.699 40.093 1.00 41.81 312 PHE B CA 1
ATOM 5517 C C . PHE B 1 356 ? 16.848 29.378 41.588 1.00 42.70 312 PHE B C 1
ATOM 5518 O O . PHE B 1 356 ? 16.302 28.348 41.984 1.00 40.80 312 PHE B O 1
ATOM 5526 N N . VAL B 1 357 ? 17.411 30.262 42.409 1.00 66.66 313 VAL B N 1
ATOM 5527 C CA . VAL B 1 357 ? 17.438 30.076 43.855 1.00 64.77 313 VAL B CA 1
ATOM 5528 C C . VAL B 1 357 ? 16.034 30.012 44.418 1.00 66.56 313 VAL B C 1
ATOM 5529 O O . VAL B 1 357 ? 15.652 29.038 45.067 1.00 66.52 313 VAL B O 1
ATOM 5533 N N . GLU B 1 358 ? 15.283 31.074 44.159 1.00 51.45 314 GLU B N 1
ATOM 5534 C CA . GLU B 1 358 ? 13.907 31.213 44.605 1.00 52.49 314 GLU B CA 1
ATOM 5535 C C . GLU B 1 358 ? 13.101 30.039 44.070 1.00 52.81 314 GLU B C 1
ATOM 5536 O O . GLU B 1 358 ? 12.122 29.595 44.678 1.00 53.77 314 GLU B O 1
ATOM 5542 N N . GLY B 1 359 ? 13.538 29.529 42.926 1.00 66.50 315 GLY B N 1
ATOM 5543 C CA . GLY B 1 359 ? 12.860 28.413 42.296 1.00 65.72 315 GLY B CA 1
ATOM 5544 C C . GLY B 1 359 ? 12.991 27.116 43.057 1.00 65.88 315 GLY B C 1
ATOM 5545 O O . GLY B 1 359 ? 11.994 26.455 43.341 1.00 66.93 315 GLY B O 1
ATOM 5546 N N . PHE B 1 360 ? 14.220 26.748 43.398 1.00 55.02 316 PHE B N 1
ATOM 5547 C CA . PHE B 1 360 ? 14.438 25.512 44.128 1.00 54.39 316 PHE B CA 1
ATOM 5548 C C . PHE B 1 360 ? 13.834 25.546 45.510 1.00 54.84 316 PHE B C 1
ATOM 5549 O O . PHE B 1 360 ? 13.415 24.513 46.031 1.00 54.58 316 PHE B O 1
ATOM 5557 N N . HIS B 1 361 ? 13.770 26.727 46.109 1.00 67.09 317 HIS B N 1
ATOM 5558 C CA . HIS B 1 361 ? 13.177 26.822 47.430 1.00 67.27 317 HIS B CA 1
ATOM 5559 C C . HIS B 1 361 ? 11.711 26.434 47.328 1.00 67.13 317 HIS B C 1
ATOM 5560 O O . HIS B 1 361 ? 11.226 25.612 48.103 1.00 67.36 317 HIS B O 1
ATOM 5567 N N . ASP B 1 362 ? 11.002 27.026 46.376 1.00 57.31 318 ASP B N 1
ATOM 5568 C CA . ASP B 1 362 ? 9.593 26.705 46.210 1.00 58.88 318 ASP B CA 1
ATOM 5569 C C . ASP B 1 362 ? 9.448 25.301 45.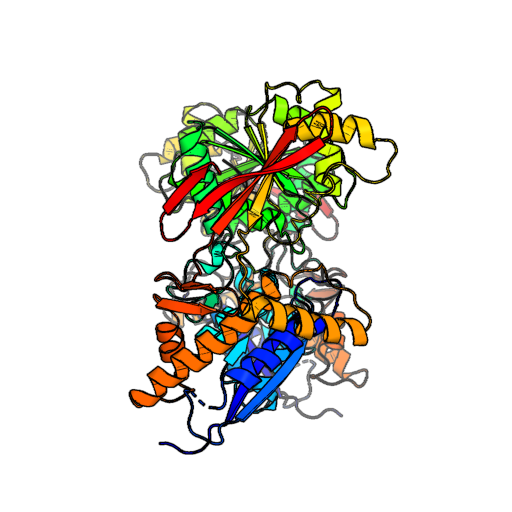642 1.00 57.14 318 ASP B C 1
ATOM 5570 O O . ASP B 1 362 ? 8.363 24.734 45.656 1.00 57.56 318 ASP B O 1
ATOM 5575 N N . ALA B 1 363 ? 10.544 24.744 45.144 1.00 59.18 319 ALA B N 1
ATOM 5576 C CA . ALA B 1 363 ? 10.512 23.400 44.590 1.00 59.07 319 ALA B CA 1
ATOM 5577 C C . ALA B 1 363 ? 10.298 22.411 45.727 1.00 59.42 319 ALA B C 1
ATOM 5578 O O . ALA B 1 363 ? 9.513 21.466 45.615 1.00 59.02 319 ALA B O 1
ATOM 5580 N N . ILE B 1 364 ? 11.015 22.629 46.823 1.00 51.15 320 ILE B N 1
ATOM 5581 C CA . ILE B 1 364 ? 10.913 21.767 47.988 1.00 53.31 320 ILE B CA 1
ATOM 5582 C C . ILE B 1 364 ? 9.529 21.841 48.648 1.00 53.76 320 ILE B C 1
ATOM 5583 O O . ILE B 1 364 ? 8.953 20.805 49.003 1.00 54.28 320 ILE B O 1
ATOM 5588 N N . LEU B 1 365 ? 8.989 23.051 48.797 1.00 56.69 321 LEU B N 1
ATOM 5589 C CA . LEU B 1 365 ? 7.652 23.207 49.366 1.00 57.55 321 LEU B CA 1
ATOM 5590 C C . LEU B 1 365 ? 6.665 22.440 48.481 1.00 57.23 321 LEU B C 1
ATOM 5591 O O . LEU B 1 365 ? 5.749 21.776 48.972 1.00 57.49 321 LEU B O 1
ATOM 5596 N N . LEU B 1 366 ? 6.861 22.541 47.168 1.00 60.34 322 LEU B N 1
ATOM 5597 C CA . LEU B 1 366 ? 6.003 21.855 46.204 1.00 59.61 322 LEU B CA 1
ATOM 5598 C C . LEU B 1 366 ? 6.087 20.335 46.397 1.00 60.72 322 LEU B C 1
ATOM 5599 O O . LEU B 1 366 ? 5.060 19.654 46.452 1.00 59.03 322 LEU B O 1
ATOM 5604 N N . TYR B 1 367 ? 7.298 19.795 46.507 1.00 57.82 323 TYR B N 1
ATOM 5605 C CA . TYR B 1 367 ? 7.424 18.363 46.716 1.00 57.67 323 TYR B CA 1
ATOM 5606 C C . TYR B 1 367 ? 6.760 17.979 48.034 1.00 59.74 323 TYR B C 1
ATOM 5607 O O . TYR B 1 367 ? 6.021 16.998 48.097 1.00 58.97 323 TYR B O 1
ATOM 5616 N N . VAL B 1 368 ? 7.029 18.753 49.085 1.00 64.65 324 VAL B N 1
ATOM 5617 C CA . VAL B 1 368 ? 6.460 18.468 50.402 1.00 63.04 324 VAL B CA 1
ATOM 5618 C C . VAL B 1 368 ? 4.940 18.548 50.427 1.00 67.46 324 VAL B C 1
ATOM 5619 O O . VAL B 1 368 ? 4.282 17.726 51.070 1.00 66.84 324 VAL B O 1
ATOM 5623 N N . LEU B 1 369 ? 4.385 19.551 49.751 1.00 56.38 325 LEU B N 1
ATOM 5624 C CA . LEU B 1 369 ? 2.937 19.699 49.678 1.00 58.92 325 LEU B CA 1
ATOM 5625 C C . LEU B 1 369 ? 2.361 18.447 49.039 1.00 60.59 325 LEU B C 1
ATOM 5626 O O . LEU B 1 369 ? 1.372 17.891 49.509 1.00 62.47 325 LEU B O 1
ATOM 5631 N N . ALA B 1 370 ? 2.997 17.999 47.966 1.00 57.01 326 ALA B N 1
ATOM 5632 C CA . ALA B 1 370 ? 2.541 16.812 47.255 1.00 56.88 326 ALA B CA 1
ATOM 5633 C C . ALA B 1 370 ? 2.695 15.520 48.078 1.00 57.13 326 ALA B C 1
ATOM 5634 O O . ALA B 1 370 ? 1.817 14.647 48.051 1.00 55.85 326 ALA B O 1
ATOM 5636 N N . LEU B 1 371 ? 3.801 15.388 48.807 1.00 53.79 327 LEU B N 1
ATOM 5637 C CA . LEU B 1 371 ? 4.006 14.185 49.607 1.00 54.31 327 LEU B CA 1
ATOM 5638 C C . LEU B 1 371 ? 2.875 14.126 50.629 1.00 57.22 327 LEU B C 1
ATOM 5639 O O . LEU B 1 371 ? 2.166 13.122 50.729 1.00 58.13 327 LEU B O 1
ATOM 5644 N N . HIS B 1 372 ? 2.701 15.218 51.368 1.00 59.56 328 HIS B N 1
ATOM 5645 C CA . HIS B 1 372 ? 1.645 15.313 52.370 1.00 65.06 328 HIS B CA 1
ATOM 5646 C C . HIS B 1 372 ? 0.363 14.675 51.824 1.00 65.84 328 HIS B C 1
ATOM 5647 O O . HIS B 1 372 ? -0.142 13.700 52.378 1.00 64.37 328 HIS B O 1
ATOM 5654 N N . GLU B 1 373 ? -0.138 15.218 50.722 1.00 90.52 329 GLU B N 1
ATOM 5655 C CA . GLU B 1 373 ? -1.363 14.731 50.108 1.00 92.56 329 GLU B CA 1
ATOM 5656 C C . GLU B 1 373 ? -1.305 13.266 49.682 1.00 91.03 329 GLU B C 1
ATOM 5657 O O . GLU B 1 373 ? -2.205 12.488 50.000 1.00 92.41 329 GLU B O 1
ATOM 5663 N N . VAL B 1 374 ? -0.252 12.889 48.964 1.00 72.01 330 VAL B N 1
ATOM 5664 C CA . VAL B 1 374 ? -0.115 11.514 48.488 1.00 69.49 330 VAL B CA 1
ATOM 5665 C C . VAL B 1 374 ? 0.004 10.544 49.655 1.00 68.57 330 VAL B C 1
ATOM 5666 O O . VAL B 1 374 ? -0.420 9.391 49.569 1.00 67.70 330 VAL B O 1
ATOM 5670 N N . LEU B 1 375 ? 0.573 11.033 50.749 1.00 95.00 331 LEU B N 1
ATOM 5671 C CA . LEU B 1 375 ? 0.772 10.238 51.951 1.00 95.04 331 LEU B CA 1
ATOM 5672 C C . LEU B 1 375 ? -0.517 10.223 52.766 1.00 97.21 331 LEU B C 1
ATOM 5673 O O . LEU B 1 375 ? -0.526 9.847 53.935 1.00 95.64 331 LEU B O 1
ATOM 5678 N N . ARG B 1 376 ? -1.608 10.628 52.124 1.00 93.96 332 ARG B N 1
ATOM 5679 C CA . ARG B 1 376 ? -2.913 10.681 52.766 1.00 95.35 332 ARG B CA 1
ATOM 5680 C C . ARG B 1 376 ? -3.884 9.712 52.098 1.00 93.22 332 ARG B C 1
ATOM 5681 O O . ARG B 1 376 ? -4.768 9.161 52.746 1.00 95.59 332 ARG B O 1
ATOM 5689 N N . ALA B 1 377 ? -3.713 9.510 50.798 1.00 100.29 333 ALA B N 1
ATOM 5690 C CA . ALA B 1 377 ? -4.572 8.602 50.050 1.00 99.00 333 ALA B CA 1
ATOM 5691 C C . ALA B 1 377 ? -4.145 7.158 50.275 1.00 98.37 333 ALA B C 1
ATOM 5692 O O . ALA B 1 377 ? -4.724 6.238 49.697 1.00 97.46 333 ALA B O 1
ATOM 5694 N N . GLY B 1 378 ? -3.131 6.968 51.117 1.00 108.46 334 GLY B N 1
ATOM 5695 C CA . GLY B 1 378 ? -2.639 5.632 51.407 1.00 108.26 334 GLY B CA 1
ATOM 5696 C C . GLY B 1 378 ? -1.462 5.227 50.537 1.00 106.54 334 GLY B C 1
ATOM 5697 O O . GLY B 1 378 ? -1.203 4.037 50.350 1.00 104.70 334 GLY B O 1
ATOM 5698 N N . TYR B 1 379 ? -0.752 6.216 49.999 1.00 96.37 335 TYR B N 1
ATOM 5699 C CA . TYR B 1 379 ? 0.403 5.961 49.146 1.00 95.27 335 TYR B CA 1
ATOM 5700 C C . TYR B 1 379 ? 1.694 6.213 49.911 1.00 93.71 335 TYR B C 1
ATOM 5701 O O . TYR B 1 379 ? 1.663 6.657 51.057 1.00 94.19 335 TYR B O 1
ATOM 5710 N N . SER B 1 380 ? 2.826 5.924 49.276 1.00 65.58 336 SER B N 1
ATOM 5711 C CA . SER B 1 380 ? 4.129 6.099 49.915 1.00 63.95 336 SER B CA 1
ATOM 5712 C C . SER B 1 380 ? 5.062 7.017 49.137 1.00 61.83 336 SER B C 1
ATOM 5713 O O . SER B 1 380 ? 4.779 7.387 47.998 1.00 61.72 336 SER B O 1
ATOM 5716 N N . LYS B 1 381 ? 6.190 7.362 49.744 1.00 65.08 337 LYS B N 1
ATOM 5717 C CA . LYS B 1 381 ? 7.133 8.246 49.087 1.00 63.07 337 LYS B CA 1
ATOM 5718 C C . LYS B 1 381 ? 7.673 7.634 47.822 1.00 63.50 337 LYS B C 1
ATOM 5719 O O . LYS B 1 381 ? 8.204 8.340 46.966 1.00 62.92 337 LYS B O 1
ATOM 5725 N N . LYS B 1 382 ? 7.545 6.320 47.700 1.00 48.23 338 LYS B N 1
ATOM 5726 C CA . LYS B 1 382 ? 8.052 5.654 46.517 1.00 47.94 338 LYS B CA 1
ATOM 5727 C C . LYS B 1 382 ? 7.140 5.671 45.300 1.00 47.67 338 LYS B C 1
ATOM 5728 O O . LYS B 1 382 ? 7.437 5.011 44.305 1.00 47.83 338 LYS B O 1
ATOM 5734 N N . ASP B 1 383 ? 6.045 6.426 45.367 1.00 95.21 339 ASP B N 1
ATOM 5735 C CA . ASP B 1 383 ? 5.117 6.537 44.240 1.00 95.63 339 ASP B CA 1
ATOM 5736 C C . ASP B 1 383 ? 5.272 7.894 43.554 1.00 95.20 339 ASP B C 1
ATOM 5737 O O . ASP B 1 383 ? 4.374 8.732 43.605 1.00 94.65 339 ASP B O 1
ATOM 5742 N N . GLY B 1 384 ? 6.419 8.093 42.909 1.00 65.57 340 GLY B N 1
ATOM 5743 C CA . GLY B 1 384 ? 6.708 9.340 42.223 1.00 64.25 340 GLY B CA 1
ATOM 5744 C C . GLY B 1 384 ? 5.591 9.849 41.345 1.00 62.56 340 GLY B C 1
ATOM 5745 O O . GLY B 1 384 ? 5.273 11.034 41.381 1.00 62.80 340 GLY B O 1
ATOM 5746 N N . GLY B 1 385 ? 4.998 8.957 40.558 1.00 58.48 341 GLY B N 1
ATOM 5747 C CA . GLY B 1 385 ? 3.909 9.361 39.683 1.00 59.10 341 GLY B CA 1
ATOM 5748 C C . GLY B 1 385 ? 2.829 10.096 40.452 1.00 61.24 341 GLY B C 1
ATOM 5749 O O . GLY B 1 385 ? 2.515 11.252 40.176 1.00 61.40 341 GLY B O 1
ATOM 5750 N N . LYS B 1 386 ? 2.261 9.421 41.440 1.00 55.31 342 LYS B N 1
ATOM 5751 C CA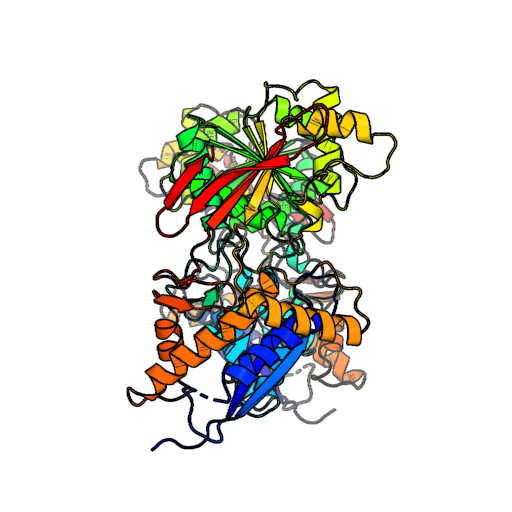 . LYS B 1 386 ? 1.222 10.029 42.257 1.00 56.59 342 LYS B CA 1
ATOM 5752 C C . LYS B 1 386 ? 1.676 11.346 42.885 1.00 56.04 342 LYS B C 1
ATOM 5753 O O . LYS B 1 386 ? 0.872 12.241 43.117 1.00 56.76 342 LYS B O 1
ATOM 5759 N N . ILE B 1 387 ? 2.969 11.463 43.153 1.00 62.16 343 ILE B N 1
ATOM 5760 C CA . ILE B 1 387 ? 3.529 12.673 43.747 1.00 57.65 343 ILE B CA 1
ATOM 5761 C C . ILE B 1 387 ? 3.593 13.803 42.732 1.00 58.20 343 ILE B C 1
ATOM 5762 O O . ILE B 1 387 ? 3.244 14.948 43.025 1.00 56.62 343 ILE B O 1
ATOM 5767 N N . ILE B 1 388 ? 4.045 13.464 41.531 1.00 64.64 344 ILE B N 1
ATOM 5768 C CA . ILE B 1 388 ? 4.168 14.438 40.456 1.00 61.47 344 ILE B CA 1
ATOM 5769 C C . ILE B 1 388 ? 2.826 15.009 40.044 1.00 63.61 344 ILE B C 1
ATOM 5770 O O . ILE B 1 388 ? 2.657 16.227 40.003 1.00 61.43 344 ILE B O 1
ATOM 5775 N N . GLN B 1 389 ? 1.864 14.146 39.751 1.00 62.20 345 GLN B N 1
ATOM 5776 C CA . GLN B 1 389 ? 0.562 14.639 39.348 1.00 64.79 345 GLN B CA 1
ATOM 5777 C C . GLN B 1 389 ? 0.003 15.566 40.425 1.00 64.19 345 GLN B C 1
ATOM 5778 O O . GLN B 1 389 ? -0.855 16.407 40.148 1.00 64.36 345 GLN B O 1
ATOM 5784 N N . GLN B 1 390 ? 0.496 15.419 41.653 1.00 59.54 346 GLN B N 1
ATOM 5785 C CA . GLN B 1 390 ? 0.044 16.270 42.752 1.00 59.42 346 GLN B CA 1
ATOM 5786 C C . GLN B 1 390 ? 0.652 17.661 42.681 1.00 59.66 346 GLN B C 1
ATOM 5787 O O . GLN B 1 390 ? 0.030 18.622 43.127 1.00 59.72 346 GLN B O 1
ATOM 5793 N N . THR B 1 391 ? 1.861 17.767 42.129 1.00 50.73 347 THR B N 1
ATOM 5794 C CA . THR B 1 391 ? 2.526 19.063 42.001 1.00 47.38 347 THR B CA 1
ATOM 5795 C C . THR B 1 391 ? 2.023 19.828 40.784 1.00 49.39 347 THR B C 1
ATOM 5796 O O . THR B 1 391 ? 2.267 21.031 40.647 1.00 47.96 347 THR B O 1
ATOM 5800 N N . TRP B 1 392 ? 1.310 19.124 39.910 1.00 49.82 348 TRP B N 1
ATOM 5801 C CA . TRP B 1 392 ? 0.767 19.725 38.693 1.00 51.12 348 TRP B CA 1
ATOM 5802 C C . TRP B 1 392 ? -0.555 20.469 38.903 1.00 54.51 348 TRP B C 1
ATOM 5803 O O . TRP B 1 392 ? -1.245 20.275 39.902 1.00 55.43 348 TRP B O 1
ATOM 5814 N N . ASN B 1 393 ? -0.882 21.332 37.950 1.00 70.32 349 ASN B N 1
ATOM 5815 C CA . ASN B 1 393 ? -2.118 22.097 37.976 1.00 73.89 349 ASN B CA 1
ATOM 5816 C C . ASN B 1 393 ? -2.509 22.622 39.351 1.00 71.54 349 ASN B C 1
ATOM 5817 O O . ASN B 1 393 ? -3.567 22.274 39.863 1.00 72.36 349 ASN B O 1
ATOM 5822 N N . ARG B 1 394 ? -1.672 23.464 39.949 1.00 67.24 350 ARG B N 1
ATOM 5823 C CA . ARG B 1 394 ? -1.993 24.011 41.263 1.00 64.35 350 ARG B CA 1
ATOM 5824 C C . ARG B 1 394 ? -1.250 25.297 41.604 1.00 63.94 350 ARG B C 1
ATOM 5825 O O . ARG B 1 394 ? -0.262 25.659 40.958 1.00 63.80 350 ARG B O 1
ATOM 5833 N N . THR B 1 395 ? -1.742 25.983 42.631 1.00 61.64 351 THR B N 1
ATOM 5834 C CA . THR B 1 395 ? -1.136 27.229 43.082 1.00 59.04 351 THR B CA 1
ATOM 5835 C C . THR B 1 395 ? -0.860 27.203 44.583 1.00 59.86 351 THR B C 1
ATOM 5836 O O . THR B 1 395 ? -1.706 26.796 45.385 1.00 59.19 351 THR B O 1
ATOM 5840 N N . PHE B 1 396 ? 0.344 27.633 44.949 1.00 53.30 352 PHE B N 1
ATOM 5841 C CA . PHE B 1 396 ? 0.759 27.677 46.342 1.00 52.93 352 PHE B CA 1
ATOM 5842 C C . PHE B 1 396 ? 1.565 28.941 46.624 1.00 54.57 352 PHE B C 1
ATOM 5843 O O . PHE B 1 396 ? 1.862 29.719 45.716 1.00 55.78 352 PHE B O 1
ATOM 5851 N N . GLU B 1 397 ? 1.911 29.144 47.890 1.00 77.89 353 GLU B N 1
ATOM 5852 C CA . GLU B 1 397 ? 2.664 30.317 48.301 1.00 79.60 353 GLU B CA 1
ATOM 5853 C C . GLU B 1 397 ? 4.156 30.019 48.350 1.00 78.92 353 GLU B C 1
ATOM 5854 O O . GLU B 1 397 ? 4.590 29.141 49.086 1.00 77.82 353 GLU B O 1
ATOM 5860 N N . GLY B 1 398 ? 4.933 30.746 47.556 1.00 64.03 354 GLY B N 1
ATOM 5861 C CA . GLY B 1 398 ? 6.372 30.559 47.554 1.00 64.65 354 GLY B CA 1
ATOM 5862 C C . GLY B 1 398 ? 6.974 31.636 48.436 1.00 64.96 354 GLY B C 1
ATOM 5863 O O . GLY B 1 398 ? 6.241 32.325 49.146 1.00 65.75 354 GLY B O 1
ATOM 5864 N N . ILE B 1 399 ? 8.291 31.802 48.409 1.00 68.48 355 ILE B N 1
ATOM 5865 C CA . ILE B 1 399 ? 8.898 32.837 49.240 1.00 68.56 355 ILE B CA 1
ATOM 5866 C C . ILE B 1 399 ? 8.565 34.215 48.713 1.00 68.80 355 ILE B C 1
ATOM 5867 O O . ILE B 1 399 ? 8.546 35.186 49.470 1.00 69.91 355 ILE B O 1
ATOM 5872 N N . ALA B 1 400 ? 8.300 34.301 47.414 1.00 56.03 356 ALA B N 1
ATOM 5873 C CA . ALA B 1 400 ? 8.003 35.582 46.787 1.00 55.03 356 ALA B CA 1
ATOM 5874 C C . ALA B 1 400 ? 6.528 35.801 46.489 1.00 54.79 356 ALA B C 1
ATOM 5875 O O . ALA B 1 400 ? 6.122 36.900 46.116 1.00 53.43 356 ALA B O 1
ATOM 5877 N N . GLY B 1 401 ? 5.723 34.758 46.644 1.00 71.01 357 GLY B N 1
ATOM 5878 C CA . GLY B 1 401 ? 4.305 34.907 46.389 1.00 72.37 357 GLY B CA 1
ATOM 5879 C C . GLY B 1 401 ? 3.668 33.764 45.631 1.00 72.80 357 GLY B C 1
ATOM 5880 O O . GLY B 1 401 ? 4.178 32.647 45.606 1.00 73.32 357 GLY B O 1
ATOM 5881 N N . GLN B 1 402 ? 2.531 34.051 45.018 1.00 72.06 358 GLN B N 1
ATOM 5882 C CA . GLN B 1 402 ? 1.806 33.062 44.253 1.00 73.55 358 GLN B CA 1
ATOM 5883 C C . GLN B 1 402 ? 2.725 32.361 43.279 1.00 72.08 358 GLN B C 1
ATOM 5884 O O . GLN B 1 402 ? 3.653 32.964 42.742 1.00 72.58 358 GLN B O 1
ATOM 5890 N N . VAL B 1 403 ? 2.466 31.072 43.080 1.00 66.92 359 VAL B N 1
ATOM 5891 C CA . VAL B 1 403 ? 3.218 30.236 42.150 1.00 64.21 359 VAL B CA 1
ATOM 5892 C C . VAL B 1 403 ? 2.164 29.319 41.546 1.00 64.26 359 VAL B C 1
ATOM 5893 O O . VAL B 1 403 ? 1.536 28.549 42.267 1.00 64.59 359 VAL B O 1
ATOM 5897 N N . SER B 1 404 ? 1.948 29.404 40.239 1.00 68.90 360 SER B N 1
ATOM 5898 C CA . SER B 1 404 ? 0.943 28.558 39.614 1.00 68.56 360 SER B CA 1
ATOM 5899 C C . SER B 1 404 ? 1.488 27.625 38.535 1.00 66.96 360 SER B C 1
ATOM 5900 O O . SER B 1 404 ? 1.988 28.075 37.499 1.00 67.50 360 SER B O 1
ATOM 5903 N N . ILE B 1 405 ? 1.386 26.321 38.783 1.00 57.94 361 ILE B N 1
ATOM 5904 C CA . ILE B 1 405 ? 1.843 25.326 37.822 1.00 55.98 361 ILE B CA 1
ATOM 5905 C C . ILE B 1 405 ? 0.655 24.874 36.998 1.00 54.27 361 ILE B C 1
ATOM 5906 O O . ILE B 1 405 ? -0.368 24.469 37.547 1.00 54.38 361 ILE B O 1
ATOM 5911 N N . ASP B 1 406 ? 0.797 24.941 35.679 1.00 58.27 362 ASP B N 1
ATOM 5912 C CA . ASP B 1 406 ? -0.285 24.557 34.782 1.00 56.28 362 ASP B CA 1
ATOM 5913 C C . ASP B 1 406 ? -0.463 23.054 34.690 1.00 55.96 362 ASP B C 1
ATOM 5914 O O . ASP B 1 406 ? 0.386 22.291 35.134 1.00 55.73 362 ASP B O 1
ATOM 5919 N N . ALA B 1 407 ? -1.577 22.642 34.101 1.00 68.88 363 ALA B N 1
ATOM 5920 C CA . ALA B 1 407 ? -1.895 21.235 33.957 1.00 69.77 363 ALA B CA 1
ATOM 5921 C C . ALA B 1 407 ? -0.885 20.435 33.143 1.00 69.90 363 ALA B C 1
ATOM 5922 O O . ALA B 1 407 ? -1.188 19.332 32.689 1.00 70.75 363 ALA B O 1
ATOM 5924 N N . ASN B 1 408 ? 0.314 20.967 32.950 1.00 55.87 364 ASN B N 1
ATOM 5925 C CA . ASN B 1 408 ? 1.298 20.217 32.185 1.00 54.71 364 ASN B CA 1
ATOM 5926 C C . ASN B 1 408 ? 2.635 20.147 32.898 1.00 53.68 364 ASN B C 1
ATOM 5927 O O . ASN B 1 408 ? 3.617 19.670 32.345 1.00 53.36 364 ASN B O 1
ATOM 5932 N N . GLY B 1 409 ? 2.655 20.613 34.142 1.00 53.84 365 GLY B N 1
ATOM 5933 C CA . GLY B 1 409 ? 3.872 20.575 34.932 1.00 54.12 365 GLY B CA 1
ATOM 5934 C C . GLY B 1 409 ? 4.784 21.748 34.659 1.00 53.85 365 GLY B C 1
ATOM 5935 O O . GLY B 1 409 ? 5.971 21.712 34.994 1.00 53.53 365 GLY B O 1
ATOM 5936 N N . ASP B 1 410 ? 4.231 22.796 34.060 1.00 62.87 366 ASP B N 1
ATOM 5937 C CA . ASP B 1 410 ? 5.023 23.974 33.738 1.00 63.37 366 ASP B CA 1
ATOM 5938 C C . ASP B 1 410 ? 4.541 25.226 34.464 1.00 65.07 366 ASP B C 1
ATOM 5939 O O . ASP B 1 410 ? 3.357 25.573 34.421 1.00 65.21 366 ASP B O 1
ATOM 5944 N N . ARG B 1 411 ? 5.481 25.896 35.124 1.00 54.45 367 ARG B N 1
ATOM 5945 C CA . ARG B 1 411 ? 5.212 27.114 35.884 1.00 56.72 367 ARG B CA 1
ATOM 5946 C C . ARG B 1 411 ? 4.790 28.274 34.986 1.00 57.59 367 ARG B C 1
ATOM 5947 O O . ARG B 1 411 ? 5.521 28.632 34.059 1.00 57.04 367 ARG B O 1
ATOM 5955 N N . TYR B 1 412 ? 3.615 28.851 35.245 1.00 52.22 368 TYR B N 1
ATOM 5956 C CA . TYR B 1 412 ? 3.163 29.992 34.452 1.00 52.68 368 TYR B CA 1
ATOM 5957 C C . TYR B 1 412 ? 4.175 31.095 34.668 1.00 53.41 368 TYR B C 1
ATOM 5958 O O . TYR B 1 412 ? 4.645 31.286 35.788 1.00 53.09 368 TYR B O 1
ATOM 5967 N N . GLY B 1 413 ? 4.517 31.822 33.613 1.00 64.24 369 GLY B N 1
ATOM 5968 C CA . GLY B 1 413 ? 5.488 32.886 33.768 1.00 65.20 369 GLY B CA 1
ATOM 5969 C C . GLY B 1 413 ? 4.938 34.272 33.499 1.00 66.20 369 GLY B C 1
ATOM 5970 O O . GLY B 1 413 ? 4.120 34.447 32.599 1.00 67.34 369 GLY B O 1
ATOM 5971 N N . ASP B 1 414 ? 5.369 35.250 34.293 1.00 65.36 370 ASP B N 1
ATOM 5972 C CA . ASP B 1 414 ? 4.942 36.626 34.108 1.00 64.12 370 ASP B CA 1
ATOM 5973 C C . ASP B 1 414 ? 6.176 37.430 33.725 1.00 63.86 370 ASP B C 1
ATOM 5974 O O . ASP B 1 414 ? 7.194 37.371 34.410 1.00 63.73 370 ASP B O 1
ATOM 5979 N N . PHE B 1 415 ? 6.074 38.182 32.631 1.00 48.25 371 PHE B N 1
ATOM 5980 C CA . PHE B 1 415 ? 7.187 38.976 32.117 1.00 47.00 371 PHE B CA 1
ATOM 5981 C C . PHE B 1 415 ? 6.945 40.485 32.092 1.00 47.68 371 PHE B C 1
ATOM 5982 O O . PHE B 1 415 ? 5.811 40.945 32.145 1.00 47.44 371 PHE B O 1
ATOM 5990 N N . SER B 1 416 ? 8.037 41.243 31.994 1.00 47.90 372 SER B N 1
ATOM 5991 C CA . SER B 1 416 ? 7.994 42.706 31.942 1.00 48.35 372 SER B CA 1
ATOM 5992 C C . SER B 1 416 ? 8.952 43.171 30.870 1.00 49.04 372 SER B C 1
ATOM 5993 O O . SER B 1 416 ? 9.916 42.478 30.571 1.00 49.06 372 SER B O 1
ATOM 5996 N N . VAL B 1 417 ? 8.696 44.339 30.291 1.00 49.47 373 VAL B N 1
ATOM 5997 C CA . VAL B 1 417 ? 9.573 44.861 29.250 1.00 48.93 373 VAL B CA 1
ATOM 5998 C C . VAL B 1 417 ? 10.308 46.117 29.733 1.00 51.81 373 VAL B C 1
ATOM 5999 O O . VAL B 1 417 ? 9.721 47.001 30.352 1.00 50.03 373 VAL B O 1
ATOM 6003 N N . ILE B 1 418 ? 11.603 46.184 29.446 1.00 62.92 374 ILE B N 1
ATOM 6004 C CA . ILE B 1 418 ? 12.433 47.308 29.865 1.00 64.70 374 ILE B CA 1
ATOM 6005 C C . ILE B 1 418 ? 12.872 48.165 28.684 1.00 69.77 374 ILE B C 1
ATOM 6006 O O . ILE B 1 418 ? 13.679 47.739 27.859 1.00 68.99 374 ILE B O 1
ATOM 6011 N N . ALA B 1 419 ? 12.350 49.383 28.612 1.00 71.84 375 ALA B N 1
ATOM 6012 C CA . ALA B 1 419 ? 12.700 50.300 27.533 1.00 74.04 375 ALA B CA 1
ATOM 6013 C C . ALA B 1 419 ? 13.280 51.597 28.092 1.00 76.18 375 ALA B C 1
ATOM 6014 O O . ALA B 1 419 ? 13.242 51.836 29.300 1.00 78.12 375 ALA B O 1
ATOM 6016 N N . MET B 1 420 ? 13.819 52.430 27.209 1.00 85.71 376 MET B N 1
ATOM 6017 C CA . MET B 1 420 ? 14.402 53.703 27.611 1.00 83.83 376 MET B CA 1
ATOM 6018 C C . MET B 1 420 ? 13.357 54.809 27.524 1.00 84.52 376 MET B C 1
ATOM 6019 O O . MET B 1 420 ? 12.810 55.074 26.457 1.00 83.68 376 MET B O 1
ATOM 6024 N N . THR B 1 421 ? 13.092 55.451 28.658 1.00 89.49 377 THR B N 1
ATOM 6025 C CA . THR B 1 421 ? 12.096 56.517 28.749 1.00 88.51 377 THR B CA 1
ATOM 6026 C C . THR B 1 421 ? 12.640 57.946 28.723 1.00 88.76 377 THR B C 1
ATOM 6027 O O . THR B 1 421 ? 11.878 58.904 28.826 1.00 87.27 377 THR B O 1
ATOM 6031 N N . ASP B 1 422 ? 13.951 58.082 28.578 1.00 83.18 378 ASP B N 1
ATOM 6032 C CA . ASP B 1 422 ? 14.604 59.383 28.529 1.00 85.04 378 ASP B CA 1
ATOM 6033 C C . ASP B 1 422 ? 15.923 59.156 27.812 1.00 84.05 378 ASP B C 1
ATOM 6034 O O . ASP B 1 422 ? 16.855 58.619 28.402 1.00 83.49 378 ASP B O 1
ATOM 6039 N N . VAL B 1 423 ? 16.007 59.555 26.547 1.00 74.49 379 VAL B N 1
ATOM 6040 C CA . VAL B 1 423 ? 17.233 59.346 25.777 1.00 79.20 379 VAL B CA 1
ATOM 6041 C C . VAL B 1 423 ? 18.436 60.105 26.336 1.00 80.45 379 VAL B C 1
ATOM 6042 O O . VAL B 1 423 ? 19.583 59.654 26.222 1.00 81.95 379 VAL B O 1
ATOM 6046 N N . GLU B 1 424 ? 18.172 61.267 26.926 1.00 114.74 380 GLU B N 1
ATOM 6047 C CA . GLU B 1 424 ? 19.234 62.079 27.493 1.00 117.97 380 GLU B CA 1
ATOM 6048 C C . GLU B 1 424 ? 19.853 61.311 28.650 1.00 117.19 380 GLU B C 1
ATOM 6049 O O . GLU B 1 424 ? 20.962 60.790 28.547 1.00 118.45 380 GLU B O 1
ATOM 6055 N N . ALA B 1 425 ? 19.101 61.239 29.744 1.00 117.15 381 ALA B N 1
ATOM 6056 C CA . ALA B 1 425 ? 19.523 60.569 30.966 1.00 115.82 381 ALA B CA 1
ATOM 6057 C C . ALA B 1 425 ? 20.089 59.159 30.776 1.00 114.19 381 ALA B C 1
ATOM 6058 O O . ALA B 1 425 ? 21.254 58.897 31.093 1.00 110.82 381 ALA B O 1
ATOM 6060 N N . GLY B 1 426 ? 19.264 58.254 30.262 1.00 85.19 382 GLY B N 1
ATOM 6061 C CA . GLY B 1 426 ? 19.694 56.881 30.072 1.00 82.87 382 GLY B CA 1
ATOM 6062 C C . GLY B 1 426 ? 18.738 56.000 30.851 1.00 79.05 382 GLY B C 1
ATOM 6063 O O . GLY B 1 426 ? 18.902 54.786 30.917 1.00 78.48 382 GLY B O 1
ATOM 6064 N N . THR B 1 427 ? 17.733 56.639 31.444 1.00 91.09 383 THR B N 1
ATOM 6065 C CA . THR B 1 427 ? 16.709 55.970 32.238 1.00 89.84 383 THR B CA 1
ATOM 6066 C C . THR B 1 427 ? 16.008 54.861 31.462 1.00 87.77 383 THR B C 1
ATOM 6067 O O . THR B 1 427 ? 15.563 55.077 30.335 1.00 86.74 383 THR B O 1
ATOM 6071 N N . GLN B 1 428 ? 15.903 53.681 32.075 1.00 62.38 384 GLN B N 1
ATOM 6072 C CA . GLN B 1 428 ? 15.236 52.528 31.469 1.00 60.74 384 GLN B CA 1
ATOM 6073 C C . GLN B 1 428 ? 14.250 51.968 32.486 1.00 59.87 384 GLN B C 1
ATOM 6074 O O . GLN B 1 428 ? 14.647 51.233 33.372 1.00 59.67 384 GLN B O 1
ATOM 6080 N N . GLU B 1 429 ? 12.975 52.317 32.375 1.00 47.25 385 GLU B N 1
ATOM 6081 C CA . GLU B 1 429 ? 11.979 51.807 33.317 1.00 46.76 385 GLU B CA 1
ATOM 6082 C C . GLU B 1 429 ? 11.029 50.820 32.627 1.00 45.85 385 GLU B C 1
ATOM 6083 O O . GLU B 1 429 ? 10.968 50.776 31.399 1.00 46.11 385 GLU B O 1
ATOM 6089 N N . VAL B 1 430 ? 10.300 50.021 33.406 1.00 71.77 386 VAL B N 1
ATOM 6090 C CA . VAL B 1 430 ? 9.379 49.033 32.833 1.00 68.69 386 VAL B CA 1
ATOM 6091 C C . VAL B 1 430 ? 8.160 49.642 32.149 1.00 70.52 386 VAL B C 1
ATOM 6092 O O . VAL B 1 430 ? 7.364 50.333 32.774 1.00 69.29 386 VAL B O 1
ATOM 6096 N N . ILE B 1 431 ? 8.027 49.358 30.856 1.00 58.24 387 ILE B N 1
ATOM 6097 C CA . ILE B 1 431 ? 6.925 49.859 30.031 1.00 58.77 387 ILE B CA 1
ATOM 6098 C C . ILE B 1 431 ? 5.627 49.096 30.237 1.00 58.67 387 ILE B C 1
ATOM 6099 O O . ILE B 1 431 ? 4.546 49.689 30.275 1.00 58.90 387 ILE B O 1
ATOM 6104 N N . GLY B 1 432 ? 5.742 47.772 30.324 1.00 90.78 388 GLY B N 1
ATOM 6105 C CA . GLY B 1 432 ? 4.573 46.931 30.507 1.00 90.61 388 GLY B CA 1
ATOM 6106 C C . GLY B 1 432 ? 4.893 45.532 30.987 1.00 89.96 388 GLY B C 1
ATOM 6107 O O . GLY B 1 432 ? 6.054 45.125 31.011 1.00 87.85 388 GLY B O 1
ATOM 6108 N N . ASP B 1 433 ? 3.850 44.795 31.361 1.00 58.87 389 ASP B N 1
ATOM 6109 C CA . ASP B 1 433 ? 4.010 43.436 31.853 1.00 61.22 389 ASP B CA 1
ATOM 6110 C C . ASP B 1 433 ? 3.052 42.457 31.196 1.00 60.69 389 ASP B C 1
ATOM 6111 O O . ASP B 1 433 ? 2.084 42.852 30.549 1.00 61.60 389 ASP B O 1
ATOM 6116 N N . TYR B 1 434 ? 3.344 41.173 31.383 1.00 68.15 390 TYR B N 1
ATOM 6117 C CA . TYR B 1 434 ? 2.528 40.087 30.864 1.00 67.19 390 TYR B CA 1
ATOM 6118 C C . TYR B 1 434 ? 2.345 39.056 31.974 1.00 66.76 390 TYR B C 1
ATOM 6119 O O . TYR B 1 434 ? 3.296 38.703 32.671 1.00 67.08 390 TYR B O 1
ATOM 6128 N N . PHE B 1 435 ? 1.124 38.570 32.146 1.00 56.90 391 PHE B N 1
ATOM 6129 C CA . PHE B 1 435 ? 0.874 37.591 33.186 1.00 57.91 391 PHE B CA 1
ATOM 6130 C C . PHE B 1 435 ? 0.452 36.247 32.612 1.00 55.30 391 PHE B C 1
ATOM 6131 O O . PHE B 1 435 ? -0.687 36.054 32.208 1.00 55.24 391 PHE B O 1
ATOM 6139 N N . GLY B 1 436 ? 1.407 35.324 32.589 1.00 99.70 392 GLY B N 1
ATOM 6140 C CA . GLY B 1 436 ? 1.197 33.991 32.054 1.00 98.50 392 GLY B CA 1
ATOM 6141 C C . GLY B 1 436 ? -0.159 33.335 32.208 1.00 97.69 392 GLY B C 1
ATOM 6142 O O . GLY B 1 436 ? -0.805 33.013 31.212 1.00 94.17 392 GLY B O 1
ATOM 6143 N N . LYS B 1 437 ? -0.593 33.119 33.446 1.00 54.17 393 LYS B N 1
ATOM 6144 C CA . LYS B 1 437 ? -1.876 32.463 33.693 1.00 58.50 393 LYS B CA 1
ATOM 6145 C C . LYS B 1 437 ? -3.043 33.214 33.048 1.00 61.65 393 LYS B C 1
ATOM 6146 O O . LYS B 1 437 ? -3.730 32.682 32.175 1.00 62.73 393 LYS B O 1
ATOM 6152 N N . GLU B 1 438 ? -3.266 34.452 33.475 1.00 70.18 394 GLU B N 1
ATOM 6153 C CA . GLU B 1 438 ? -4.341 35.251 32.905 1.00 75.65 394 GLU B CA 1
ATOM 6154 C C . GLU B 1 438 ? -4.115 35.350 31.396 1.00 75.86 394 GLU B C 1
ATOM 6155 O O . GLU B 1 438 ? -5.004 35.053 30.600 1.00 77.26 394 GLU B O 1
ATOM 6161 N N . GLY B 1 439 ? -2.904 35.736 31.012 1.00 82.97 395 GLY B N 1
ATOM 6162 C CA . GLY B 1 439 ? -2.570 35.856 29.606 1.00 82.18 395 GLY B CA 1
ATOM 6163 C C . GLY B 1 439 ? -2.831 37.249 29.080 1.00 81.11 395 GLY B C 1
ATOM 6164 O O . GLY B 1 439 ? -3.101 37.424 27.895 1.00 79.52 395 GLY B O 1
ATOM 6165 N N . ARG B 1 440 ? -2.742 38.236 29.970 1.00 80.82 396 ARG B N 1
ATOM 6166 C CA . ARG B 1 440 ? -2.975 39.641 29.629 1.00 82.11 396 ARG B CA 1
ATOM 6167 C C . ARG B 1 440 ? -1.697 40.487 29.646 1.00 80.07 396 ARG B C 1
ATOM 6168 O O . ARG B 1 440 ? -1.001 40.542 30.661 1.00 79.55 396 ARG B O 1
ATOM 6176 N N . PHE B 1 441 ? -1.398 41.150 28.531 1.00 80.93 397 PHE B N 1
ATOM 6177 C CA . PHE B 1 441 ? -0.235 42.030 28.450 1.00 82.05 397 PHE B CA 1
ATOM 6178 C C . PHE B 1 441 ? -0.745 43.434 28.726 1.00 85.53 397 PHE B C 1
ATOM 6179 O O . PHE B 1 441 ? -1.639 43.907 28.035 1.00 85.92 397 PHE B O 1
ATOM 6187 N N . GLU B 1 442 ? -0.188 44.107 29.722 1.00 98.94 398 GLU B N 1
ATOM 6188 C CA . GLU B 1 442 ? -0.658 45.450 30.030 1.00 104.63 398 GLU B CA 1
ATOM 6189 C C . GLU B 1 442 ? 0.439 46.504 30.132 1.00 107.40 398 GLU B C 1
ATOM 6190 O O . GLU B 1 442 ? 1.478 46.283 30.757 1.00 109.03 398 GLU B O 1
ATOM 6196 N N . MET B 1 443 ? 0.187 47.655 29.513 1.00 111.74 399 MET B N 1
ATOM 6197 C CA . MET B 1 443 ? 1.126 48.772 29.525 1.00 110.98 399 MET B CA 1
ATOM 6198 C C . MET B 1 443 ? 0.900 49.565 30.807 1.00 112.36 399 MET B C 1
ATOM 6199 O O . MET B 1 443 ? -0.224 49.651 31.300 1.00 113.01 399 MET B O 1
ATOM 6204 N N . ARG B 1 444 ? 1.964 50.145 31.348 1.00 110.17 400 ARG B N 1
ATOM 6205 C CA . ARG B 1 444 ? 1.842 50.925 32.571 1.00 107.25 400 ARG B CA 1
ATOM 6206 C C . ARG B 1 444 ? 1.665 52.415 32.264 1.00 106.25 400 ARG B C 1
ATOM 6207 O O . ARG B 1 444 ? 1.918 52.864 31.143 1.00 106.57 400 ARG B O 1
ATOM 6215 N N . PRO B 1 445 ? 1.214 53.195 33.264 1.00 116.70 401 PRO B N 1
ATOM 6216 C CA . PRO B 1 445 ? 0.981 54.645 33.172 1.00 111.25 401 PRO B CA 1
ATOM 6217 C C . PRO B 1 445 ? 2.255 55.480 32.998 1.00 111.24 401 PRO B C 1
ATOM 6218 O O . PRO B 1 445 ? 2.502 55.967 31.874 1.00 110.73 401 PRO B O 1
ATOM 6223 N N . GLY C 2 1 ? 24.127 27.524 6.291 1.00 148.24 6 GLY E N 1
ATOM 6224 C CA . GLY C 2 1 ? 23.022 26.550 6.101 1.00 148.24 6 GLY E CA 1
ATOM 6225 C C . GLY C 2 1 ? 22.533 25.921 7.397 1.00 148.24 6 GLY E C 1
ATOM 6226 O O . GLY C 2 1 ? 23.020 26.261 8.479 1.00 148.24 6 GLY E O 1
ATOM 6227 N N . CYS C 2 2 ? 21.572 25.000 7.293 1.00 148.24 7 CYS E N 1
ATOM 6228 C CA . CYS C 2 2 ? 21.018 24.325 8.469 1.00 148.24 7 CYS E CA 1
ATOM 6229 C C . CYS C 2 2 ? 21.896 23.191 8.998 1.00 148.24 7 CYS E C 1
ATOM 6230 O O . CYS C 2 2 ? 21.508 22.023 8.959 1.00 148.24 7 CYS E O 1
ATOM 6233 N N . PHE C 2 3 ? 23.078 23.539 9.493 1.00 148.24 8 PHE E N 1
ATOM 6234 C CA . PHE C 2 3 ? 23.994 22.550 10.043 1.00 148.24 8 PHE E CA 1
ATOM 6235 C C . PHE C 2 3 ? 25.001 23.235 10.955 1.00 148.24 8 PHE E C 1
ATOM 6236 O O . PHE C 2 3 ? 25.567 22.604 11.847 1.00 148.24 8 PHE E O 1
ATOM 6244 N N . GLY C 2 4 ? 25.211 24.531 10.725 1.00 148.24 9 GLY E N 1
ATOM 6245 C CA . GLY C 2 4 ? 26.164 25.286 11.518 1.00 148.24 9 GLY E CA 1
ATOM 6246 C C . GLY C 2 4 ? 27.563 24.730 11.327 1.00 148.24 9 GLY E C 1
ATOM 6247 O O . GLY C 2 4 ? 27.749 23.786 10.563 1.00 148.24 9 GLY E O 1
ATOM 6248 N N . ARG C 2 5 ? 28.551 25.295 12.015 1.00 148.24 10 ARG E N 1
ATOM 6249 C CA . ARG C 2 5 ? 29.925 24.814 11.876 1.00 148.24 10 ARG E CA 1
ATOM 6250 C C . ARG C 2 5 ? 30.122 23.398 12.428 1.00 148.24 10 ARG E C 1
ATOM 6251 O O . ARG C 2 5 ? 31.114 22.735 12.120 1.00 148.24 10 ARG E O 1
ATOM 6259 N N . LYS C 2 6 ? 29.175 22.949 13.247 1.00 148.24 11 LYS E N 1
ATOM 6260 C CA . LYS C 2 6 ? 29.216 21.614 13.841 1.00 148.24 11 LYS E CA 1
ATOM 6261 C C . LYS C 2 6 ? 27.809 21.225 14.305 1.00 148.24 11 LYS E C 1
ATOM 6262 O O . LYS C 2 6 ? 26.821 21.838 13.898 1.00 148.24 11 LYS E O 1
ATOM 6268 N N . MET C 2 7 ? 27.730 20.198 15.146 1.00 148.24 12 MET E N 1
ATOM 6269 C CA . MET C 2 7 ? 26.463 19.708 15.686 1.00 148.24 12 MET E CA 1
ATOM 6270 C C . MET C 2 7 ? 26.811 18.882 16.920 1.00 148.24 12 MET E C 1
ATOM 6271 O O . MET C 2 7 ? 26.014 18.068 17.381 1.00 148.24 12 MET E O 1
ATOM 6276 N N . ASP C 2 8 ? 28.018 19.113 17.436 1.00 148.24 13 ASP E N 1
ATOM 6277 C CA . ASP C 2 8 ? 28.565 18.422 18.606 1.00 148.24 13 ASP E CA 1
ATOM 6278 C C . ASP C 2 8 ? 27.624 17.494 19.379 1.00 148.24 13 ASP E C 1
ATOM 6279 O O . ASP C 2 8 ? 27.888 16.293 19.496 1.00 148.24 13 ASP E O 1
ATOM 6284 N N . ARG C 2 9 ? 26.538 18.052 19.911 1.00 148.24 14 ARG E N 1
ATOM 6285 C CA . ARG C 2 9 ? 25.574 17.278 20.686 1.00 148.24 14 ARG E CA 1
ATOM 6286 C C . ARG C 2 9 ? 24.603 16.438 19.871 1.00 148.24 14 ARG E C 1
ATOM 6287 O O . ARG C 2 9 ? 23.426 16.328 20.217 1.00 148.24 14 ARG E O 1
ATOM 6295 N N . ILE C 2 10 ? 25.089 15.849 18.785 1.00 148.24 15 ILE E N 1
ATOM 6296 C CA . ILE C 2 10 ? 24.241 14.989 17.969 1.00 148.24 15 ILE E CA 1
ATOM 6297 C C . ILE C 2 10 ? 23.827 13.864 18.887 1.00 148.24 15 ILE E C 1
ATOM 6298 O O . ILE C 2 10 ? 24.648 13.371 19.658 1.00 148.24 15 ILE E O 1
ATOM 6303 N N . SER C 2 11 ? 22.553 13.486 18.844 1.00 148.24 16 SER E N 1
ATOM 6304 C CA . SER C 2 11 ? 22.085 12.368 19.654 1.00 148.24 16 SER E CA 1
ATOM 6305 C C . SER C 2 11 ? 21.889 12.724 21.144 1.00 148.24 16 SER E C 1
ATOM 6306 O O . SER C 2 11 ? 22.472 12.108 22.042 1.00 148.24 16 SER E O 1
ATOM 6309 N N . SER C 2 12 ? 21.035 13.720 21.373 1.00 148.24 17 SER E N 1
ATOM 6310 C CA . SER C 2 12 ? 20.693 14.227 22.702 1.00 148.24 17 SER E CA 1
ATOM 6311 C C . SER C 2 12 ? 19.184 14.494 22.782 1.00 148.24 17 SER E C 1
ATOM 6312 O O . SER C 2 12 ? 18.487 13.915 23.619 1.00 148.24 17 SER E O 1
ATOM 6315 N N . SER C 2 13 ? 18.697 15.383 21.911 1.00 148.24 18 SER E N 1
ATOM 6316 C CA . SER C 2 13 ? 17.274 15.735 21.813 1.00 148.24 18 SER E CA 1
ATOM 6317 C C . SER C 2 13 ? 17.033 16.909 20.860 1.00 148.24 18 SER E C 1
ATOM 6318 O O . SER C 2 13 ? 16.084 16.886 20.076 1.00 148.24 18 SER E O 1
ATOM 6321 N N . SER C 2 14 ? 17.895 17.922 20.926 1.00 148.24 19 SER E N 1
ATOM 6322 C CA . SER C 2 14 ? 17.777 19.116 20.087 1.00 148.24 19 SER E CA 1
ATOM 6323 C C . SER C 2 14 ? 17.415 18.849 18.621 1.00 148.24 19 SER E C 1
ATOM 6324 O O . SER C 2 14 ? 18.290 18.646 17.774 1.00 148.24 19 SER E O 1
ATOM 6327 N N . GLY C 2 15 ? 16.113 18.861 18.337 1.00 148.24 20 GLY E N 1
ATOM 6328 C CA . GLY C 2 15 ? 15.622 18.625 16.990 1.00 148.24 20 GLY E CA 1
ATOM 6329 C C . GLY C 2 15 ? 14.250 19.249 16.809 1.00 148.24 20 GLY E C 1
ATOM 6330 O O . GLY C 2 15 ? 13.318 18.597 16.343 1.00 148.24 20 GLY E O 1
ATOM 6331 N N . LEU C 2 16 ? 14.130 20.519 17.193 1.00 148.24 21 LEU E N 1
ATOM 6332 C CA . LEU C 2 16 ? 12.877 21.268 17.079 1.00 148.24 21 LEU E CA 1
ATOM 6333 C C . LEU C 2 16 ? 13.085 22.562 16.292 1.00 148.24 21 LEU E C 1
ATOM 6334 O O . LEU C 2 16 ? 12.184 23.399 16.202 1.00 148.24 21 LEU E O 1
ATOM 6339 N N . GLY C 2 17 ? 14.279 22.719 15.727 1.00 148.24 22 GLY E N 1
ATOM 6340 C CA . GLY C 2 17 ? 14.588 23.910 14.960 1.00 148.14 22 GLY E CA 1
ATOM 6341 C C . GLY C 2 17 ? 15.912 23.827 14.225 1.00 145.23 22 GLY E C 1
ATOM 6342 O O . GLY C 2 17 ? 16.883 23.251 14.722 1.00 145.59 22 GLY E O 1
ATOM 6343 N N . CYS C 2 18 ? 15.949 24.411 13.032 1.00 148.24 23 CYS E N 1
ATOM 6344 C CA . CYS C 2 18 ? 17.153 24.416 12.208 1.00 148.24 23 CYS E CA 1
ATOM 6345 C C . CYS C 2 18 ? 18.105 25.548 12.593 1.00 148.24 23 CYS E C 1
ATOM 6346 O O . CYS C 2 18 ? 17.967 26.171 13.647 1.00 148.24 23 CYS E O 1
ATOM 6349 N N . LYS C 2 19 ? 19.065 25.802 11.706 1.00 148.24 24 LYS E N 1
ATOM 6350 C CA . LYS C 2 19 ? 20.077 26.839 11.875 1.00 148.24 24 LYS E CA 1
ATOM 6351 C C . LYS C 2 19 ? 20.431 27.339 10.469 1.00 148.24 24 LYS E C 1
ATOM 6352 O O . LYS C 2 19 ? 19.973 26.758 9.484 1.00 74.60 24 LYS E O 1
ATOM 6358 N N . VAL C 2 20 ? 21.209 28.417 10.366 1.00 147.71 25 VAL E N 1
ATOM 6359 C CA . VAL C 2 20 ? 21.579 28.949 9.054 1.00 146.32 25 VAL E CA 1
ATOM 6360 C C . VAL C 2 20 ? 22.208 30.342 9.138 1.00 146.46 25 VAL E C 1
ATOM 6361 O O . VAL C 2 20 ? 21.831 31.151 9.985 1.00 148.24 25 VAL E O 1
ATOM 6365 N N . LEU C 2 21 ? 23.187 30.609 8.276 1.00 148.24 26 LEU E N 1
ATOM 6366 C CA . LEU C 2 21 ? 23.828 31.923 8.236 1.00 148.24 26 LEU E CA 1
ATOM 6367 C C . LEU C 2 21 ? 23.528 32.590 6.891 1.00 148.24 26 LEU E C 1
ATOM 6368 O O . LEU C 2 21 ? 22.806 33.611 6.886 1.00 148.24 26 LEU E O 1
#

B-factor: mean 73.27, std 25.04, range [40.06, 148.24]

Secondary structure (DSSP, 8-state):
--PPPEEEEEEEE-S-TTSTT-HHHHHHHHHHHHHHH-----TT-EEEEEEEE-TTSTHHHHHHHHHHHHTTT---SEEE---SHHHHHHHHHHHHHTT--EEES---SGGGG-TTTTTTTEEE-SPPHHHHHHHHHHHHHHHT--EEEEEEE--SSS-HHHHHHHHHHHHHHHHT-EEEEEEE-SSS---HHHHHHHHTTS-SEEEEES-HHHHHHHHHHHHTTT-TTTT-EEEEE--SS---TTT-SS--SSTTHHHHHHHGGGEEEEEE-----HHHHHHHHHHHHHHHTTT----SSPPHHHHHHHHHHHHHHHHHHHHHHHT--TT-HHHHHHHHSSEEEEETTEEEEE-TTSBB--EEEEEEEEETTTTEEEEEEEEETTTTEEEE--/--PPPEEEEEEEE-SSTTSTT-HHHHHHHHHHHHHHH-----TT-EEEEEEEE-TTSTHHHHHHHHHHHHSTT---SEEE---SHHHHHHHHHHHHHTT--EEES---SSGGG-TTTTTTTEEE-S--HHHHHHHHHHHHHHTT--EEEEEEE--SSS-HHHHHHHHHHHHHHHHT-EEEEEEE-SSS---HHHHHHHHHHS-SEEEEES-HHHHHHHHHHHHHHT-TTTTSEEEEE--S-HHHHSS-TT--SSTTHHHHHHHTTSEEEEEE-----HHHHHHHHHHHHHHHHTTPPP-SS--HHHHHHHHHHHHHHHHHHHHTTTT--TT-HHHHHHHHSSEEEE-SSSEEEE-TTSBB--EEEEEEES-TTT--EEEEEEEETTTTEEEE--/-TT-S--SS-SSS--S-----

CATH classification: 3.40.50.2300 (+1 more: 3.40.50.2300)

GO terms:
  GO:0140319 receptor decoy activity (F, IDA)
  GO:0016941 natriuretic peptide receptor activity (F, IDA)
  GO:0005886 plasma membrane (C, EXP)
  GO:0017046 peptide hormone binding (F, IPI)
  GO:0005886 plasma membrane (C, IC)
  GO:0031404 chloride ion binding (F, IDA)
  GO:0042803 protein homodimerization activity (F, IDA)
  GO:0032991 protein-containing complex (C, IDA)
  GO:0005515 protein binding (F, IPI)
  GO:0042277 peptide binding (F, IPI)
  GO:0042562 hormone binding (F, IPI)
  GO:0070062 extracellular exosome (C, HDA)

Foldseek 3Di:
DDDAAEAEEEEEEACPPVDLQHCLLQVLLLVVLVVVLAVLDDPNHDYHYDYDHQNLEQVLVVVQVVCCVVVVNDHGLEYEDDAQQHSRQVVQQVCQVQLHAYEYCHNQFCPLLPCPHRRVRYFHQHFHLLLVLLVVVVVCVVVPHQEEEEEEEQPVPRRPVVRNVVSVVVVSVVVVRHYHYDYYHPVPDDPLLVVLVVCVVGDQEYEYEDPLVVVLVNLLSNVVVVSQPPSHAAEYEDAWLPDCAVVFSQADVDPCSLSSLSSLQRYKYKYFDFAADVLQVVSQVSSQVSSVVVPDGDSSRRTPRSQRVSVVSVLQSNLQSVCVVVPDHSSNNSSSSQSSAQDWDQTSGGIWGHYNSSGTNTKMWMKHQPDSVVSHIDTQWIAGGVVSGIDGDD/DDDAAEAFEEEEEACDVVDLQHCLLQVLLAVVLVVVLQVLGDPNHYYHYDYDHLNLECRLVVVQVCVCVVPDNDHGLEYEDDAQQHSVQNVQQVCLVQLHAYEYCHNQFPPCLDCPPRNVRYFHQHFHLLLVLLVVVVVCVVVVHQEEEEEEEQQVPSRPRVSNVVSNVVVNVVVPRYYHYDYDHPVDDDPLQVVLVVVVVGDQEYEYEDPLVVVLVNLLNNVVVVCADPRHAAEYEDAKQCCCLPFLSQDDVDPCSLSSLVSLQRYKYKYFDFAADDLLVVSQVSSQVSSVVVVNDRSPTRISRNLRVSVVVVLLSNLQSVCVVVVHHSSNSSSSRCSSAQDWDQTRRGIWGHYNRSRTFTKMWMWGAPDSVPRGIDTQWMATRPVGDIDGDD/DFQPPHDVPPPDDPDPDTDDD

Organism: Homo sapiens (NCBI:txid9606)

InterPro domains:
  IPR001170 Adenylyl cyclase class-4/guanylyl cyclase [PR00255] (132-150)
  IPR001170 Adenylyl cyclase class-4/guanylyl cyclase [PR00255] (256-274)
  IPR001170 Adenylyl cyclase class-4/guanylyl cyclase [PR00255] (361-379)
  IPR001170 Adenylyl cyclase class-4/guanylyl cyclase [PR00255] (399-416)
  IPR001170 Adenylyl cyclase class-4/guanylyl cyclase [PR00255] (484-506)
  IPR001170 Adenylyl cyclase class-4/guanylyl cyclase [PS00458] (133-150)
  IPR001828 Receptor, ligand binding region [PF01094] (73-422)
  IPR028082 Periplasmic binding protein-like I [SSF53822] (49-436)
  IPR052612 Atrial Natriuretic Peptide Clearance Receptor [PTHR44755] (42-407)

Solvent-accessible surface area: 32750 Å² total; per-residue (Å²): 115,85,93,85,36,123,0,87,4,1,1,0,0,1,112,69,45,96,50,42,20,0,20,36,28,1,109,20,0,0,64,30,0,17,143,60,13,122,117,98,34,6,106,52,27,141,37,85,36,29,49,62,24,1,89,15,18,50,107,0,4,22,13,1,2,52,90,0,12,84,52,163,26,66,65,12,6,0,1,1,0,0,8,16,9,54,2,0,0,19,0,2,13,0,1,24,73,20,60,10,2,0,0,0,0,0,0,5,0,5,4,1,63,68,12,151,84,43,4,29,21,1,0,0,0,0,7,2,11,6,29,0,0,81,0,0,7,22,3,0,147,95,81,158,66,62,120,0,3,0,3,0,10,8,45,92,133,61,11,80,21,4,0,8,0,2,0,0,6,38,22,0,77,150,98,58,24,82,19,30,40,58,42,28,35,38,110,145,150,77,94,30,49,60,5,0,103,52,4,83,73,34,23,126,12,0,0,0,6,14,52,54,92,8,3,27,33,2,0,33,22,2,42,147,58,44,5,16,95,66,95,34,24,1,2,6,11,40,12,53,74,28,63,57,77,73,93,5,25,17,93,87,78,58,165,72,27,128,76,0,38,73,0,8,42,21,8,37,19,0,10,13,34,73,74,81,47,110,96,2,73,118,0,7,117,64,2,72,58,37,1,78,171,123,65,46,115,19,71,105,106,0,10,11,9,0,10,0,1,7,0,0,2,34,0,0,0,36,0,0,47,65,5,12,149,75,65,101,53,41,117,44,0,18,93,0,0,102,59,0,33,110,57,66,19,93,4,11,8,13,122,4,14,2,16,74,51,0,4,21,66,3,53,2,4,1,6,15,20,78,65,82,158,62,5,56,11,91,20,44,0,14,17,45,20,124,114,46,115,36,76,115,102,191,161,86,81,77,21,96,0,68,6,1,0,0,0,1,108,70,43,98,50,29,20,0,13,28,23,1,116,16,0,1,56,29,0,18,132,70,8,83,106,115,27,13,120,33,7,112,25,93,40,18,48,58,27,1,83,13,9,33,119,0,3,31,13,0,1,53,88,2,7,72,53,150,38,69,58,4,4,2,0,0,0,0,6,14,14,20,4,0,2,21,0,2,28,0,0,21,64,23,58,5,2,0,0,0,0,0,0,4,7,2,24,6,72,107,16,156,84,65,7,31,22,1,0,3,1,0,7,2,12,11,24,0,0,74,2,0,18,24,6,0,125,87,64,169,58,65,118,0,3,3,2,8,7,6,43,16,113,62,5,76,23,8,8,8,3,12,0,0,42,51,25,0,95,157,96,60,21,91,15,29,56,17,5,16,9,51,103,104,139,57,90,33,49,54,2,0,133,49,4,89,86,33,14,133,9,0,0,2,8,13,50,42,92,7,4,21,30,1,0,30,20,0,48,152,66,47,5,7,77,81,79,14,23,1,0,10,13,25,12,35,47,24,77,18,42,28,104,16,25,22,119,88,76,55,171,63,25,134,62,0,29,62,0,9,44,16,9,43,11,0,5,18,42,58,77,97,42,113,83,10,98,138,0,20,114,69,2,78,57,42,2,86,178,123,64,22,114,41,66,90,84,1,11,4,10,3,5,0,0,5,1,0,5,31,0,0,0,36,0,0,55,54,6,16,168,76,75,88,53,49,98,47,0,21,99,0,1,105,66,0,31,107,60,65,16,85,2,3,9,13,129,2,18,3,18,75,53,0,7,27,60,1,52,2,4,5,16,15,26,71,58,78,146,62,4,58,20,97,43,49,0,7,20,42,12,132,116,35,107,34,72,105,112,196,33,10,3,12,109,88,14,33,44,4,3,15,56,10,14,55,18,56,10,56,109

Sequence (809 aa):
ALPPQKIEVLVLLPQDDSYLFSLTRVRPAIEYALRSVEGLLPPGTRFQVAYEDSDCGNRALFSLVDRVAAARGAKPDLILGPVCEYAAAPVARLASHWDLPMLSAGALAAGFQHKDSEYSHLTRVAPAYAKMGEMMLALFRHHHWSRAALVYSDDKLERNCYFTLEGVHEVFQEEGLHTSIYSFDETKDLDLEDIVRNIQASERVVIMCASSDTIRSIMLVAHRHGMTSGDYAFFNIELFNSSSYGDGSWKRGDKHDFEAKQAYSSLQTVTLLRTVKPEFEKFSMEVKSSVEKQGLNMEDYVNMFVEGFHDAILLYVLALHEVLRAGYSKKDGGKIIQQTWNRTFEGIAGQVSIDANGDRYGDFSVIAMTDVEAGTQEVIGDYFGKEGRFEMRPALPPQKIEVLVLLPQDDSYLFSLTRVRPAIEYALRSVEGLLPPGTRFQVAYEDSDCGNRALFSLVDRVAAARGAKPDLILGPVCEYAAAPVARLASHWDLPMLSAGALAAGFQHKDSEYSHLTRVAPAYAKMGEMMLALFRHHHWSRAALVYSDDKLERNCYFTLEGVHEVFQEEGLHTSIYSFDETKDLDLEDIVRNIQASERVVIMCASSDTIRSIMLVAHRHGMTSGDYAFFNIELFNSSSYGDGSWKRGDKHDFEAKQAYSSLQTVTLLRTVKPEFEKFSMEVKSSVEKQGLNMEDYVNMFVEGFHDAILLYVLALHEVLRAGYSKKDGGKIIQQTWNRTFEGIAGQVSIDANGDRYGDFSVIAMTDVEAGTQEVIGDYFGKEGRFEMRPGCFGRKMDRISSSSGLGCKVL

Nearest PDB structures (foldseek):
  1yk0-assembly1_A  TM=1.001E+00  e=4.494E-76  Homo sapiens
  1jdp-assembly1_B  TM=9.921E-01  e=3.200E-74  Homo sapiens
  1jdn-assembly1_A-2  TM=9.292E-01  e=1.450E-69  Homo sapiens
  7e9g-assembly1_S  TM=6.604E-01  e=8.100E-16  Homo sapiens
  4m88-assembly1_A  TM=6.605E-01  e=1.459E-11  Verminephrobacter eiseniae EF01-2